Protein 7WDQ (pdb70)

InterPro domains:
  IPR001077 O-methyltransferase, C-terminal domain [PF00891] (134-315)
  IPR012967 Caffeic acid 3-O-methyltransferase-like, dimerisation domain [PF08100] (12-87)
  IPR016461 O-methyltransferase-like [PIRSF005739] (4-324)
  IPR016461 O-methyltransferase-like [PS51683] (11-335)
  IPR029063 S-adenosyl-L-methionine-dependent methyltransferase superfamily [G3DSA:3.40.50.150] (92-322)
  IPR029063 S-adenosyl-L-methionine-dependent methyltransferase superfamily [SSF53335] (97-327)
  IPR036388 Winged helix-like DNA-binding domain superfamily [G3DSA:1.10.10.10] (4-86)
  IPR036390 Winged helix DNA-binding domain superfamily [SSF46785] (8-86)

Structure (mmCIF, N/CA/C/O backbone):
data_7WDQ
#
_entry.id   7WDQ
#
_cell.length_a   76.490
_cell.length_b   115.931
_cell.length_c   153.097
_cell.angle_alpha   90.000
_cell.angle_beta   90.000
_cell.angle_gamma   90.000
#
_symmetry.space_group_name_H-M   'P 21 21 21'
#
loop_
_entity.id
_entity.type
_entity.pdbx_description
1 polymer 'SAM-dependent MTHB methyltransferase'
2 non-polymer S-ADENOSYLMETHIONINE
3 water water
#
loop_
_atom_site.group_PDB
_atom_site.id
_atom_site.type_symbol
_atom_site.label_atom_id
_atom_site.label_alt_id
_atom_site.label_comp_id
_atom_site.label_asym_id
_atom_site.label_entity_id
_atom_site.label_seq_id
_atom_site.pdbx_PDB_ins_code
_atom_site.Cartn_x
_atom_site.Cartn_y
_atom_site.Cartn_z
_atom_site.occupancy
_atom_site.B_iso_or_equiv
_atom_site.auth_seq_id
_atom_site.auth_comp_id
_atom_site.auth_asym_id
_atom_site.auth_atom_id
_atom_site.pdbx_PDB_model_num
ATOM 1 N N . THR A 1 2 ? 9.545 -16.763 -31.662 1.00 39.32 2 THR A N 1
ATOM 2 C CA . THR A 1 2 ? 9.224 -18.176 -31.493 1.00 42.10 2 THR A CA 1
ATOM 3 C C . THR A 1 2 ? 8.195 -18.358 -30.399 1.00 42.57 2 THR A C 1
ATOM 4 O O . THR A 1 2 ? 8.047 -17.510 -29.523 1.00 43.96 2 THR A O 1
ATOM 8 N N . LEU A 1 3 ? 7.480 -19.472 -30.471 1.00 40.08 3 LEU A N 1
ATOM 9 C CA . LEU A 1 3 ? 6.507 -19.842 -29.468 1.00 35.76 3 LEU A CA 1
ATOM 10 C C . LEU A 1 3 ? 6.825 -21.300 -29.225 1.00 35.22 3 LEU A C 1
ATOM 11 O O . LEU A 1 3 ? 6.870 -22.083 -30.168 1.00 36.46 3 LEU A O 1
ATOM 16 N N . LEU A 1 4 ? 7.092 -21.656 -27.976 1.00 29.75 4 LEU A N 1
ATOM 17 C CA . LEU A 1 4 ? 7.534 -23.013 -27.658 1.00 34.69 4 LEU A CA 1
ATOM 18 C C . LEU A 1 4 ? 6.423 -24.022 -27.877 1.00 32.46 4 LEU A C 1
ATOM 19 O O . LEU A 1 4 ? 5.249 -23.738 -27.631 1.00 30.05 4 LEU A O 1
ATOM 24 N N . THR A 1 5 ? 6.812 -25.208 -28.328 1.00 34.44 5 THR A N 1
ATOM 25 C CA . THR A 1 5 ? 5.873 -26.301 -28.548 1.00 34.67 5 THR A CA 1
ATOM 26 C C . THR A 1 5 ? 6.329 -27.567 -27.815 1.00 36.23 5 THR A C 1
ATOM 27 O O . THR A 1 5 ? 5.506 -28.393 -27.448 1.00 35.15 5 THR A O 1
ATOM 31 N N . ASN A 1 6 ? 7.635 -27.702 -27.589 1.00 35.57 6 ASN A N 1
ATOM 32 C CA . ASN A 1 6 ? 8.217 -28.955 -27.105 1.00 39.22 6 ASN A CA 1
ATOM 33 C C . ASN A 1 6 ? 8.625 -28.964 -25.630 1.00 45.02 6 ASN A C 1
ATOM 34 O O . ASN A 1 6 ? 9.060 -27.937 -25.090 1.00 41.15 6 ASN A O 1
ATOM 39 N N . ALA A 1 7 ? 8.527 -30.134 -24.995 1.00 41.58 7 ALA A N 1
ATOM 40 C CA . ALA A 1 7 ? 8.927 -30.280 -23.595 1.00 41.89 7 ALA A CA 1
ATOM 41 C C . ALA A 1 7 ? 10.403 -29.939 -23.448 1.00 43.35 7 ALA A C 1
ATOM 42 O O . ALA A 1 7 ? 10.817 -29.339 -22.468 1.00 40.73 7 ALA A O 1
ATOM 44 N N . GLU A 1 8 ? 11.192 -30.329 -24.437 1.00 44.18 8 GLU A N 1
ATOM 45 C CA . GLU A 1 8 ? 12.609 -30.039 -24.429 1.00 46.12 8 GLU A CA 1
ATOM 46 C C . GLU A 1 8 ? 12.864 -28.539 -24.321 1.00 44.26 8 GLU A C 1
ATOM 47 O O . GLU A 1 8 ? 13.739 -28.106 -23.587 1.00 44.41 8 GLU A O 1
ATOM 53 N N . GLU A 1 9 ? 12.105 -27.747 -25.063 1.00 41.42 9 GLU A N 1
ATOM 54 C CA . GLU A 1 9 ? 12.288 -26.307 -25.020 1.00 40.65 9 GLU A CA 1
ATOM 55 C C . GLU A 1 9 ? 11.934 -25.726 -23.640 1.00 35.37 9 GLU A C 1
ATOM 56 O O . GLU A 1 9 ? 12.509 -24.726 -23.221 1.00 33.77 9 GLU A O 1
ATOM 62 N N . ILE A 1 10 ? 10.993 -26.349 -22.941 1.00 31.50 10 ILE A N 1
ATOM 63 C CA . ILE A 1 10 ? 10.687 -25.953 -21.577 1.00 30.95 10 ILE A CA 1
ATOM 64 C C . ILE A 1 10 ? 11.864 -26.332 -20.680 1.00 39.57 10 ILE A C 1
ATOM 65 O O . ILE A 1 10 ? 12.320 -25.523 -19.866 1.00 36.62 10 ILE A O 1
ATOM 70 N N . SER A 1 11 ? 12.376 -27.552 -20.861 1.00 37.14 11 SER A N 1
ATOM 71 C CA . SER A 1 11 ? 13.525 -28.031 -20.090 1.00 37.97 11 SER A CA 1
ATOM 72 C C . SER A 1 11 ? 14.711 -27.100 -20.198 1.00 35.79 11 SER A C 1
ATOM 73 O O . SER A 1 11 ? 15.374 -26.816 -19.202 1.00 34.32 11 SER A O 1
ATOM 76 N N . ASP A 1 12 ? 14.981 -26.641 -21.419 1.00 36.88 12 ASP A N 1
ATOM 77 C CA . ASP A 1 12 ? 16.130 -25.783 -21.669 1.00 37.01 12 ASP A CA 1
ATOM 78 C C . ASP A 1 12 ? 16.009 -24.522 -20.840 1.00 36.04 12 ASP A C 1
ATOM 79 O O . ASP A 1 12 ? 16.996 -24.058 -20.265 1.00 34.95 12 ASP A O 1
ATOM 84 N N . ILE A 1 13 ? 14.802 -23.962 -20.798 1.00 29.45 13 ILE A N 1
ATOM 85 C CA . ILE A 1 13 ? 14.546 -22.805 -19.959 1.00 32.20 13 ILE A CA 1
ATOM 86 C C . ILE A 1 13 ? 14.660 -23.171 -18.474 1.00 34.00 13 ILE A C 1
ATOM 87 O O . ILE A 1 13 ? 15.456 -22.567 -17.749 1.00 31.02 13 ILE A O 1
ATOM 92 N N . ALA A 1 14 ? 13.890 -24.171 -18.032 1.00 31.84 14 ALA A N 1
ATOM 93 C CA . ALA A 1 14 ? 13.919 -24.592 -16.625 1.00 31.61 14 ALA A CA 1
ATOM 94 C C . ALA A 1 14 ? 15.343 -24.768 -16.101 1.00 32.14 14 ALA A C 1
ATOM 95 O O . ALA A 1 14 ? 15.641 -24.346 -14.992 1.00 34.03 14 ALA A O 1
ATOM 97 N N . PHE A 1 15 ? 16.228 -25.357 -16.906 1.00 32.33 15 PHE A N 1
ATOM 98 C CA . PHE A 1 15 ? 17.558 -25.717 -16.421 1.00 30.58 15 PHE A CA 1
ATOM 99 C C . PHE A 1 15 ? 18.682 -24.725 -16.737 1.00 31.51 15 PHE A C 1
ATOM 100 O O . PHE A 1 15 ? 19.835 -24.968 -16.407 1.00 36.07 15 PHE A O 1
ATOM 108 N N . GLY A 1 16 ? 18.342 -23.594 -17.342 1.00 29.61 16 GLY A N 1
ATOM 109 C CA . GLY A 1 16 ? 19.329 -22.578 -17.649 1.00 25.80 16 GLY A CA 1
ATOM 110 C C . GLY A 1 16 ? 20.142 -22.160 -16.436 1.00 33.14 16 GLY A C 1
ATOM 111 O O . GLY A 1 16 ? 21.331 -21.858 -16.566 1.00 30.84 16 GLY A O 1
ATOM 112 N N . PHE A 1 17 ? 19.524 -22.139 -15.253 1.00 27.44 17 PHE A N 1
ATOM 113 C CA . PHE A 1 17 ? 20.256 -21.708 -14.065 1.00 30.92 17 PHE A CA 1
ATOM 114 C C . PHE A 1 17 ? 21.488 -22.590 -13.797 1.00 29.55 17 PHE A C 1
ATOM 115 O O . PHE A 1 17 ? 22.514 -22.120 -13.299 1.00 24.19 17 PHE A O 1
ATOM 123 N N . MET A 1 18 ? 21.401 -23.861 -14.166 1.00 25.67 18 MET A N 1
ATOM 124 C CA . MET A 1 18 ? 22.545 -24.741 -13.997 1.00 31.10 18 MET A CA 1
ATOM 125 C C . MET A 1 18 ? 23.671 -24.353 -14.943 1.00 31.51 18 MET A C 1
ATOM 126 O O . MET A 1 18 ? 24.843 -24.427 -14.583 1.00 32.42 18 MET A O 1
ATOM 131 N N . GLY A 1 19 ? 23.312 -23.943 -16.156 1.00 27.50 19 GLY A N 1
ATOM 132 C CA . GLY A 1 19 ? 24.294 -23.425 -17.089 1.00 32.14 19 GLY A CA 1
ATOM 133 C C . GLY A 1 19 ? 25.002 -22.195 -16.544 1.00 33.88 19 GLY A C 1
ATOM 134 O O . GLY A 1 19 ? 26.245 -22.082 -16.613 1.00 30.00 19 GLY A O 1
ATOM 135 N N . SER A 1 20 ? 24.216 -21.269 -15.997 1.00 24.73 20 SER A N 1
ATOM 136 C CA . SER A 1 20 ? 24.770 -20.010 -15.505 1.00 28.41 20 SER A CA 1
ATOM 137 C C . SER A 1 20 ? 25.808 -20.283 -14.421 1.00 27.73 20 SER A C 1
ATOM 138 O O . SER A 1 20 ? 26.878 -19.674 -14.405 1.00 25.73 20 SER A O 1
ATOM 141 N N . LYS A 1 21 ? 25.483 -21.223 -13.538 1.00 23.17 21 LYS A N 1
ATOM 142 C CA . LYS A 1 21 ? 26.322 -21.529 -12.399 1.00 27.48 21 LYS A CA 1
ATOM 143 C C . LYS A 1 21 ? 27.572 -22.285 -12.818 1.00 33.68 21 LYS A C 1
ATOM 144 O O . LYS A 1 21 ? 28.626 -22.121 -12.210 1.00 32.41 21 LYS A O 1
ATOM 150 N N . ALA A 1 22 ? 27.456 -23.119 -13.843 1.00 28.77 22 ALA A N 1
ATOM 151 C CA . ALA A 1 22 ? 28.636 -23.737 -14.412 1.00 28.08 22 ALA A CA 1
ATOM 152 C C . ALA A 1 22 ? 29.591 -22.648 -14.893 1.00 30.76 22 ALA A C 1
ATOM 153 O O . ALA A 1 22 ? 30.760 -22.618 -14.498 1.00 33.12 22 ALA A O 1
ATOM 155 N N . LEU A 1 23 ? 29.097 -21.747 -15.737 1.00 27.30 23 LEU A N 1
ATOM 156 C CA . LEU A 1 23 ? 29.915 -20.628 -16.198 1.00 26.34 23 LEU A CA 1
ATOM 157 C C . LEU A 1 23 ? 30.514 -19.906 -14.996 1.00 34.02 23 LEU A C 1
ATOM 158 O O . LEU A 1 23 ? 31.724 -19.645 -14.950 1.00 35.89 23 LEU A O 1
ATOM 163 N N . PHE A 1 24 ? 29.663 -19.581 -14.024 1.00 28.73 24 PHE A N 1
ATOM 164 C CA . PHE A 1 24 ? 30.095 -18.771 -12.879 1.00 35.55 24 PHE A CA 1
ATOM 165 C C . PHE A 1 24 ? 31.167 -19.472 -12.037 1.00 31.95 24 PHE A C 1
ATOM 166 O O . PHE A 1 24 ? 32.163 -18.858 -11.667 1.00 32.59 24 PHE A O 1
ATOM 174 N N . ALA A 1 25 ? 30.959 -20.747 -11.724 1.00 26.38 25 ALA A N 1
ATOM 175 C CA . ALA A 1 25 ? 31.956 -21.482 -10.954 1.00 29.33 25 ALA A CA 1
ATOM 176 C C . ALA A 1 25 ? 33.304 -21.418 -11.669 1.00 35.07 25 ALA A C 1
ATOM 177 O O . ALA A 1 25 ? 34.329 -21.114 -11.060 1.00 35.45 25 ALA A O 1
ATOM 179 N N . ALA A 1 26 ? 33.286 -21.689 -12.970 1.00 30.16 26 ALA A N 1
ATOM 180 C CA . ALA A 1 26 ? 34.493 -21.665 -13.784 1.00 30.69 26 ALA A CA 1
ATOM 181 C C . ALA A 1 26 ? 35.220 -20.318 -13.712 1.00 34.45 26 ALA A C 1
ATOM 182 O O . ALA A 1 26 ? 36.450 -20.263 -13.637 1.00 36.27 26 ALA A O 1
ATOM 184 N N . LEU A 1 27 ? 34.469 -19.226 -13.753 1.00 33.19 27 LEU A N 1
ATOM 185 C CA . LEU A 1 27 ? 35.085 -17.924 -13.554 1.00 36.61 27 LEU A CA 1
ATOM 186 C C . LEU A 1 27 ? 35.729 -17.816 -12.165 1.00 33.70 27 LEU A C 1
ATOM 187 O O . LEU A 1 27 ? 36.844 -17.313 -12.027 1.00 31.29 27 LEU A O 1
ATOM 192 N N . HIS A 1 28 ? 35.047 -18.308 -11.136 1.00 29.76 28 HIS A N 1
ATOM 193 C CA . HIS A 1 28 ? 35.597 -18.163 -9.786 1.00 34.54 28 HIS A CA 1
ATOM 194 C C . HIS A 1 28 ? 36.943 -18.859 -9.663 1.00 35.76 28 HIS A C 1
ATOM 195 O O . HIS A 1 28 ? 37.803 -18.430 -8.916 1.00 37.52 28 HIS A O 1
ATOM 202 N N . HIS A 1 29 ? 37.130 -19.925 -10.424 1.00 35.22 29 HIS A N 1
ATOM 203 C CA . HIS A 1 29 ? 38.360 -20.676 -10.341 1.00 37.00 29 HIS A CA 1
ATOM 204 C C . HIS A 1 29 ? 39.252 -20.464 -11.548 1.00 36.62 29 HIS A C 1
ATOM 205 O O . HIS A 1 29 ? 40.146 -21.254 -11.809 1.00 38.14 29 HIS A O 1
ATOM 212 N N . GLY A 1 30 ? 38.993 -19.385 -12.275 1.00 36.34 30 GLY A N 1
ATOM 213 C CA . GLY A 1 30 ? 39.854 -18.969 -13.362 1.00 35.88 30 GLY A CA 1
ATOM 214 C C . GLY A 1 30 ? 40.075 -19.984 -14.469 1.00 37.45 30 GLY A C 1
ATOM 215 O O . GLY A 1 30 ? 41.108 -19.951 -15.127 1.00 38.74 30 GLY A O 1
ATOM 216 N N . VAL A 1 31 ? 39.110 -20.873 -14.691 1.00 36.74 31 VAL A N 1
ATOM 217 C CA . VAL A 1 31 ? 39.207 -21.865 -15.764 1.00 33.65 31 VAL A CA 1
ATOM 218 C C . VAL A 1 31 ? 39.622 -21.328 -17.147 1.00 37.42 31 VAL A C 1
ATOM 219 O O . VAL A 1 31 ? 40.552 -21.847 -17.776 1.00 33.76 31 VAL A O 1
ATOM 223 N N . PHE A 1 32 ? 38.932 -20.303 -17.636 1.00 32.91 32 PHE A N 1
ATOM 224 C CA . PHE A 1 32 ? 39.201 -19.811 -18.988 1.00 32.44 32 PHE A CA 1
ATOM 225 C C . PHE A 1 32 ? 40.570 -19.153 -19.133 1.00 38.35 32 PHE A C 1
ATOM 226 O O . PHE A 1 32 ? 41.188 -19.201 -20.200 1.00 37.86 32 PHE A O 1
ATOM 234 N N . THR A 1 33 ? 41.039 -18.534 -18.058 1.00 36.85 33 THR A N 1
ATOM 235 C CA . THR A 1 33 ? 42.359 -17.933 -18.051 1.00 35.61 33 THR A CA 1
ATOM 236 C C . THR A 1 33 ? 43.465 -19.008 -18.106 1.00 36.95 33 THR A C 1
ATOM 237 O O . THR A 1 33 ? 44.499 -18.809 -18.725 1.00 38.38 33 THR A O 1
ATOM 241 N N . CYS A 1 34 ? 43.226 -20.159 -17.490 1.00 35.60 34 CYS A N 1
ATOM 242 C CA . CYS A 1 34 ? 44.188 -21.257 -17.537 1.00 42.45 34 CYS A CA 1
ATOM 243 C C . CYS A 1 34 ? 44.337 -21.833 -18.932 1.00 43.46 34 CYS A C 1
ATOM 244 O O . CYS A 1 34 ? 45.400 -22.365 -19.262 1.00 45.54 34 CYS A O 1
ATOM 247 N N . LEU A 1 35 ? 43.273 -21.721 -19.734 1.00 42.41 35 LEU A N 1
ATOM 248 C CA . LEU A 1 35 ? 43.235 -22.225 -21.110 1.00 38.36 35 LEU A CA 1
ATOM 249 C C . LEU A 1 35 ? 43.689 -21.209 -22.176 1.00 39.86 35 LEU A C 1
ATOM 250 O O . LEU A 1 35 ? 43.699 -21.503 -23.368 1.00 43.07 35 LEU A O 1
ATOM 255 N N . ALA A 1 36 ? 44.045 -20.007 -21.761 1.00 40.87 36 ALA A N 1
ATOM 256 C CA . ALA A 1 36 ? 44.347 -18.955 -22.725 1.00 42.46 36 ALA A CA 1
ATOM 257 C C . ALA A 1 36 ? 45.560 -19.268 -23.598 1.00 46.64 36 ALA A C 1
ATOM 258 O O . ALA A 1 36 ? 45.679 -18.749 -24.714 1.00 48.62 36 ALA A O 1
ATOM 260 N N . ASP A 1 37 ? 46.454 -20.110 -23.086 1.00 46.92 37 ASP A N 1
ATOM 261 C CA . ASP A 1 37 ? 47.694 -20.451 -23.785 1.00 51.72 37 ASP A CA 1
ATOM 262 C C . ASP A 1 37 ? 47.598 -21.758 -24.552 1.00 54.48 37 ASP A C 1
ATOM 263 O O . ASP A 1 37 ? 48.613 -22.403 -24.813 1.00 59.28 37 ASP A O 1
ATOM 268 N N . GLY A 1 38 ? 46.380 -22.153 -24.906 1.00 52.38 38 GLY A N 1
ATOM 269 C CA . GLY A 1 38 ? 46.173 -23.369 -25.668 1.00 47.47 38 GLY A CA 1
ATOM 270 C C . GLY A 1 38 ? 45.586 -24.468 -24.808 1.00 45.44 38 GLY A C 1
ATOM 271 O O . GLY A 1 38 ? 45.592 -24.368 -23.583 1.00 49.12 38 GLY A O 1
ATOM 272 N N . PRO A 1 39 ? 45.106 -25.537 -25.450 1.00 43.35 39 PRO A N 1
ATOM 273 C CA . PRO A 1 39 ? 44.355 -26.638 -24.835 1.00 45.84 39 PRO A CA 1
ATOM 274 C C . PRO A 1 39 ? 45.109 -27.392 -23.742 1.00 48.69 39 PRO A C 1
ATOM 275 O O . PRO A 1 39 ? 46.315 -27.602 -23.831 1.00 51.25 39 PRO A O 1
ATOM 279 N N . LEU A 1 40 ? 44.358 -27.820 -22.734 1.00 46.15 40 LEU A N 1
ATOM 280 C CA . LEU A 1 40 ? 44.870 -28.521 -21.573 1.00 44.41 40 LEU A CA 1
ATOM 281 C C . LEU A 1 40 ? 44.038 -29.770 -21.315 1.00 46.12 40 LEU A C 1
ATOM 282 O O . LEU A 1 40 ? 42.844 -29.812 -21.620 1.00 44.29 40 LEU A O 1
ATOM 287 N N . SER A 1 41 ? 44.670 -30.784 -20.740 1.00 43.63 41 SER A N 1
ATOM 288 C CA . SER A 1 41 ? 43.959 -31.974 -20.292 1.00 47.17 41 SER A CA 1
ATOM 289 C C . SER A 1 41 ? 43.325 -31.716 -18.937 1.00 44.48 41 SER A C 1
ATOM 290 O O . SER A 1 41 ? 43.585 -30.700 -18.297 1.00 45.94 41 SER A O 1
ATOM 293 N N . VAL A 1 42 ? 42.504 -32.651 -18.490 1.00 41.81 42 VAL A N 1
ATOM 294 C CA . VAL A 1 42 ? 41.909 -32.538 -17.172 1.00 45.78 42 VAL A CA 1
ATOM 295 C C . VAL A 1 42 ? 42.980 -32.367 -16.092 1.00 44.54 42 VAL A C 1
ATOM 296 O O . VAL A 1 42 ? 42.910 -31.432 -15.299 1.00 45.22 42 VAL A O 1
ATOM 300 N N . GLU A 1 43 ? 43.984 -33.241 -16.077 1.00 44.10 43 GLU A N 1
ATOM 301 C CA . GLU A 1 43 ? 45.034 -33.170 -15.048 1.00 50.26 43 GLU A CA 1
ATOM 302 C C . GLU A 1 43 ? 45.924 -31.938 -15.199 1.00 44.22 43 GLU A C 1
ATOM 303 O O . GLU A 1 43 ? 46.340 -31.339 -14.209 1.00 40.47 43 GLU A O 1
ATOM 309 N N . GLU A 1 44 ? 46.200 -31.544 -16.436 1.00 44.01 44 GLU A N 1
ATOM 310 C CA . GLU A 1 44 ? 46.897 -30.284 -16.657 1.00 48.78 44 GLU A CA 1
ATOM 311 C C . GLU A 1 44 ? 46.072 -29.126 -16.074 1.00 50.94 44 GLU A C 1
ATOM 312 O O . GLU A 1 44 ? 46.608 -28.183 -15.471 1.00 51.09 44 GLU A O 1
ATOM 318 N N . MET A 1 45 ? 44.757 -29.224 -16.227 1.00 46.09 45 MET A N 1
ATOM 319 C CA . MET A 1 45 ? 43.849 -28.240 -15.652 1.00 52.40 45 MET A CA 1
ATOM 320 C C . MET A 1 45 ? 43.779 -28.305 -14.113 1.00 44.43 45 MET A C 1
ATOM 321 O O . MET A 1 45 ? 43.785 -27.274 -13.447 1.00 42.54 45 MET A O 1
ATOM 326 N N . ALA A 1 46 ? 43.700 -29.513 -13.568 1.00 37.69 46 ALA A N 1
ATOM 327 C CA . ALA A 1 46 ? 43.691 -29.719 -12.124 1.00 42.28 46 ALA A CA 1
ATOM 328 C C . ALA A 1 46 ? 44.933 -29.095 -11.486 1.00 47.94 46 ALA A C 1
ATOM 329 O O . ALA A 1 46 ? 44.884 -28.566 -10.381 1.00 49.87 46 ALA A O 1
ATOM 331 N N . ALA A 1 47 ? 46.051 -29.141 -12.193 1.00 50.66 47 ALA A N 1
ATOM 332 C CA . ALA A 1 47 ? 47.282 -28.634 -11.616 1.00 57.21 47 ALA A CA 1
ATOM 333 C C . ALA A 1 47 ? 47.223 -27.118 -11.545 1.00 55.87 47 ALA A C 1
ATOM 334 O O . ALA A 1 47 ? 47.396 -26.535 -10.480 1.00 59.94 47 ALA A O 1
ATOM 336 N N . ALA A 1 48 ? 46.930 -26.487 -12.675 1.00 54.07 48 ALA A N 1
ATOM 337 C CA . ALA A 1 48 ? 46.974 -25.034 -12.779 1.00 46.74 48 ALA A CA 1
ATOM 338 C C . ALA A 1 48 ? 45.983 -24.314 -11.870 1.00 50.42 48 ALA A C 1
ATOM 339 O O . ALA A 1 48 ? 46.204 -23.166 -11.495 1.00 57.17 48 ALA A O 1
ATOM 341 N N . THR A 1 49 ? 44.899 -24.986 -11.508 1.00 48.47 49 THR A N 1
ATOM 342 C CA . THR A 1 49 ? 43.806 -24.334 -10.791 1.00 47.53 49 THR A CA 1
ATOM 343 C C . THR A 1 49 ? 43.669 -24.830 -9.356 1.00 55.27 49 THR A C 1
ATOM 344 O O . THR A 1 49 ? 42.898 -24.269 -8.567 1.00 49.29 49 THR A O 1
ATOM 348 N N . GLY A 1 50 ? 44.400 -25.893 -9.032 1.00 54.28 50 GLY A N 1
ATOM 349 C CA . GLY A 1 50 ? 44.321 -26.490 -7.719 1.00 52.52 50 GLY A CA 1
ATOM 350 C C . GLY A 1 50 ? 43.008 -27.202 -7.450 1.00 53.84 50 GLY A C 1
ATOM 351 O O . GLY A 1 50 ? 42.706 -27.568 -6.316 1.00 55.61 50 GLY A O 1
ATOM 352 N N . LEU A 1 51 ? 42.213 -27.415 -8.487 1.00 54.03 51 LEU A N 1
ATOM 353 C CA . LEU A 1 51 ? 41.006 -28.211 -8.316 1.00 47.48 51 LEU A CA 1
ATOM 354 C C . LEU A 1 51 ? 41.320 -29.703 -8.463 1.00 48.09 51 LEU A C 1
ATOM 355 O O . LEU A 1 51 ? 42.267 -30.087 -9.157 1.00 50.25 51 LEU A O 1
ATOM 360 N N . HIS A 1 52 ? 40.533 -30.540 -7.799 1.00 40.32 52 HIS A N 1
ATOM 361 C CA . HIS A 1 52 ? 40.645 -31.982 -7.966 1.00 44.97 52 HIS A CA 1
ATOM 362 C C . HIS A 1 52 ? 40.253 -32.443 -9.388 1.00 46.32 52 HIS A C 1
ATOM 363 O O . HIS A 1 52 ? 39.219 -32.032 -9.906 1.00 42.94 52 HIS A O 1
ATOM 370 N N . PRO A 1 53 ? 41.062 -33.330 -10.003 1.00 46.39 53 PRO A N 1
ATOM 371 C CA . PRO A 1 53 ? 40.832 -33.813 -11.372 1.00 45.94 53 PRO A CA 1
ATOM 372 C C . PRO A 1 53 ? 39.366 -34.183 -11.652 1.00 43.48 53 PRO A C 1
ATOM 373 O O . PRO A 1 53 ? 38.846 -33.871 -12.721 1.00 38.86 53 PRO A O 1
ATOM 377 N N . ASP A 1 54 ? 38.707 -34.823 -10.696 1.00 38.29 54 ASP A N 1
ATOM 378 C CA . ASP A 1 54 ? 37.317 -35.210 -10.875 1.00 41.65 54 ASP A CA 1
ATOM 379 C C . ASP A 1 54 ? 36.308 -34.039 -10.898 1.00 45.99 54 ASP A C 1
ATOM 380 O O . ASP A 1 54 ? 35.402 -34.027 -11.727 1.00 44.53 54 ASP A O 1
ATOM 385 N N . ARG A 1 55 ? 36.453 -33.059 -10.012 1.00 37.62 55 ARG A N 1
ATOM 386 C CA . ARG A 1 55 ? 35.590 -31.890 -10.100 1.00 39.63 55 ARG A CA 1
ATOM 387 C C . ARG A 1 55 ? 35.825 -31.113 -11.394 1.00 43.76 55 ARG A C 1
ATOM 388 O O . ARG A 1 55 ? 34.857 -30.662 -12.024 1.00 43.86 55 ARG A O 1
ATOM 396 N N . VAL A 1 56 ? 37.089 -30.956 -11.803 1.00 38.20 56 VAL A N 1
ATOM 397 C CA . VAL A 1 56 ? 37.370 -30.237 -13.046 1.00 40.96 56 VAL A CA 1
ATOM 398 C C . VAL A 1 56 ? 36.734 -30.947 -14.250 1.00 40.63 56 VAL A C 1
ATOM 399 O O . VAL A 1 56 ? 36.228 -30.298 -15.166 1.00 38.40 56 VAL A O 1
ATOM 403 N N . GLN A 1 57 ? 36.752 -32.274 -14.240 1.00 37.55 57 GLN A N 1
ATOM 404 C CA . GLN A 1 57 ? 36.141 -33.046 -15.311 1.00 40.56 57 GLN A CA 1
ATOM 405 C C . GLN A 1 57 ? 34.649 -32.747 -15.394 1.00 41.28 57 GLN A C 1
ATOM 406 O O . GLN A 1 57 ? 34.139 -32.423 -16.466 1.00 39.05 57 GLN A O 1
ATOM 412 N N . THR A 1 58 ? 33.970 -32.834 -14.251 1.00 36.29 58 THR A N 1
ATOM 413 C CA . THR A 1 58 ? 32.551 -32.523 -14.158 1.00 36.04 58 THR A CA 1
ATOM 414 C C . THR A 1 58 ? 32.233 -31.112 -14.637 1.00 35.03 58 THR A C 1
ATOM 415 O O . THR A 1 58 ? 31.315 -30.923 -15.418 1.00 35.45 58 THR A O 1
ATOM 419 N N . LEU A 1 59 ? 33.007 -30.132 -14.183 1.00 35.94 59 LEU A N 1
ATOM 420 C CA . LEU A 1 59 ? 32.798 -28.744 -14.579 1.00 35.60 59 LEU A CA 1
ATOM 421 C C . LEU A 1 59 ? 33.056 -28.484 -16.073 1.00 36.23 59 LEU A C 1
ATOM 422 O O . LEU A 1 59 ? 32.285 -27.796 -16.720 1.00 35.43 59 LEU A O 1
ATOM 427 N N . LEU A 1 60 ? 34.142 -29.028 -16.608 1.00 34.57 60 LEU A N 1
ATOM 428 C CA . LEU A 1 60 ? 34.482 -28.855 -18.020 1.00 33.31 60 LEU A CA 1
ATOM 429 C C . LEU A 1 60 ? 33.511 -29.600 -18.955 1.00 34.94 60 LEU A C 1
ATOM 430 O O . LEU A 1 60 ? 33.120 -29.091 -20.010 1.00 35.10 60 LEU A O 1
ATOM 435 N N . THR A 1 61 ? 33.109 -30.802 -18.572 1.00 35.09 61 THR A N 1
ATOM 436 C CA . THR A 1 61 ? 32.110 -31.516 -19.359 1.00 34.11 61 THR A CA 1
ATOM 437 C C . THR A 1 61 ? 30.846 -30.668 -19.493 1.00 37.27 61 THR A C 1
ATOM 438 O O . THR A 1 61 ? 30.295 -30.531 -20.590 1.00 39.68 61 THR A O 1
ATOM 442 N N . ALA A 1 62 ? 30.401 -30.084 -18.381 1.00 36.02 62 ALA A N 1
ATOM 443 C CA . ALA A 1 62 ? 29.218 -29.236 -18.390 1.00 33.73 62 ALA A CA 1
ATOM 444 C C . ALA A 1 62 ? 29.404 -28.073 -19.368 1.00 34.71 62 ALA A C 1
ATOM 445 O O . ALA A 1 62 ? 28.532 -27.799 -20.198 1.00 36.76 62 ALA A O 1
ATOM 447 N N . LEU A 1 63 ? 30.544 -27.396 -19.258 1.00 31.70 63 LEU A N 1
ATOM 448 C CA . LEU A 1 63 ? 30.893 -26.287 -20.131 1.00 28.91 63 LEU A CA 1
ATOM 449 C C . LEU A 1 63 ? 30.909 -26.698 -21.608 1.00 31.11 63 LEU A C 1
ATOM 450 O O . LEU A 1 63 ? 30.421 -25.958 -22.472 1.00 31.45 63 LEU A O 1
ATOM 455 N N . ALA A 1 64 ? 31.472 -27.870 -21.898 1.00 28.97 64 ALA A N 1
ATOM 456 C CA . ALA A 1 64 ? 31.582 -28.342 -23.280 1.00 33.22 64 ALA A CA 1
ATOM 457 C C . ALA A 1 64 ? 30.201 -28.554 -23.867 1.00 34.73 64 ALA A C 1
ATOM 458 O O . ALA A 1 64 ? 29.969 -28.235 -25.020 1.00 35.13 64 ALA A O 1
ATOM 460 N N . SER A 1 65 ? 29.289 -29.089 -23.061 1.00 34.00 65 SER A N 1
ATOM 461 C CA . SER A 1 65 ? 27.940 -29.381 -23.516 1.00 34.34 65 SER A CA 1
ATOM 462 C C . SER A 1 65 ? 27.139 -28.096 -23.742 1.00 33.98 65 SER A C 1
ATOM 463 O O . SER A 1 65 ? 26.049 -28.134 -24.303 1.00 35.53 65 SER A O 1
ATOM 466 N N . LEU A 1 66 ? 27.680 -26.957 -23.310 1.00 34.67 66 LEU A N 1
ATOM 467 C CA . LEU A 1 66 ? 27.063 -25.661 -23.615 1.00 34.86 66 LEU A CA 1
ATOM 468 C C . LEU A 1 66 ? 27.823 -24.964 -24.733 1.00 36.10 66 LEU A C 1
ATOM 469 O O . LEU A 1 66 ? 27.449 -23.862 -25.158 1.00 36.86 66 LEU A O 1
ATOM 474 N N . GLY A 1 67 ? 28.905 -25.594 -25.186 1.00 30.07 67 GLY A N 1
ATOM 475 C CA . GLY A 1 67 ? 29.744 -25.020 -26.222 1.00 35.59 67 GLY A CA 1
ATOM 476 C C . GLY A 1 67 ? 30.610 -23.860 -25.741 1.00 36.71 67 GLY A C 1
ATOM 477 O O . GLY A 1 67 ? 31.095 -23.063 -26.549 1.00 31.90 67 GLY A O 1
ATOM 478 N N . VAL A 1 68 ? 30.813 -23.763 -24.430 1.00 29.04 68 VAL A N 1
ATOM 479 C CA . VAL A 1 68 ? 31.635 -22.687 -23.898 1.00 28.96 68 VAL A CA 1
ATOM 480 C C . VAL A 1 68 ? 33.111 -23.040 -24.102 1.00 28.46 68 VAL A C 1
ATOM 481 O O . VAL A 1 68 ? 33.941 -22.155 -24.299 1.00 33.61 68 VAL A O 1
ATOM 485 N N . VAL A 1 69 ? 33.436 -24.329 -24.063 1.00 26.60 69 VAL A N 1
ATOM 486 C CA . VAL A 1 69 ? 34.771 -24.805 -24.444 1.00 31.56 69 VAL A CA 1
ATOM 487 C C . VAL A 1 69 ? 34.624 -25.989 -25.378 1.00 31.50 69 VAL A C 1
ATOM 488 O O . VAL A 1 69 ? 33.572 -26.621 -25.414 1.00 34.60 69 VAL A O 1
ATOM 492 N N . SER A 1 70 ? 35.682 -26.296 -26.123 1.00 33.36 70 SER A N 1
ATOM 493 C CA . SER A 1 70 ? 35.717 -27.511 -26.934 1.00 36.25 70 SER A CA 1
ATOM 494 C C . SER A 1 70 ? 36.359 -28.640 -26.147 1.00 35.80 70 SER A C 1
ATOM 495 O O . SER A 1 70 ? 37.161 -28.402 -25.249 1.00 37.10 70 SER A O 1
ATOM 498 N N . ALA A 1 71 ? 35.963 -29.863 -26.479 1.00 33.65 71 ALA A N 1
ATOM 499 C CA . ALA A 1 71 ? 36.523 -31.069 -25.906 1.00 44.12 71 ALA A CA 1
ATOM 500 C C . ALA A 1 71 ? 36.942 -31.981 -27.060 1.00 48.13 71 ALA A C 1
ATOM 501 O O . ALA A 1 71 ? 36.119 -32.689 -27.650 1.00 46.51 71 ALA A O 1
ATOM 503 N N . VAL A 1 72 ? 38.224 -31.935 -27.393 1.00 45.21 72 VAL A N 1
ATOM 504 C CA . VAL A 1 72 ? 38.761 -32.720 -28.489 1.00 50.03 72 VAL A CA 1
ATOM 505 C C . VAL A 1 72 ? 39.857 -33.638 -27.955 1.00 52.47 72 VAL A C 1
ATOM 506 O O . VAL A 1 72 ? 40.924 -33.176 -27.524 1.00 48.69 72 VAL A O 1
ATOM 510 N N . GLU A 1 73 ? 39.578 -34.937 -27.982 1.00 57.65 73 GLU A N 1
ATOM 511 C CA . GLU A 1 73 ? 40.542 -35.950 -27.561 1.00 61.97 73 GLU A CA 1
ATOM 512 C C . GLU A 1 73 ? 40.933 -35.727 -26.110 1.00 55.37 73 GLU A C 1
ATOM 513 O O . GLU A 1 73 ? 42.113 -35.640 -25.790 1.00 54.92 73 GLU A O 1
ATOM 519 N N . GLY A 1 74 ? 39.939 -35.615 -25.236 1.00 53.33 74 GLY A N 1
ATOM 520 C CA . GLY A 1 74 ? 40.204 -35.323 -23.836 1.00 56.99 74 GLY A CA 1
ATOM 521 C C . GLY A 1 74 ? 41.013 -34.051 -23.582 1.00 54.19 74 GLY A C 1
ATOM 522 O O . GLY A 1 74 ? 41.581 -33.878 -22.501 1.00 51.81 74 GLY A O 1
ATOM 523 N N . ARG A 1 75 ? 41.076 -33.165 -24.574 1.00 52.94 75 ARG A N 1
ATOM 524 C CA . ARG A 1 75 ? 41.700 -31.861 -24.391 1.00 51.50 75 ARG A CA 1
ATOM 525 C C . ARG A 1 75 ? 40.641 -30.764 -24.465 1.00 50.20 75 ARG A C 1
ATOM 526 O O . ARG A 1 75 ? 39.772 -30.773 -25.353 1.00 41.54 75 ARG A O 1
ATOM 534 N N . PHE A 1 76 ? 40.719 -29.816 -23.535 1.00 43.46 76 PHE A N 1
ATOM 535 C CA . PHE A 1 76 ? 39.764 -28.723 -23.507 1.00 36.32 76 PHE A CA 1
ATOM 536 C C . PHE A 1 76 ? 40.383 -27.428 -24.004 1.00 34.43 76 PHE A C 1
ATOM 537 O O . PHE A 1 76 ? 41.544 -27.151 -23.732 1.00 43.29 76 PHE A O 1
ATOM 545 N N . ALA A 1 77 ? 39.617 -26.637 -24.749 1.00 34.41 77 ALA A N 1
ATOM 546 C CA . ALA A 1 77 ? 40.111 -25.352 -25.234 1.00 39.43 77 ALA A CA 1
ATOM 547 C C . ALA A 1 77 ? 39.005 -24.300 -25.207 1.00 38.78 77 ALA A C 1
ATOM 548 O O . ALA A 1 77 ? 37.841 -24.648 -25.331 1.00 39.73 77 ALA A O 1
ATOM 550 N N . ASN A 1 78 ? 39.374 -23.030 -25.021 1.00 34.87 78 ASN A N 1
ATOM 551 C CA . ASN A 1 78 ? 38.417 -21.928 -25.018 1.00 35.92 78 ASN A CA 1
ATOM 552 C C . ASN A 1 78 ? 37.678 -21.802 -26.353 1.00 39.58 78 ASN A C 1
ATOM 553 O O . ASN A 1 78 ? 38.271 -21.913 -27.424 1.00 38.91 78 ASN A O 1
ATOM 558 N N . SER A 1 79 ? 36.381 -21.548 -26.291 1.00 33.94 79 SER A N 1
ATOM 559 C CA . SER A 1 79 ? 35.668 -21.123 -27.479 1.00 35.90 79 SER A CA 1
ATOM 560 C C . SER A 1 79 ? 36.094 -19.691 -27.807 1.00 37.97 79 SER A C 1
ATOM 561 O O . SER A 1 79 ? 36.702 -19.009 -26.981 1.00 38.09 79 SER A O 1
ATOM 564 N N . PRO A 1 80 ? 35.779 -19.227 -29.017 1.00 35.21 80 PRO A N 1
ATOM 565 C CA . PRO A 1 80 ? 36.090 -17.840 -29.356 1.00 36.91 80 PRO A CA 1
ATOM 566 C C . PRO A 1 80 ? 35.447 -16.875 -28.374 1.00 37.17 80 PRO A C 1
ATOM 567 O O . PRO A 1 80 ? 36.055 -15.848 -28.051 1.00 37.19 80 PRO A O 1
ATOM 571 N N . ALA A 1 81 ? 34.235 -17.191 -27.923 1.00 32.58 81 ALA A N 1
ATOM 572 C CA . ALA A 1 81 ? 33.546 -16.351 -26.945 1.00 34.60 81 ALA A CA 1
ATOM 573 C C . ALA A 1 81 ? 34.352 -16.271 -25.659 1.00 36.75 81 ALA A C 1
ATOM 574 O O . ALA A 1 81 ? 34.604 -15.177 -25.145 1.00 37.62 81 ALA A O 1
ATOM 576 N N . ALA A 1 82 ? 34.774 -17.424 -25.147 1.00 34.56 82 ALA A N 1
ATOM 577 C CA . ALA A 1 82 ? 35.583 -17.451 -23.933 1.00 37.33 82 ALA A CA 1
ATOM 578 C C . ALA A 1 82 ? 36.853 -16.599 -24.068 1.00 38.19 82 ALA A C 1
ATOM 579 O O . ALA A 1 82 ? 37.193 -15.819 -23.171 1.00 34.65 82 ALA A O 1
ATOM 581 N N . GLU A 1 83 ? 37.540 -16.755 -25.194 1.00 37.76 83 GLU A N 1
ATOM 582 C CA . GLU A 1 83 ? 38.779 -16.037 -25.438 1.00 40.13 83 GLU A CA 1
ATOM 583 C C . GLU A 1 83 ? 38.544 -14.550 -25.302 1.00 41.93 83 GLU A C 1
ATOM 584 O O . GLU A 1 83 ? 39.292 -13.853 -24.615 1.00 42.74 83 GLU A O 1
ATOM 590 N N . SER A 1 84 ? 37.489 -14.063 -25.942 1.00 37.15 84 SER A N 1
ATOM 591 C CA . SER A 1 84 ? 37.184 -12.638 -25.903 1.00 37.20 84 SER A CA 1
ATOM 592 C C . SER A 1 84 ? 36.518 -12.120 -24.602 1.00 38.02 84 SER A C 1
ATOM 593 O O . SER A 1 84 ? 36.776 -10.991 -24.177 1.00 36.13 84 SER A O 1
ATOM 596 N N . PHE A 1 85 ? 35.667 -12.923 -23.973 1.00 34.57 85 PHE A N 1
ATOM 597 C CA . PHE A 1 85 ? 34.814 -12.370 -22.924 1.00 35.72 85 PHE A CA 1
ATOM 598 C C . PHE A 1 85 ? 35.106 -12.841 -21.504 1.00 36.82 85 PHE A C 1
ATOM 599 O O . PHE A 1 85 ? 34.670 -12.191 -20.553 1.00 35.42 85 PHE A O 1
ATOM 607 N N . LEU A 1 86 ? 35.837 -13.948 -21.357 1.00 33.89 86 LEU A N 1
ATOM 608 C CA . LEU A 1 86 ? 35.957 -14.610 -20.052 1.00 35.36 86 LEU A CA 1
ATOM 609 C C . LEU A 1 86 ? 37.394 -14.761 -19.539 1.00 36.46 86 LEU A C 1
ATOM 610 O O . LEU A 1 86 ? 37.607 -15.165 -18.394 1.00 37.61 86 LEU A O 1
ATOM 615 N N . VAL A 1 87 ? 38.373 -14.468 -20.393 1.00 37.04 87 VAL A N 1
ATOM 616 C CA . VAL A 1 87 ? 39.780 -14.485 -19.990 1.00 39.95 87 VAL A CA 1
ATOM 617 C C . VAL A 1 87 ? 40.119 -13.156 -19.302 1.00 43.55 87 VAL A C 1
ATOM 618 O O . VAL A 1 87 ? 39.809 -12.081 -19.827 1.00 40.56 87 VAL A O 1
ATOM 622 N N . LYS A 1 88 ? 40.740 -13.209 -18.127 1.00 42.98 88 LYS A N 1
ATOM 623 C CA . LYS A 1 88 ? 41.118 -11.959 -17.473 1.00 45.83 88 LYS A CA 1
ATOM 624 C C . LYS A 1 88 ? 42.079 -11.195 -18.375 1.00 45.82 88 LYS A C 1
ATOM 625 O O . LYS A 1 88 ? 43.148 -11.692 -18.728 1.00 44.27 88 LYS A O 1
ATOM 631 N N . GLY A 1 89 ? 41.678 -9.995 -18.773 1.00 46.61 89 GLY A N 1
ATOM 632 C CA . GLY A 1 89 ? 42.509 -9.177 -19.632 1.00 41.53 89 GLY A CA 1
ATOM 633 C C . GLY A 1 89 ? 41.993 -9.063 -21.050 1.00 49.59 89 GLY A C 1
ATOM 634 O O . GLY A 1 89 ? 42.374 -8.142 -21.779 1.00 45.93 89 GLY A O 1
ATOM 635 N N . ALA A 1 90 ? 41.123 -9.989 -21.453 1.00 46.46 90 ALA A N 1
ATOM 636 C CA . ALA A 1 90 ? 40.629 -9.979 -22.827 1.00 40.58 90 ALA A CA 1
ATOM 637 C C . ALA A 1 90 ? 39.983 -8.646 -23.196 1.00 43.45 90 ALA A C 1
ATOM 638 O O . ALA A 1 90 ? 39.489 -7.910 -22.339 1.00 43.21 90 ALA A O 1
ATOM 640 N N . LYS A 1 91 ? 39.997 -8.357 -24.490 1.00 44.96 91 LYS A N 1
ATOM 641 C CA . LYS A 1 91 ? 39.434 -7.142 -25.048 1.00 45.83 91 LYS A CA 1
ATOM 642 C C . LYS A 1 91 ? 38.061 -6.818 -24.468 1.00 47.43 91 LYS A C 1
ATOM 643 O O . LYS A 1 91 ? 37.775 -5.672 -24.158 1.00 45.34 91 LYS A O 1
ATOM 649 N N . TYR A 1 92 ? 37.205 -7.826 -24.340 1.00 45.32 92 TYR A N 1
ATOM 650 C CA . TYR A 1 92 ? 35.843 -7.587 -23.893 1.00 45.70 92 TYR A CA 1
ATOM 651 C C . TYR A 1 92 ? 35.539 -8.324 -22.584 1.00 44.93 92 TYR A C 1
ATOM 652 O O . TYR A 1 92 ? 34.413 -8.781 -22.357 1.00 41.49 92 TYR A O 1
ATOM 661 N N . ASP A 1 93 ? 36.549 -8.440 -21.732 1.00 39.17 93 ASP A N 1
ATOM 662 C CA . ASP A 1 93 ? 36.421 -9.169 -20.479 1.00 42.66 93 ASP A CA 1
ATOM 663 C C . ASP A 1 93 ? 35.277 -8.630 -19.597 1.00 43.26 93 ASP A C 1
ATOM 664 O O . ASP A 1 93 ? 35.216 -7.432 -19.306 1.00 42.81 93 ASP A O 1
ATOM 669 N N . PHE A 1 94 ? 34.362 -9.505 -19.190 1.00 37.37 94 PHE A N 1
ATOM 670 C CA . PHE A 1 94 ? 33.463 -9.172 -18.091 1.00 38.26 94 PHE A CA 1
ATOM 671 C C . PHE A 1 94 ? 33.261 -10.357 -17.149 1.00 35.28 94 PHE A C 1
ATOM 672 O O . PHE A 1 94 ? 32.196 -10.542 -16.556 1.00 39.91 94 PHE A O 1
ATOM 680 N N . GLY A 1 95 ? 34.321 -11.142 -17.000 1.00 35.57 95 GLY A N 1
ATOM 681 C CA . GLY A 1 95 ? 34.307 -12.295 -16.121 1.00 34.78 95 GLY A CA 1
ATOM 682 C C . GLY A 1 95 ? 34.108 -11.897 -14.671 1.00 34.70 95 GLY A C 1
ATOM 683 O O . GLY A 1 95 ? 33.325 -12.519 -13.949 1.00 33.39 95 GLY A O 1
ATOM 684 N N . ASP A 1 96 ? 34.816 -10.863 -14.235 1.00 31.34 96 ASP A N 1
ATOM 685 C CA . ASP A 1 96 ? 34.670 -10.406 -12.858 1.00 35.93 96 ASP A CA 1
ATOM 686 C C . ASP A 1 96 ? 33.281 -9.812 -12.599 1.00 37.68 96 ASP A C 1
ATOM 687 O O . ASP A 1 96 ? 32.691 -10.060 -11.543 1.00 31.28 96 ASP A O 1
ATOM 692 N N . TYR A 1 97 ? 32.760 -9.044 -13.563 1.00 35.75 97 TYR A N 1
ATOM 693 C CA . TYR A 1 97 ? 31.390 -8.562 -13.459 1.00 33.44 97 TYR A CA 1
ATOM 694 C C . TYR A 1 97 ? 30.444 -9.746 -13.202 1.00 31.18 97 TYR A C 1
ATOM 695 O O . TYR A 1 97 ? 29.665 -9.738 -12.251 1.00 34.47 97 TYR A O 1
ATOM 704 N N . LEU A 1 98 ? 30.549 -10.780 -14.030 1.00 34.63 98 LEU A N 1
ATOM 705 C CA . LEU A 1 98 ? 29.661 -11.943 -13.919 1.00 36.90 98 LEU A CA 1
ATOM 706 C C . LEU A 1 98 ? 29.772 -12.692 -12.584 1.00 33.47 98 LEU A C 1
ATOM 707 O O . LEU A 1 98 ? 28.765 -13.032 -11.987 1.00 34.25 98 LEU A O 1
ATOM 712 N N . ARG A 1 99 ? 30.983 -12.957 -12.110 1.00 31.99 99 ARG A N 1
ATOM 713 C CA . ARG A 1 99 ? 31.129 -13.796 -10.917 1.00 36.00 99 ARG A CA 1
ATOM 714 C C . ARG A 1 99 ? 30.941 -13.048 -9.594 1.00 34.08 99 ARG A C 1
ATOM 715 O O . ARG A 1 99 ? 30.604 -13.657 -8.587 1.00 38.19 99 ARG A O 1
ATOM 723 N N . LEU A 1 100 ? 31.181 -11.743 -9.593 1.00 30.23 100 LEU A N 1
ATOM 724 C CA . LEU A 1 100 ? 31.088 -10.957 -8.374 1.00 31.58 100 LEU A CA 1
ATOM 725 C C . LEU A 1 100 ? 29.649 -10.461 -8.170 1.00 35.60 100 LEU A C 1
ATOM 726 O O . LEU A 1 100 ? 28.954 -10.899 -7.254 1.00 35.62 100 LEU A O 1
ATOM 731 N N . GLN A 1 101 ? 29.189 -9.570 -9.037 1.00 34.34 101 GLN A N 1
ATOM 732 C CA . GLN A 1 101 ? 27.842 -9.054 -8.881 1.00 30.81 101 GLN A CA 1
ATOM 733 C C . GLN A 1 101 ? 26.769 -10.068 -9.306 1.00 35.84 101 GLN A C 1
ATOM 734 O O . GLN A 1 101 ? 25.834 -10.362 -8.540 1.00 34.74 101 GLN A O 1
ATOM 740 N N . VAL A 1 102 ? 26.881 -10.602 -10.522 1.00 30.32 102 VAL A N 1
ATOM 741 C CA . VAL A 1 102 ? 25.792 -11.433 -11.008 1.00 29.44 102 VAL A CA 1
ATOM 742 C C . VAL A 1 102 ? 25.682 -12.689 -10.156 1.00 31.03 102 VAL A C 1
ATOM 743 O O . VAL A 1 102 ? 24.618 -12.969 -9.594 1.00 36.60 102 VAL A O 1
ATOM 747 N N . ASP A 1 103 ? 26.791 -13.412 -10.012 1.00 28.79 103 ASP A N 1
ATOM 748 C CA . ASP A 1 103 ? 26.783 -14.679 -9.286 1.00 30.72 103 ASP A CA 1
ATOM 749 C C . ASP A 1 103 ? 26.610 -14.568 -7.774 1.00 35.28 103 ASP A C 1
ATOM 750 O O . ASP A 1 103 ? 25.729 -15.217 -7.218 1.00 30.28 103 ASP A O 1
ATOM 755 N N . ARG A 1 104 ? 27.470 -13.793 -7.107 1.00 31.94 104 ARG A N 1
ATOM 756 C CA . ARG A 1 104 ? 27.438 -13.732 -5.644 1.00 35.27 104 ARG A CA 1
ATOM 757 C C . ARG A 1 104 ? 26.251 -12.937 -5.096 1.00 34.97 104 ARG A C 1
ATOM 758 O O . ARG A 1 104 ? 25.778 -13.222 -3.990 1.00 36.38 104 ARG A O 1
ATOM 766 N N . GLN A 1 105 ? 25.771 -11.961 -5.873 1.00 33.94 105 GLN A N 1
ATOM 767 C CA . GLN A 1 105 ? 24.595 -11.160 -5.500 1.00 31.67 105 GLN A CA 1
ATOM 768 C C . GLN A 1 105 ? 23.315 -11.498 -6.277 1.00 32.03 105 GLN A C 1
ATOM 769 O O . GLN A 1 105 ? 22.367 -12.003 -5.692 1.00 33.96 105 GLN A O 1
ATOM 775 N N . MET A 1 106 ? 23.277 -11.232 -7.584 1.00 31.47 106 MET A N 1
ATOM 776 C CA . MET A 1 106 ? 22.022 -11.367 -8.344 1.00 31.25 106 MET A CA 1
ATOM 777 C C . MET A 1 106 ? 21.370 -12.754 -8.304 1.00 32.29 106 MET A C 1
ATOM 778 O O . MET A 1 106 ? 20.148 -12.860 -8.144 1.00 27.52 106 MET A O 1
ATOM 783 N N . TYR A 1 107 ? 22.176 -13.807 -8.444 1.00 26.91 107 TYR A N 1
ATOM 784 C CA . TYR A 1 107 ? 21.660 -15.166 -8.335 1.00 29.96 107 TYR A CA 1
ATOM 785 C C . TYR A 1 107 ? 20.838 -15.378 -7.046 1.00 31.36 107 TYR A C 1
ATOM 786 O O . TYR A 1 107 ? 19.649 -15.664 -7.108 1.00 31.67 107 TYR A O 1
ATOM 795 N N . GLY A 1 108 ? 21.477 -15.264 -5.887 1.00 30.76 108 GLY A N 1
ATOM 796 C CA . GLY A 1 108 ? 20.784 -15.461 -4.618 1.00 29.63 108 GLY A CA 1
ATOM 797 C C . GLY A 1 108 ? 19.553 -14.575 -4.424 1.00 29.98 108 GLY A C 1
ATOM 798 O O . GLY A 1 108 ? 18.526 -15.057 -3.967 1.00 29.86 108 GLY A O 1
ATOM 799 N N . LEU A 1 109 ? 19.640 -13.297 -4.804 1.00 29.30 109 LEU A N 1
ATOM 800 C CA . LEU A 1 109 ? 18.531 -12.365 -4.624 1.00 31.00 109 LEU A CA 1
ATOM 801 C C . LEU A 1 109 ? 17.294 -12.795 -5.388 1.00 32.08 109 LEU A C 1
ATOM 802 O O . LEU A 1 109 ? 16.179 -12.571 -4.930 1.00 35.51 109 LEU A O 1
ATOM 807 N N . LEU A 1 110 ? 17.491 -13.400 -6.556 1.00 33.04 110 LEU A N 1
ATOM 808 C CA . LEU A 1 110 ? 16.372 -13.824 -7.389 1.00 30.87 110 LEU A CA 1
ATOM 809 C C . LEU A 1 110 ? 15.533 -14.927 -6.705 1.00 31.69 110 LEU A C 1
ATOM 810 O O . LEU A 1 110 ? 14.375 -15.137 -7.054 1.00 30.47 110 LEU A O 1
ATOM 815 N N . ASP A 1 111 ? 16.108 -15.591 -5.702 1.00 31.79 111 ASP A N 1
ATOM 816 C CA . ASP A 1 111 ? 15.353 -16.550 -4.884 1.00 34.50 111 ASP A CA 1
ATOM 817 C C . ASP A 1 111 ? 14.177 -15.880 -4.169 1.00 32.82 111 ASP A C 1
ATOM 818 O O . ASP A 1 111 ? 13.339 -16.545 -3.580 1.00 33.44 111 ASP A O 1
ATOM 823 N N . GLN A 1 112 ? 14.107 -14.560 -4.271 1.00 30.89 112 GLN A N 1
ATOM 824 C CA . GLN A 1 112 ? 13.036 -13.795 -3.658 1.00 29.15 112 GLN A CA 1
ATOM 825 C C . GLN A 1 112 ? 11.833 -13.514 -4.570 1.00 35.41 112 GLN A C 1
ATOM 826 O O . GLN A 1 112 ? 10.782 -13.117 -4.049 1.00 33.76 112 GLN A O 1
ATOM 832 N N . ILE A 1 113 ? 11.950 -13.677 -5.899 1.00 31.14 113 ILE A N 1
ATOM 833 C CA . ILE A 1 113 ? 10.840 -13.209 -6.738 1.00 29.89 113 ILE A CA 1
ATOM 834 C C . ILE A 1 113 ? 9.550 -13.926 -6.465 1.00 31.77 113 ILE A C 1
ATOM 835 O O . ILE A 1 113 ? 8.514 -13.338 -6.670 1.00 34.61 113 ILE A O 1
ATOM 840 N N . GLU A 1 114 ? 9.578 -15.179 -6.023 1.00 31.80 114 GLU A N 1
ATOM 841 C CA . GLU A 1 114 ? 8.290 -15.824 -5.766 1.00 36.47 114 GLU A CA 1
ATOM 842 C C . GLU A 1 114 ? 7.436 -14.978 -4.822 1.00 36.00 114 GLU A C 1
ATOM 843 O O . GLU A 1 114 ? 6.218 -14.886 -4.998 1.00 38.99 114 GLU A O 1
ATOM 849 N N . ASP A 1 115 ? 8.083 -14.356 -3.836 1.00 34.28 115 ASP A N 1
ATOM 850 C CA . ASP A 1 115 ? 7.386 -13.523 -2.857 1.00 34.27 115 ASP A CA 1
ATOM 851 C C . ASP A 1 115 ? 7.323 -12.087 -3.338 1.00 40.73 115 ASP A C 1
ATOM 852 O O . ASP A 1 115 ? 6.339 -11.376 -3.066 1.00 39.78 115 ASP A O 1
ATOM 857 N N . ALA A 1 116 ? 8.370 -11.643 -4.036 1.00 32.26 116 ALA A N 1
ATOM 858 C CA . ALA A 1 116 ? 8.370 -10.269 -4.516 1.00 31.86 116 ALA A CA 1
ATOM 859 C C . ALA A 1 116 ? 7.240 -10.009 -5.513 1.00 35.15 116 ALA A C 1
ATOM 860 O O . ALA A 1 116 ? 6.564 -8.981 -5.402 1.00 34.39 116 ALA A O 1
ATOM 862 N N . ILE A 1 117 ? 7.016 -10.914 -6.481 1.00 33.19 117 ILE A N 1
ATOM 863 C CA . ILE A 1 117 ? 5.972 -10.649 -7.495 1.00 33.88 117 ILE A CA 1
ATOM 864 C C . ILE A 1 117 ? 4.567 -10.725 -6.904 1.00 36.46 117 ILE A C 1
ATOM 865 O O . ILE A 1 117 ? 3.590 -10.394 -7.567 1.00 35.40 117 ILE A O 1
ATOM 870 N N . ALA A 1 118 ? 4.476 -11.159 -5.651 1.00 37.44 118 ALA A N 1
ATOM 871 C CA . ALA A 1 118 ? 3.197 -11.230 -4.962 1.00 38.41 118 ALA A CA 1
ATOM 872 C C . ALA A 1 118 ? 3.118 -10.089 -3.955 1.00 38.29 118 ALA A C 1
ATOM 873 O O . ALA A 1 118 ? 2.221 -10.038 -3.124 1.00 38.73 118 ALA A O 1
ATOM 875 N N . ASN A 1 119 ? 4.085 -9.182 -4.040 1.00 39.85 119 ASN A N 1
ATOM 876 C CA . ASN A 1 119 ? 4.182 -8.069 -3.108 1.00 38.98 119 ASN A CA 1
ATOM 877 C C . ASN A 1 119 ? 4.015 -8.555 -1.676 1.00 39.21 119 ASN A C 1
ATOM 878 O O . ASN A 1 119 ? 3.259 -7.986 -0.901 1.00 39.39 119 ASN A O 1
ATOM 883 N N . ASN A 1 120 ? 4.739 -9.625 -1.357 1.00 40.83 120 ASN A N 1
ATOM 884 C CA . ASN A 1 120 ? 4.701 -10.272 -0.059 1.00 34.46 120 ASN A CA 1
ATOM 885 C C . ASN A 1 120 ? 6.098 -10.708 0.402 1.00 36.92 120 ASN A C 1
ATOM 886 O O . ASN A 1 120 ? 6.306 -11.851 0.811 1.00 36.25 120 ASN A O 1
ATOM 891 N N . LEU A 1 121 ? 7.069 -9.809 0.338 1.00 37.09 121 LEU A N 1
ATOM 892 C CA . LEU A 1 121 ? 8.389 -10.164 0.862 1.00 39.40 121 LEU A CA 1
ATOM 893 C C . LEU A 1 121 ? 8.320 -10.487 2.359 1.00 37.57 121 LEU A C 1
ATOM 894 O O . LEU A 1 121 ? 7.505 -9.922 3.086 1.00 40.45 121 LEU A O 1
ATOM 899 N N . PRO A 1 122 ? 9.172 -11.410 2.810 1.00 36.09 122 PRO A N 1
ATOM 900 C CA . PRO A 1 122 ? 9.347 -11.696 4.233 1.00 38.31 122 PRO A CA 1
ATOM 901 C C . PRO A 1 122 ? 10.229 -10.623 4.855 1.00 44.37 122 PRO A C 1
ATOM 902 O O . PRO A 1 122 ? 11.043 -10.004 4.152 1.00 38.76 122 PRO A O 1
ATOM 906 N N . ASP A 1 123 ? 10.065 -10.411 6.157 1.00 45.50 123 ASP A N 1
ATOM 907 C CA . ASP A 1 123 ? 10.839 -9.423 6.904 1.00 39.29 123 ASP A CA 1
ATOM 908 C C . ASP A 1 123 ? 12.345 -9.502 6.659 1.00 40.78 123 ASP A C 1
ATOM 909 O O . ASP A 1 123 ? 13.011 -8.471 6.535 1.00 40.34 123 ASP A O 1
ATOM 914 N N . ASP A 1 124 ? 12.892 -10.710 6.593 1.00 36.58 124 ASP A N 1
ATOM 915 C CA . ASP A 1 124 ? 14.346 -10.841 6.482 1.00 43.64 124 ASP A CA 1
ATOM 916 C C . ASP A 1 124 ? 14.908 -10.675 5.063 1.00 47.25 124 ASP A C 1
ATOM 917 O O . ASP A 1 124 ? 16.109 -10.855 4.854 1.00 48.75 124 ASP A O 1
ATOM 922 N N . ALA A 1 125 ? 14.054 -10.318 4.106 1.00 42.07 125 ALA A N 1
ATOM 923 C CA . ALA A 1 125 ? 14.494 -10.138 2.721 1.00 42.98 125 ALA A CA 1
ATOM 924 C C . ALA A 1 125 ? 14.951 -8.716 2.444 1.00 40.61 125 ALA A C 1
ATOM 925 O O . ALA A 1 125 ? 14.581 -7.779 3.154 1.00 42.45 125 ALA A O 1
ATOM 927 N N . THR A 1 126 ? 15.773 -8.581 1.412 1.00 30.62 126 THR A N 1
ATOM 928 C CA . THR A 1 126 ? 16.240 -7.293 0.951 1.00 35.67 126 THR A CA 1
ATOM 929 C C . THR A 1 126 ? 15.140 -6.650 0.135 1.00 35.85 126 THR A C 1
ATOM 930 O O . THR A 1 126 ? 14.710 -7.204 -0.868 1.00 33.70 126 THR A O 1
ATOM 934 N N . SER A 1 127 ? 14.700 -5.474 0.554 1.00 34.95 127 SER A N 1
ATOM 935 C CA . SER A 1 127 ? 13.476 -4.900 0.017 1.00 35.10 127 SER A CA 1
ATOM 936 C C . SER A 1 127 ? 13.722 -3.618 -0.775 1.00 32.72 127 SER A C 1
ATOM 937 O O . SER A 1 127 ? 12.784 -2.960 -1.232 1.00 32.93 127 SER A O 1
ATOM 940 N N . SER A 1 128 ? 14.984 -3.261 -0.949 1.00 31.76 128 SER A N 1
ATOM 941 C CA . SER A 1 128 ? 15.296 -2.087 -1.756 1.00 32.77 128 SER A CA 1
ATOM 942 C C . SER A 1 128 ? 16.790 -1.862 -1.804 1.00 28.60 128 SER A C 1
ATOM 943 O O . SER A 1 128 ? 17.529 -2.412 -0.996 1.00 33.78 128 SER A O 1
ATOM 946 N N . TYR A 1 129 ? 17.225 -1.031 -2.745 1.00 28.81 129 TYR A N 1
ATOM 947 C CA . TYR A 1 129 ? 18.619 -0.643 -2.827 1.00 28.91 129 TYR A CA 1
ATOM 948 C C . TYR A 1 129 ? 19.094 -0.079 -1.497 1.00 31.59 129 TYR A C 1
ATOM 949 O O . TYR A 1 129 ? 20.185 -0.428 -1.040 1.00 31.88 129 TYR A O 1
ATOM 958 N N . ALA A 1 130 ? 18.266 0.773 -0.885 1.00 25.93 130 ALA A N 1
ATOM 959 C CA . ALA A 1 130 ? 18.588 1.429 0.388 1.00 32.86 130 ALA A CA 1
ATOM 960 C C . ALA A 1 130 ? 18.960 0.417 1.455 1.00 31.41 130 ALA A C 1
ATOM 961 O O . ALA A 1 130 ? 20.044 0.462 2.031 1.00 32.40 130 ALA A O 1
ATOM 963 N N . ASP A 1 131 ? 18.035 -0.489 1.713 1.00 29.61 131 ASP A N 1
ATOM 964 C CA . ASP A 1 131 ? 18.221 -1.546 2.678 1.00 30.15 131 ASP A CA 1
ATOM 965 C C . ASP A 1 131 ? 19.479 -2.298 2.287 1.00 37.15 131 ASP A C 1
ATOM 966 O O . ASP A 1 131 ? 20.326 -2.600 3.136 1.00 34.60 131 ASP A O 1
ATOM 971 N N . TRP A 1 132 ? 19.615 -2.573 0.987 1.00 34.45 132 TRP A N 1
ATOM 972 C CA . TRP A 1 132 ? 20.657 -3.479 0.501 1.00 32.34 132 TRP A CA 1
ATOM 973 C C . TRP A 1 132 ? 22.027 -2.857 0.714 1.00 33.14 132 TRP A C 1
ATOM 974 O O . TRP A 1 132 ? 22.925 -3.464 1.303 1.00 34.89 132 TRP A O 1
ATOM 985 N N . PHE A 1 133 ? 22.176 -1.622 0.262 1.00 33.29 133 PHE A N 1
ATOM 986 C CA . PHE A 1 133 ? 23.459 -0.943 0.374 1.00 30.30 133 PHE A CA 1
ATOM 987 C C . PHE A 1 133 ? 23.778 -0.400 1.778 1.00 34.84 133 PHE A C 1
ATOM 988 O O . PHE A 1 133 ? 24.829 0.219 1.978 1.00 33.37 133 PHE A O 1
ATOM 996 N N A SER A 1 134 ? 22.873 -0.638 2.730 0.20 32.13 134 SER A N 1
ATOM 997 N N B SER A 1 134 ? 22.901 -0.653 2.750 0.80 31.92 134 SER A N 1
ATOM 998 C CA A SER A 1 134 ? 23.165 -0.374 4.134 0.20 32.26 134 SER A CA 1
ATOM 999 C CA B SER A 1 134 ? 23.219 -0.310 4.135 0.80 32.56 134 SER A CA 1
ATOM 1000 C C A SER A 1 134 ? 24.394 -1.176 4.528 0.20 32.65 134 SER A C 1
ATOM 1001 C C B SER A 1 134 ? 24.287 -1.263 4.685 0.80 32.72 134 SER A C 1
ATOM 1002 O O A SER A 1 134 ? 25.240 -0.710 5.288 0.20 32.56 134 SER A O 1
ATOM 1003 O O B SER A 1 134 ? 24.918 -0.983 5.702 0.80 32.52 134 SER A O 1
ATOM 1008 N N . ASP A 1 135 ? 24.477 -2.394 4.005 1.00 30.72 135 ASP A N 1
ATOM 1009 C CA . ASP A 1 135 ? 25.615 -3.259 4.264 1.00 30.08 135 ASP A CA 1
ATOM 1010 C C . ASP A 1 135 ? 26.758 -2.777 3.360 1.00 38.99 135 ASP A C 1
ATOM 1011 O O . ASP A 1 135 ? 26.647 -2.818 2.125 1.00 37.15 135 ASP A O 1
ATOM 1016 N N . PRO A 1 136 ? 27.852 -2.286 3.969 1.00 33.66 136 PRO A N 1
ATOM 1017 C CA . PRO A 1 136 ? 28.932 -1.671 3.196 1.00 34.13 136 PRO A CA 1
ATOM 1018 C C . PRO A 1 136 ? 29.695 -2.685 2.345 1.00 36.26 136 PRO A C 1
ATOM 1019 O O . PRO A 1 136 ? 30.224 -2.318 1.304 1.00 37.45 136 PRO A O 1
ATOM 1023 N N . GLU A 1 137 ? 29.743 -3.939 2.773 1.00 35.02 137 GLU A N 1
ATOM 1024 C CA . GLU A 1 137 ? 30.334 -4.982 1.950 1.00 38.27 137 GLU A CA 1
ATOM 1025 C C . GLU A 1 137 ? 29.441 -5.332 0.735 1.00 38.24 137 GLU A C 1
ATOM 1026 O O . GLU A 1 137 ? 29.943 -5.719 -0.319 1.00 35.14 137 GLU A O 1
ATOM 1032 N N . GLN A 1 138 ? 28.127 -5.194 0.866 1.00 33.23 138 GLN A N 1
ATOM 1033 C CA . GLN A 1 138 ? 27.280 -5.417 -0.301 1.00 34.16 138 GLN A CA 1
ATOM 1034 C C . GLN A 1 138 ? 27.391 -4.232 -1.249 1.00 34.22 138 GLN A C 1
ATOM 1035 O O . GLN A 1 138 ? 27.417 -4.402 -2.467 1.00 29.92 138 GLN A O 1
ATOM 1041 N N . ALA A 1 139 ? 27.469 -3.028 -0.692 1.00 30.10 139 ALA A N 1
ATOM 1042 C CA . ALA A 1 139 ? 27.614 -1.848 -1.532 1.00 30.03 139 ALA A CA 1
ATOM 1043 C C . ALA A 1 139 ? 28.861 -1.953 -2.412 1.00 35.35 139 ALA A C 1
ATOM 1044 O O . ALA A 1 139 ? 28.826 -1.608 -3.603 1.00 35.32 139 ALA A O 1
ATOM 1046 N N . LYS A 1 140 ? 29.956 -2.434 -1.825 1.00 32.70 140 LYS A N 1
ATOM 1047 C CA . LYS A 1 140 ? 31.222 -2.575 -2.544 1.00 37.70 140 LYS A CA 1
ATOM 1048 C C . LYS A 1 140 ? 31.192 -3.708 -3.576 1.00 34.43 140 LYS A C 1
ATOM 1049 O O . LYS A 1 140 ? 31.550 -3.513 -4.737 1.00 34.52 140 LYS A O 1
ATOM 1055 N N . LEU A 1 141 ? 30.761 -4.888 -3.146 1.00 33.42 141 LEU A N 1
ATOM 1056 C CA . LEU A 1 141 ? 30.691 -6.034 -4.032 1.00 32.42 141 LEU A CA 1
ATOM 1057 C C . LEU A 1 141 ? 29.919 -5.627 -5.289 1.00 34.74 141 LEU A C 1
ATOM 1058 O O . LEU A 1 141 ? 30.332 -5.898 -6.414 1.00 35.00 141 LEU A O 1
ATOM 1063 N N . TYR A 1 142 ? 28.792 -4.959 -5.079 1.00 35.99 142 TYR A N 1
ATOM 1064 C CA . TYR A 1 142 ? 27.974 -4.460 -6.165 1.00 31.51 142 TYR A CA 1
ATOM 1065 C C . TYR A 1 142 ? 28.656 -3.369 -6.984 1.00 34.39 142 TYR A C 1
ATOM 1066 O O . TYR A 1 142 ? 28.716 -3.442 -8.209 1.00 35.72 142 TYR A O 1
ATOM 1075 N N . SER A 1 143 ? 29.136 -2.334 -6.313 1.00 33.15 143 SER A N 1
ATOM 1076 C CA . SER A 1 143 ? 29.564 -1.136 -7.028 1.00 33.89 143 SER A CA 1
ATOM 1077 C C . SER A 1 143 ? 30.859 -1.308 -7.833 1.00 36.96 143 SER A C 1
ATOM 1078 O O . SER A 1 143 ? 30.988 -0.773 -8.940 1.00 38.22 143 SER A O 1
ATOM 1081 N N . ASN A 1 144 ? 31.829 -2.032 -7.292 1.00 33.87 144 ASN A N 1
ATOM 1082 C CA . ASN A 1 144 ? 33.075 -2.230 -8.036 1.00 36.93 144 ASN A CA 1
ATOM 1083 C C . ASN A 1 144 ? 32.829 -2.816 -9.433 1.00 35.77 144 ASN A C 1
ATOM 1084 O O . ASN A 1 144 ? 33.377 -2.336 -10.416 1.00 34.94 144 ASN A O 1
ATOM 1089 N N . SER A 1 145 ? 31.985 -3.843 -9.510 1.00 34.85 145 SER A N 1
ATOM 1090 C CA . SER A 1 145 ? 31.676 -4.491 -10.781 1.00 34.48 145 SER A CA 1
ATOM 1091 C C . SER A 1 145 ? 30.776 -3.606 -11.640 1.00 36.03 145 SER A C 1
ATOM 1092 O O . SER A 1 145 ? 30.913 -3.564 -12.868 1.00 33.68 145 SER A O 1
ATOM 1095 N N . GLN A 1 146 ? 29.848 -2.906 -10.989 1.00 33.34 146 GLN A N 1
ATOM 1096 C CA . GLN A 1 146 ? 28.965 -2.016 -11.712 1.00 34.39 146 GLN A CA 1
ATOM 1097 C C . GLN A 1 146 ? 29.771 -0.920 -12.383 1.00 31.58 146 GLN A C 1
ATOM 1098 O O . GLN A 1 146 ? 29.519 -0.590 -13.536 1.00 27.85 146 GLN A O 1
ATOM 1104 N N . HIS A 1 147 ? 30.734 -0.363 -11.650 1.00 31.38 147 HIS A N 1
ATOM 1105 C CA . HIS A 1 147 ? 31.581 0.714 -12.169 1.00 31.19 147 HIS A CA 1
ATOM 1106 C C . HIS A 1 147 ? 32.351 0.241 -13.406 1.00 31.84 147 HIS A C 1
ATOM 1107 O O . HIS A 1 147 ? 32.286 0.881 -14.458 1.00 29.70 147 HIS A O 1
ATOM 1114 N N . ALA A 1 148 ? 33.059 -0.885 -13.286 1.00 32.05 148 ALA A N 1
ATOM 1115 C CA . ALA A 1 148 ? 33.836 -1.401 -14.420 1.00 37.20 148 ALA A CA 1
ATOM 1116 C C . ALA A 1 148 ? 32.924 -1.674 -15.626 1.00 35.97 148 ALA A C 1
ATOM 1117 O O . ALA A 1 148 ? 33.194 -1.196 -16.724 1.00 35.14 148 ALA A O 1
ATOM 1119 N N . GLY A 1 149 ? 31.825 -2.392 -15.390 1.00 32.80 149 GLY A N 1
ATOM 1120 C CA . GLY A 1 149 ? 30.792 -2.614 -16.389 1.00 34.11 149 GLY A CA 1
ATOM 1121 C C . GLY A 1 149 ? 30.140 -1.399 -17.042 1.00 36.16 149 GLY A C 1
ATOM 1122 O O . GLY A 1 149 ? 29.674 -1.488 -18.175 1.00 43.46 149 GLY A O 1
ATOM 1123 N N . SER A 1 150 ? 30.112 -0.256 -16.374 1.00 32.13 150 SER A N 1
ATOM 1124 C CA . SER A 1 150 ? 29.454 0.909 -16.968 1.00 33.41 150 SER A CA 1
ATOM 1125 C C . SER A 1 150 ? 30.397 1.840 -17.739 1.00 33.75 150 SER A C 1
ATOM 1126 O O . SER A 1 150 ? 29.955 2.747 -18.442 1.00 33.96 150 SER A O 1
ATOM 1129 N N . LEU A 1 151 ? 31.697 1.634 -17.605 1.00 36.62 151 LEU A N 1
ATOM 1130 C CA . LEU A 1 151 ? 32.649 2.487 -18.326 1.00 38.43 151 LEU A CA 1
ATOM 1131 C C . LEU A 1 151 ? 32.375 2.472 -19.833 1.00 34.46 151 LEU A C 1
ATOM 1132 O O . LEU A 1 151 ? 32.185 3.519 -20.443 1.00 36.39 151 LEU A O 1
ATOM 1137 N N . GLY A 1 152 ? 32.349 1.277 -20.415 1.00 36.35 152 GLY A N 1
ATOM 1138 C CA . GLY A 1 152 ? 32.009 1.091 -21.817 1.00 34.56 152 GLY A CA 1
ATOM 1139 C C . GLY A 1 152 ? 30.800 1.907 -22.226 1.00 36.33 152 GLY A C 1
ATOM 1140 O O . GLY A 1 152 ? 30.905 2.818 -23.039 1.00 36.15 152 GLY A O 1
ATOM 1141 N N . PRO A 1 153 ? 29.634 1.587 -21.655 1.00 39.41 153 PRO A N 1
ATOM 1142 C CA . PRO A 1 153 ? 28.420 2.346 -21.958 1.00 33.33 153 PRO A CA 1
ATOM 1143 C C . PRO A 1 153 ? 28.598 3.851 -21.758 1.00 37.94 153 PRO A C 1
ATOM 1144 O O . PRO A 1 153 ? 28.091 4.616 -22.583 1.00 32.62 153 PRO A O 1
ATOM 1148 N N . ALA A 1 154 ? 29.315 4.266 -20.707 1.00 35.33 154 ALA A N 1
ATOM 1149 C CA . ALA A 1 154 ? 29.565 5.690 -20.466 1.00 31.36 154 ALA A CA 1
ATOM 1150 C C . ALA A 1 154 ? 30.367 6.335 -21.595 1.00 37.85 154 ALA A C 1
ATOM 1151 O O . ALA A 1 154 ? 30.062 7.447 -22.042 1.00 34.24 154 ALA A O 1
ATOM 1153 N N . ARG A 1 155 ? 31.400 5.634 -22.054 1.00 41.38 155 ARG A N 1
ATOM 1154 C CA . ARG A 1 155 ? 32.159 6.086 -23.213 1.00 38.85 155 ARG A CA 1
ATOM 1155 C C . ARG A 1 155 ? 31.263 6.153 -24.466 1.00 39.28 155 ARG A C 1
ATOM 1156 O O . ARG A 1 155 ? 31.371 7.076 -25.268 1.00 38.33 155 ARG A O 1
ATOM 1164 N N . GLY A 1 156 ? 30.350 5.199 -24.607 1.00 40.22 156 GLY A N 1
ATOM 1165 C CA . GLY A 1 156 ? 29.389 5.231 -25.702 1.00 38.96 156 GLY A CA 1
ATOM 1166 C C . GLY A 1 156 ? 28.518 6.473 -25.627 1.00 42.90 156 GLY A C 1
ATOM 1167 O O . GLY A 1 156 ? 28.220 7.094 -26.644 1.00 44.48 156 GLY A O 1
ATOM 1168 N N . LEU A 1 157 ? 28.136 6.844 -24.406 1.00 39.87 157 LEU A N 1
ATOM 1169 C CA . LEU A 1 157 ? 27.249 7.981 -24.171 1.00 41.52 157 LEU A CA 1
ATOM 1170 C C . LEU A 1 157 ? 27.877 9.335 -24.506 1.00 41.66 157 LEU A C 1
ATOM 1171 O O . LEU A 1 157 ? 27.214 10.199 -25.066 1.00 45.93 157 LEU A O 1
ATOM 1176 N N . ALA A 1 158 ? 29.150 9.518 -24.152 1.00 45.83 158 ALA A N 1
ATOM 1177 C CA . ALA A 1 158 ? 29.883 10.760 -24.448 1.00 42.71 158 ALA A CA 1
ATOM 1178 C C . ALA A 1 158 ? 29.919 11.059 -25.943 1.00 47.76 158 ALA A C 1
ATOM 1179 O O . ALA A 1 158 ? 29.842 12.212 -26.367 1.00 48.08 158 ALA A O 1
ATOM 1181 N N . LYS A 1 159 ? 30.053 10.006 -26.736 1.00 48.14 159 LYS A N 1
ATOM 1182 C CA . LYS A 1 159 ? 30.090 10.150 -28.183 1.00 55.61 159 LYS A CA 1
ATOM 1183 C C . LYS A 1 159 ? 28.773 10.718 -28.750 1.00 52.90 159 LYS A C 1
ATOM 1184 O O . LYS A 1 159 ? 28.786 11.417 -29.764 1.00 54.32 159 LYS A O 1
ATOM 1190 N N . LEU A 1 160 ? 27.651 10.449 -28.081 1.00 51.38 160 LEU A N 1
ATOM 1191 C CA . LEU A 1 160 ? 26.338 10.837 -28.609 1.00 51.33 160 LEU A CA 1
ATOM 1192 C C . LEU A 1 160 ? 25.980 12.280 -28.298 1.00 55.07 160 LEU A C 1
ATOM 1193 O O . LEU A 1 160 ? 25.548 13.032 -29.174 1.00 63.62 160 LEU A O 1
ATOM 1198 N N . ILE A 1 161 ? 26.139 12.656 -27.038 1.00 52.30 161 ILE A N 1
ATOM 1199 C CA . ILE A 1 161 ? 25.746 13.977 -26.582 1.00 53.22 161 ILE A CA 1
ATOM 1200 C C . ILE A 1 161 ? 26.945 14.914 -26.530 1.00 53.65 161 ILE A C 1
ATOM 1201 O O . ILE A 1 161 ? 28.090 14.476 -26.450 1.00 54.76 161 ILE A O 1
ATOM 1206 N N . ASP A 1 162 ? 26.674 16.210 -26.558 1.00 51.12 162 ASP A N 1
ATOM 1207 C CA . ASP A 1 162 ? 27.725 17.199 -26.423 1.00 53.32 162 ASP A CA 1
ATOM 1208 C C . ASP A 1 162 ? 27.491 18.067 -25.170 1.00 57.16 162 ASP A C 1
ATOM 1209 O O . ASP A 1 162 ? 26.437 18.700 -25.026 1.00 50.92 162 ASP A O 1
ATOM 1214 N N . LEU A 1 163 ? 28.476 18.073 -24.268 1.00 50.60 163 LEU A N 1
ATOM 1215 C CA . LEU A 1 163 ? 28.367 18.789 -23.001 1.00 51.38 163 LEU A CA 1
ATOM 1216 C C . LEU A 1 163 ? 29.532 19.745 -22.769 1.00 54.70 163 LEU A C 1
ATOM 1217 O O . LEU A 1 163 ? 29.766 20.163 -21.633 1.00 50.11 163 LEU A O 1
ATOM 1222 N N . SER A 1 164 ? 30.252 20.090 -23.837 1.00 54.43 164 SER A N 1
ATOM 1223 C CA . SER A 1 164 ? 31.334 21.072 -23.757 1.00 52.31 164 SER A CA 1
ATOM 1224 C C . SER A 1 164 ? 30.829 22.452 -23.341 1.00 58.04 164 SER A C 1
ATOM 1225 O O . SER A 1 164 ? 29.620 22.707 -23.335 1.00 52.23 164 SER A O 1
ATOM 1228 N N . GLY A 1 165 ? 31.761 23.339 -22.994 1.00 56.80 165 GLY A N 1
ATOM 1229 C CA . GLY A 1 165 ? 31.415 24.653 -22.476 1.00 54.24 165 GLY A CA 1
ATOM 1230 C C . GLY A 1 165 ? 31.227 24.571 -20.974 1.00 58.91 165 GLY A C 1
ATOM 1231 O O . GLY A 1 165 ? 31.375 23.494 -20.387 1.00 61.29 165 GLY A O 1
ATOM 1232 N N . GLY A 1 166 ? 30.893 25.691 -20.342 1.00 59.40 166 GLY A N 1
ATOM 1233 C CA . GLY A 1 166 ? 30.746 25.706 -18.895 1.00 58.26 166 GLY A CA 1
ATOM 1234 C C . GLY A 1 166 ? 29.443 25.081 -18.437 1.00 50.40 166 GLY A C 1
ATOM 1235 O O . GLY A 1 166 ? 28.459 25.783 -18.242 1.00 61.70 166 GLY A O 1
ATOM 1236 N N . LYS A 1 167 ? 29.434 23.765 -18.250 1.00 48.95 167 LYS A N 1
ATOM 1237 C CA . LYS A 1 167 ? 28.181 23.051 -17.976 1.00 49.26 167 LYS A CA 1
ATOM 1238 C C . LYS A 1 167 ? 28.147 22.190 -16.704 1.00 45.96 167 LYS A C 1
ATOM 1239 O O . LYS A 1 167 ? 29.173 21.674 -16.239 1.00 42.72 167 LYS A O 1
ATOM 1245 N N . LYS A 1 168 ? 26.947 22.042 -16.157 1.00 43.22 168 LYS A N 1
ATOM 1246 C CA . LYS A 1 168 ? 26.735 21.275 -14.935 1.00 43.26 168 LYS A CA 1
ATOM 1247 C C . LYS A 1 168 ? 25.861 20.061 -15.199 1.00 42.21 168 LYS A C 1
ATOM 1248 O O . LYS A 1 168 ? 24.811 20.163 -15.825 1.00 41.04 168 LYS A O 1
ATOM 1254 N N . LEU A 1 169 ? 26.314 18.913 -14.713 1.00 42.24 169 LEU A N 1
ATOM 1255 C CA . LEU A 1 169 ? 25.616 17.656 -14.910 1.00 40.29 169 LEU A CA 1
ATOM 1256 C C . LEU A 1 169 ? 25.148 17.149 -13.560 1.00 36.92 169 LEU A C 1
ATOM 1257 O O . LEU A 1 169 ? 25.872 17.248 -12.580 1.00 36.20 169 LEU A O 1
ATOM 1262 N N . LEU A 1 170 ? 23.934 16.620 -13.508 1.00 38.28 170 LEU A N 1
ATOM 1263 C CA . LEU A 1 170 ? 23.415 16.036 -12.281 1.00 35.25 170 LEU A CA 1
ATOM 1264 C C . LEU A 1 170 ? 23.109 14.579 -12.569 1.00 33.21 170 LEU A C 1
ATOM 1265 O O . LEU A 1 170 ? 22.313 14.274 -13.452 1.00 34.98 170 LEU A O 1
ATOM 1270 N N . ASP A 1 171 ? 23.752 13.680 -11.834 1.00 31.46 171 ASP A N 1
ATOM 1271 C CA . ASP A 1 171 ? 23.581 12.251 -12.062 1.00 36.30 171 ASP A CA 1
ATOM 1272 C C . ASP A 1 171 ? 22.812 11.595 -10.918 1.00 34.11 171 ASP A C 1
ATOM 1273 O O . ASP A 1 171 ? 23.397 11.191 -9.918 1.00 36.42 171 ASP A O 1
ATOM 1278 N N . VAL A 1 172 ? 21.503 11.478 -11.065 1.00 32.20 172 VAL A N 1
ATOM 1279 C CA . VAL A 1 172 ? 20.686 10.942 -9.991 1.00 28.65 172 VAL A CA 1
ATOM 1280 C C . VAL A 1 172 ? 20.799 9.424 -9.935 1.00 34.99 172 VAL A C 1
ATOM 1281 O O . VAL A 1 172 ? 20.277 8.713 -10.797 1.00 34.26 172 VAL A O 1
ATOM 1285 N N . GLY A 1 173 ? 21.479 8.931 -8.903 1.00 35.62 173 GLY A N 1
ATOM 1286 C CA . GLY A 1 173 ? 21.751 7.512 -8.775 1.00 33.38 173 GLY A CA 1
ATOM 1287 C C . GLY A 1 173 ? 22.957 7.111 -9.614 1.00 36.60 173 GLY A C 1
ATOM 1288 O O . GLY A 1 173 ? 23.015 6.016 -10.184 1.00 36.13 173 GLY A O 1
ATOM 1289 N N . GLY A 1 174 ? 23.926 8.014 -9.694 1.00 30.36 174 GLY A N 1
ATOM 1290 C CA . GLY A 1 174 ? 25.140 7.772 -10.452 1.00 32.94 174 GLY A CA 1
ATOM 1291 C C . GLY A 1 174 ? 26.149 6.830 -9.828 1.00 31.14 174 GLY A C 1
ATOM 1292 O O . GLY A 1 174 ? 27.271 6.755 -10.289 1.00 34.41 174 GLY A O 1
ATOM 1293 N N . GLY A 1 175 ? 25.762 6.096 -8.791 1.00 34.35 175 GLY A N 1
ATOM 1294 C CA . GLY A 1 175 ? 26.654 5.109 -8.207 1.00 27.59 175 GLY A CA 1
ATOM 1295 C C . GLY A 1 175 ? 28.018 5.688 -7.862 1.00 34.78 175 GLY A C 1
ATOM 1296 O O . GLY A 1 175 ? 28.098 6.753 -7.255 1.00 29.14 175 GLY A O 1
ATOM 1297 N N . THR A 1 176 ? 29.089 4.991 -8.254 1.00 33.11 176 THR A N 1
ATOM 1298 C CA . THR A 1 176 ? 30.452 5.410 -7.934 1.00 31.13 176 THR A CA 1
ATOM 1299 C C . THR A 1 176 ? 31.094 6.276 -9.033 1.00 33.86 176 THR A C 1
ATOM 1300 O O . THR A 1 176 ? 32.314 6.443 -9.082 1.00 36.25 176 THR A O 1
ATOM 1304 N N . GLY A 1 177 ? 30.266 6.819 -9.916 1.00 30.84 177 GLY A N 1
ATOM 1305 C CA . GLY A 1 177 ? 30.695 7.868 -10.830 1.00 28.65 177 GLY A CA 1
ATOM 1306 C C . GLY A 1 177 ? 31.195 7.452 -12.196 1.00 31.27 177 GLY A C 1
ATOM 1307 O O . GLY A 1 177 ? 31.727 8.293 -12.918 1.00 36.03 177 GLY A O 1
ATOM 1308 N N . ALA A 1 178 ? 31.019 6.184 -12.567 1.00 29.71 178 ALA A N 1
ATOM 1309 C CA . ALA A 1 178 ? 31.508 5.701 -13.864 1.00 30.41 178 ALA A CA 1
ATOM 1310 C C . ALA A 1 178 ? 31.067 6.611 -14.996 1.00 32.96 178 ALA A C 1
ATOM 1311 O O . ALA A 1 178 ? 31.864 6.932 -15.870 1.00 35.72 178 ALA A O 1
ATOM 1313 N N . PHE A 1 179 ? 29.809 7.053 -14.975 1.00 34.55 179 PHE A N 1
ATOM 1314 C CA . PHE A 1 179 ? 29.341 8.006 -15.990 1.00 36.55 179 PHE A CA 1
ATOM 1315 C C . PHE A 1 179 ? 29.887 9.426 -15.802 1.00 40.50 179 PHE A C 1
ATOM 1316 O O . PHE A 1 179 ? 30.364 10.061 -16.763 1.00 39.24 179 PHE A O 1
ATOM 1324 N N . ALA A 1 180 ? 29.808 9.934 -14.577 1.00 32.73 180 ALA A N 1
ATOM 1325 C CA . ALA A 1 180 ? 30.185 11.317 -14.353 1.00 34.82 180 ALA A CA 1
ATOM 1326 C C . ALA A 1 180 ? 31.675 11.461 -14.619 1.00 37.14 180 ALA A C 1
ATOM 1327 O O . ALA A 1 180 ? 32.115 12.420 -15.253 1.00 36.76 180 ALA A O 1
ATOM 1329 N N . ILE A 1 181 ? 32.443 10.483 -14.151 1.00 33.17 181 ILE A N 1
ATOM 1330 C CA . ILE A 1 181 ? 33.881 10.507 -14.337 1.00 33.29 181 ILE A CA 1
ATOM 1331 C C . ILE A 1 181 ? 34.209 10.462 -15.827 1.00 37.32 181 ILE A C 1
ATOM 1332 O O . ILE A 1 181 ? 34.947 11.306 -16.332 1.00 34.97 181 ILE A O 1
ATOM 1337 N N . THR A 1 182 ? 33.646 9.488 -16.534 1.00 38.58 182 THR A N 1
ATOM 1338 C CA . THR A 1 182 ? 33.855 9.375 -17.973 1.00 34.09 182 THR A CA 1
ATOM 1339 C C . THR A 1 182 ? 33.463 10.660 -18.704 1.00 38.43 182 THR A C 1
ATOM 1340 O O . THR A 1 182 ? 34.199 11.162 -19.562 1.00 40.42 182 THR A O 1
ATOM 1344 N N . LEU A 1 183 ? 32.310 11.212 -18.357 1.00 37.26 183 LEU A N 1
ATOM 1345 C CA . LEU A 1 183 ? 31.880 12.446 -18.995 1.00 37.55 183 LEU A CA 1
ATOM 1346 C C . LEU A 1 183 ? 32.848 13.598 -18.689 1.00 41.87 183 LEU A C 1
ATOM 1347 O O . LEU A 1 183 ? 33.219 14.358 -19.579 1.00 39.99 183 LEU A O 1
ATOM 1352 N N . CYS A 1 184 ? 33.256 13.716 -17.427 1.00 37.41 184 CYS A N 1
ATOM 1353 C CA . CYS A 1 184 ? 34.187 14.759 -17.013 1.00 40.58 184 CYS A CA 1
ATOM 1354 C C . CYS A 1 184 ? 35.584 14.627 -17.649 1.00 43.39 184 CYS A C 1
ATOM 1355 O O . CYS A 1 184 ? 36.266 15.631 -17.863 1.00 42.11 184 CYS A O 1
ATOM 1358 N N . LYS A 1 185 ? 36.012 13.398 -17.936 1.00 41.30 185 LYS A N 1
ATOM 1359 C CA . LYS A 1 185 ? 37.280 13.179 -18.625 1.00 38.21 185 LYS A CA 1
ATOM 1360 C C . LYS A 1 185 ? 37.172 13.567 -20.095 1.00 47.57 185 LYS A C 1
ATOM 1361 O O . LYS A 1 185 ? 38.172 13.934 -20.715 1.00 50.69 185 LYS A O 1
ATOM 1367 N N . ALA A 1 186 ? 35.955 13.508 -20.637 1.00 46.38 186 ALA A N 1
ATOM 1368 C CA . ALA A 1 186 ? 35.723 13.808 -22.051 1.00 45.71 186 ALA A CA 1
ATOM 1369 C C . ALA A 1 186 ? 35.493 15.292 -22.342 1.00 46.22 186 ALA A C 1
ATOM 1370 O O . ALA A 1 186 ? 35.867 15.773 -23.408 1.00 50.44 186 ALA A O 1
ATOM 1372 N N . PHE A 1 187 ? 34.872 16.004 -21.405 1.00 44.65 187 PHE A N 1
ATOM 1373 C CA . PHE A 1 187 ? 34.525 17.411 -21.595 1.00 46.45 187 PHE A CA 1
ATOM 1374 C C . PHE A 1 187 ? 35.160 18.265 -20.510 1.00 53.25 187 PHE A C 1
ATOM 1375 O O . PHE A 1 187 ? 34.866 18.102 -19.319 1.00 48.58 187 PHE A O 1
ATOM 1383 N N . ALA A 1 188 ? 36.011 19.192 -20.946 1.00 53.52 188 ALA A N 1
ATOM 1384 C CA . ALA A 1 188 ? 36.922 19.932 -20.071 1.00 54.32 188 ALA A CA 1
ATOM 1385 C C . ALA A 1 188 ? 36.285 20.803 -18.978 1.00 55.97 188 ALA A C 1
ATOM 1386 O O . ALA A 1 188 ? 36.783 20.867 -17.847 1.00 51.03 188 ALA A O 1
ATOM 1388 N N . ASP A 1 189 ? 35.208 21.501 -19.300 1.00 52.31 189 ASP A N 1
ATOM 1389 C CA . ASP A 1 189 ? 34.698 22.470 -18.337 1.00 53.07 189 ASP A CA 1
ATOM 1390 C C . ASP A 1 189 ? 33.516 21.924 -17.519 1.00 49.35 189 ASP A C 1
ATOM 1391 O O . ASP A 1 189 ? 32.840 22.663 -16.796 1.00 41.17 189 ASP A O 1
ATOM 1396 N N . LEU A 1 190 ? 33.301 20.615 -17.622 1.00 44.70 190 LEU A N 1
ATOM 1397 C CA . LEU A 1 190 ? 32.146 19.972 -17.006 1.00 43.91 190 LEU A CA 1
ATOM 1398 C C . LEU A 1 190 ? 32.303 19.753 -15.501 1.00 45.78 190 LEU A C 1
ATOM 1399 O O . LEU A 1 190 ? 33.291 19.160 -15.041 1.00 41.68 190 LEU A O 1
ATOM 1404 N N . ALA A 1 191 ? 31.321 20.249 -14.750 1.00 37.40 191 ALA A N 1
ATOM 1405 C CA . ALA A 1 191 ? 31.191 19.964 -13.333 1.00 36.89 191 ALA A CA 1
ATOM 1406 C C . ALA A 1 191 ? 30.022 19.000 -13.112 1.00 38.02 191 ALA A C 1
ATOM 1407 O O . ALA A 1 191 ? 28.972 19.135 -13.730 1.00 41.45 191 ALA A O 1
ATOM 1409 N N . ALA A 1 192 ? 30.206 18.025 -12.232 1.00 37.01 192 ALA A N 1
ATOM 1410 C CA . ALA A 1 192 ? 29.156 17.046 -11.975 1.00 37.85 192 ALA A CA 1
ATOM 1411 C C . ALA A 1 192 ? 28.748 16.955 -10.503 1.00 36.17 192 ALA A C 1
ATOM 1412 O O . ALA A 1 192 ? 29.546 17.205 -9.594 1.00 36.81 192 ALA A O 1
ATOM 1414 N N . THR A 1 193 ? 27.491 16.587 -10.287 1.00 38.13 193 THR A N 1
ATOM 1415 C CA . THR A 1 193 ? 26.970 16.269 -8.959 1.00 35.78 193 THR A CA 1
ATOM 1416 C C . THR A 1 193 ? 26.364 14.882 -9.054 1.00 38.30 193 THR A C 1
ATOM 1417 O O . THR A 1 193 ? 25.632 14.580 -10.001 1.00 34.24 193 THR A O 1
ATOM 1421 N N . ILE A 1 194 ? 26.685 14.034 -8.084 1.00 32.38 194 ILE A N 1
ATOM 1422 C CA . ILE A 1 194 ? 26.136 12.699 -8.034 1.00 32.05 194 ILE A CA 1
ATOM 1423 C C . ILE A 1 194 ? 25.270 12.551 -6.771 1.00 36.86 194 ILE A C 1
ATOM 1424 O O . ILE A 1 194 ? 25.702 12.912 -5.673 1.00 35.66 194 ILE A O 1
ATOM 1429 N N . VAL A 1 195 ? 24.056 12.020 -6.927 1.00 30.54 195 VAL A N 1
ATOM 1430 C CA . VAL A 1 195 ? 23.236 11.637 -5.779 1.00 31.68 195 VAL A CA 1
ATOM 1431 C C . VAL A 1 195 ? 23.233 10.119 -5.609 1.00 31.90 195 VAL A C 1
ATOM 1432 O O . VAL A 1 195 ? 22.942 9.382 -6.549 1.00 33.11 195 VAL A O 1
ATOM 1436 N N . ASP A 1 196 ? 23.574 9.654 -4.412 1.00 29.52 196 ASP A N 1
ATOM 1437 C CA . ASP A 1 196 ? 23.460 8.242 -4.076 1.00 29.19 196 ASP A CA 1
ATOM 1438 C C . ASP A 1 196 ? 23.507 7.988 -2.559 1.00 34.15 196 ASP A C 1
ATOM 1439 O O . ASP A 1 196 ? 23.737 8.893 -1.745 1.00 33.86 196 ASP A O 1
ATOM 1444 N N . PHE A 1 197 ? 23.290 6.732 -2.196 1.00 32.11 197 PHE A N 1
ATOM 1445 C CA . PHE A 1 197 ? 23.330 6.292 -0.815 1.00 32.37 197 PHE A CA 1
ATOM 1446 C C . PHE A 1 197 ? 24.701 6.412 -0.145 1.00 32.63 197 PHE A C 1
ATOM 1447 O O . PHE A 1 197 ? 25.739 6.339 -0.798 1.00 32.02 197 PHE A O 1
ATOM 1455 N N . PRO A 1 198 ? 24.695 6.633 1.169 1.00 33.19 198 PRO A N 1
ATOM 1456 C CA . PRO A 1 198 ? 25.938 7.001 1.855 1.00 36.02 198 PRO A CA 1
ATOM 1457 C C . PRO A 1 198 ? 27.064 5.993 1.628 1.00 32.29 198 PRO A C 1
ATOM 1458 O O . PRO A 1 198 ? 28.215 6.393 1.420 1.00 30.34 198 PRO A O 1
ATOM 1462 N N . ASN A 1 199 ? 26.749 4.707 1.663 1.00 28.74 199 ASN A N 1
ATOM 1463 C CA . ASN A 1 199 ? 27.789 3.716 1.420 1.00 32.33 199 ASN A CA 1
ATOM 1464 C C . ASN A 1 199 ? 28.278 3.724 -0.033 1.00 34.55 199 ASN A C 1
ATOM 1465 O O . ASN A 1 199 ? 29.409 3.349 -0.313 1.00 31.42 199 ASN A O 1
ATOM 1470 N N . VAL A 1 200 ? 27.437 4.158 -0.963 1.00 32.15 200 VAL A N 1
ATOM 1471 C CA . VAL A 1 200 ? 27.876 4.172 -2.350 1.00 32.70 200 VAL A CA 1
ATOM 1472 C C . VAL A 1 200 ? 28.724 5.416 -2.589 1.00 32.11 200 VAL A C 1
ATOM 1473 O O . VAL A 1 200 ? 29.777 5.349 -3.227 1.00 34.10 200 VAL A O 1
ATOM 1477 N N . ALA A 1 201 ? 28.291 6.537 -2.027 1.00 27.81 201 ALA A N 1
ATOM 1478 C CA . ALA A 1 201 ? 29.046 7.781 -2.130 1.00 33.40 201 ALA A CA 1
ATOM 1479 C C . ALA A 1 201 ? 30.455 7.679 -1.534 1.00 33.26 201 ALA A C 1
ATOM 1480 O O . ALA A 1 201 ? 31.392 8.232 -2.088 1.00 37.25 201 ALA A O 1
ATOM 1482 N N . ALA A 1 202 ? 30.596 6.994 -0.399 1.00 31.97 202 ALA A N 1
ATOM 1483 C CA . ALA A 1 202 ? 31.907 6.828 0.238 1.00 36.03 202 ALA A CA 1
ATOM 1484 C C . ALA A 1 202 ? 32.924 6.073 -0.647 1.00 35.97 202 ALA A C 1
ATOM 1485 O O . ALA A 1 202 ? 34.119 6.359 -0.603 1.00 41.20 202 ALA A O 1
ATOM 1487 N N . LEU A 1 203 ? 32.454 5.099 -1.423 1.00 35.37 203 LEU A N 1
ATOM 1488 C CA . LEU A 1 203 ? 33.320 4.406 -2.373 1.00 36.42 203 LEU A CA 1
ATOM 1489 C C . LEU A 1 203 ? 33.572 5.309 -3.561 1.00 36.58 203 LEU A C 1
ATOM 1490 O O . LEU A 1 203 ? 34.653 5.304 -4.129 1.00 38.01 203 LEU A O 1
ATOM 1495 N N . GLY A 1 204 ? 32.555 6.083 -3.923 1.00 32.20 204 GLY A N 1
ATOM 1496 C CA . GLY A 1 204 ? 32.624 6.955 -5.072 1.00 31.15 204 GLY A CA 1
ATOM 1497 C C . GLY A 1 204 ? 33.706 8.000 -4.926 1.00 39.12 204 GLY A C 1
ATOM 1498 O O . GLY A 1 204 ? 34.444 8.282 -5.876 1.00 38.08 204 GLY A O 1
ATOM 1499 N N . LYS A 1 205 ? 33.786 8.588 -3.737 1.00 36.83 205 LYS A N 1
ATOM 1500 C CA . LYS A 1 205 ? 34.800 9.589 -3.434 1.00 39.68 205 LYS A CA 1
ATOM 1501 C C . LYS A 1 205 ? 36.182 9.087 -3.860 1.00 37.98 205 LYS A C 1
ATOM 1502 O O . LYS A 1 205 ? 36.951 9.818 -4.487 1.00 42.33 205 LYS A O 1
ATOM 1508 N N . GLY A 1 206 ? 36.482 7.836 -3.529 1.00 34.30 206 GLY A N 1
ATOM 1509 C CA . GLY A 1 206 ? 37.748 7.225 -3.907 1.00 38.40 206 GLY A CA 1
ATOM 1510 C C . GLY A 1 206 ? 38.013 7.114 -5.406 1.00 38.06 206 GLY A C 1
ATOM 1511 O O . GLY A 1 206 ? 39.130 7.374 -5.841 1.00 41.16 206 GLY A O 1
ATOM 1512 N N . TYR A 1 207 ? 37.014 6.715 -6.196 1.00 38.97 207 TYR A N 1
ATOM 1513 C CA . TYR A 1 207 ? 37.155 6.683 -7.664 1.00 37.04 207 TYR A CA 1
ATOM 1514 C C . TYR A 1 207 ? 37.419 8.075 -8.232 1.00 38.83 207 TYR A C 1
ATOM 1515 O O . TYR A 1 207 ? 38.169 8.234 -9.201 1.00 36.66 207 TYR A O 1
ATOM 1524 N N . VAL A 1 208 ? 36.777 9.074 -7.636 1.00 36.80 208 VAL A N 1
ATOM 1525 C CA . VAL A 1 208 ? 36.885 10.452 -8.096 1.00 38.19 208 VAL A CA 1
ATOM 1526 C C . VAL A 1 208 ? 38.260 11.044 -7.758 1.00 40.45 208 VAL A C 1
ATOM 1527 O O . VAL A 1 208 ? 38.812 11.822 -8.536 1.00 43.25 208 VAL A O 1
ATOM 1531 N N . GLU A 1 209 ? 38.813 10.662 -6.608 1.00 43.92 209 GLU A N 1
ATOM 1532 C CA . GLU A 1 209 ? 40.206 10.981 -6.277 1.00 43.36 209 GLU A CA 1
ATOM 1533 C C . GLU A 1 209 ? 41.179 10.306 -7.232 1.00 42.46 209 GLU A C 1
ATOM 1534 O O . GLU A 1 209 ? 42.031 10.972 -7.815 1.00 46.10 209 GLU A O 1
ATOM 1540 N N . LYS A 1 210 ? 41.059 8.990 -7.387 1.00 42.50 210 LYS A N 1
ATOM 1541 C CA . LYS A 1 210 ? 41.935 8.255 -8.308 1.00 48.43 210 LYS A CA 1
ATOM 1542 C C . LYS A 1 210 ? 42.035 8.983 -9.655 1.00 43.72 210 LYS A C 1
ATOM 1543 O O . LYS A 1 210 ? 43.117 9.118 -10.220 1.00 46.98 210 LYS A O 1
ATOM 1549 N N . ALA A 1 211 ? 40.897 9.463 -10.148 1.00 40.04 211 ALA A N 1
ATOM 1550 C CA . ALA A 1 211 ? 40.824 10.146 -11.433 1.00 39.70 211 ALA A CA 1
ATOM 1551 C C . ALA A 1 211 ? 41.225 11.612 -11.328 1.00 45.52 211 ALA A C 1
ATOM 1552 O O . ALA A 1 211 ? 41.227 12.326 -12.330 1.00 47.01 211 ALA A O 1
ATOM 1554 N N . GLY A 1 212 ? 41.549 12.062 -10.119 1.00 40.37 212 GLY A N 1
ATOM 1555 C CA . GLY A 1 212 ? 41.926 13.443 -9.911 1.00 38.68 212 GLY A CA 1
ATOM 1556 C C . GLY A 1 212 ? 40.827 14.443 -10.233 1.00 41.78 212 GLY A C 1
ATOM 1557 O O . GLY A 1 212 ? 41.107 15.538 -10.722 1.00 41.61 212 GLY A O 1
ATOM 1558 N N . LEU A 1 213 ? 39.575 14.087 -9.948 1.00 39.40 213 LEU A N 1
ATOM 1559 C CA . LEU A 1 213 ? 38.447 14.957 -10.306 1.00 42.54 213 LEU A CA 1
ATOM 1560 C C . LEU A 1 213 ? 37.712 15.516 -9.103 1.00 39.93 213 LEU A C 1
ATOM 1561 O O . LEU A 1 213 ? 36.624 16.079 -9.255 1.00 37.94 213 LEU A O 1
ATOM 1566 N N . SER A 1 214 ? 38.298 15.351 -7.921 1.00 32.77 214 SER A N 1
ATOM 1567 C CA . SER A 1 214 ? 37.669 15.783 -6.681 1.00 38.29 214 SER A CA 1
ATOM 1568 C C . SER A 1 214 ? 37.243 17.241 -6.728 1.00 42.50 214 SER A C 1
ATOM 1569 O O . SER A 1 214 ? 36.337 17.643 -6.007 1.00 44.75 214 SER A O 1
ATOM 1572 N N . ASP A 1 215 ? 37.883 18.024 -7.594 1.00 45.46 215 ASP A N 1
ATOM 1573 C CA . ASP A 1 215 ? 37.550 19.441 -7.742 1.00 45.13 215 ASP A CA 1
ATOM 1574 C C . ASP A 1 215 ? 36.357 19.714 -8.665 1.00 48.73 215 ASP A C 1
ATOM 1575 O O . ASP A 1 215 ? 35.916 20.854 -8.776 1.00 49.10 215 ASP A O 1
ATOM 1580 N N . ARG A 1 216 ? 35.841 18.682 -9.335 1.00 48.62 216 ARG A N 1
ATOM 1581 C CA . ARG A 1 216 ? 34.829 18.885 -10.380 1.00 45.01 216 ARG A CA 1
ATOM 1582 C C . ARG A 1 216 ? 33.565 18.020 -10.186 1.00 44.66 216 ARG A C 1
ATOM 1583 O O . ARG A 1 216 ? 32.543 18.231 -10.849 1.00 38.06 216 ARG A O 1
ATOM 1591 N N . ILE A 1 217 ? 33.639 17.062 -9.266 1.00 37.82 217 ILE A N 1
ATOM 1592 C CA . ILE A 1 217 ? 32.552 16.124 -9.041 1.00 37.30 217 ILE A CA 1
ATOM 1593 C C . ILE A 1 217 ? 32.257 16.036 -7.546 1.00 41.04 217 ILE A C 1
ATOM 1594 O O . ILE A 1 217 ? 33.096 15.580 -6.775 1.00 41.43 217 ILE A O 1
ATOM 1599 N N . GLU A 1 218 ? 31.064 16.472 -7.148 1.00 42.51 218 GLU A N 1
ATOM 1600 C CA . GLU A 1 218 ? 30.629 16.423 -5.750 1.00 42.68 218 GLU A CA 1
ATOM 1601 C C . GLU A 1 218 ? 29.545 15.380 -5.548 1.00 36.65 218 GLU A C 1
ATOM 1602 O O . GLU A 1 218 ? 28.777 15.091 -6.454 1.00 39.54 218 GLU A O 1
ATOM 1608 N N . TYR A 1 219 ? 29.476 14.823 -4.350 1.00 36.23 219 TYR A N 1
ATOM 1609 C CA . TYR A 1 219 ? 28.399 13.918 -4.012 1.00 31.56 219 TYR A CA 1
ATOM 1610 C C . TYR A 1 219 ? 27.411 14.627 -3.120 1.00 36.47 219 TYR A C 1
ATOM 1611 O O . TYR A 1 219 ? 27.787 15.423 -2.265 1.00 38.70 219 TYR A O 1
ATOM 1620 N N . VAL A 1 220 ? 26.137 14.355 -3.353 1.00 37.12 220 VAL A N 1
ATOM 1621 C CA . VAL A 1 220 ? 25.069 14.786 -2.472 1.00 35.01 220 VAL A CA 1
ATOM 1622 C C . VAL A 1 220 ? 24.413 13.516 -1.919 1.00 41.90 220 VAL A C 1
ATOM 1623 O O . VAL A 1 220 ? 23.743 12.776 -2.646 1.00 41.21 220 VAL A O 1
ATOM 1627 N N . ILE A 1 221 ? 24.629 13.250 -0.640 1.00 33.92 221 ILE A N 1
ATOM 1628 C CA . ILE A 1 221 ? 24.332 11.941 -0.095 1.00 42.14 221 ILE A CA 1
ATOM 1629 C C . ILE A 1 221 ? 22.884 11.788 0.374 1.00 36.97 221 ILE A C 1
ATOM 1630 O O . ILE A 1 221 ? 22.281 12.711 0.903 1.00 43.11 221 ILE A O 1
ATOM 1635 N N . GLY A 1 222 ? 22.324 10.613 0.149 1.00 39.12 222 GLY A N 1
ATOM 1636 C CA . GLY A 1 222 ? 21.007 10.312 0.663 1.00 35.88 222 GLY A CA 1
ATOM 1637 C C . GLY A 1 222 ? 20.097 9.739 -0.393 1.00 38.65 222 GLY A C 1
ATOM 1638 O O . GLY A 1 222 ? 20.483 9.606 -1.561 1.00 39.21 222 GLY A O 1
ATOM 1639 N N . ASP A 1 223 ? 18.889 9.390 0.032 1.00 35.93 223 ASP A N 1
ATOM 1640 C CA . ASP A 1 223 ? 17.876 8.841 -0.850 1.00 37.15 223 ASP A CA 1
ATOM 1641 C C . ASP A 1 223 ? 17.413 9.954 -1.789 1.00 36.47 223 ASP A C 1
ATOM 1642 O O . ASP A 1 223 ? 16.924 10.989 -1.336 1.00 39.06 223 ASP A O 1
ATOM 1647 N N . ALA A 1 224 ? 17.581 9.740 -3.095 1.00 33.23 224 ALA A N 1
ATOM 1648 C CA . ALA A 1 224 ? 17.255 10.755 -4.109 1.00 37.28 224 ALA A CA 1
ATOM 1649 C C . ALA A 1 224 ? 15.825 11.335 -4.024 1.00 36.60 224 ALA A C 1
ATOM 1650 O O . ALA A 1 224 ? 15.597 12.485 -4.391 1.00 36.04 224 ALA A O 1
ATOM 1652 N N . LEU A 1 225 ? 14.877 10.534 -3.547 1.00 35.24 225 LEU A N 1
ATOM 1653 C CA . LEU A 1 225 ? 13.492 10.955 -3.415 1.00 32.55 225 LEU A CA 1
ATOM 1654 C C . LEU A 1 225 ? 13.258 11.889 -2.225 1.00 43.75 225 LEU A C 1
ATOM 1655 O O . LEU A 1 225 ? 12.236 12.581 -2.175 1.00 43.25 225 LEU A O 1
ATOM 1660 N N . ARG A 1 226 ? 14.180 11.894 -1.262 1.00 36.27 226 ARG A N 1
ATOM 1661 C CA . ARG A 1 226 ? 13.978 12.650 -0.026 1.00 42.72 226 ARG A CA 1
ATOM 1662 C C . ARG A 1 226 ? 15.039 13.719 0.159 1.00 43.02 226 ARG A C 1
ATOM 1663 O O . ARG A 1 226 ? 15.038 14.428 1.155 1.00 46.65 226 ARG A O 1
ATOM 1671 N N . THR A 1 227 ? 15.963 13.813 -0.788 1.00 41.03 227 THR A N 1
ATOM 1672 C CA . THR A 1 227 ? 17.062 14.759 -0.683 1.00 44.95 227 THR A CA 1
ATOM 1673 C C . THR A 1 227 ? 16.858 15.851 -1.730 1.00 42.31 227 THR A C 1
ATOM 1674 O O . THR A 1 227 ? 16.167 15.638 -2.715 1.00 45.51 227 THR A O 1
ATOM 1678 N N . GLU A 1 228 ? 17.431 17.025 -1.511 1.00 41.71 228 GLU A N 1
ATOM 1679 C CA . GLU A 1 228 ? 17.286 18.112 -2.472 1.00 41.81 228 GLU A CA 1
ATOM 1680 C C . GLU A 1 228 ? 18.367 18.040 -3.559 1.00 39.10 228 GLU A C 1
ATOM 1681 O O . GLU A 1 228 ? 19.534 17.810 -3.270 1.00 35.75 228 GLU A O 1
ATOM 1687 N N . TRP A 1 229 ? 17.975 18.235 -4.811 1.00 40.72 229 TRP A N 1
ATOM 1688 C CA . TRP A 1 229 ? 18.936 18.266 -5.904 1.00 37.88 229 TRP A CA 1
ATOM 1689 C C . TRP A 1 229 ? 19.374 19.713 -6.138 1.00 42.64 229 TRP A C 1
ATOM 1690 O O . TRP A 1 229 ? 18.629 20.646 -5.811 1.00 40.56 229 TRP A O 1
ATOM 1701 N N . PRO A 1 230 ? 20.581 19.907 -6.706 1.00 40.03 230 PRO A N 1
ATOM 1702 C CA . PRO A 1 230 ? 21.036 21.232 -7.153 1.00 40.22 230 PRO A CA 1
ATOM 1703 C C . PRO A 1 230 ? 20.160 21.722 -8.296 1.00 42.29 230 PRO A C 1
ATOM 1704 O O . PRO A 1 230 ? 19.695 20.891 -9.079 1.00 40.27 230 PRO A O 1
ATOM 1708 N N . ARG A 1 231 ? 19.942 23.034 -8.394 1.00 40.71 231 ARG A N 1
ATOM 1709 C CA . ARG A 1 231 ? 19.069 23.585 -9.438 1.00 43.44 231 ARG A CA 1
ATOM 1710 C C . ARG A 1 231 ? 19.789 24.099 -10.680 1.00 43.19 231 ARG A C 1
ATOM 1711 O O . ARG A 1 231 ? 21.019 24.191 -10.719 1.00 45.03 231 ARG A O 1
ATOM 1719 N N . GLU A 1 232 ? 18.997 24.438 -11.692 1.00 44.95 232 GLU A N 1
ATOM 1720 C CA . GLU A 1 232 ? 19.498 24.987 -12.952 1.00 44.11 232 GLU A CA 1
ATOM 1721 C C . GLU A 1 232 ? 20.677 24.192 -13.508 1.00 48.09 232 GLU A C 1
ATOM 1722 O O . GLU A 1 232 ? 21.773 24.727 -13.723 1.00 44.63 232 GLU A O 1
ATOM 1728 N N . GLN A 1 233 ? 20.435 22.912 -13.751 1.00 43.83 233 GLN A N 1
ATOM 1729 C CA . GLN A 1 233 ? 21.450 22.030 -14.296 1.00 41.23 233 GLN A CA 1
ATOM 1730 C C . GLN A 1 233 ? 21.332 22.049 -15.801 1.00 38.82 233 GLN A C 1
ATOM 1731 O O . GLN A 1 233 ? 20.269 22.364 -16.336 1.00 44.61 233 GLN A O 1
ATOM 1737 N N . ASP A 1 234 ? 22.428 21.736 -16.481 1.00 37.48 234 ASP A N 1
ATOM 1738 C CA . ASP A 1 234 ? 22.471 21.755 -17.938 1.00 38.20 234 ASP A CA 1
ATOM 1739 C C . ASP A 1 234 ? 22.092 20.397 -18.516 1.00 41.23 234 ASP A C 1
ATOM 1740 O O . ASP A 1 234 ? 21.643 20.297 -19.660 1.00 37.96 234 ASP A O 1
ATOM 1745 N N . ALA A 1 235 ? 22.274 19.351 -17.715 1.00 39.49 235 ALA A N 1
ATOM 1746 C CA . ALA A 1 235 ? 21.834 18.021 -18.097 1.00 37.30 235 ALA A CA 1
ATOM 1747 C C . ALA A 1 235 ? 21.681 17.134 -16.869 1.00 40.32 235 ALA A C 1
ATOM 1748 O O . ALA A 1 235 ? 22.416 17.281 -15.891 1.00 40.26 235 ALA A O 1
ATOM 1750 N N . ILE A 1 236 ? 20.711 16.224 -16.917 1.00 38.18 236 ILE A N 1
ATOM 1751 C CA . ILE A 1 236 ? 20.489 15.285 -15.819 1.00 34.86 236 ILE A CA 1
ATOM 1752 C C . ILE A 1 236 ? 20.492 13.855 -16.344 1.00 38.50 236 ILE A C 1
ATOM 1753 O O . ILE A 1 236 ? 19.832 13.552 -17.341 1.00 35.13 236 ILE A O 1
ATOM 1758 N N . LEU A 1 237 ? 21.226 12.977 -15.671 1.00 32.43 237 LEU A N 1
ATOM 1759 C CA . LEU A 1 237 ? 21.332 11.595 -16.104 1.00 31.74 237 LEU A CA 1
ATOM 1760 C C . LEU A 1 237 ? 20.693 10.646 -15.104 1.00 33.51 237 LEU A C 1
ATOM 1761 O O . LEU A 1 237 ? 20.923 10.732 -13.895 1.00 36.06 237 LEU A O 1
ATOM 1766 N N . MET A 1 238 ? 19.876 9.737 -15.605 1.00 33.21 238 MET A N 1
ATOM 1767 C CA . MET A 1 238 ? 19.297 8.716 -14.742 1.00 30.14 238 MET A CA 1
ATOM 1768 C C . MET A 1 238 ? 19.518 7.365 -15.392 1.00 34.50 238 MET A C 1
ATOM 1769 O O . MET A 1 238 ? 18.811 6.980 -16.326 1.00 35.80 238 MET A O 1
ATOM 1774 N N . SER A 1 239 ? 20.531 6.667 -14.894 1.00 30.99 239 SER A N 1
ATOM 1775 C CA . SER A 1 239 ? 20.980 5.415 -15.460 1.00 35.31 239 SER A CA 1
ATOM 1776 C C . SER A 1 239 ? 20.715 4.261 -14.487 1.00 39.27 239 SER A C 1
ATOM 1777 O O . SER A 1 239 ? 21.384 4.138 -13.456 1.00 35.47 239 SER A O 1
ATOM 1780 N N . TYR A 1 240 ? 19.741 3.422 -14.848 1.00 36.62 240 TYR A N 1
ATOM 1781 C CA . TYR A 1 240 ? 19.279 2.305 -14.034 1.00 29.83 240 TYR A CA 1
ATOM 1782 C C . TYR A 1 240 ? 18.604 2.780 -12.757 1.00 37.05 240 TYR A C 1
ATOM 1783 O O . TYR A 1 240 ? 18.583 2.060 -11.759 1.00 42.03 240 TYR A O 1
ATOM 1792 N N . LEU A 1 241 ? 18.056 3.992 -12.778 1.00 36.04 241 LEU A N 1
ATOM 1793 C CA . LEU A 1 241 ? 17.312 4.503 -11.622 1.00 33.29 241 LEU A CA 1
ATOM 1794 C C . LEU A 1 241 ? 15.866 3.972 -11.591 1.00 36.64 241 LEU A C 1
ATOM 1795 O O . LEU A 1 241 ? 15.433 3.326 -10.614 1.00 30.19 241 LEU A O 1
ATOM 1800 N N . PHE A 1 242 ? 15.126 4.254 -12.662 1.00 30.97 242 PHE A N 1
ATOM 1801 C CA . PHE A 1 242 ? 13.708 3.884 -12.746 1.00 32.94 242 PHE A CA 1
ATOM 1802 C C . PHE A 1 242 ? 13.403 2.421 -12.420 1.00 34.81 242 PHE A C 1
ATOM 1803 O O . PHE A 1 242 ? 12.386 2.133 -11.783 1.00 33.78 242 PHE A O 1
ATOM 1811 N N . SER A 1 243 ? 14.291 1.525 -12.860 1.00 30.13 243 SER A N 1
ATOM 1812 C CA . SER A 1 243 ? 14.205 0.086 -12.626 1.00 30.97 243 SER A CA 1
ATOM 1813 C C . SER A 1 243 ? 14.246 -0.322 -11.160 1.00 31.89 243 SER A C 1
ATOM 1814 O O . SER A 1 243 ? 13.705 -1.365 -10.783 1.00 33.94 243 SER A O 1
ATOM 1817 N N . GLY A 1 244 ? 14.938 0.459 -10.346 1.00 30.02 244 GLY A N 1
ATOM 1818 C CA . GLY A 1 244 ? 15.107 0.117 -8.947 1.00 33.47 244 GLY A CA 1
ATOM 1819 C C . GLY A 1 244 ? 14.264 0.958 -8.005 1.00 35.19 244 GLY A C 1
ATOM 1820 O O . GLY A 1 244 ? 14.466 0.932 -6.790 1.00 35.57 244 GLY A O 1
ATOM 1821 N N . VAL A 1 245 ? 13.313 1.695 -8.564 1.00 32.62 245 VAL A N 1
ATOM 1822 C CA . VAL A 1 245 ? 12.424 2.543 -7.784 1.00 29.73 245 VAL A CA 1
ATOM 1823 C C . VAL A 1 245 ? 10.957 2.155 -8.000 1.00 35.83 245 VAL A C 1
ATOM 1824 O O . VAL A 1 245 ? 10.601 1.672 -9.067 1.00 33.81 245 VAL A O 1
ATOM 1828 N N . ALA A 1 246 ? 10.122 2.371 -6.981 1.00 35.42 246 ALA A N 1
ATOM 1829 C CA . ALA A 1 246 ? 8.696 2.061 -7.040 1.00 35.78 246 ALA A CA 1
ATOM 1830 C C . ALA A 1 246 ? 7.988 2.822 -8.153 1.00 35.27 246 ALA A C 1
ATOM 1831 O O . ALA A 1 246 ? 8.272 4.007 -8.391 1.00 33.89 246 ALA A O 1
ATOM 1833 N N . GLY A 1 247 ? 7.060 2.126 -8.811 1.00 33.88 247 GLY A N 1
ATOM 1834 C CA . GLY A 1 247 ? 6.318 2.640 -9.957 1.00 35.28 247 GLY A CA 1
ATOM 1835 C C . GLY A 1 247 ? 5.673 3.988 -9.710 1.00 37.05 247 GLY A C 1
ATOM 1836 O O . GLY A 1 247 ? 5.681 4.843 -10.596 1.00 37.56 247 GLY A O 1
ATOM 1837 N N . ASP A 1 248 ? 5.144 4.186 -8.503 1.00 34.29 248 ASP A N 1
ATOM 1838 C CA . ASP A 1 248 ? 4.420 5.413 -8.150 1.00 37.00 248 ASP A CA 1
ATOM 1839 C C . ASP A 1 248 ? 5.326 6.635 -8.153 1.00 40.07 248 ASP A C 1
ATOM 1840 O O . ASP A 1 248 ? 4.845 7.766 -8.196 1.00 40.91 248 ASP A O 1
ATOM 1845 N N . GLU A 1 249 ? 6.636 6.412 -8.088 1.00 38.18 249 GLU A N 1
ATOM 1846 C CA . GLU A 1 249 ? 7.589 7.514 -8.058 1.00 35.15 249 GLU A CA 1
ATOM 1847 C C . GLU A 1 249 ? 8.003 8.008 -9.447 1.00 36.81 249 GLU A C 1
ATOM 1848 O O . GLU A 1 249 ? 8.668 9.037 -9.569 1.00 39.21 249 GLU A O 1
ATOM 1854 N N . HIS A 1 250 ? 7.607 7.288 -10.493 1.00 34.69 250 HIS A N 1
ATOM 1855 C CA . HIS A 1 250 ? 8.126 7.571 -11.834 1.00 40.32 250 HIS A CA 1
ATOM 1856 C C . HIS A 1 250 ? 7.789 8.958 -12.382 1.00 44.03 250 HIS A C 1
ATOM 1857 O O . HIS A 1 250 ? 8.667 9.630 -12.933 1.00 43.32 250 HIS A O 1
ATOM 1864 N N . ASP A 1 251 ? 6.539 9.389 -12.231 1.00 41.32 251 ASP A N 1
ATOM 1865 C CA . ASP A 1 251 ? 6.128 10.686 -12.766 1.00 40.43 251 ASP A CA 1
ATOM 1866 C C . ASP A 1 251 ? 6.819 11.846 -12.047 1.00 41.07 251 ASP A C 1
ATOM 1867 O O . ASP A 1 251 ? 7.342 12.759 -12.691 1.00 41.22 251 ASP A O 1
ATOM 1872 N N . SER A 1 252 ? 6.837 11.794 -10.719 1.00 37.19 252 SER A N 1
ATOM 1873 C CA . SER A 1 252 ? 7.460 12.845 -9.925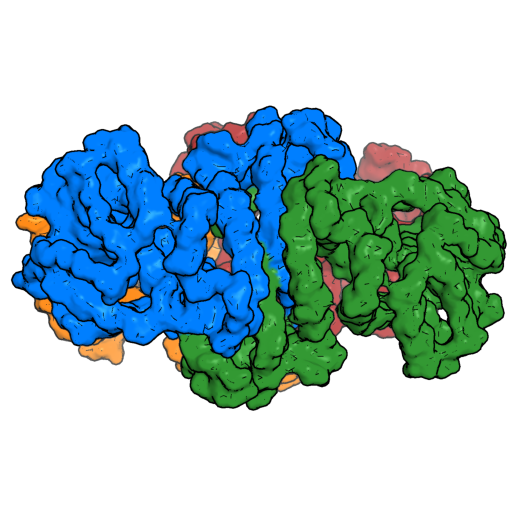 1.00 39.43 252 SER A CA 1
ATOM 1874 C C . SER A 1 252 ? 8.949 13.027 -10.247 1.00 38.50 252 SER A C 1
ATOM 1875 O O . SER A 1 252 ? 9.458 14.147 -10.228 1.00 38.63 252 SER A O 1
ATOM 1878 N N . LEU A 1 253 ? 9.643 11.923 -10.523 1.00 39.02 253 LEU A N 1
ATOM 1879 C CA . LEU A 1 253 ? 11.046 11.984 -10.928 1.00 37.41 253 LEU A CA 1
ATOM 1880 C C . LEU A 1 253 ? 11.193 12.768 -12.223 1.00 34.79 253 LEU A C 1
ATOM 1881 O O . LEU A 1 253 ? 12.099 13.599 -12.362 1.00 37.01 253 LEU A O 1
ATOM 1886 N N . LEU A 1 254 ? 10.293 12.510 -13.168 1.00 34.11 254 LEU A N 1
ATOM 1887 C CA . LEU A 1 254 ? 10.285 13.261 -14.419 1.00 34.06 254 LEU A CA 1
ATOM 1888 C C . LEU A 1 254 ? 9.989 14.747 -14.191 1.00 34.92 254 LEU A C 1
ATOM 1889 O O . LEU A 1 254 ? 10.643 15.618 -14.765 1.00 30.14 254 LEU A O 1
ATOM 1894 N N . LYS A 1 255 ? 8.998 15.024 -13.346 1.00 35.94 255 LYS A N 1
ATOM 1895 C CA . LYS A 1 255 ? 8.618 16.397 -13.038 1.00 37.44 255 LYS A CA 1
ATOM 1896 C C . LYS A 1 255 ? 9.731 17.113 -12.290 1.00 36.84 255 LYS A C 1
ATOM 1897 O O . LYS A 1 255 ? 10.058 18.255 -12.605 1.00 40.13 255 LYS A O 1
ATOM 1903 N N . ARG A 1 256 ? 10.315 16.455 -11.292 1.00 33.46 256 ARG A N 1
ATOM 1904 C CA . ARG A 1 256 ? 11.419 17.076 -10.590 1.00 37.00 256 ARG A CA 1
ATOM 1905 C C . ARG A 1 256 ? 12.559 17.358 -11.567 1.00 36.41 256 ARG A C 1
ATOM 1906 O O . ARG A 1 256 ? 13.186 18.408 -11.514 1.00 37.93 256 ARG A O 1
ATOM 1914 N N . ALA A 1 257 ? 12.810 16.423 -12.472 1.00 36.87 257 ALA A N 1
ATOM 1915 C CA . ALA A 1 257 ? 13.933 16.554 -13.388 1.00 37.46 257 ALA A CA 1
ATOM 1916 C C . ALA A 1 257 ? 13.720 17.769 -14.267 1.00 38.87 257 ALA A C 1
ATOM 1917 O O . ALA A 1 257 ? 14.603 18.614 -14.411 1.00 41.93 257 ALA A O 1
ATOM 1919 N N . TYR A 1 258 ? 12.536 17.854 -14.863 1.00 38.77 258 TYR A N 1
ATOM 1920 C CA . TYR A 1 258 ? 12.208 18.992 -15.704 1.00 37.66 258 TYR A CA 1
ATOM 1921 C C . TYR A 1 258 ? 12.460 20.293 -14.943 1.00 41.05 258 TYR A C 1
ATOM 1922 O O . TYR A 1 258 ? 12.985 21.268 -15.491 1.00 45.38 258 TYR A O 1
ATOM 1931 N N . ASP A 1 259 ? 12.094 20.302 -13.672 1.00 39.52 259 ASP A N 1
ATOM 1932 C CA . ASP A 1 259 ? 12.187 21.516 -12.880 1.00 42.65 259 ASP A CA 1
ATOM 1933 C C . ASP A 1 259 ? 13.616 21.937 -12.509 1.00 46.64 259 ASP A C 1
ATOM 1934 O O . ASP A 1 259 ? 13.896 23.125 -12.358 1.00 46.74 259 ASP A O 1
ATOM 1939 N N . HIS A 1 260 ? 14.521 20.975 -12.366 1.00 45.34 260 HIS A N 1
ATOM 1940 C CA . HIS A 1 260 ? 15.886 21.304 -11.978 1.00 41.43 260 HIS A CA 1
ATOM 1941 C C . HIS A 1 260 ? 16.792 21.522 -13.185 1.00 41.47 260 HIS A C 1
ATOM 1942 O O . HIS A 1 260 ? 18.009 21.537 -13.059 1.00 40.48 260 HIS A O 1
ATOM 1949 N N . LEU A 1 261 ? 16.184 21.716 -14.348 1.00 37.11 261 LEU A N 1
ATOM 1950 C CA . LEU A 1 261 ? 16.923 21.808 -15.598 1.00 44.58 261 LEU A CA 1
ATOM 1951 C C . LEU A 1 261 ? 16.776 23.246 -16.118 1.00 47.26 261 LEU A C 1
ATOM 1952 O O . LEU A 1 261 ? 15.675 23.792 -16.080 1.00 45.87 261 LEU A O 1
ATOM 1957 N N . VAL A 1 262 ? 17.864 23.872 -16.575 1.00 43.77 262 VAL A N 1
ATOM 1958 C CA . VAL A 1 262 ? 17.748 25.173 -17.248 1.00 40.38 262 VAL A CA 1
ATOM 1959 C C . VAL A 1 262 ? 17.044 24.983 -18.580 1.00 39.48 262 VAL A C 1
ATOM 1960 O O . VAL A 1 262 ? 17.092 23.907 -19.154 1.00 45.64 262 VAL A O 1
ATOM 1964 N N . PRO A 1 263 ? 16.383 26.033 -19.080 1.00 48.18 263 PRO A N 1
ATOM 1965 C CA . PRO A 1 263 ? 15.829 26.006 -20.439 1.00 43.43 263 PRO A CA 1
ATOM 1966 C C . PRO A 1 263 ? 16.881 25.557 -21.444 1.00 46.20 263 PRO A C 1
ATOM 1967 O O . PRO A 1 263 ? 17.985 26.097 -21.462 1.00 51.12 263 PRO A O 1
ATOM 1971 N N . GLY A 1 264 ? 16.541 24.583 -22.276 1.00 49.15 264 GLY A N 1
ATOM 1972 C CA . GLY A 1 264 ? 17.491 24.045 -23.228 1.00 52.11 264 GLY A CA 1
ATOM 1973 C C . GLY A 1 264 ? 18.238 22.848 -22.667 1.00 46.56 264 GLY A C 1
ATOM 1974 O O . GLY A 1 264 ? 18.972 22.174 -23.393 1.00 48.93 264 GLY A O 1
ATOM 1975 N N . GLY A 1 265 ? 18.053 22.589 -21.377 1.00 38.26 265 GLY A N 1
ATOM 1976 C CA . GLY A 1 265 ? 18.705 21.467 -20.720 1.00 44.43 265 GLY A CA 1
ATOM 1977 C C . GLY A 1 265 ? 18.212 20.118 -21.218 1.00 44.97 265 GLY A C 1
ATOM 1978 O O . GLY A 1 265 ? 17.100 20.000 -21.748 1.00 43.07 265 GLY A O 1
ATOM 1979 N N . ARG A 1 266 ? 19.032 19.087 -21.052 1.00 42.18 266 ARG A N 1
ATOM 1980 C CA . ARG A 1 266 ? 18.632 17.750 -21.486 1.00 41.81 266 ARG A CA 1
ATOM 1981 C C . ARG A 1 266 ? 18.458 16.747 -20.336 1.00 38.25 266 ARG A C 1
ATOM 1982 O O . ARG A 1 266 ? 19.281 16.655 -19.426 1.00 36.12 266 ARG A O 1
ATOM 1990 N N . LEU A 1 267 ? 17.357 16.007 -20.389 1.00 40.47 267 LEU A N 1
ATOM 1991 C CA . LEU A 1 267 ? 17.187 14.829 -19.567 1.00 36.86 267 LEU A CA 1
ATOM 1992 C C . LEU A 1 267 ? 17.637 13.592 -20.349 1.00 38.23 267 LEU A C 1
ATOM 1993 O O . LEU A 1 267 ? 17.217 13.368 -21.483 1.00 37.95 267 LEU A O 1
ATOM 1998 N N . LEU A 1 268 ? 18.503 12.801 -19.725 1.00 37.02 268 LEU A N 1
ATOM 1999 C CA . LEU A 1 268 ? 18.952 11.524 -20.265 1.00 36.23 268 LEU A CA 1
ATOM 2000 C C . LEU A 1 268 ? 18.578 10.363 -19.314 1.00 33.88 268 LEU A C 1
ATOM 2001 O O . LEU A 1 268 ? 18.999 10.318 -18.151 1.00 33.23 268 LEU A O 1
ATOM 2006 N N . ILE A 1 269 ? 17.777 9.435 -19.816 1.00 31.58 269 ILE A N 1
ATOM 2007 C CA . ILE A 1 269 ? 17.378 8.275 -19.049 1.00 27.75 269 ILE A CA 1
ATOM 2008 C C . ILE A 1 269 ? 17.865 7.011 -19.742 1.00 35.10 269 ILE A C 1
ATOM 2009 O O . ILE A 1 269 ? 17.538 6.758 -20.895 1.00 30.46 269 ILE A O 1
ATOM 2014 N N . HIS A 1 270 ? 18.672 6.235 -19.028 1.00 34.68 270 HIS A N 1
ATOM 2015 C CA . HIS A 1 270 ? 19.248 5.012 -19.553 1.00 32.57 270 HIS A CA 1
ATOM 2016 C C . HIS A 1 270 ? 18.773 3.880 -18.666 1.00 34.85 270 HIS A C 1
ATOM 2017 O O . HIS A 1 270 ? 18.941 3.916 -17.433 1.00 26.73 270 HIS A O 1
ATOM 2024 N N . ASP A 1 271 ? 18.165 2.879 -19.290 1.00 31.16 271 ASP A N 1
ATOM 2025 C CA . ASP A 1 271 ? 17.556 1.829 -18.501 1.00 37.00 271 ASP A CA 1
ATOM 2026 C C . ASP A 1 271 ? 17.113 0.643 -19.322 1.00 30.91 271 ASP A C 1
ATOM 2027 O O . ASP A 1 271 ? 17.073 0.702 -20.553 1.00 29.96 271 ASP A O 1
ATOM 2032 N N . PHE A 1 272 ? 16.779 -0.425 -18.605 1.00 31.08 272 PHE A N 1
ATOM 2033 C CA . PHE A 1 272 ? 16.179 -1.617 -19.176 1.00 29.75 272 PHE A CA 1
ATOM 2034 C C . PHE A 1 272 ? 14.794 -1.245 -19.631 1.00 32.42 272 PHE A C 1
ATOM 2035 O O . PHE A 1 272 ? 13.920 -0.967 -18.817 1.00 33.15 272 PHE A O 1
ATOM 2043 N N . VAL A 1 273 ? 14.595 -1.199 -20.936 1.00 32.18 273 VAL A N 1
ATOM 2044 C CA . VAL A 1 273 ? 13.286 -0.842 -21.453 1.00 35.79 273 VAL A CA 1
ATOM 2045 C C . VAL A 1 273 ? 12.814 -1.834 -22.503 1.00 35.33 273 VAL A C 1
ATOM 2046 O O . VAL A 1 273 ? 13.504 -2.084 -23.487 1.00 31.65 273 VAL A O 1
ATOM 2050 N N . VAL A 1 274 ? 11.630 -2.390 -22.305 1.00 30.62 274 VAL A N 1
ATOM 2051 C CA . VAL A 1 274 ? 11.068 -3.243 -23.330 1.00 26.52 274 VAL A CA 1
ATOM 2052 C C . VAL A 1 274 ? 10.279 -2.447 -24.378 1.00 33.45 274 VAL A C 1
ATOM 2053 O O . VAL A 1 274 ? 9.890 -1.295 -24.151 1.00 33.53 274 VAL A O 1
ATOM 2057 N N . THR A 1 275 ? 10.078 -3.058 -25.542 1.00 34.21 275 THR A N 1
ATOM 2058 C CA . THR A 1 275 ? 9.244 -2.475 -26.584 1.00 33.83 275 THR A CA 1
ATOM 2059 C C . THR A 1 275 ? 7.785 -2.601 -26.177 1.00 36.83 275 THR A C 1
ATOM 2060 O O . THR A 1 275 ? 7.416 -3.521 -25.451 1.00 37.14 275 THR A O 1
ATOM 2064 N N . ALA A 1 276 ? 6.960 -1.667 -26.636 1.00 37.97 276 ALA A N 1
ATOM 2065 C CA . ALA A 1 276 ? 5.556 -1.621 -26.232 1.00 42.70 276 ALA A CA 1
ATOM 2066 C C . ALA A 1 276 ? 4.745 -2.875 -26.586 1.00 42.75 276 ALA A C 1
ATOM 2067 O O . ALA A 1 276 ? 3.680 -3.117 -26.004 1.00 39.43 276 ALA A O 1
ATOM 2069 N N . ASP A 1 277 ? 5.233 -3.668 -27.535 1.00 38.36 277 ASP A N 1
ATOM 2070 C CA . ASP A 1 277 ? 4.531 -4.899 -27.897 1.00 39.20 277 ASP A CA 1
ATOM 2071 C C . ASP A 1 277 ? 4.819 -6.008 -26.879 1.00 41.49 277 ASP A C 1
ATOM 2072 O O . ASP A 1 277 ? 4.174 -7.064 -26.886 1.00 38.46 277 ASP A O 1
ATOM 2077 N N . ARG A 1 278 ? 5.753 -5.719 -25.981 1.00 38.71 278 ARG A N 1
ATOM 2078 C CA . ARG A 1 278 ? 6.064 -6.556 -24.834 1.00 38.80 278 ARG A CA 1
ATOM 2079 C C . ARG A 1 278 ? 6.586 -7.903 -25.241 1.00 39.57 278 ARG A C 1
ATOM 2080 O O . ARG A 1 278 ? 6.216 -8.921 -24.691 1.00 39.59 278 ARG A O 1
ATOM 2088 N N . THR A 1 279 ? 7.472 -7.883 -26.212 1.00 38.50 279 THR A N 1
ATOM 2089 C CA . THR A 1 279 ? 7.937 -9.092 -26.839 1.00 42.59 279 THR A CA 1
ATOM 2090 C C . THR A 1 279 ? 9.422 -9.289 -26.570 1.00 37.32 279 THR A C 1
ATOM 2091 O O . THR A 1 279 ? 9.978 -10.328 -26.861 1.00 37.12 279 THR A O 1
ATOM 2095 N N . GLY A 1 280 ? 10.035 -8.267 -26.001 1.00 32.06 280 GLY A N 1
ATOM 2096 C CA . GLY A 1 280 ? 11.455 -8.226 -25.767 1.00 32.44 280 GLY A CA 1
ATOM 2097 C C . GLY A 1 280 ? 11.843 -6.767 -25.706 1.00 27.80 280 GLY A C 1
ATOM 2098 O O . GLY A 1 280 ? 10.949 -5.967 -25.616 1.00 31.45 280 GLY A O 1
ATOM 2099 N N . PRO A 1 281 ? 13.192 -6.353 -25.775 1.00 28.64 281 PRO A N 1
ATOM 2100 C CA . PRO A 1 281 ? 14.184 -7.440 -25.849 1.00 31.13 281 PRO A CA 1
ATOM 2101 C C . PRO A 1 281 ? 14.283 -8.299 -24.593 1.00 33.96 281 PRO A C 1
ATOM 2102 O O . PRO A 1 281 ? 14.011 -7.865 -23.495 1.00 33.41 281 PRO A O 1
ATOM 2106 N N . LYS A 1 282 ? 14.665 -9.545 -24.794 1.00 33.33 282 LYS A N 1
ATOM 2107 C CA . LYS A 1 282 ? 14.736 -10.553 -23.751 1.00 33.02 282 LYS A CA 1
ATOM 2108 C C . LYS A 1 282 ? 15.479 -10.136 -22.479 1.00 34.63 282 LYS A C 1
ATOM 2109 O O . LYS A 1 282 ? 14.934 -10.235 -21.401 1.00 35.21 282 LYS A O 1
ATOM 2115 N N . LEU A 1 283 ? 16.718 -9.681 -22.615 1.00 32.09 283 LEU A N 1
ATOM 2116 C CA . LEU A 1 283 ? 17.539 -9.278 -21.468 1.00 33.69 283 LEU A CA 1
ATOM 2117 C C . LEU A 1 283 ? 17.004 -8.058 -20.731 1.00 33.58 283 LEU A C 1
ATOM 2118 O O . LEU A 1 283 ? 17.185 -7.936 -19.520 1.00 31.11 283 LEU A O 1
ATOM 2123 N N . ALA A 1 284 ? 16.364 -7.141 -21.448 1.00 30.97 284 ALA A N 1
ATOM 2124 C CA . ALA A 1 284 ? 15.744 -6.015 -20.766 1.00 30.29 284 ALA A CA 1
ATOM 2125 C C . ALA A 1 284 ? 14.653 -6.548 -19.822 1.00 35.22 284 ALA A C 1
ATOM 2126 O O . ALA A 1 284 ? 14.606 -6.194 -18.641 1.00 31.46 284 ALA A O 1
ATOM 2128 N N . ALA A 1 285 ? 13.810 -7.436 -20.345 1.00 31.78 285 ALA A N 1
ATOM 2129 C CA . ALA A 1 285 ? 12.722 -8.026 -19.578 1.00 25.40 285 ALA A CA 1
ATOM 2130 C C . ALA A 1 285 ? 13.236 -8.849 -18.407 1.00 29.95 285 ALA A C 1
ATOM 2131 O O . ALA A 1 285 ? 12.738 -8.731 -17.285 1.00 34.02 285 ALA A O 1
ATOM 2133 N N . LEU A 1 286 ? 14.217 -9.707 -18.654 1.00 29.82 286 LEU A N 1
ATOM 2134 C CA . LEU A 1 286 ? 14.745 -10.523 -17.561 1.00 28.52 286 LEU A CA 1
ATOM 2135 C C . LEU A 1 286 ? 15.352 -9.625 -16.476 1.00 28.24 286 LEU A C 1
ATOM 2136 O O . LEU A 1 286 ? 15.078 -9.817 -15.301 1.00 24.70 286 LEU A O 1
ATOM 2141 N N . TRP A 1 287 ? 16.141 -8.624 -16.859 1.00 25.89 287 TRP A N 1
ATOM 2142 C CA . TRP A 1 287 ? 16.686 -7.723 -15.846 1.00 27.31 287 TRP A CA 1
ATOM 2143 C C . TRP A 1 287 ? 15.582 -6.989 -15.066 1.00 31.95 287 TRP A C 1
ATOM 2144 O O . TRP A 1 287 ? 15.712 -6.785 -13.851 1.00 29.80 287 TRP A O 1
ATOM 2155 N N . GLN A 1 288 ? 14.497 -6.620 -15.755 1.00 33.91 288 GLN A N 1
ATOM 2156 C CA . GLN A 1 288 ? 13.361 -5.948 -15.116 1.00 29.45 288 GLN A CA 1
ATOM 2157 C C . GLN A 1 288 ? 12.804 -6.837 -14.006 1.00 30.64 288 GLN A C 1
ATOM 2158 O O . GLN A 1 288 ? 12.566 -6.380 -12.884 1.00 33.95 288 GLN A O 1
ATOM 2164 N N . LEU A 1 289 ? 12.638 -8.116 -14.314 1.00 26.26 289 LEU A N 1
ATOM 2165 C CA . LEU A 1 289 ? 12.206 -9.098 -13.323 1.00 28.85 289 LEU A CA 1
ATOM 2166 C C . LEU A 1 289 ? 13.231 -9.238 -12.182 1.00 30.70 289 LEU A C 1
ATOM 2167 O O . LEU A 1 289 ? 12.858 -9.367 -11.014 1.00 28.66 289 LEU A O 1
ATOM 2172 N N . GLN A 1 290 ? 14.518 -9.213 -12.523 1.00 27.46 290 GLN A N 1
ATOM 2173 C CA . GLN A 1 290 ? 15.578 -9.302 -11.517 1.00 30.99 290 GLN A CA 1
ATOM 2174 C C . GLN A 1 290 ? 15.527 -8.132 -10.519 1.00 26.87 290 GLN A C 1
ATOM 2175 O O . GLN A 1 290 ? 15.757 -8.310 -9.339 1.00 27.58 290 GLN A O 1
ATOM 2181 N N . HIS A 1 291 ? 15.248 -6.933 -11.005 1.00 26.78 291 HIS A N 1
ATOM 2182 C CA . HIS A 1 291 ? 15.132 -5.783 -10.117 1.00 27.80 291 HIS A CA 1
ATOM 2183 C C . HIS A 1 291 ? 13.837 -5.867 -9.284 1.00 29.97 291 HIS A C 1
ATOM 2184 O O . HIS A 1 291 ? 13.799 -5.450 -8.138 1.00 29.82 291 HIS A O 1
ATOM 2191 N N . THR A 1 292 ? 12.787 -6.458 -9.842 1.00 30.61 292 THR A N 1
ATOM 2192 C CA . THR A 1 292 ? 11.558 -6.635 -9.082 1.00 29.58 292 THR A CA 1
ATOM 2193 C C . THR A 1 292 ? 11.794 -7.450 -7.807 1.00 29.38 292 THR A C 1
ATOM 2194 O O . THR A 1 292 ? 11.075 -7.306 -6.835 1.00 29.05 292 THR A O 1
ATOM 2198 N N . ALA A 1 293 ? 12.811 -8.300 -7.804 1.00 31.14 293 ALA A N 1
ATOM 2199 C CA . ALA A 1 293 ? 13.049 -9.175 -6.655 1.00 31.31 293 ALA A CA 1
ATOM 2200 C C . ALA A 1 293 ? 13.370 -8.414 -5.358 1.00 31.03 293 ALA A C 1
ATOM 2201 O O . ALA A 1 293 ? 12.969 -8.838 -4.275 1.00 31.63 293 ALA A O 1
ATOM 2203 N N . PHE A 1 294 ? 14.115 -7.318 -5.477 1.00 31.11 294 PHE A N 1
ATOM 2204 C CA . PHE A 1 294 ? 14.354 -6.414 -4.357 1.00 34.33 294 PHE A CA 1
ATOM 2205 C C . PHE A 1 294 ? 13.710 -5.039 -4.549 1.00 31.25 294 PHE A C 1
ATOM 2206 O O . PHE A 1 294 ? 14.044 -4.092 -3.851 1.00 30.83 294 PHE A O 1
ATOM 2214 N N . THR A 1 295 ? 12.796 -4.931 -5.500 1.00 29.05 295 THR A N 1
ATOM 2215 C CA . THR A 1 295 ? 12.038 -3.699 -5.695 1.00 30.08 295 THR A CA 1
ATOM 2216 C C . THR A 1 295 ? 10.614 -4.107 -6.016 1.00 33.27 295 THR A C 1
ATOM 2217 O O . THR A 1 295 ? 10.177 -3.961 -7.143 1.00 33.86 295 THR A O 1
ATOM 2221 N N . PRO A 1 296 ? 9.892 -4.651 -5.023 1.00 34.55 296 PRO A N 1
ATOM 2222 C CA . PRO A 1 296 ? 8.603 -5.293 -5.310 1.00 29.58 296 PRO A CA 1
ATOM 2223 C C . PRO A 1 296 ? 7.498 -4.329 -5.766 1.00 34.85 296 PRO A C 1
ATOM 2224 O O . PRO A 1 296 ? 6.424 -4.793 -6.123 1.00 35.54 296 PRO A O 1
ATOM 2228 N N . GLU A 1 297 ? 7.746 -3.026 -5.786 1.00 32.17 297 GLU A N 1
ATOM 2229 C CA . GLU A 1 297 ? 6.773 -2.114 -6.394 1.00 35.40 297 GLU A CA 1
ATOM 2230 C C . GLU A 1 297 ? 7.269 -1.531 -7.711 1.00 36.35 297 GLU A C 1
ATOM 2231 O O . GLU A 1 297 ? 6.795 -0.481 -8.158 1.00 29.85 297 GLU A O 1
ATOM 2237 N N . ALA A 1 298 ? 8.240 -2.212 -8.319 1.00 34.93 298 ALA A N 1
ATOM 2238 C CA . ALA A 1 298 ? 8.685 -1.885 -9.676 1.00 33.93 298 ALA A CA 1
ATOM 2239 C C . ALA A 1 298 ? 7.582 -2.058 -10.729 1.00 33.51 298 ALA A C 1
ATOM 2240 O O . ALA A 1 298 ? 6.806 -3.019 -10.702 1.00 33.20 298 ALA A O 1
ATOM 2242 N N . ARG A 1 299 ? 7.525 -1.123 -11.660 1.00 32.09 299 ARG A N 1
ATOM 2243 C CA . ARG A 1 299 ? 6.728 -1.316 -12.850 1.00 34.52 299 ARG A CA 1
ATOM 2244 C C . ARG A 1 299 ? 7.625 -1.442 -14.082 1.00 37.04 299 ARG A C 1
ATOM 2245 O O . ARG A 1 299 ? 8.641 -0.751 -14.198 1.00 37.27 299 ARG A O 1
ATOM 2253 N N . SER A 1 300 ? 7.251 -2.335 -14.993 1.00 38.70 300 SER A N 1
ATOM 2254 C CA . SER A 1 300 ? 7.970 -2.499 -16.255 1.00 36.45 300 SER A CA 1
ATOM 2255 C C . SER A 1 300 ? 7.933 -1.238 -17.108 1.00 32.94 300 SER A C 1
ATOM 2256 O O . SER A 1 300 ? 6.859 -0.741 -17.417 1.00 40.26 300 SER A O 1
ATOM 2259 N N . LEU A 1 301 ? 9.105 -0.728 -17.487 1.00 33.34 301 LEU A N 1
ATOM 2260 C CA . LEU A 1 301 ? 9.203 0.355 -18.471 1.00 35.30 301 LEU A CA 1
ATOM 2261 C C . LEU A 1 301 ? 9.132 -0.144 -19.913 1.00 33.67 301 LEU A C 1
ATOM 2262 O O . LEU A 1 301 ? 9.887 -1.051 -20.288 1.00 33.52 301 LEU A O 1
ATOM 2267 N N . ASP A 1 302 ? 8.260 0.466 -20.719 1.00 30.04 302 ASP A N 1
ATOM 2268 C CA . ASP A 1 302 ? 8.276 0.250 -22.163 1.00 33.55 302 ASP A CA 1
ATOM 2269 C C . ASP A 1 302 ? 8.494 1.565 -22.885 1.00 37.48 302 ASP A C 1
ATOM 2270 O O . ASP A 1 302 ? 8.214 2.628 -22.333 1.00 33.19 302 ASP A O 1
ATOM 2275 N N . ASP A 1 303 ? 8.967 1.477 -24.130 1.00 33.14 303 ASP A N 1
ATOM 2276 C CA . ASP A 1 303 ? 9.445 2.648 -24.857 1.00 31.63 303 ASP A CA 1
ATOM 2277 C C . ASP A 1 303 ? 8.405 3.732 -25.131 1.00 33.60 303 ASP A C 1
ATOM 2278 O O . ASP A 1 303 ? 8.737 4.917 -25.122 1.00 33.16 303 ASP A O 1
ATOM 2283 N N . GLU A 1 304 ? 7.157 3.362 -25.375 1.00 34.52 304 GLU A N 1
ATOM 2284 C CA . GLU A 1 304 ? 6.219 4.409 -25.741 1.00 38.24 304 GLU A CA 1
ATOM 2285 C C . GLU A 1 304 ? 5.551 5.053 -24.537 1.00 36.90 304 GLU A C 1
ATOM 2286 O O . GLU A 1 304 ? 5.163 6.214 -24.592 1.00 41.71 304 GLU A O 1
ATOM 2292 N N . TRP A 1 305 ? 5.455 4.320 -23.435 1.00 41.74 305 TRP A N 1
ATOM 2293 C CA . TRP A 1 305 ? 5.027 4.932 -22.194 1.00 40.27 305 TRP A CA 1
ATOM 2294 C C . TRP A 1 305 ? 6.028 6.032 -21.854 1.00 40.52 305 TRP A C 1
ATOM 2295 O O . TRP A 1 305 ? 5.664 7.173 -21.558 1.00 39.91 305 TRP A O 1
ATOM 2306 N N . LEU A 1 306 ? 7.303 5.681 -21.929 1.00 36.19 306 LEU A N 1
ATOM 2307 C CA . LEU A 1 306 ? 8.357 6.598 -21.558 1.00 36.39 306 LEU A CA 1
ATOM 2308 C C . LEU A 1 306 ? 8.293 7.852 -22.413 1.00 36.91 306 LEU A C 1
ATOM 2309 O O . LEU A 1 306 ? 8.342 8.978 -21.900 1.00 33.58 306 LEU A O 1
ATOM 2314 N N . ALA A 1 307 ? 8.190 7.661 -23.725 1.00 38.22 307 ALA A N 1
ATOM 2315 C CA . ALA A 1 307 ? 8.111 8.806 -24.623 1.00 39.62 307 ALA A CA 1
ATOM 2316 C C . ALA A 1 307 ? 6.913 9.653 -24.232 1.00 35.64 307 ALA A C 1
ATOM 2317 O O . ALA A 1 307 ? 7.034 10.864 -24.084 1.00 38.15 307 ALA A O 1
ATOM 2319 N N . GLU A 1 308 ? 5.774 9.003 -24.022 1.00 32.36 308 GLU A N 1
ATOM 2320 C CA . GLU A 1 308 ? 4.544 9.715 -23.695 1.00 40.12 308 GLU A CA 1
ATOM 2321 C C . GLU A 1 308 ? 4.628 10.534 -22.409 1.00 40.80 308 GLU A C 1
ATOM 2322 O O . GLU A 1 308 ? 4.271 11.716 -22.401 1.00 39.67 308 GLU A O 1
ATOM 2328 N N . GLN A 1 309 ? 5.088 9.908 -21.328 1.00 39.69 309 GLN A N 1
ATOM 2329 C CA . GLN A 1 309 ? 5.249 10.605 -20.051 1.00 39.34 309 GLN A CA 1
ATOM 2330 C C . GLN A 1 309 ? 6.190 11.782 -20.139 1.00 36.45 309 GLN A C 1
ATOM 2331 O O . GLN A 1 309 ? 5.993 12.776 -19.458 1.00 34.11 309 GLN A O 1
ATOM 2337 N N . LEU A 1 310 ? 7.228 11.662 -20.957 1.00 33.38 310 LEU A N 1
ATOM 2338 C CA . LEU A 1 310 ? 8.175 12.757 -21.117 1.00 38.16 310 LEU A CA 1
ATOM 2339 C C . LEU A 1 310 ? 7.480 13.952 -21.769 1.00 41.07 310 LEU A C 1
ATOM 2340 O O . LEU A 1 310 ? 7.705 15.096 -21.369 1.00 39.11 310 LEU A O 1
ATOM 2345 N N . LYS A 1 311 ? 6.631 13.689 -22.766 1.00 42.18 311 LYS A N 1
ATOM 2346 C CA . LYS A 1 311 ? 5.845 14.764 -23.395 1.00 47.93 311 LYS A CA 1
ATOM 2347 C C . LYS A 1 311 ? 4.792 15.312 -22.430 1.00 44.19 311 LYS A C 1
ATOM 2348 O O . LYS A 1 311 ? 4.592 16.523 -22.344 1.00 42.68 311 LYS A O 1
ATOM 2354 N N . LYS A 1 312 ? 4.112 14.415 -21.718 1.00 44.00 312 LYS A N 1
ATOM 2355 C CA . LYS A 1 312 ? 3.133 14.826 -20.706 1.00 47.43 312 LYS A CA 1
ATOM 2356 C C . LYS A 1 312 ? 3.795 15.762 -19.699 1.00 44.39 312 LYS A C 1
ATOM 2357 O O . LYS A 1 312 ? 3.183 16.703 -19.205 1.00 46.09 312 LYS A O 1
ATOM 2363 N N . THR A 1 313 ? 5.066 15.505 -19.424 1.00 41.05 313 THR A N 1
ATOM 2364 C CA . THR A 1 313 ? 5.825 16.277 -18.457 1.00 38.93 313 THR A CA 1
ATOM 2365 C C . THR A 1 313 ? 6.192 17.658 -19.014 1.00 40.00 313 THR A C 1
ATOM 2366 O O . THR A 1 313 ? 6.418 18.605 -18.267 1.00 37.40 313 THR A O 1
ATOM 2370 N N . GLY A 1 314 ? 6.229 17.782 -20.332 1.00 40.59 314 GLY A N 1
ATOM 2371 C CA . GLY A 1 314 ? 6.438 19.081 -20.939 1.00 39.21 314 GLY A CA 1
ATOM 2372 C C . GLY A 1 314 ? 7.736 19.202 -21.709 1.00 41.36 314 GLY A C 1
ATOM 2373 O O . GLY A 1 314 ? 8.077 20.289 -22.187 1.00 39.61 314 GLY A O 1
ATOM 2374 N N . PHE A 1 315 ? 8.454 18.087 -21.825 1.00 36.93 315 PHE A N 1
ATOM 2375 C CA . PHE A 1 315 ? 9.709 18.033 -22.566 1.00 38.85 315 PHE A CA 1
ATOM 2376 C C . PHE A 1 315 ? 9.455 18.060 -24.064 1.00 41.28 315 PHE A C 1
ATOM 2377 O O . PHE A 1 315 ? 8.342 17.783 -24.525 1.00 43.05 315 PHE A O 1
ATOM 2385 N N . THR A 1 316 ? 10.510 18.359 -24.819 1.00 43.43 316 THR A N 1
ATOM 2386 C CA . THR A 1 316 ? 10.442 18.388 -26.280 1.00 51.75 316 THR A CA 1
ATOM 2387 C C . THR A 1 316 ? 11.554 17.570 -26.946 1.00 51.01 316 THR A C 1
ATOM 2388 O O . THR A 1 316 ? 12.458 17.076 -26.263 1.00 45.24 316 THR A O 1
ATOM 2392 N N . ASP A 1 317 ? 11.463 17.405 -28.268 1.00 48.63 317 ASP A N 1
ATOM 2393 C CA . ASP A 1 317 ? 12.529 16.771 -29.023 1.00 48.59 317 ASP A CA 1
ATOM 2394 C C . ASP A 1 317 ? 12.850 15.455 -28.322 1.00 50.66 317 ASP A C 1
ATOM 2395 O O . ASP A 1 317 ? 14.008 15.126 -28.073 1.00 52.33 317 ASP A O 1
ATOM 2400 N N . VAL A 1 318 ? 11.789 14.720 -27.994 1.00 48.67 318 VAL A N 1
ATOM 2401 C CA . VAL A 1 318 ? 11.870 13.459 -27.274 1.00 43.68 318 VAL A CA 1
ATOM 2402 C C . VAL A 1 318 ? 12.250 12.314 -28.193 1.00 47.28 318 VAL A C 1
ATOM 2403 O O . VAL A 1 318 ? 11.538 12.053 -29.158 1.00 48.03 318 VAL A O 1
ATOM 2407 N N . LYS A 1 319 ? 13.351 11.622 -27.889 1.00 43.80 319 LYS A N 1
ATOM 2408 C CA . LYS A 1 319 ? 13.711 10.394 -28.610 1.00 42.98 319 LYS A CA 1
ATOM 2409 C C . LYS A 1 319 ? 14.116 9.214 -27.701 1.00 48.93 319 LYS A C 1
ATOM 2410 O O . LYS A 1 319 ? 14.739 9.401 -26.647 1.00 44.90 319 LYS A O 1
ATOM 2416 N N . VAL A 1 320 ? 13.749 8.005 -28.128 1.00 43.94 320 VAL A N 1
ATOM 2417 C CA . VAL A 1 320 ? 14.071 6.759 -27.425 1.00 40.57 320 VAL A CA 1
ATOM 2418 C C . VAL A 1 320 ? 14.638 5.729 -28.394 1.00 38.79 320 VAL A C 1
ATOM 2419 O O . VAL A 1 320 ? 13.996 5.392 -29.377 1.00 38.97 320 VAL A O 1
ATOM 2423 N N . GLY A 1 321 ? 15.827 5.211 -28.115 1.00 39.85 321 GLY A N 1
ATOM 2424 C CA . GLY A 1 321 ? 16.454 4.267 -29.020 1.00 32.74 321 GLY A CA 1
ATOM 2425 C C . GLY A 1 321 ? 17.422 3.391 -28.261 1.00 36.48 321 GLY A C 1
ATOM 2426 O O . GLY A 1 321 ? 17.630 3.613 -27.075 1.00 40.69 321 GLY A O 1
ATOM 2427 N N . PRO A 1 322 ? 18.015 2.394 -28.937 1.00 40.08 322 PRO A N 1
ATOM 2428 C CA . PRO A 1 322 ? 18.960 1.462 -28.309 1.00 39.62 322 PRO A CA 1
ATOM 2429 C C . PRO A 1 322 ? 20.121 2.188 -27.656 1.00 41.58 322 PRO A C 1
ATOM 2430 O O . PRO A 1 322 ? 20.568 3.207 -28.178 1.00 39.55 322 PRO A O 1
ATOM 2434 N N . MET A 1 323 ? 20.585 1.673 -26.520 1.00 36.38 323 MET A N 1
ATOM 2435 C CA . MET A 1 323 ? 21.875 2.057 -25.984 1.00 39.55 323 MET A CA 1
ATOM 2436 C C . MET A 1 323 ? 22.768 0.810 -25.998 1.00 38.67 323 MET A C 1
ATOM 2437 O O . MET A 1 323 ? 23.555 0.624 -26.912 1.00 44.76 323 MET A O 1
ATOM 2442 N N . ILE A 1 324 ? 22.644 -0.058 -25.006 1.00 36.04 324 ILE A N 1
ATOM 2443 C CA . ILE A 1 324 ? 23.355 -1.322 -25.070 1.00 36.58 324 ILE A CA 1
ATOM 2444 C C . ILE A 1 324 ? 22.492 -2.321 -25.820 1.00 42.05 324 ILE A C 1
ATOM 2445 O O . ILE A 1 324 ? 21.398 -2.675 -25.356 1.00 42.69 324 ILE A O 1
ATOM 2450 N N . PRO A 1 325 ? 22.984 -2.804 -26.970 1.00 42.95 325 PRO A N 1
ATOM 2451 C CA . PRO A 1 325 ? 22.164 -3.593 -27.906 1.00 44.58 325 PRO A CA 1
ATOM 2452 C C . PRO A 1 325 ? 21.527 -4.823 -27.257 1.00 37.24 325 PRO A C 1
ATOM 2453 O O . PRO A 1 325 ? 22.225 -5.637 -26.655 1.00 42.98 325 PRO A O 1
ATOM 2457 N N . GLY A 1 326 ? 20.205 -4.930 -27.366 1.00 36.55 326 GLY A N 1
ATOM 2458 C CA . GLY A 1 326 ? 19.449 -6.030 -26.787 1.00 35.95 326 GLY A CA 1
ATOM 2459 C C . GLY A 1 326 ? 19.210 -5.944 -25.279 1.00 40.21 326 GLY A C 1
ATOM 2460 O O . GLY A 1 326 ? 18.707 -6.888 -24.681 1.00 34.05 326 GLY A O 1
ATOM 2461 N N . MET A 1 327 ? 19.564 -4.826 -24.650 1.00 42.26 327 MET A N 1
ATOM 2462 C CA . MET A 1 327 ? 19.438 -4.739 -23.194 1.00 37.19 327 MET A CA 1
ATOM 2463 C C . MET A 1 327 ? 18.901 -3.422 -22.642 1.00 34.47 327 MET A C 1
ATOM 2464 O O . MET A 1 327 ? 18.075 -3.425 -21.735 1.00 37.71 327 MET A O 1
ATOM 2469 N N . THR A 1 328 ? 19.404 -2.301 -23.143 1.00 31.08 328 THR A N 1
ATOM 2470 C CA . THR A 1 328 ? 18.988 -1.012 -22.623 1.00 31.41 328 THR A CA 1
ATOM 2471 C C . THR A 1 328 ? 18.688 -0.032 -23.735 1.00 30.97 328 THR A C 1
ATOM 2472 O O . THR A 1 328 ? 19.129 -0.211 -24.867 1.00 34.94 328 THR A O 1
ATOM 2476 N N . MET A 1 329 ? 17.935 1.004 -23.389 1.00 27.66 329 MET A N 1
ATOM 2477 C CA . MET A 1 329 ? 17.605 2.078 -24.298 1.00 31.50 329 MET A CA 1
ATOM 2478 C C . MET A 1 329 ? 18.030 3.416 -23.710 1.00 35.69 329 MET A C 1
ATOM 2479 O O . MET A 1 329 ? 18.206 3.548 -22.503 1.00 34.30 329 MET A O 1
ATOM 2484 N N . LEU A 1 330 ? 18.220 4.400 -24.579 1.00 38.34 330 LEU A N 1
ATOM 2485 C CA . LEU A 1 330 ? 18.513 5.754 -24.158 1.00 34.64 330 LEU A CA 1
ATOM 2486 C C . LEU A 1 330 ? 17.342 6.630 -24.572 1.00 39.46 330 LEU A C 1
ATOM 2487 O O . LEU A 1 330 ? 16.970 6.672 -25.747 1.00 38.04 330 LEU A O 1
ATOM 2492 N N . ALA A 1 331 ? 16.732 7.280 -23.589 1.00 38.64 331 ALA A N 1
ATOM 2493 C CA . ALA A 1 331 ? 15.694 8.260 -23.840 1.00 39.05 331 ALA A CA 1
ATOM 2494 C C . ALA A 1 331 ? 16.321 9.608 -23.629 1.00 36.72 331 ALA A C 1
ATOM 2495 O O . ALA A 1 331 ? 17.146 9.791 -22.739 1.00 40.21 331 ALA A O 1
ATOM 2497 N N . GLU A 1 332 ? 15.907 10.558 -24.445 1.00 41.88 332 GLU A N 1
ATOM 2498 C CA . GLU A 1 332 ? 16.553 11.848 -24.507 1.00 41.51 332 GLU A CA 1
ATOM 2499 C C . GLU A 1 332 ? 15.457 12.899 -24.663 1.00 40.74 332 GLU A C 1
ATOM 2500 O O . GLU A 1 332 ? 14.567 12.764 -25.498 1.00 44.92 332 GLU A O 1
ATOM 2506 N N . ALA A 1 333 ? 15.512 13.939 -23.848 1.00 40.18 333 ALA A N 1
ATOM 2507 C CA . ALA A 1 333 ? 14.458 14.939 -23.825 1.00 40.08 333 ALA A CA 1
ATOM 2508 C C . ALA A 1 333 ? 15.040 16.315 -23.535 1.00 44.15 333 ALA A C 1
ATOM 2509 O O . ALA A 1 333 ? 16.087 16.443 -22.882 1.00 43.50 333 ALA A O 1
ATOM 2511 N N . VAL A 1 334 ? 14.351 17.342 -24.018 1.00 40.24 334 VAL A N 1
ATOM 2512 C CA . VAL A 1 334 ? 14.829 18.701 -23.885 1.00 41.71 334 VAL A CA 1
ATOM 2513 C C . VAL A 1 334 ? 13.758 19.602 -23.268 1.00 39.54 334 VAL A C 1
ATOM 2514 O O . VAL A 1 334 ? 12.616 19.603 -23.715 1.00 43.59 334 VAL A O 1
ATOM 2518 N N . ARG A 1 335 ? 14.123 20.318 -22.203 1.00 36.44 335 ARG A N 1
ATOM 2519 C CA . ARG A 1 335 ? 13.299 21.402 -21.666 1.00 43.62 335 ARG A CA 1
ATOM 2520 C C . ARG A 1 335 ? 13.345 22.586 -22.640 1.00 47.78 335 ARG A C 1
ATOM 2521 O O . ARG A 1 335 ? 14.427 23.064 -22.993 1.00 45.95 335 ARG A O 1
ATOM 2529 N N . PRO A 1 336 ? 12.169 23.059 -23.084 1.00 54.28 336 PRO A N 1
ATOM 2530 C CA . PRO A 1 336 ? 12.091 24.067 -24.159 1.00 53.50 336 PRO A CA 1
ATOM 2531 C C . PRO A 1 336 ? 13.047 25.274 -24.002 1.00 48.71 336 PRO A C 1
ATOM 2532 O O . PRO A 1 336 ? 13.305 25.735 -22.886 1.00 45.66 336 PRO A O 1
ATOM 2536 N N . GLU A 1 337 ? 13.562 25.752 -25.138 1.00 53.20 337 GLU A N 1
ATOM 2537 C CA . GLU A 1 337 ? 14.439 26.920 -25.199 1.00 60.63 337 GLU A CA 1
ATOM 2538 C C . GLU A 1 337 ? 14.146 27.737 -26.461 1.00 65.92 337 GLU A C 1
ATOM 2539 O O . GLU A 1 337 ? 13.930 27.161 -27.534 1.00 64.83 337 GLU A O 1
ATOM 2546 N N . THR B 1 2 ? 28.481 -18.409 -33.584 1.00 42.79 2 THR B N 1
ATOM 2547 C CA . THR B 1 2 ? 28.661 -19.850 -33.496 1.00 39.76 2 THR B CA 1
ATOM 2548 C C . THR B 1 2 ? 29.709 -20.296 -34.486 1.00 39.95 2 THR B C 1
ATOM 2549 O O . THR B 1 2 ? 29.745 -19.806 -35.609 1.00 45.26 2 THR B O 1
ATOM 2553 N N . LEU B 1 3 ? 30.552 -21.227 -34.060 1.00 34.05 3 LEU B N 1
ATOM 2554 C CA . LEU B 1 3 ? 31.523 -21.857 -34.926 1.00 31.42 3 LEU B CA 1
ATOM 2555 C C . LEU B 1 3 ? 31.109 -23.308 -34.967 1.00 34.42 3 LEU B C 1
ATOM 2556 O O . LEU B 1 3 ? 31.008 -23.961 -33.923 1.00 32.87 3 LEU B O 1
ATOM 2561 N N . LEU B 1 4 ? 30.849 -23.809 -36.172 1.00 35.65 4 LEU B N 1
ATOM 2562 C CA . LEU B 1 4 ? 30.358 -25.173 -36.353 1.00 35.25 4 LEU B CA 1
ATOM 2563 C C . LEU B 1 4 ? 31.396 -26.232 -36.005 1.00 33.42 4 LEU B C 1
ATOM 2564 O O . LEU B 1 4 ? 32.580 -26.062 -36.263 1.00 34.31 4 LEU B O 1
ATOM 2569 N N . THR B 1 5 ? 30.929 -27.342 -35.454 1.00 37.02 5 THR B N 1
ATOM 2570 C CA . THR B 1 5 ? 31.798 -28.461 -35.124 1.00 39.09 5 THR B CA 1
ATOM 2571 C C . THR B 1 5 ? 31.256 -29.786 -35.675 1.00 39.45 5 THR B C 1
ATOM 2572 O O . THR B 1 5 ? 32.005 -30.735 -35.838 1.00 43.56 5 THR B O 1
ATOM 2576 N N . ASN B 1 6 ? 29.959 -29.843 -35.962 1.00 38.38 6 ASN B N 1
ATOM 2577 C CA . ASN B 1 6 ? 29.290 -31.098 -36.350 1.00 42.43 6 ASN B CA 1
ATOM 2578 C C . ASN B 1 6 ? 28.845 -31.211 -37.802 1.00 39.52 6 ASN B C 1
ATOM 2579 O O . ASN B 1 6 ? 28.315 -30.255 -38.379 1.00 37.61 6 ASN B O 1
ATOM 2584 N N . ALA B 1 7 ? 28.997 -32.406 -38.360 1.00 37.27 7 ALA B N 1
ATOM 2585 C CA . ALA B 1 7 ? 28.502 -32.688 -39.698 1.00 40.87 7 ALA B CA 1
ATOM 2586 C C . ALA B 1 7 ? 27.051 -32.240 -39.869 1.00 39.17 7 ALA B C 1
ATOM 2587 O O . ALA B 1 7 ? 26.703 -31.635 -40.880 1.00 41.82 7 ALA B O 1
ATOM 2589 N N . GLU B 1 8 ? 26.206 -32.534 -38.890 1.00 36.11 8 GLU B N 1
ATOM 2590 C CA . GLU B 1 8 ? 24.790 -32.206 -39.019 1.00 42.91 8 GLU B CA 1
ATOM 2591 C C . GLU B 1 8 ? 24.575 -30.708 -39.195 1.00 40.11 8 GLU B C 1
ATOM 2592 O O . GLU B 1 8 ? 23.593 -30.286 -39.805 1.00 42.70 8 GLU B O 1
ATOM 2598 N N . GLU B 1 9 ? 25.480 -29.911 -38.637 1.00 37.24 9 GLU B N 1
ATOM 2599 C CA . GLU B 1 9 ? 25.378 -28.464 -38.738 1.00 33.05 9 GLU B CA 1
ATOM 2600 C C . GLU B 1 9 ? 25.676 -28.062 -40.179 1.00 35.72 9 GLU B C 1
ATOM 2601 O O . GLU B 1 9 ? 25.024 -27.172 -40.733 1.00 32.83 9 GLU B O 1
ATOM 2607 N N . ILE B 1 10 ? 26.638 -28.754 -40.790 1.00 32.53 10 ILE B N 1
ATOM 2608 C CA . ILE B 1 10 ? 26.904 -28.605 -42.210 1.00 35.48 10 ILE B CA 1
ATOM 2609 C C . ILE B 1 10 ? 25.668 -28.983 -43.020 1.00 34.94 10 ILE B C 1
ATOM 2610 O O . ILE B 1 10 ? 25.297 -28.294 -43.975 1.00 32.03 10 ILE B O 1
ATOM 2615 N N . SER B 1 11 ? 25.022 -30.073 -42.631 1.00 35.66 11 SER B N 1
ATOM 2616 C CA . SER B 1 11 ? 23.832 -30.508 -43.343 1.00 38.63 11 SER B CA 1
ATOM 2617 C C . SER B 1 11 ? 22.712 -29.480 -43.248 1.00 38.70 11 SER B C 1
ATOM 2618 O O . SER B 1 11 ? 22.001 -29.255 -44.232 1.00 36.17 11 SER B O 1
ATOM 2621 N N . ASP B 1 12 ? 22.546 -28.853 -42.081 1.00 32.12 12 ASP B N 1
ATOM 2622 C CA . ASP B 1 12 ? 21.539 -27.797 -41.969 1.00 35.44 12 ASP B CA 1
ATOM 2623 C C . ASP B 1 12 ? 21.756 -26.727 -43.050 1.00 33.41 12 ASP B C 1
ATOM 2624 O O . ASP B 1 12 ? 20.830 -26.310 -43.734 1.00 28.31 12 ASP B O 1
ATOM 2629 N N . ILE B 1 13 ? 22.992 -26.278 -43.193 1.00 28.51 13 ILE B N 1
ATOM 2630 C CA . ILE B 1 13 ? 23.281 -25.262 -44.180 1.00 31.36 13 ILE B CA 1
ATOM 2631 C C . ILE B 1 13 ? 23.067 -25.773 -45.607 1.00 29.04 13 ILE B C 1
ATOM 2632 O O . ILE B 1 13 ? 22.404 -25.124 -46.400 1.00 23.49 13 ILE B O 1
ATOM 2637 N N . ALA B 1 14 ? 23.605 -26.946 -45.919 1.00 26.16 14 ALA B N 1
ATOM 2638 C CA . ALA B 1 14 ? 23.482 -27.490 -47.267 1.00 28.64 14 ALA B CA 1
ATOM 2639 C C . ALA B 1 14 ? 22.030 -27.698 -47.703 1.00 31.20 14 ALA B C 1
ATOM 2640 O O . ALA B 1 14 ? 21.695 -27.473 -48.871 1.00 30.32 14 ALA B O 1
ATOM 2642 N N . PHE B 1 15 ? 21.177 -28.107 -46.767 1.00 29.90 15 PHE B N 1
ATOM 2643 C CA . PHE B 1 15 ? 19.746 -28.329 -47.045 1.00 36.62 15 PHE B CA 1
ATOM 2644 C C . PHE B 1 15 ? 18.855 -27.087 -46.972 1.00 31.71 15 PHE B C 1
ATOM 2645 O O . PHE B 1 15 ? 17.663 -27.160 -47.277 1.00 30.64 15 PHE B O 1
ATOM 2653 N N . GLY B 1 16 ? 19.424 -25.967 -46.549 1.00 26.74 16 GLY B N 1
ATOM 2654 C CA . GLY B 1 16 ? 18.678 -24.725 -46.475 1.00 28.25 16 GLY B CA 1
ATOM 2655 C C . GLY B 1 16 ? 17.812 -24.455 -47.695 1.00 30.28 16 GLY B C 1
ATOM 2656 O O . GLY B 1 16 ? 16.708 -23.924 -47.564 1.00 30.77 16 GLY B O 1
ATOM 2657 N N . PHE B 1 17 ? 18.293 -24.826 -48.882 1.00 27.98 17 PHE B N 1
ATOM 2658 C CA . PHE B 1 17 ? 17.567 -24.493 -50.107 1.00 26.74 17 PHE B CA 1
ATOM 2659 C C . PHE B 1 17 ? 16.248 -25.260 -50.261 1.00 25.95 17 PHE B C 1
ATOM 2660 O O . PHE B 1 17 ? 15.324 -24.781 -50.912 1.00 26.42 17 PHE B O 1
ATOM 2668 N N . MET B 1 18 ? 16.163 -26.433 -49.645 1.00 27.22 18 MET B N 1
ATOM 2669 C CA . MET B 1 18 ? 14.939 -27.216 -49.660 1.00 23.94 18 MET B CA 1
ATOM 2670 C C . MET B 1 18 ? 13.915 -26.587 -48.731 1.00 28.67 18 MET B C 1
ATOM 2671 O O . MET B 1 18 ? 12.701 -26.639 -48.994 1.00 27.13 18 MET B O 1
ATOM 2676 N N . GLY B 1 19 ? 14.400 -25.985 -47.649 1.00 24.72 19 GLY B N 1
ATOM 2677 C CA . GLY B 1 19 ? 13.518 -25.251 -46.764 1.00 22.81 19 GLY B CA 1
ATOM 2678 C C . GLY B 1 19 ? 12.855 -24.104 -47.494 1.00 27.66 19 GLY B C 1
ATOM 2679 O O . GLY B 1 19 ? 11.624 -23.950 -47.442 1.00 26.19 19 GLY B O 1
ATOM 2680 N N . SER B 1 20 ? 13.665 -23.307 -48.196 1.00 26.27 20 SER B N 1
ATOM 2681 C CA . SER B 1 20 ? 13.155 -22.134 -48.899 1.00 22.75 20 SER B CA 1
ATOM 2682 C C . SER B 1 20 ? 12.120 -22.572 -49.916 1.00 23.14 20 SER B C 1
ATOM 2683 O O . SER B 1 20 ? 11.055 -21.985 -50.039 1.00 21.60 20 SER B O 1
ATOM 2686 N N . LYS B 1 21 ? 12.445 -23.622 -50.649 1.00 22.24 21 LYS B N 1
ATOM 2687 C CA . LYS B 1 21 ? 11.562 -24.063 -51.702 1.00 27.79 21 LYS B CA 1
ATOM 2688 C C . LYS B 1 21 ? 10.250 -24.588 -51.137 1.00 27.52 21 LYS B C 1
ATOM 2689 O O . LYS B 1 21 ? 9.210 -24.462 -51.778 1.00 27.11 21 LYS B O 1
ATOM 2695 N N . ALA B 1 22 ? 10.300 -25.179 -49.946 1.00 24.40 22 ALA B N 1
ATOM 2696 C CA . ALA B 1 22 ? 9.088 -25.695 -49.335 1.00 26.21 22 ALA B CA 1
ATOM 2697 C C . ALA B 1 22 ? 8.192 -24.519 -49.003 1.00 27.74 22 ALA B C 1
ATOM 2698 O O . ALA B 1 22 ? 6.985 -24.554 -49.243 1.00 25.56 22 ALA B O 1
ATOM 2700 N N . LEU B 1 23 ? 8.799 -23.466 -48.464 1.00 21.91 23 LEU B N 1
ATOM 2701 C CA . LEU B 1 23 ? 8.048 -22.281 -48.128 1.00 23.34 23 LEU B CA 1
ATOM 2702 C C . LEU B 1 23 ? 7.491 -21.646 -49.401 1.00 26.27 23 LEU B C 1
ATOM 2703 O O . LEU B 1 23 ? 6.349 -21.209 -49.431 1.00 26.24 23 LEU B O 1
ATOM 2708 N N . PHE B 1 24 ? 8.294 -21.593 -50.457 1.00 21.74 24 PHE B N 1
ATOM 2709 C CA . PHE B 1 24 ? 7.837 -20.917 -51.662 1.00 29.34 24 PHE B CA 1
ATOM 2710 C C . PHE B 1 24 ? 6.691 -21.702 -52.328 1.00 26.31 24 PHE B C 1
ATOM 2711 O O . PHE B 1 24 ? 5.706 -21.131 -52.779 1.00 26.45 24 PHE B O 1
ATOM 2719 N N . ALA B 1 25 ? 6.808 -23.016 -52.333 1.00 23.24 25 ALA B N 1
ATOM 2720 C CA . ALA B 1 25 ? 5.779 -23.869 -52.908 1.00 29.62 25 ALA B CA 1
ATOM 2721 C C . ALA B 1 25 ? 4.432 -23.730 -52.180 1.00 30.59 25 ALA B C 1
ATOM 2722 O O . ALA B 1 25 ? 3.377 -23.830 -52.804 1.00 31.32 25 ALA B O 1
ATOM 2724 N N . ALA B 1 26 ? 4.478 -23.500 -50.872 1.00 27.63 26 ALA B N 1
ATOM 2725 C CA . ALA B 1 26 ? 3.270 -23.314 -50.078 1.00 28.89 26 ALA B CA 1
ATOM 2726 C C . ALA B 1 26 ? 2.586 -22.010 -50.471 1.00 28.30 26 ALA B C 1
ATOM 2727 O O . ALA B 1 26 ? 1.377 -21.965 -50.623 1.00 29.97 26 ALA B O 1
ATOM 2729 N N . LEU B 1 27 ? 3.367 -20.953 -50.651 1.00 26.78 27 LEU B N 1
ATOM 2730 C CA . LEU B 1 27 ? 2.808 -19.668 -51.053 1.00 26.56 27 LEU B CA 1
ATOM 2731 C C . LEU B 1 27 ? 2.199 -19.744 -52.443 1.00 30.13 27 LEU B C 1
ATOM 2732 O O . LEU B 1 27 ? 1.137 -19.174 -52.678 1.00 24.85 27 LEU B O 1
ATOM 2737 N N . HIS B 1 28 ? 2.873 -20.438 -53.366 1.00 28.85 28 HIS B N 1
ATOM 2738 C CA . HIS B 1 28 ? 2.312 -20.627 -54.707 1.00 33.35 28 HIS B CA 1
ATOM 2739 C C . HIS B 1 28 ? 0.965 -21.321 -54.644 1.00 36.09 28 HIS B C 1
ATOM 2740 O O . HIS B 1 28 ? 0.084 -21.044 -55.455 1.00 41.52 28 HIS B O 1
ATOM 2747 N N . HIS B 1 29 ? 0.787 -22.229 -53.695 1.00 30.88 29 HIS B N 1
ATOM 2748 C CA . HIS B 1 29 ? -0.488 -22.929 -53.652 1.00 34.23 29 HIS B CA 1
ATOM 2749 C C . HIS B 1 29 ? -1.374 -22.405 -52.543 1.00 32.11 29 HIS B C 1
ATOM 2750 O O . HIS B 1 29 ? -2.326 -23.059 -52.148 1.00 38.17 29 HIS B O 1
ATOM 2757 N N . GLY B 1 30 ? -1.049 -21.219 -52.040 1.00 28.89 30 GLY B N 1
ATOM 2758 C CA . GLY B 1 30 ? -1.884 -20.539 -51.062 1.00 29.29 30 GLY B CA 1
ATOM 2759 C C . GLY B 1 30 ? -2.242 -21.299 -49.799 1.00 36.97 30 GLY B C 1
ATOM 2760 O O . GLY B 1 30 ? -3.354 -21.190 -49.268 1.00 35.78 30 GLY B O 1
ATOM 2761 N N . VAL B 1 31 ? -1.287 -22.061 -49.296 1.00 32.92 31 VAL B N 1
ATOM 2762 C CA . VAL B 1 31 ? -1.504 -22.821 -48.089 1.00 32.34 31 VAL B CA 1
ATOM 2763 C C . VAL B 1 31 ? -1.960 -21.949 -46.910 1.00 31.81 31 VAL B C 1
ATOM 2764 O O . VAL B 1 31 ? -2.961 -22.240 -46.263 1.00 29.82 31 VAL B O 1
ATOM 2768 N N . PHE B 1 32 ? -1.219 -20.885 -46.625 1.00 28.05 32 PHE B N 1
ATOM 2769 C CA . PHE B 1 32 ? -1.467 -20.105 -45.412 1.00 32.18 32 PHE B CA 1
ATOM 2770 C C . PHE B 1 32 ? -2.786 -19.374 -45.460 1.00 34.04 32 PHE B C 1
ATOM 2771 O O . PHE B 1 32 ? -3.516 -19.312 -44.475 1.00 33.87 32 PHE B O 1
ATOM 2779 N N . THR B 1 33 ? -3.096 -18.843 -46.629 1.00 35.11 33 THR B N 1
ATOM 2780 C CA . THR B 1 33 ? -4.382 -18.231 -46.861 1.00 33.96 33 THR B CA 1
ATOM 2781 C C . THR B 1 33 ? -5.506 -19.223 -46.611 1.00 35.66 33 THR B C 1
ATOM 2782 O O . THR B 1 33 ? -6.515 -18.884 -45.984 1.00 34.78 33 THR B O 1
ATOM 2786 N N . CYS B 1 34 ? -5.326 -20.457 -47.073 1.00 35.87 34 CYS B N 1
ATOM 2787 C CA . CYS B 1 34 ? -6.339 -21.495 -46.852 1.00 37.66 34 CYS B CA 1
ATOM 2788 C C . CYS B 1 34 ? -6.451 -21.922 -45.395 1.00 37.07 34 CYS B C 1
ATOM 2789 O O . CYS B 1 34 ? -7.442 -22.529 -45.006 1.00 37.35 34 CYS B O 1
ATOM 2792 N N . LEU B 1 35 ? -5.421 -21.642 -44.606 1.00 35.94 35 LEU B N 1
ATOM 2793 C CA . LEU B 1 35 ? -5.397 -22.052 -43.202 1.00 37.96 35 LEU B CA 1
ATOM 2794 C C . LEU B 1 35 ? -5.916 -20.931 -42.320 1.00 37.32 35 LEU B C 1
ATOM 2795 O O . LEU B 1 35 ? -6.090 -21.115 -41.117 1.00 35.46 35 LEU B O 1
ATOM 2800 N N . ALA B 1 36 ? -6.145 -19.768 -42.926 1.00 37.88 36 ALA B N 1
ATOM 2801 C CA . ALA B 1 36 ? -6.508 -18.557 -42.176 1.00 47.41 36 ALA B CA 1
ATOM 2802 C C . ALA B 1 36 ? -7.824 -18.691 -41.414 1.00 42.43 36 ALA B C 1
ATOM 2803 O O . ALA B 1 36 ? -8.030 -18.017 -40.414 1.00 45.08 36 ALA B O 1
ATOM 2805 N N . ASP B 1 37 ? -8.696 -19.566 -41.902 1.00 43.48 37 ASP B N 1
ATOM 2806 C CA . ASP B 1 37 ? -10.043 -19.731 -41.374 1.00 44.21 37 ASP B CA 1
ATOM 2807 C C . ASP B 1 37 ? -10.086 -20.698 -40.189 1.00 52.13 37 ASP B C 1
ATOM 2808 O O . ASP B 1 37 ? -11.072 -20.754 -39.453 1.00 54.59 37 ASP B O 1
ATOM 2813 N N . GLY B 1 38 ? -9.016 -21.464 -40.008 1.00 49.36 38 GLY B N 1
ATOM 2814 C CA . GLY B 1 38 ? -8.939 -22.401 -38.906 1.00 41.72 38 GLY B CA 1
ATOM 2815 C C . GLY B 1 38 ? -8.197 -23.645 -39.342 1.00 41.22 38 GLY B C 1
ATOM 2816 O O . GLY B 1 38 ? -7.983 -23.840 -40.534 1.00 43.56 38 GLY B O 1
ATOM 2817 N N . PRO B 1 39 ? -7.817 -24.501 -38.382 1.00 42.73 39 PRO B N 1
ATOM 2818 C CA . PRO B 1 39 ? -7.004 -25.674 -38.743 1.00 42.80 39 PRO B CA 1
ATOM 2819 C C . PRO B 1 39 ? -7.729 -26.609 -39.710 1.00 43.15 39 PRO B C 1
ATOM 2820 O O . PRO B 1 39 ? -8.947 -26.734 -39.686 1.00 38.23 39 PRO B O 1
ATOM 2824 N N . LEU B 1 40 ? -6.958 -27.246 -40.577 1.00 41.89 40 LEU B N 1
ATOM 2825 C CA . LEU B 1 40 ? -7.510 -28.133 -41.572 1.00 39.20 40 LEU B CA 1
ATOM 2826 C C . LEU B 1 40 ? -6.704 -29.420 -41.628 1.00 43.07 40 LEU B C 1
ATOM 2827 O O . LEU B 1 40 ? -5.497 -29.434 -41.361 1.00 36.25 40 LEU B O 1
ATOM 2832 N N . SER B 1 41 ? -7.404 -30.490 -41.980 1.00 41.75 41 SER B N 1
ATOM 2833 C CA . SER B 1 41 ? -6.831 -31.802 -42.210 1.00 41.16 41 SER B CA 1
ATOM 2834 C C . SER B 1 41 ? -6.205 -31.857 -43.601 1.00 37.89 41 SER B C 1
ATOM 2835 O O . SER B 1 41 ? -6.438 -30.981 -44.438 1.00 31.78 41 SER B O 1
ATOM 2838 N N . VAL B 1 42 ? -5.429 -32.909 -43.844 1.00 36.61 42 VAL B N 1
ATOM 2839 C CA . VAL B 1 42 ? -4.856 -33.151 -45.159 1.00 35.67 42 VAL B CA 1
ATOM 2840 C C . VAL B 1 42 ? -5.927 -33.245 -46.244 1.00 35.58 42 VAL B C 1
ATOM 2841 O O . VAL B 1 42 ? -5.768 -32.694 -47.335 1.00 37.03 42 VAL B O 1
ATOM 2845 N N . GLU B 1 43 ? -7.012 -33.949 -45.957 1.00 34.66 43 GLU B N 1
ATOM 2846 C CA . GLU B 1 43 ? -8.105 -34.034 -46.920 1.00 42.42 43 GLU B CA 1
ATOM 2847 C C . GLU B 1 43 ? -8.696 -32.675 -47.271 1.00 39.55 43 GLU B C 1
ATOM 2848 O O . GLU B 1 43 ? -8.857 -32.344 -48.455 1.00 38.17 43 GLU B O 1
ATOM 2854 N N . GLU B 1 44 ? -9.034 -31.895 -46.249 1.00 38.69 44 GLU B N 1
ATOM 2855 C CA . GLU B 1 44 ? -9.601 -30.569 -46.475 1.00 35.45 44 GLU B CA 1
ATOM 2856 C C . GLU B 1 44 ? -8.613 -29.688 -47.254 1.00 38.34 44 GLU B C 1
ATOM 2857 O O . GLU B 1 44 ? -9.004 -28.997 -48.191 1.00 45.78 44 GLU B O 1
ATOM 2863 N N . MET B 1 45 ? -7.331 -29.745 -46.893 1.00 37.90 45 MET B N 1
ATOM 2864 C CA . MET B 1 45 ? -6.301 -28.979 -47.593 1.00 38.36 45 MET B CA 1
ATOM 2865 C C . MET B 1 45 ? -6.163 -29.393 -49.049 1.00 38.71 45 MET B C 1
ATOM 2866 O O . MET B 1 45 ? -5.873 -28.556 -49.901 1.00 42.17 45 MET B O 1
ATOM 2871 N N . ALA B 1 46 ? -6.352 -30.675 -49.348 1.00 33.98 46 ALA B N 1
ATOM 2872 C CA . ALA B 1 46 ? -6.232 -31.110 -50.742 1.00 36.58 46 ALA B CA 1
ATOM 2873 C C . ALA B 1 46 ? -7.372 -30.501 -51.538 1.00 40.74 46 ALA B C 1
ATOM 2874 O O . ALA B 1 46 ? -7.199 -30.089 -52.680 1.00 40.98 46 ALA B O 1
ATOM 2876 N N . ALA B 1 47 ? -8.534 -30.418 -50.905 1.00 43.68 47 ALA B N 1
ATOM 2877 C CA . ALA B 1 47 ? -9.690 -29.768 -51.507 1.00 47.80 47 ALA B CA 1
ATOM 2878 C C . ALA B 1 47 ? -9.418 -28.285 -51.717 1.00 45.17 47 ALA B C 1
ATOM 2879 O O . ALA B 1 47 ? -9.697 -27.734 -52.784 1.00 46.26 47 ALA B O 1
ATOM 2881 N N . ALA B 1 48 ? -8.870 -27.633 -50.697 1.00 45.77 48 ALA B N 1
ATOM 2882 C CA . ALA B 1 48 ? -8.619 -26.196 -50.792 1.00 46.54 48 ALA B CA 1
ATOM 2883 C C . ALA B 1 48 ? -7.522 -25.828 -51.800 1.00 48.21 48 ALA B C 1
ATOM 2884 O O . ALA B 1 48 ? -7.679 -24.869 -52.559 1.00 49.15 48 ALA B O 1
ATOM 2886 N N . THR B 1 49 ? -6.432 -26.599 -51.828 1.00 47.28 49 THR B N 1
ATOM 2887 C CA . THR B 1 49 ? -5.277 -26.257 -52.674 1.00 43.10 49 THR B CA 1
ATOM 2888 C C . THR B 1 49 ? -5.347 -26.868 -54.070 1.00 44.17 49 THR B C 1
ATOM 2889 O O . THR B 1 49 ? -4.741 -26.356 -55.014 1.00 50.90 49 THR B O 1
ATOM 2893 N N . GLY B 1 50 ? -6.086 -27.958 -54.215 1.00 46.82 50 GLY B N 1
ATOM 2894 C CA . GLY B 1 50 ? -6.152 -28.627 -55.501 1.00 38.22 50 GLY B CA 1
ATOM 2895 C C . GLY B 1 50 ? -5.054 -29.666 -55.638 1.00 40.02 50 GLY B C 1
ATOM 2896 O O . GLY B 1 50 ? -5.016 -30.385 -56.623 1.00 41.12 50 GLY B O 1
ATOM 2897 N N . LEU B 1 51 ? -4.169 -29.774 -54.650 1.00 38.32 51 LEU B N 1
ATOM 2898 C CA . LEU B 1 51 ? -3.071 -30.745 -54.746 1.00 38.47 51 LEU B CA 1
ATOM 2899 C C . LEU B 1 51 ? -3.501 -32.151 -54.349 1.00 37.67 51 LEU B C 1
ATOM 2900 O O . LEU B 1 51 ? -4.517 -32.351 -53.686 1.00 37.68 51 LEU B O 1
ATOM 2905 N N . HIS B 1 52 ? -2.719 -33.131 -54.771 1.00 42.12 52 HIS B N 1
ATOM 2906 C CA . HIS B 1 52 ? -2.949 -34.499 -54.352 1.00 40.70 52 HIS B CA 1
ATOM 2907 C C . HIS B 1 52 ? -2.675 -34.593 -52.851 1.00 37.45 52 HIS B C 1
ATOM 2908 O O . HIS B 1 52 ? -1.726 -34.001 -52.351 1.00 37.81 52 HIS B O 1
ATOM 2915 N N . PRO B 1 53 ? -3.518 -35.331 -52.129 1.00 40.70 53 PRO B N 1
ATOM 2916 C CA . PRO B 1 53 ? -3.383 -35.588 -50.685 1.00 34.18 53 PRO B CA 1
ATOM 2917 C C . PRO B 1 53 ? -1.978 -36.001 -50.226 1.00 37.19 53 PRO B C 1
ATOM 2918 O O . PRO B 1 53 ? -1.553 -35.580 -49.150 1.00 34.65 53 PRO B O 1
ATOM 2922 N N . ASP B 1 54 ? -1.279 -36.823 -51.001 1.00 36.23 54 ASP B N 1
ATOM 2923 C CA . ASP B 1 54 ? 0.072 -37.217 -50.621 1.00 41.21 54 ASP B CA 1
ATOM 2924 C C . ASP B 1 54 ? 1.010 -36.027 -50.758 1.00 42.08 54 ASP B C 1
ATOM 2925 O O . ASP B 1 54 ? 1.876 -35.799 -49.916 1.00 38.62 54 ASP B O 1
ATOM 2930 N N . ARG B 1 55 ? 0.820 -35.254 -51.816 1.00 36.17 55 ARG B N 1
ATOM 2931 C CA . ARG B 1 55 ? 1.648 -34.081 -52.015 1.00 37.05 55 ARG B CA 1
ATOM 2932 C C . ARG B 1 55 ? 1.401 -33.049 -50.904 1.00 40.20 55 ARG B C 1
ATOM 2933 O O . ARG B 1 55 ? 2.350 -32.477 -50.350 1.00 34.26 55 ARG B O 1
ATOM 2941 N N . VAL B 1 56 ? 0.132 -32.831 -50.564 1.00 36.14 56 VAL B N 1
ATOM 2942 C CA . VAL B 1 56 ? -0.216 -31.939 -49.464 1.00 38.26 56 VAL B CA 1
ATOM 2943 C C . VAL B 1 56 ? 0.432 -32.400 -48.157 1.00 36.18 56 VAL B C 1
ATOM 2944 O O . VAL B 1 56 ? 0.991 -31.600 -47.404 1.00 32.49 56 VAL B O 1
ATOM 2948 N N . GLN B 1 57 ? 0.355 -33.694 -47.886 1.00 35.29 57 GLN B N 1
ATOM 2949 C CA . GLN B 1 57 ? 0.876 -34.182 -46.627 1.00 36.24 57 GLN B CA 1
ATOM 2950 C C . GLN B 1 57 ? 2.369 -33.929 -46.486 1.00 31.50 57 GLN B C 1
ATOM 2951 O O . GLN B 1 57 ? 2.792 -33.378 -45.493 1.00 29.46 57 GLN B O 1
ATOM 2957 N N . THR B 1 58 ? 3.160 -34.315 -47.479 1.00 30.70 58 THR B N 1
ATOM 2958 C CA . THR B 1 58 ? 4.611 -34.079 -47.415 1.00 36.17 58 THR B CA 1
ATOM 2959 C C . THR B 1 58 ? 4.953 -32.586 -47.278 1.00 30.75 58 THR B C 1
ATOM 2960 O O . THR B 1 58 ? 5.804 -32.212 -46.477 1.00 30.82 58 THR B O 1
ATOM 2964 N N . LEU B 1 59 ? 4.259 -31.740 -48.031 1.00 27.34 59 LEU B N 1
ATOM 2965 C CA . LEU B 1 59 ? 4.430 -30.297 -47.917 1.00 26.93 59 LEU B CA 1
ATOM 2966 C C . LEU B 1 59 ? 4.140 -29.801 -46.497 1.00 27.69 59 LEU B C 1
ATOM 2967 O O . LEU B 1 59 ? 4.955 -29.113 -45.887 1.00 26.96 59 LEU B O 1
ATOM 2972 N N . LEU B 1 60 ? 2.976 -30.154 -45.972 1.00 29.13 60 LEU B N 1
ATOM 2973 C CA . LEU B 1 60 ? 2.575 -29.675 -44.664 1.00 27.39 60 LEU B CA 1
ATOM 2974 C C . LEU B 1 60 ? 3.527 -30.142 -43.556 1.00 30.86 60 LEU B C 1
ATOM 2975 O O . LEU B 1 60 ? 3.817 -29.378 -42.615 1.00 29.05 60 LEU B O 1
ATOM 2980 N N . THR B 1 61 ? 4.047 -31.369 -43.657 1.00 29.33 61 THR B N 1
ATOM 2981 C CA . THR B 1 61 ? 4.976 -31.798 -42.616 1.00 32.01 61 THR B CA 1
ATOM 2982 C C . THR B 1 61 ? 6.359 -31.136 -42.761 1.00 32.31 61 THR B C 1
ATOM 2983 O O . THR B 1 61 ? 7.018 -30.831 -41.759 1.00 29.84 61 THR B O 1
ATOM 2987 N N . ALA B 1 62 ? 6.767 -30.838 -43.993 1.00 29.36 62 ALA B N 1
ATOM 2988 C CA . ALA B 1 62 ? 7.953 -30.018 -44.162 1.00 29.04 62 ALA B CA 1
ATOM 2989 C C . ALA B 1 62 ? 7.723 -28.710 -43.411 1.00 29.51 62 ALA B C 1
ATOM 2990 O O . ALA B 1 62 ? 8.539 -28.303 -42.579 1.00 26.78 62 ALA B O 1
ATOM 2992 N N . LEU B 1 63 ? 6.584 -28.076 -43.686 1.00 29.68 63 LEU B N 1
ATOM 2993 C CA . LEU B 1 63 ? 6.232 -26.815 -43.047 1.00 27.14 63 LEU B CA 1
ATOM 2994 C C . LEU B 1 63 ? 6.117 -26.923 -41.509 1.00 28.51 63 LEU B C 1
ATOM 2995 O O . LEU B 1 63 ? 6.613 -26.048 -40.779 1.00 24.59 63 LEU B O 1
ATOM 3000 N N . ALA B 1 64 ? 5.489 -27.989 -41.008 1.00 28.47 64 ALA B N 1
ATOM 3001 C CA . ALA B 1 64 ? 5.483 -28.199 -39.552 1.00 29.95 64 ALA B CA 1
ATOM 3002 C C . ALA B 1 64 ? 6.901 -28.291 -38.974 1.00 28.60 64 ALA B C 1
ATOM 3003 O O . ALA B 1 64 ? 7.199 -27.664 -37.948 1.00 26.97 64 ALA B O 1
ATOM 3005 N N . SER B 1 65 ? 7.771 -29.059 -39.633 1.00 27.62 65 SER B N 1
ATOM 3006 C CA . SER B 1 65 ? 9.137 -29.261 -39.139 1.00 28.72 65 SER B CA 1
ATOM 3007 C C . SER B 1 65 ? 9.940 -27.960 -39.129 1.00 33.22 65 SER B C 1
ATOM 3008 O O . SER B 1 65 ? 10.932 -27.833 -38.406 1.00 35.40 65 SER B O 1
ATOM 3011 N N . LEU B 1 66 ? 9.499 -27.000 -39.936 1.00 30.40 66 LEU B N 1
ATOM 3012 C CA . LEU B 1 66 ? 10.112 -25.677 -40.004 1.00 33.69 66 LEU B CA 1
ATOM 3013 C C . LEU B 1 66 ? 9.502 -24.741 -38.948 1.00 32.47 66 LEU B C 1
ATOM 3014 O O . LEU B 1 66 ? 10.022 -23.657 -38.681 1.00 28.84 66 LEU B O 1
ATOM 3019 N N . GLY B 1 67 ? 8.394 -25.158 -38.352 1.00 28.35 67 GLY B N 1
ATOM 3020 C CA . GLY B 1 67 ? 7.679 -24.292 -37.438 1.00 28.56 67 GLY B CA 1
ATOM 3021 C C . GLY B 1 67 ? 6.800 -23.218 -38.081 1.00 32.22 67 GLY B C 1
ATOM 3022 O O . GLY B 1 67 ? 6.360 -22.290 -37.393 1.00 33.36 67 GLY B O 1
ATOM 3023 N N . VAL B 1 68 ? 6.526 -23.333 -39.378 1.00 23.69 68 VAL B N 1
ATOM 3024 C CA . VAL B 1 68 ? 5.679 -22.348 -40.059 1.00 27.99 68 VAL B CA 1
ATOM 3025 C C . VAL B 1 68 ? 4.177 -22.627 -39.893 1.00 30.23 68 VAL B C 1
ATOM 3026 O O . VAL B 1 68 ? 3.358 -21.708 -39.954 1.00 29.05 68 VAL B O 1
ATOM 3030 N N . VAL B 1 69 ? 3.832 -23.904 -39.738 1.00 27.16 69 VAL B N 1
ATOM 3031 C CA . VAL B 1 69 ? 2.502 -24.332 -39.326 1.00 26.25 69 VAL B CA 1
ATOM 3032 C C . VAL B 1 69 ? 2.659 -25.222 -38.093 1.00 29.88 69 VAL B C 1
ATOM 3033 O O . VAL B 1 69 ? 3.725 -25.807 -37.865 1.00 30.55 69 VAL B O 1
ATOM 3037 N N . SER B 1 70 ? 1.600 -25.338 -37.303 1.00 27.35 70 SER B N 1
ATOM 3038 C CA . SER B 1 70 ? 1.559 -26.352 -36.252 1.00 30.53 70 SER B CA 1
ATOM 3039 C C . SER B 1 70 ? 0.827 -27.584 -36.776 1.00 33.36 70 SER B C 1
ATOM 3040 O O . SER B 1 70 ? -0.030 -27.475 -37.658 1.00 31.14 70 SER B O 1
ATOM 3043 N N . ALA B 1 71 ? 1.180 -28.751 -36.232 1.00 37.37 71 ALA B N 1
ATOM 3044 C CA . ALA B 1 71 ? 0.506 -30.005 -36.549 1.00 36.94 71 ALA B CA 1
ATOM 3045 C C . ALA B 1 71 ? 0.028 -30.637 -35.250 1.00 40.31 71 ALA B C 1
ATOM 3046 O O . ALA B 1 71 ? 0.840 -31.084 -34.418 1.00 40.20 71 ALA B O 1
ATOM 3048 N N . VAL B 1 72 ? -1.291 -30.677 -35.089 1.00 36.03 72 VAL B N 1
ATOM 3049 C CA . VAL B 1 72 ? -1.896 -31.114 -33.848 1.00 34.69 72 VAL B CA 1
ATOM 3050 C C . VAL B 1 72 ? -3.124 -31.995 -34.076 1.00 41.91 72 VAL B C 1
ATOM 3051 O O . VAL B 1 72 ? -4.118 -31.567 -34.672 1.00 43.03 72 VAL B O 1
ATOM 3055 N N . GLU B 1 73 ? -3.057 -33.227 -33.590 1.00 38.56 73 GLU B N 1
ATOM 3056 C CA . GLU B 1 73 ? -4.204 -34.124 -33.676 1.00 46.74 73 GLU B CA 1
ATOM 3057 C C . GLU B 1 73 ? -4.760 -34.184 -35.090 1.00 41.77 73 GLU B C 1
ATOM 3058 O O . GLU B 1 73 ? -5.960 -34.023 -35.307 1.00 41.73 73 GLU B O 1
ATOM 3064 N N . GLY B 1 74 ? -3.860 -34.398 -36.045 1.00 38.39 74 GLY B N 1
ATOM 3065 C CA . GLY B 1 74 ? -4.230 -34.583 -37.438 1.00 42.12 74 GLY B CA 1
ATOM 3066 C C . GLY B 1 74 ? -4.661 -33.342 -38.209 1.00 40.90 74 GLY B C 1
ATOM 3067 O O . GLY B 1 74 ? -5.223 -33.461 -39.292 1.00 42.59 74 GLY B O 1
ATOM 3068 N N . ARG B 1 75 ? -4.409 -32.153 -37.672 1.00 37.07 75 ARG B N 1
ATOM 3069 C CA . ARG B 1 75 ? -4.788 -30.933 -38.381 1.00 35.31 75 ARG B CA 1
ATOM 3070 C C . ARG B 1 75 ? -3.692 -29.868 -38.342 1.00 39.24 75 ARG B C 1
ATOM 3071 O O . ARG B 1 75 ? -2.874 -29.828 -37.417 1.00 36.84 75 ARG B O 1
ATOM 3079 N N . PHE B 1 76 ? -3.684 -29.005 -39.353 1.00 38.04 76 PHE B N 1
ATOM 3080 C CA . PHE B 1 76 ? -2.652 -27.989 -39.474 1.00 28.74 76 PHE B CA 1
ATOM 3081 C C . PHE B 1 76 ? -3.213 -26.598 -39.326 1.00 30.73 76 PHE B C 1
ATOM 3082 O O . PHE B 1 76 ? -4.324 -26.308 -39.756 1.00 35.32 76 PHE B O 1
ATOM 3090 N N . ALA B 1 77 ? -2.424 -25.736 -38.703 1.00 31.24 77 ALA B N 1
ATOM 3091 C CA . ALA B 1 77 ? -2.814 -24.361 -38.480 1.00 33.60 77 ALA B CA 1
ATOM 3092 C C . ALA B 1 77 ? -1.616 -23.459 -38.757 1.00 29.81 77 ALA B C 1
ATOM 3093 O O . ALA B 1 77 ? -0.463 -23.901 -38.694 1.00 30.66 77 ALA B O 1
ATOM 3095 N N . ASN B 1 78 ? -1.887 -22.201 -39.066 1.00 27.44 78 ASN B N 1
ATOM 3096 C CA . ASN B 1 78 ? -0.822 -21.232 -39.232 1.00 31.84 78 ASN B CA 1
ATOM 3097 C C . ASN B 1 78 ? -0.096 -20.979 -37.929 1.00 30.72 78 ASN B C 1
ATOM 3098 O O . ASN B 1 78 ? -0.730 -20.747 -36.907 1.00 31.61 78 ASN B O 1
ATOM 3103 N N . SER B 1 79 ? 1.233 -21.006 -37.971 1.00 32.67 79 SER B N 1
ATOM 3104 C CA . SER B 1 79 ? 2.024 -20.331 -36.941 1.00 32.75 79 SER B CA 1
ATOM 3105 C C . SER B 1 79 ? 1.608 -18.862 -36.946 1.00 31.93 79 SER B C 1
ATOM 3106 O O . SER B 1 79 ? 1.108 -18.351 -37.953 1.00 31.54 79 SER B O 1
ATOM 3109 N N . PRO B 1 80 ? 1.804 -18.173 -35.820 1.00 35.31 80 PRO B N 1
ATOM 3110 C CA . PRO B 1 80 ? 1.417 -16.756 -35.776 1.00 34.24 80 PRO B CA 1
ATOM 3111 C C . PRO B 1 80 ? 2.143 -15.926 -36.848 1.00 34.83 80 PRO B C 1
ATOM 3112 O O . PRO B 1 80 ? 1.561 -14.986 -37.404 1.00 32.24 80 PRO B O 1
ATOM 3116 N N . ALA B 1 81 ? 3.398 -16.271 -37.137 1.00 30.47 81 ALA B N 1
ATOM 3117 C CA . ALA B 1 81 ? 4.146 -15.569 -38.181 1.00 33.34 81 ALA B CA 1
ATOM 3118 C C . ALA B 1 81 ? 3.509 -15.726 -39.562 1.00 31.75 81 ALA B C 1
ATOM 3119 O O . ALA B 1 81 ? 3.532 -14.793 -40.367 1.00 31.75 81 ALA B O 1
ATOM 3121 N N . ALA B 1 82 ? 2.939 -16.896 -39.840 1.00 31.35 82 ALA B N 1
ATOM 3122 C CA . ALA B 1 82 ? 2.322 -17.135 -41.150 1.00 31.02 82 ALA B CA 1
ATOM 3123 C C . ALA B 1 82 ? 1.010 -16.381 -41.211 1.00 33.06 82 ALA B C 1
ATOM 3124 O O . ALA B 1 82 ? 0.637 -15.793 -42.242 1.00 29.18 82 ALA B O 1
ATOM 3126 N N . GLU B 1 83 ? 0.315 -16.412 -40.084 1.00 30.26 83 GLU B N 1
ATOM 3127 C CA . GLU B 1 83 ? -0.953 -15.729 -39.935 1.00 37.52 83 GLU B CA 1
ATOM 3128 C C . GLU B 1 83 ? -0.757 -14.253 -40.248 1.00 36.01 83 GLU B C 1
ATOM 3129 O O . GLU B 1 83 ? -1.609 -13.628 -40.884 1.00 36.25 83 GLU B O 1
ATOM 3135 N N . SER B 1 84 ? 0.369 -13.698 -39.801 1.00 32.84 84 SER B N 1
ATOM 3136 C CA . SER B 1 84 ? 0.589 -12.250 -39.910 1.00 35.99 84 SER B CA 1
ATOM 3137 C C . SER B 1 84 ? 1.167 -11.838 -41.262 1.00 34.39 84 SER B C 1
ATOM 3138 O O . SER B 1 84 ? 0.815 -10.792 -41.806 1.00 33.87 84 SER B O 1
ATOM 3141 N N . PHE B 1 85 ? 2.072 -12.652 -41.789 1.00 29.25 85 PHE B N 1
ATOM 3142 C CA . PHE B 1 85 ? 2.860 -12.219 -42.932 1.00 33.52 85 PHE B CA 1
ATOM 3143 C C . PHE B 1 85 ? 2.641 -13.007 -44.220 1.00 31.27 85 PHE B C 1
ATOM 3144 O O . PHE B 1 85 ? 3.112 -12.583 -45.267 1.00 33.88 85 PHE B O 1
ATOM 3152 N N . LEU B 1 86 ? 1.909 -14.117 -44.169 1.00 28.55 86 LEU B N 1
ATOM 3153 C CA . LEU B 1 86 ? 1.877 -15.025 -45.315 1.00 28.94 86 LEU B CA 1
ATOM 3154 C C . LEU B 1 86 ? 0.508 -15.248 -45.900 1.00 31.14 86 LEU B C 1
ATOM 3155 O O . LEU B 1 86 ? 0.383 -15.879 -46.941 1.00 28.64 86 LEU B O 1
ATOM 3160 N N . VAL B 1 87 ? -0.530 -14.766 -45.230 1.00 33.42 87 VAL B N 1
ATOM 3161 C CA . VAL B 1 87 ? -1.866 -14.961 -45.775 1.00 32.23 87 VAL B CA 1
ATOM 3162 C C . VAL B 1 87 ? -2.284 -13.758 -46.610 1.00 34.64 87 VAL B C 1
ATOM 3163 O O . VAL B 1 87 ? -1.966 -12.614 -46.288 1.00 32.40 87 VAL B O 1
ATOM 3167 N N . LYS B 1 88 ? -2.976 -14.044 -47.705 1.00 36.67 88 LYS B N 1
ATOM 3168 C CA . LYS B 1 88 ? -3.372 -13.030 -48.668 1.00 40.27 88 LYS B CA 1
ATOM 3169 C C . LYS B 1 88 ? -4.346 -12.044 -48.031 1.00 42.52 88 LYS B C 1
ATOM 3170 O O . LYS B 1 88 ? -5.403 -12.439 -47.520 1.00 35.44 88 LYS B O 1
ATOM 3176 N N . GLY B 1 89 ? -3.980 -10.762 -48.065 1.00 46.41 89 GLY B N 1
ATOM 3177 C CA . GLY B 1 89 ? -4.841 -9.706 -47.561 1.00 42.18 89 GLY B CA 1
ATOM 3178 C C . GLY B 1 89 ? -4.550 -9.288 -46.133 1.00 40.78 89 GLY B C 1
ATOM 3179 O O . GLY B 1 89 ? -5.137 -8.339 -45.629 1.00 50.81 89 GLY B O 1
ATOM 3180 N N . ALA B 1 90 ? -3.659 -10.004 -45.464 1.00 43.61 90 ALA B N 1
ATOM 3181 C CA . ALA B 1 90 ? -3.268 -9.627 -44.112 1.00 41.73 90 ALA B CA 1
ATOM 3182 C C . ALA B 1 90 ? -2.561 -8.271 -44.115 1.00 43.32 90 ALA B C 1
ATOM 3183 O O . ALA B 1 90 ? -1.747 -7.978 -44.997 1.00 42.96 90 ALA B O 1
ATOM 3185 N N . LYS B 1 91 ? -2.903 -7.453 -43.127 1.00 39.52 91 LYS B N 1
ATOM 3186 C CA . LYS B 1 91 ? -2.239 -6.186 -42.837 1.00 42.42 91 LYS B CA 1
ATOM 3187 C C . LYS B 1 91 ? -0.742 -6.132 -43.163 1.00 42.87 91 LYS B C 1
ATOM 3188 O O . LYS B 1 91 ? -0.294 -5.247 -43.888 1.00 40.42 91 LYS B O 1
ATOM 3194 N N . TYR B 1 92 ? 0.024 -7.081 -42.626 1.00 42.33 92 TYR B N 1
ATOM 3195 C CA . TYR B 1 92 ? 1.477 -7.113 -42.809 1.00 41.10 92 TYR B CA 1
ATOM 3196 C C . TYR B 1 92 ? 1.902 -8.145 -43.870 1.00 36.96 92 TYR B C 1
ATOM 3197 O O . TYR B 1 92 ? 3.078 -8.507 -43.961 1.00 39.32 92 TYR B O 1
ATOM 3206 N N . ASP B 1 93 ? 0.960 -8.653 -44.647 1.00 38.73 93 ASP B N 1
ATOM 3207 C CA . ASP B 1 93 ? 1.294 -9.694 -45.625 1.00 39.23 93 ASP B CA 1
ATOM 3208 C C . ASP B 1 93 ? 2.468 -9.304 -46.532 1.00 36.22 93 ASP B C 1
ATOM 3209 O O . ASP B 1 93 ? 2.519 -8.196 -47.054 1.00 37.92 93 ASP B O 1
ATOM 3214 N N . PHE B 1 94 ? 3.403 -10.226 -46.722 1.00 34.27 94 PHE B N 1
ATOM 3215 C CA . PHE B 1 94 ? 4.448 -10.041 -47.715 1.00 33.02 94 PHE B CA 1
ATOM 3216 C C . PHE B 1 94 ? 4.826 -11.353 -48.387 1.00 30.59 94 PHE B C 1
ATOM 3217 O O . PHE B 1 94 ? 5.937 -11.518 -48.904 1.00 32.18 94 PHE B O 1
ATOM 3225 N N . GLY B 1 95 ? 3.889 -12.289 -48.387 1.00 30.30 95 GLY B N 1
ATOM 3226 C CA . GLY B 1 95 ? 4.046 -13.538 -49.122 1.00 31.44 95 GLY B CA 1
ATOM 3227 C C . GLY B 1 95 ? 4.378 -13.409 -50.613 1.00 32.22 95 GLY B C 1
ATOM 3228 O O . GLY B 1 95 ? 5.158 -14.206 -51.142 1.00 30.98 95 GLY B O 1
ATOM 3229 N N . ASP B 1 96 ? 3.798 -12.418 -51.292 1.00 24.53 96 ASP B N 1
ATOM 3230 C CA . ASP B 1 96 ? 3.995 -12.271 -52.742 1.00 32.48 96 ASP B CA 1
ATOM 3231 C C . ASP B 1 96 ? 5.394 -11.766 -53.072 1.00 34.24 96 ASP B C 1
ATOM 3232 O O . ASP B 1 96 ? 5.889 -11.945 -54.194 1.00 32.12 96 ASP B O 1
ATOM 3237 N N . TYR B 1 97 ? 6.021 -11.138 -52.082 1.00 28.32 97 TYR B N 1
ATOM 3238 C CA . TYR B 1 97 ? 7.417 -10.778 -52.170 1.00 26.89 97 TYR B CA 1
ATOM 3239 C C . TYR B 1 97 ? 8.312 -12.030 -52.258 1.00 27.77 97 TYR B C 1
ATOM 3240 O O . TYR B 1 97 ? 9.239 -12.085 -53.058 1.00 28.32 97 TYR B O 1
ATOM 3249 N N . LEU B 1 98 ? 8.029 -13.030 -51.430 1.00 27.98 98 LEU B N 1
ATOM 3250 C CA . LEU B 1 98 ? 8.797 -14.259 -51.439 1.00 28.17 98 LEU B CA 1
ATOM 3251 C C . LEU B 1 98 ? 8.390 -15.146 -52.626 1.00 28.70 98 LEU B C 1
ATOM 3252 O O . LEU B 1 98 ? 9.221 -15.811 -53.242 1.00 28.37 98 LEU B O 1
ATOM 3257 N N . ARG B 1 99 ? 7.102 -15.137 -52.936 1.00 27.41 99 ARG B N 1
ATOM 3258 C CA . ARG B 1 99 ? 6.522 -16.039 -53.920 1.00 27.64 99 ARG B CA 1
ATOM 3259 C C . ARG B 1 99 ? 7.054 -15.756 -55.333 1.00 29.77 99 ARG B C 1
ATOM 3260 O O . ARG B 1 99 ? 7.346 -16.686 -56.088 1.00 29.57 99 ARG B O 1
ATOM 3268 N N . LEU B 1 100 ? 7.179 -14.476 -55.682 1.00 24.54 100 LEU B N 1
ATOM 3269 C CA . LEU B 1 100 ? 7.532 -14.090 -57.049 1.00 28.43 100 LEU B CA 1
ATOM 3270 C C . LEU B 1 100 ? 8.995 -13.680 -57.194 1.00 30.00 100 LEU B C 1
ATOM 3271 O O . LEU B 1 100 ? 9.782 -14.428 -57.765 1.00 30.34 100 LEU B O 1
ATOM 3276 N N . GLN B 1 101 ? 9.381 -12.530 -56.650 1.00 27.88 101 GLN B N 1
ATOM 3277 C CA . GLN B 1 101 ? 10.774 -12.106 -56.756 1.00 23.58 101 GLN B CA 1
ATOM 3278 C C . GLN B 1 101 ? 11.768 -13.153 -56.266 1.00 28.14 101 GLN B C 1
ATOM 3279 O O . GLN B 1 101 ? 12.700 -13.536 -56.995 1.00 27.12 101 GLN B O 1
ATOM 3285 N N . VAL B 1 102 ? 11.602 -13.590 -55.018 1.00 28.10 102 VAL B N 1
ATOM 3286 C CA . VAL B 1 102 ? 12.656 -14.367 -54.383 1.00 24.78 102 VAL B CA 1
ATOM 3287 C C . VAL B 1 102 ? 12.723 -15.753 -54.980 1.00 25.26 102 VAL B C 1
ATOM 3288 O O . VAL B 1 102 ? 13.790 -16.231 -55.351 1.00 29.42 102 VAL B O 1
ATOM 3292 N N . ASP B 1 103 ? 11.562 -16.376 -55.112 1.00 29.28 103 ASP B N 1
ATOM 3293 C CA . ASP B 1 103 ? 11.465 -17.720 -55.672 1.00 29.41 103 ASP B CA 1
ATOM 3294 C C . ASP B 1 103 ? 11.706 -17.833 -57.196 1.00 25.44 103 ASP B C 1
ATOM 3295 O O . ASP B 1 103 ? 12.442 -18.717 -57.646 1.00 24.85 103 ASP B O 1
ATOM 3300 N N . ARG B 1 104 ? 11.069 -16.966 -57.982 1.00 24.70 104 ARG B N 1
ATOM 3301 C CA . ARG B 1 104 ? 11.153 -17.048 -59.454 1.00 31.23 104 ARG B CA 1
ATOM 3302 C C . ARG B 1 104 ? 12.341 -16.293 -60.043 1.00 29.06 104 ARG B C 1
ATOM 3303 O O . ARG B 1 104 ? 12.693 -16.527 -61.195 1.00 32.98 104 ARG B O 1
ATOM 3311 N N . GLN B 1 105 ? 12.950 -15.387 -59.275 1.00 25.71 105 GLN B N 1
ATOM 3312 C CA . GLN B 1 105 ? 14.145 -14.671 -59.764 1.00 27.88 105 GLN B CA 1
ATOM 3313 C C . GLN B 1 105 ? 15.441 -14.957 -58.987 1.00 28.21 105 GLN B C 1
ATOM 3314 O O . GLN B 1 105 ? 16.410 -15.476 -59.545 1.00 27.11 105 GLN B O 1
ATOM 3320 N N . MET B 1 106 ? 15.445 -14.624 -57.698 1.00 24.26 106 MET B N 1
ATOM 3321 C CA . MET B 1 106 ? 16.640 -14.745 -56.879 1.00 23.93 106 MET B CA 1
ATOM 3322 C C . MET B 1 106 ? 17.166 -16.165 -56.811 1.00 23.91 106 MET B C 1
ATOM 3323 O O . MET B 1 106 ? 18.356 -16.406 -56.977 1.00 26.38 106 MET B O 1
ATOM 3328 N N . TYR B 1 107 ? 16.270 -17.113 -56.591 1.00 22.22 107 TYR B N 1
ATOM 3329 C CA . TYR B 1 107 ? 16.677 -18.495 -56.510 1.00 22.30 107 TYR B CA 1
ATOM 3330 C C . TYR B 1 107 ? 17.520 -18.953 -57.701 1.00 26.31 107 TYR B C 1
ATOM 3331 O O . TYR B 1 107 ? 18.628 -19.448 -57.516 1.00 23.16 107 TYR B O 1
ATOM 3340 N N . GLY B 1 108 ? 16.988 -18.803 -58.918 1.00 29.06 108 GLY B N 1
ATOM 3341 C CA . GLY B 1 108 ? 17.702 -19.196 -60.130 1.00 27.47 108 GLY B CA 1
ATOM 3342 C C . GLY B 1 108 ? 18.904 -18.311 -60.462 1.00 25.92 108 GLY B C 1
ATOM 3343 O O . GLY B 1 108 ? 19.931 -18.782 -60.916 1.00 26.04 108 GLY B O 1
ATOM 3344 N N . LEU B 1 109 ? 18.779 -17.015 -60.233 1.00 23.18 109 LEU B N 1
ATOM 3345 C CA . LEU B 1 109 ? 19.912 -16.130 -60.450 1.00 28.72 109 LEU B CA 1
ATOM 3346 C C . LEU B 1 109 ? 21.113 -16.562 -59.623 1.00 32.21 109 LEU B C 1
ATOM 3347 O O . LEU B 1 109 ? 22.251 -16.444 -60.065 1.00 30.93 109 LEU B O 1
ATOM 3352 N N . LEU B 1 110 ? 20.861 -17.059 -58.417 1.00 29.94 110 LEU B N 1
ATOM 3353 C CA . LEU B 1 110 ? 21.956 -17.454 -57.550 1.00 32.43 110 LEU B CA 1
ATOM 3354 C C . LEU B 1 110 ? 22.709 -18.651 -58.131 1.00 28.75 110 LEU B C 1
ATOM 3355 O O . LEU B 1 110 ? 23.864 -18.879 -57.804 1.00 35.41 110 LEU B O 1
ATOM 3360 N N . ASP B 1 111 ? 22.085 -19.402 -59.024 1.00 31.48 111 ASP B N 1
ATOM 3361 C CA . ASP B 1 111 ? 22.841 -20.450 -59.719 1.00 34.50 111 ASP B CA 1
ATOM 3362 C C . ASP B 1 111 ? 24.022 -19.892 -60.537 1.00 35.90 111 ASP B C 1
ATOM 3363 O O . ASP B 1 111 ? 24.895 -20.642 -60.978 1.00 34.76 111 ASP B O 1
ATOM 3368 N N . GLN B 1 112 ? 24.048 -18.573 -60.719 1.00 34.77 112 GLN B N 1
ATOM 3369 C CA . GLN B 1 112 ? 25.189 -17.898 -61.334 1.00 34.58 112 GLN B CA 1
ATOM 3370 C C . GLN B 1 112 ? 26.387 -17.678 -60.390 1.00 34.78 112 GLN B C 1
ATOM 3371 O O . GLN B 1 112 ? 27.462 -17.327 -60.868 1.00 38.48 112 GLN B O 1
ATOM 3377 N N . ILE B 1 113 ? 26.244 -17.831 -59.074 1.00 30.89 113 ILE B N 1
ATOM 3378 C CA . ILE B 1 113 ? 27.358 -17.374 -58.228 1.00 34.10 113 ILE B CA 1
ATOM 3379 C C . ILE B 1 113 ? 28.690 -18.054 -58.455 1.00 31.67 113 ILE B C 1
ATOM 3380 O O . ILE B 1 113 ? 29.724 -17.459 -58.164 1.00 30.25 113 ILE B O 1
ATOM 3385 N N . GLU B 1 114 ? 28.688 -19.308 -58.889 1.00 33.58 114 GLU B N 1
ATOM 3386 C CA . GLU B 1 114 ? 29.974 -19.966 -59.096 1.00 36.53 114 GLU B CA 1
ATOM 3387 C C . GLU B 1 114 ? 30.826 -19.102 -60.034 1.00 31.76 114 GLU B C 1
ATOM 3388 O O . GLU B 1 114 ? 31.966 -18.782 -59.716 1.00 32.94 114 GLU B O 1
ATOM 3394 N N . ASP B 1 115 ? 30.257 -18.675 -61.160 1.00 36.25 115 ASP B N 1
ATOM 3395 C CA . ASP B 1 115 ? 31.007 -17.863 -62.138 1.00 33.92 115 ASP B CA 1
ATOM 3396 C C . ASP B 1 115 ? 31.151 -16.390 -61.766 1.00 36.24 115 ASP B C 1
ATOM 3397 O O . ASP B 1 115 ? 32.128 -15.727 -62.168 1.00 33.20 115 ASP B O 1
ATOM 3402 N N . ALA B 1 116 ? 30.178 -15.884 -61.007 1.00 30.35 116 ALA B N 1
ATOM 3403 C CA . ALA B 1 116 ? 30.140 -14.475 -60.668 1.00 31.03 116 ALA B CA 1
ATOM 3404 C C . ALA B 1 116 ? 31.241 -14.190 -59.680 1.00 33.25 116 ALA B C 1
ATOM 3405 O O . ALA B 1 116 ? 31.905 -13.148 -59.748 1.00 32.86 116 ALA B O 1
ATOM 3407 N N . ILE B 1 117 ? 31.425 -15.123 -58.751 1.00 34.23 117 ILE B N 1
ATOM 3408 C CA . ILE B 1 117 ? 32.475 -15.022 -57.747 1.00 29.81 117 ILE B CA 1
ATOM 3409 C C . ILE B 1 117 ? 33.830 -14.919 -58.413 1.00 33.09 117 ILE B C 1
ATOM 3410 O O . ILE B 1 117 ? 34.744 -14.275 -57.892 1.00 33.52 117 ILE B O 1
ATOM 3415 N N . ALA B 1 118 ? 33.962 -15.555 -59.571 1.00 34.08 118 ALA B N 1
ATOM 3416 C CA . ALA B 1 118 ? 35.222 -15.518 -60.305 1.00 36.45 118 ALA B CA 1
ATOM 3417 C C . ALA B 1 118 ? 35.247 -14.431 -61.383 1.00 37.29 118 ALA B C 1
ATOM 3418 O O . ALA B 1 118 ? 36.133 -14.417 -62.223 1.00 33.98 118 ALA B O 1
ATOM 3420 N N . ASN B 1 119 ? 34.279 -13.521 -61.359 1.00 37.55 119 ASN B N 1
ATOM 3421 C CA . ASN B 1 119 ? 34.182 -12.502 -62.409 1.00 36.05 119 ASN B CA 1
ATOM 3422 C C . ASN B 1 119 ? 34.299 -13.119 -63.792 1.00 34.68 119 ASN B C 1
ATOM 3423 O O . ASN B 1 119 ? 35.044 -12.645 -64.639 1.00 39.37 119 ASN B O 1
ATOM 3428 N N . ASN B 1 120 ? 33.531 -14.178 -64.009 1.00 38.06 120 ASN B N 1
ATOM 3429 C CA . ASN B 1 120 ? 33.627 -14.973 -65.215 1.00 34.55 120 ASN B CA 1
ATOM 3430 C C . ASN B 1 120 ? 32.254 -15.436 -65.676 1.00 35.83 120 ASN B C 1
ATOM 3431 O O . ASN B 1 120 ? 32.081 -16.594 -66.046 1.00 35.08 120 ASN B O 1
ATOM 3436 N N . LEU B 1 121 ? 31.274 -14.540 -65.634 1.00 33.43 121 LEU B N 1
ATOM 3437 C CA . LEU B 1 121 ? 29.936 -14.881 -66.094 1.00 36.25 121 LEU B CA 1
ATOM 3438 C C . LEU B 1 121 ? 29.927 -15.055 -67.618 1.00 42.42 121 LEU B C 1
ATOM 3439 O O . LEU B 1 121 ? 30.653 -14.358 -68.333 1.00 38.06 121 LEU B O 1
ATOM 3444 N N . PRO B 1 122 ? 29.090 -15.980 -68.114 1.00 41.77 122 PRO B N 1
ATOM 3445 C CA . PRO B 1 122 ? 28.899 -16.191 -69.552 1.00 39.54 122 PRO B CA 1
ATOM 3446 C C . PRO B 1 122 ? 28.152 -14.998 -70.120 1.00 48.25 122 PRO B C 1
ATOM 3447 O O . PRO B 1 122 ? 27.586 -14.225 -69.339 1.00 47.28 122 PRO B O 1
ATOM 3451 N N . ASP B 1 123 ? 28.142 -14.860 -71.445 1.00 48.81 123 ASP B N 1
ATOM 3452 C CA . ASP B 1 123 ? 27.538 -13.703 -72.121 1.00 50.88 123 ASP B CA 1
ATOM 3453 C C . ASP B 1 123 ? 26.032 -13.621 -71.996 1.00 49.14 123 ASP B C 1
ATOM 3454 O O . ASP B 1 123 ? 25.459 -12.539 -72.115 1.00 51.73 123 ASP B O 1
ATOM 3459 N N . ASP B 1 124 ? 25.387 -14.763 -71.785 1.00 50.11 124 ASP B N 1
ATOM 3460 C CA . ASP B 1 124 ? 23.934 -14.793 -71.676 1.00 48.91 124 ASP B CA 1
ATOM 3461 C C . ASP B 1 124 ? 23.448 -14.703 -70.228 1.00 47.58 124 ASP B C 1
ATOM 3462 O O . ASP B 1 124 ? 22.265 -14.914 -69.946 1.00 42.89 124 ASP B O 1
ATOM 3467 N N . ALA B 1 125 ? 24.368 -14.394 -69.317 1.00 44.20 125 ALA B N 1
ATOM 3468 C CA . ALA B 1 125 ? 24.026 -14.248 -67.906 1.00 42.54 125 ALA B CA 1
ATOM 3469 C C . ALA B 1 125 ? 23.629 -12.813 -67.628 1.00 38.99 125 ALA B C 1
ATOM 3470 O O . ALA B 1 125 ? 24.159 -11.891 -68.247 1.00 38.83 125 ALA B O 1
ATOM 3472 N N . THR B 1 126 ? 22.706 -12.631 -66.686 1.00 41.07 126 THR B N 1
ATOM 3473 C CA . THR B 1 126 ? 22.290 -11.303 -66.237 1.00 34.66 126 THR B CA 1
ATOM 3474 C C . THR B 1 126 ? 23.367 -10.718 -65.337 1.00 35.20 126 THR B C 1
ATOM 3475 O O . THR B 1 126 ? 23.679 -11.297 -64.297 1.00 38.44 126 THR B O 1
ATOM 3479 N N . SER B 1 127 ? 23.932 -9.577 -65.724 1.00 35.66 127 SER B N 1
ATOM 3480 C CA . SER B 1 127 ? 25.094 -9.028 -65.027 1.00 32.09 127 SER B CA 1
ATOM 3481 C C . SER B 1 127 ? 24.897 -7.588 -64.568 1.00 35.81 127 SER B C 1
ATOM 3482 O O . SER B 1 127 ? 25.863 -6.915 -64.176 1.00 34.49 127 SER B O 1
ATOM 3485 N N . SER B 1 128 ? 23.654 -7.113 -64.618 1.00 33.71 128 SER B N 1
ATOM 3486 C CA . SER B 1 128 ? 23.335 -5.798 -64.079 1.00 27.59 128 SER B CA 1
ATOM 3487 C C . SER B 1 128 ? 21.833 -5.601 -63.912 1.00 28.11 128 SER B C 1
ATOM 3488 O O . SER B 1 128 ? 21.029 -6.221 -64.607 1.00 30.42 128 SER B O 1
ATOM 3491 N N . TYR B 1 129 ? 21.459 -4.730 -62.981 1.00 30.67 129 TYR B N 1
ATOM 3492 C CA . TYR B 1 129 ? 20.071 -4.280 -62.851 1.00 32.41 129 TYR B CA 1
ATOM 3493 C C . TYR B 1 129 ? 19.560 -3.665 -64.154 1.00 30.34 129 TYR B C 1
ATOM 3494 O O . TYR B 1 129 ? 18.442 -3.974 -64.579 1.00 28.29 129 TYR B O 1
ATOM 3503 N N . ALA B 1 130 ? 20.365 -2.786 -64.765 1.00 25.76 130 ALA B N 1
ATOM 3504 C CA . ALA B 1 130 ? 19.933 -2.033 -65.956 1.00 32.09 130 ALA B CA 1
ATOM 3505 C C . ALA B 1 130 ? 19.481 -2.942 -67.099 1.00 28.28 130 ALA B C 1
ATOM 3506 O O . ALA B 1 130 ? 18.420 -2.757 -67.672 1.00 31.82 130 ALA B O 1
ATOM 3508 N N . ASP B 1 131 ? 20.312 -3.917 -67.427 1.00 32.47 131 ASP B N 1
ATOM 3509 C CA . ASP B 1 131 ? 20.010 -4.886 -68.458 1.00 29.46 131 ASP B CA 1
ATOM 3510 C C . ASP B 1 131 ? 18.838 -5.782 -68.044 1.00 38.93 131 ASP B C 1
ATOM 3511 O O . ASP B 1 131 ? 17.907 -6.013 -68.824 1.00 38.00 131 ASP B O 1
ATOM 3516 N N . TRP B 1 132 ? 18.893 -6.281 -66.809 1.00 32.32 132 TRP B N 1
ATOM 3517 C CA . TRP B 1 132 ? 17.838 -7.121 -66.246 1.00 29.79 132 TRP B CA 1
ATOM 3518 C C . TRP B 1 132 ? 16.446 -6.510 -66.425 1.00 31.76 132 TRP B C 1
ATOM 3519 O O . TRP B 1 132 ? 15.520 -7.150 -66.947 1.00 31.57 132 TRP B O 1
ATOM 3530 N N . PHE B 1 133 ? 16.301 -5.269 -65.980 1.00 26.75 133 PHE B N 1
ATOM 3531 C CA . PHE B 1 133 ? 14.992 -4.620 -65.933 1.00 29.52 133 PHE B CA 1
ATOM 3532 C C . PHE B 1 133 ? 14.599 -3.967 -67.267 1.00 33.50 133 PHE B C 1
ATOM 3533 O O . PHE B 1 133 ? 13.509 -3.429 -67.398 1.00 28.88 133 PHE B O 1
ATOM 3541 N N . SER B 1 134 ? 15.485 -4.032 -68.257 1.00 29.44 134 SER B N 1
ATOM 3542 C CA . SER B 1 134 ? 15.117 -3.610 -69.596 1.00 35.02 134 SER B CA 1
ATOM 3543 C C . SER B 1 134 ? 14.043 -4.560 -70.125 1.00 32.77 134 SER B C 1
ATOM 3544 O O . SER B 1 134 ? 13.379 -4.254 -71.103 1.00 30.51 134 SER B O 1
ATOM 3547 N N . ASP B 1 135 ? 13.892 -5.716 -69.477 1.00 30.73 135 ASP B N 1
ATOM 3548 C CA . ASP B 1 135 ? 12.766 -6.619 -69.754 1.00 29.23 135 ASP B CA 1
ATOM 3549 C C . ASP B 1 135 ? 11.592 -6.275 -68.846 1.00 32.93 135 ASP B C 1
ATOM 3550 O O . ASP B 1 135 ? 11.688 -6.422 -67.620 1.00 35.16 135 ASP B O 1
ATOM 3555 N N . PRO B 1 136 ? 10.472 -5.831 -69.436 1.00 30.07 136 PRO B N 1
ATOM 3556 C CA . PRO B 1 136 ? 9.365 -5.326 -68.617 1.00 31.19 136 PRO B CA 1
ATOM 3557 C C . PRO B 1 136 ? 8.714 -6.415 -67.772 1.00 37.80 136 PRO B C 1
ATOM 3558 O O . PRO B 1 136 ? 8.233 -6.113 -66.673 1.00 37.01 136 PRO B O 1
ATOM 3562 N N . GLU B 1 137 ? 8.688 -7.650 -68.272 1.00 35.76 137 GLU B N 1
ATOM 3563 C CA . GLU B 1 137 ? 8.122 -8.749 -67.504 1.00 42.01 137 GLU B CA 1
ATOM 3564 C C . GLU B 1 137 ? 8.968 -8.958 -66.256 1.00 42.15 137 GLU B C 1
ATOM 3565 O O . GLU B 1 137 ? 8.442 -9.133 -65.154 1.00 38.35 137 GLU B O 1
ATOM 3571 N N . GLN B 1 138 ? 10.283 -8.923 -66.438 1.00 34.84 138 GLN B N 1
ATOM 3572 C CA . GLN B 1 138 ? 11.196 -9.132 -65.326 1.00 32.41 138 GLN B CA 1
ATOM 3573 C C . GLN B 1 138 ? 11.122 -7.974 -64.352 1.00 33.84 138 GLN B C 1
ATOM 3574 O O . GLN B 1 138 ? 11.285 -8.159 -63.145 1.00 28.92 138 GLN B O 1
ATOM 3580 N N . ALA B 1 139 ? 10.865 -6.779 -64.870 1.00 29.81 139 ALA B N 1
ATOM 3581 C CA . ALA B 1 139 ? 10.812 -5.612 -64.010 1.00 31.20 139 ALA B CA 1
ATOM 3582 C C . ALA B 1 139 ? 9.558 -5.657 -63.148 1.00 28.90 139 ALA B C 1
ATOM 3583 O O . ALA B 1 139 ? 9.582 -5.267 -61.983 1.00 27.26 139 ALA B O 1
ATOM 3585 N N . LYS B 1 140 ? 8.470 -6.159 -63.715 1.00 27.98 140 LYS B N 1
ATOM 3586 C CA . LYS B 1 140 ? 7.203 -6.232 -62.998 1.00 31.88 140 LYS B CA 1
ATOM 3587 C C . LYS B 1 140 ? 7.244 -7.303 -61.885 1.00 31.73 140 LYS B C 1
ATOM 3588 O O . LYS B 1 140 ? 6.907 -7.037 -60.722 1.00 28.27 140 LYS B O 1
ATOM 3594 N N . LEU B 1 141 ? 7.689 -8.498 -62.259 1.00 28.98 141 LEU B N 1
ATOM 3595 C CA . LEU B 1 141 ? 7.940 -9.591 -61.335 1.00 28.82 141 LEU B CA 1
ATOM 3596 C C . LEU B 1 141 ? 8.799 -9.167 -60.128 1.00 29.82 141 LEU B C 1
ATOM 3597 O O . LEU B 1 141 ? 8.503 -9.504 -58.983 1.00 24.74 141 LEU B O 1
ATOM 3602 N N . TYR B 1 142 ? 9.864 -8.427 -60.385 1.00 25.72 142 TYR B N 1
ATOM 3603 C CA . TYR B 1 142 ? 10.696 -7.930 -59.303 1.00 28.03 142 TYR B CA 1
ATOM 3604 C C . TYR B 1 142 ? 10.024 -6.826 -58.475 1.00 29.60 142 TYR B C 1
ATOM 3605 O O . TYR B 1 142 ? 10.051 -6.844 -57.243 1.00 28.81 142 TYR B O 1
ATOM 3614 N N . SER B 1 143 ? 9.414 -5.870 -59.160 1.00 27.48 143 SER B N 1
ATOM 3615 C CA . SER B 1 143 ? 8.981 -4.642 -58.506 1.00 30.18 143 SER B CA 1
ATOM 3616 C C . SER B 1 143 ? 7.695 -4.722 -57.710 1.00 29.19 143 SER B C 1
ATOM 3617 O O . SER B 1 143 ? 7.624 -4.156 -56.614 1.00 29.58 143 SER B O 1
ATOM 3620 N N . ASN B 1 144 ? 6.672 -5.389 -58.243 1.00 29.07 144 ASN B N 1
ATOM 3621 C CA . ASN B 1 144 ? 5.443 -5.546 -57.452 1.00 30.39 144 ASN B CA 1
ATOM 3622 C C . ASN B 1 144 ? 5.769 -6.261 -56.149 1.00 25.78 144 ASN B C 1
ATOM 3623 O O . ASN B 1 144 ? 5.258 -5.897 -55.099 1.00 31.60 144 ASN B O 1
ATOM 3628 N N . SER B 1 145 ? 6.637 -7.264 -56.225 1.00 23.37 145 SER B N 1
ATOM 3629 C CA . SER B 1 145 ? 7.109 -7.974 -55.036 1.00 30.21 145 SER B CA 1
ATOM 3630 C C . SER B 1 145 ? 7.898 -7.071 -54.076 1.00 29.02 145 SER B C 1
ATOM 3631 O O . SER B 1 145 ? 7.655 -7.063 -52.874 1.00 27.75 145 SER B O 1
ATOM 3634 N N . GLN B 1 146 ? 8.865 -6.341 -54.615 1.00 25.58 146 GLN B N 1
ATOM 3635 C CA . GLN B 1 146 ? 9.685 -5.455 -53.807 1.00 26.88 146 GLN B CA 1
ATOM 3636 C C . GLN B 1 146 ? 8.814 -4.433 -53.071 1.00 28.43 146 GLN B C 1
ATOM 3637 O O . GLN B 1 146 ? 9.049 -4.113 -51.903 1.00 26.31 146 GLN B O 1
ATOM 3643 N N . HIS B 1 147 ? 7.813 -3.908 -53.761 1.00 23.84 147 HIS B N 1
ATOM 3644 C CA . HIS B 1 147 ? 7.004 -2.868 -53.169 1.00 26.68 147 HIS B CA 1
ATOM 3645 C C . HIS B 1 147 ? 6.367 -3.421 -51.910 1.00 28.04 147 HIS B C 1
ATOM 3646 O O . HIS B 1 147 ? 6.399 -2.780 -50.854 1.00 30.52 147 HIS B O 1
ATOM 3653 N N . ALA B 1 148 ? 5.802 -4.624 -52.022 1.00 28.32 148 ALA B N 1
ATOM 3654 C CA . ALA B 1 148 ? 5.144 -5.270 -50.892 1.00 29.35 148 ALA B CA 1
ATOM 3655 C C . ALA B 1 148 ? 6.108 -5.552 -49.733 1.00 29.29 148 ALA B C 1
ATOM 3656 O O . ALA B 1 148 ? 5.760 -5.353 -48.564 1.00 28.69 148 ALA B O 1
ATOM 3658 N N . GLY B 1 149 ? 7.324 -5.995 -50.043 1.00 25.36 149 GLY B N 1
ATOM 3659 C CA . GLY B 1 149 ? 8.303 -6.231 -48.985 1.00 25.92 149 GLY B CA 1
ATOM 3660 C C . GLY B 1 149 ? 8.891 -4.971 -48.349 1.00 31.99 149 GLY B C 1
ATOM 3661 O O . GLY B 1 149 ? 9.530 -5.038 -47.310 1.00 29.76 149 GLY B O 1
ATOM 3662 N N . SER B 1 150 ? 8.693 -3.813 -48.973 1.00 31.39 150 SER B N 1
ATOM 3663 C CA . SER B 1 150 ? 9.319 -2.589 -48.478 1.00 32.86 150 SER B CA 1
ATOM 3664 C C . SER B 1 150 ? 8.373 -1.744 -47.636 1.00 32.40 150 SER B C 1
ATOM 3665 O O . SER B 1 150 ? 8.821 -0.944 -46.809 1.00 30.88 150 SER B O 1
ATOM 3668 N N . LEU B 1 151 ? 7.073 -1.930 -47.845 1.00 29.59 151 LEU B N 1
ATOM 3669 C CA . LEU B 1 151 ? 6.071 -1.167 -47.111 1.00 37.02 151 LEU B CA 1
ATOM 3670 C C . LEU B 1 151 ? 6.311 -1.245 -45.601 1.00 40.43 151 LEU B C 1
ATOM 3671 O O . LEU B 1 151 ? 6.382 -0.213 -44.928 1.00 35.80 151 LEU B O 1
ATOM 3676 N N . GLY B 1 152 ? 6.449 -2.459 -45.076 1.00 36.33 152 GLY B N 1
ATOM 3677 C CA . GLY B 1 152 ? 6.701 -2.625 -43.653 1.00 38.61 152 GLY B CA 1
ATOM 3678 C C . GLY B 1 152 ? 7.864 -1.777 -43.169 1.00 37.62 152 GLY B C 1
ATOM 3679 O O . GLY B 1 152 ? 7.710 -0.955 -42.265 1.00 37.10 152 GLY B O 1
ATOM 3680 N N . PRO B 1 153 ? 9.045 -1.965 -43.779 1.00 34.70 153 PRO B N 1
ATOM 3681 C CA . PRO B 1 153 ? 10.233 -1.189 -43.398 1.00 33.17 153 PRO B CA 1
ATOM 3682 C C . PRO B 1 153 ? 10.090 0.308 -43.705 1.00 33.78 153 PRO B C 1
ATOM 3683 O O . PRO B 1 153 ? 10.680 1.120 -43.001 1.00 27.77 153 PRO B O 1
ATOM 3687 N N . ALA B 1 154 ? 9.307 0.664 -44.723 1.00 32.50 154 ALA B N 1
ATOM 3688 C CA . ALA B 1 154 ? 9.002 2.075 -44.995 1.00 36.49 154 ALA B CA 1
ATOM 3689 C C . ALA B 1 154 ? 8.274 2.761 -43.820 1.00 34.17 154 ALA B C 1
ATOM 3690 O O . ALA B 1 154 ? 8.631 3.869 -43.440 1.00 35.03 154 ALA B O 1
ATOM 3692 N N . ARG B 1 155 ? 7.278 2.087 -43.240 1.00 40.78 155 ARG B N 1
ATOM 3693 C CA . ARG B 1 155 ? 6.568 2.587 -42.052 1.00 38.25 155 ARG B CA 1
ATOM 3694 C C . ARG B 1 155 ? 7.492 2.750 -40.847 1.00 39.42 155 ARG B C 1
ATOM 3695 O O . ARG B 1 155 ? 7.370 3.714 -40.103 1.00 39.31 155 ARG B O 1
ATOM 3703 N N . GLY B 1 156 ? 8.401 1.794 -40.649 1.00 42.14 156 GLY B N 1
ATOM 3704 C CA . GLY B 1 156 ? 9.405 1.897 -39.603 1.00 35.46 156 GLY B CA 1
ATOM 3705 C C . GLY B 1 156 ? 10.189 3.197 -39.733 1.00 41.96 156 GLY B C 1
ATOM 3706 O O . GLY B 1 156 ? 10.256 3.996 -38.799 1.00 42.36 156 GLY B O 1
ATOM 3707 N N . LEU B 1 157 ? 10.762 3.414 -40.913 1.00 40.68 157 LEU B N 1
ATOM 3708 C CA . LEU B 1 157 ? 11.527 4.623 -41.203 1.00 40.15 157 LEU B CA 1
ATOM 3709 C C . LEU B 1 157 ? 10.719 5.893 -40.973 1.00 40.10 157 LEU B C 1
ATOM 3710 O O . LEU B 1 157 ? 11.241 6.882 -40.472 1.00 46.69 157 LEU B O 1
ATOM 3715 N N . ALA B 1 158 ? 9.448 5.878 -41.342 1.00 39.65 158 ALA B N 1
ATOM 3716 C CA . ALA B 1 158 ? 8.595 7.041 -41.101 1.00 45.88 158 ALA B CA 1
ATOM 3717 C C . ALA B 1 158 ? 8.576 7.487 -39.628 1.00 50.28 158 ALA B C 1
ATOM 3718 O O . ALA B 1 158 ? 8.425 8.675 -39.348 1.00 52.19 158 ALA B O 1
ATOM 3720 N N . LYS B 1 159 ? 8.737 6.537 -38.702 1.00 50.52 159 LYS B N 1
ATOM 3721 C CA . LYS B 1 159 ? 8.799 6.830 -37.266 1.00 48.95 159 LYS B CA 1
ATOM 3722 C C . LYS B 1 159 ? 10.187 7.303 -36.834 1.00 54.85 159 LYS B C 1
ATOM 3723 O O . LYS B 1 159 ? 10.325 8.115 -35.912 1.00 60.81 159 LYS B O 1
ATOM 3729 N N . LEU B 1 160 ? 11.220 6.786 -37.489 1.00 46.69 160 LEU B N 1
ATOM 3730 C CA . LEU B 1 160 ? 12.586 7.128 -37.111 1.00 49.67 160 LEU B CA 1
ATOM 3731 C C . LEU B 1 160 ? 12.995 8.574 -37.415 1.00 49.35 160 LEU B C 1
ATOM 3732 O O . LEU B 1 160 ? 13.815 9.146 -36.700 1.00 59.19 160 LEU B O 1
ATOM 3737 N N . ILE B 1 161 ? 12.447 9.167 -38.469 1.00 47.01 161 ILE B N 1
ATOM 3738 C CA . ILE B 1 161 ? 12.920 10.478 -38.907 1.00 48.94 161 ILE B CA 1
ATOM 3739 C C . ILE B 1 161 ? 11.800 11.471 -39.182 1.00 46.74 161 ILE B C 1
ATOM 3740 O O . ILE B 1 161 ? 10.689 11.083 -39.530 1.00 50.72 161 ILE B O 1
ATOM 3745 N N . ASP B 1 162 ? 12.101 12.756 -39.044 1.00 43.05 162 ASP B N 1
ATOM 3746 C CA . ASP B 1 162 ? 11.082 13.785 -39.226 1.00 45.31 162 ASP B CA 1
ATOM 3747 C C . ASP B 1 162 ? 11.348 14.620 -40.470 1.00 45.08 162 ASP B C 1
ATOM 3748 O O . ASP B 1 162 ? 12.308 15.385 -40.523 1.00 47.93 162 ASP B O 1
ATOM 3753 N N . LEU B 1 163 ? 10.486 14.480 -41.465 1.00 36.51 163 LEU B N 1
ATOM 3754 C CA . LEU B 1 163 ? 10.637 15.237 -42.685 1.00 37.06 163 LEU B CA 1
ATOM 3755 C C . LEU B 1 163 ? 9.512 16.253 -42.838 1.00 38.68 163 LEU B C 1
ATOM 3756 O O . LEU B 1 163 ? 9.111 16.585 -43.954 1.00 41.25 163 LEU B O 1
ATOM 3761 N N . SER B 1 164 ? 8.993 16.754 -41.722 1.00 42.09 164 SER B N 1
ATOM 3762 C CA . SER B 1 164 ? 7.978 17.809 -41.799 1.00 47.58 164 SER B CA 1
ATOM 3763 C C . SER B 1 164 ? 8.640 19.137 -42.145 1.00 46.24 164 SER B C 1
ATOM 3764 O O . SER B 1 164 ? 9.866 19.227 -42.213 1.00 44.98 164 SER B O 1
ATOM 3767 N N . GLY B 1 165 ? 7.822 20.165 -42.340 1.00 48.83 165 GLY B N 1
ATOM 3768 C CA . GLY B 1 165 ? 8.272 21.382 -42.979 1.00 44.52 165 GLY B CA 1
ATOM 3769 C C . GLY B 1 165 ? 8.043 21.120 -44.450 1.00 50.51 165 GLY B C 1
ATOM 3770 O O . GLY B 1 165 ? 7.780 19.977 -44.854 1.00 58.17 165 GLY B O 1
ATOM 3771 N N . GLY B 1 166 ? 8.110 22.155 -45.264 1.00 44.23 166 GLY B N 1
ATOM 3772 C CA . GLY B 1 166 ? 8.003 21.945 -46.691 1.00 46.23 166 GLY B CA 1
ATOM 3773 C C . GLY B 1 166 ? 9.356 21.481 -47.191 1.00 46.22 166 GLY B C 1
ATOM 3774 O O . GLY B 1 166 ? 10.144 22.289 -47.669 1.00 48.64 166 GLY B O 1
ATOM 3775 N N . LYS B 1 167 ? 9.645 20.191 -47.054 1.00 42.27 167 LYS B N 1
ATOM 3776 C CA . LYS B 1 167 ? 10.943 19.659 -47.473 1.00 40.71 167 LYS B CA 1
ATOM 3777 C C . LYS B 1 167 ? 10.891 19.000 -48.857 1.00 36.24 167 LYS B C 1
ATOM 3778 O O . LYS B 1 167 ? 9.825 18.704 -49.375 1.00 35.96 167 LYS B O 1
ATOM 3784 N N . LYS B 1 168 ? 12.056 18.779 -49.455 1.00 41.59 168 LYS B N 1
ATOM 3785 C CA . LYS B 1 168 ? 12.134 18.087 -50.742 1.00 39.48 168 LYS B CA 1
ATOM 3786 C C . LYS B 1 168 ? 12.967 16.815 -50.612 1.00 39.69 168 LYS B C 1
ATOM 3787 O O . LYS B 1 168 ? 14.101 16.853 -50.120 1.00 37.52 168 LYS B O 1
ATOM 3793 N N . LEU B 1 169 ? 12.400 15.694 -51.055 1.00 38.95 169 LEU B N 1
ATOM 3794 C CA . LEU B 1 169 ? 13.047 14.390 -50.940 1.00 35.33 169 LEU B CA 1
ATOM 3795 C C . LEU B 1 169 ? 13.441 13.812 -52.285 1.00 32.23 169 LEU B C 1
ATOM 3796 O O . LEU B 1 169 ? 12.642 13.800 -53.227 1.00 31.98 169 LEU B O 1
ATOM 3801 N N . LEU B 1 170 ? 14.678 13.327 -52.355 1.00 30.61 170 LEU B N 1
ATOM 3802 C CA . LEU B 1 170 ? 15.208 12.691 -53.550 1.00 33.67 170 LEU B CA 1
ATOM 3803 C C . LEU B 1 170 ? 15.547 11.249 -53.208 1.00 34.54 170 LEU B C 1
ATOM 3804 O O . LEU B 1 170 ? 16.418 10.983 -52.369 1.00 33.77 170 LEU B O 1
ATOM 3809 N N . ASP B 1 171 ? 14.848 10.327 -53.862 1.00 29.92 171 ASP B N 1
ATOM 3810 C CA . ASP B 1 171 ? 14.959 8.908 -53.577 1.00 28.75 171 ASP B CA 1
ATOM 3811 C C . ASP B 1 171 ? 15.659 8.251 -54.756 1.00 31.98 171 ASP B C 1
ATOM 3812 O O . ASP B 1 171 ? 15.035 7.953 -55.778 1.00 31.48 171 ASP B O 1
ATOM 3817 N N . VAL B 1 172 ? 16.961 8.035 -54.617 1.00 32.46 172 VAL B N 1
ATOM 3818 C CA . VAL B 1 172 ? 17.758 7.541 -55.726 1.00 31.90 172 VAL B CA 1
ATOM 3819 C C . VAL B 1 172 ? 17.639 6.037 -55.797 1.00 31.65 172 VAL B C 1
ATOM 3820 O O . VAL B 1 172 ? 18.099 5.341 -54.898 1.00 30.14 172 VAL B O 1
ATOM 3824 N N . GLY B 1 173 ? 17.029 5.533 -56.862 1.00 29.47 173 GLY B N 1
ATOM 3825 C CA . GLY B 1 173 ? 16.782 4.106 -56.965 1.00 25.62 173 GLY B CA 1
ATOM 3826 C C . GLY B 1 173 ? 15.605 3.686 -56.107 1.00 29.43 173 GLY B C 1
ATOM 3827 O O . GLY B 1 173 ? 15.593 2.598 -55.535 1.00 32.26 173 GLY B O 1
ATOM 3828 N N . GLY B 1 174 ? 14.594 4.544 -56.031 1.00 29.51 174 GLY B N 1
ATOM 3829 C CA . GLY B 1 174 ? 13.443 4.285 -55.178 1.00 30.63 174 GLY B CA 1
ATOM 3830 C C . GLY B 1 174 ? 12.410 3.298 -55.700 1.00 32.04 174 GLY B C 1
ATOM 3831 O O . GLY B 1 174 ? 11.352 3.129 -55.086 1.00 27.78 174 GLY B O 1
ATOM 3832 N N . GLY B 1 175 ? 12.701 2.636 -56.821 1.00 31.76 175 GLY B N 1
ATOM 3833 C CA . GLY B 1 175 ? 11.801 1.614 -57.340 1.00 26.83 175 GLY B CA 1
ATOM 3834 C C . GLY B 1 175 ? 10.422 2.189 -57.576 1.00 33.12 175 GLY B C 1
ATOM 3835 O O . GLY B 1 175 ? 10.297 3.292 -58.137 1.00 28.03 175 GLY B O 1
ATOM 3836 N N . THR B 1 176 ? 9.394 1.456 -57.132 1.00 29.79 176 THR B N 1
ATOM 3837 C CA . THR B 1 176 ? 8.005 1.835 -57.362 1.00 26.24 176 THR B CA 1
ATOM 3838 C C . THR B 1 176 ? 7.435 2.740 -56.258 1.00 29.19 176 THR B C 1
ATOM 3839 O O . THR B 1 176 ? 6.229 2.957 -56.174 1.00 29.74 176 THR B O 1
ATOM 3843 N N . GLY B 1 177 ? 8.315 3.265 -55.424 1.00 30.77 177 GLY B N 1
ATOM 3844 C CA . GLY B 1 177 ? 7.969 4.303 -54.484 1.00 29.87 177 GLY B CA 1
ATOM 3845 C C . GLY B 1 177 ? 7.444 3.900 -53.127 1.00 34.38 177 GLY B C 1
ATOM 3846 O O . GLY B 1 177 ? 6.829 4.708 -52.468 1.00 33.60 177 GLY B O 1
ATOM 3847 N N . ALA B 1 178 ? 7.678 2.665 -52.710 1.00 33.06 178 ALA B N 1
ATOM 3848 C CA . ALA B 1 178 ? 7.191 2.220 -51.416 1.00 32.36 178 ALA B CA 1
ATOM 3849 C C . ALA B 1 178 ? 7.619 3.172 -50.317 1.00 34.17 178 ALA B C 1
ATOM 3850 O O . ALA B 1 178 ? 6.819 3.556 -49.492 1.00 38.02 178 ALA B O 1
ATOM 3852 N N . PHE B 1 179 ? 8.879 3.569 -50.322 1.00 35.06 179 PHE B N 1
ATOM 3853 C CA . PHE B 1 179 ? 9.370 4.508 -49.334 1.00 33.11 179 PHE B CA 1
ATOM 3854 C C . PHE B 1 179 ? 8.830 5.912 -49.530 1.00 37.48 179 PHE B C 1
ATOM 3855 O O . PHE B 1 179 ? 8.391 6.547 -48.585 1.00 34.29 179 PHE B O 1
ATOM 3863 N N . ALA B 1 180 ? 8.870 6.390 -50.761 1.00 29.36 180 ALA B N 1
ATOM 3864 C CA . ALA B 1 180 ? 8.382 7.716 -51.068 1.00 33.04 180 ALA B CA 1
ATOM 3865 C C . ALA B 1 180 ? 6.931 7.878 -50.650 1.00 32.50 180 ALA B C 1
ATOM 3866 O O . ALA B 1 180 ? 6.601 8.780 -49.915 1.00 31.70 180 ALA B O 1
ATOM 3868 N N . ILE B 1 181 ? 6.083 6.985 -51.135 1.00 27.94 181 ILE B N 1
ATOM 3869 C CA . ILE B 1 181 ? 4.671 6.958 -50.793 1.00 32.71 181 ILE B CA 1
ATOM 3870 C C . ILE B 1 181 ? 4.506 7.033 -49.268 1.00 36.70 181 ILE B C 1
ATOM 3871 O O . ILE B 1 181 ? 3.908 7.966 -48.747 1.00 37.19 181 ILE B O 1
ATOM 3876 N N . THR B 1 182 ? 5.076 6.066 -48.561 1.00 33.85 182 THR B N 1
ATOM 3877 C CA . THR B 1 182 ? 4.946 5.988 -47.113 1.00 32.11 182 THR B CA 1
ATOM 3878 C C . THR B 1 182 ? 5.423 7.257 -46.398 1.00 37.11 182 THR B C 1
ATOM 3879 O O . THR B 1 182 ? 4.799 7.711 -45.440 1.00 44.59 182 THR B O 1
ATOM 3883 N N . LEU B 1 183 ? 6.508 7.853 -46.870 1.00 37.10 183 LEU B N 1
ATOM 3884 C CA . LEU B 1 183 ? 6.989 9.085 -46.258 1.00 36.61 183 LEU B CA 1
ATOM 3885 C C . LEU B 1 183 ? 6.077 10.272 -46.561 1.00 36.58 183 LEU B C 1
ATOM 3886 O O . LEU B 1 183 ? 5.773 11.062 -45.675 1.00 35.88 183 LEU B O 1
ATOM 3891 N N . CYS B 1 184 ? 5.636 10.389 -47.807 1.00 32.26 184 CYS B N 1
ATOM 3892 C CA . CYS B 1 184 ? 4.708 11.446 -48.173 1.00 34.85 184 CYS B CA 1
ATOM 3893 C C . CYS B 1 184 ? 3.371 11.316 -47.426 1.00 40.56 184 CYS B C 1
ATOM 3894 O O . CYS B 1 184 ? 2.759 12.326 -47.066 1.00 42.52 184 CYS B O 1
ATOM 3897 N N . LYS B 1 185 ? 2.914 10.091 -47.173 1.00 39.65 185 LYS B N 1
ATOM 3898 C CA . LYS B 1 185 ? 1.673 9.928 -46.409 1.00 41.77 185 LYS B CA 1
ATOM 3899 C C . LYS B 1 185 ? 1.840 10.389 -44.959 1.00 44.18 185 LYS B C 1
ATOM 3900 O O . LYS B 1 185 ? 0.945 11.044 -44.419 1.00 45.99 185 LYS B O 1
ATOM 3906 N N . ALA B 1 186 ? 2.984 10.062 -44.345 1.00 37.30 186 ALA B N 1
ATOM 3907 C CA . ALA B 1 186 ? 3.285 10.491 -42.968 1.00 38.21 186 ALA B CA 1
ATOM 3908 C C . ALA B 1 186 ? 3.563 11.996 -42.825 1.00 38.98 186 ALA B C 1
ATOM 3909 O O . ALA B 1 186 ? 3.307 12.563 -41.770 1.00 43.03 186 ALA B O 1
ATOM 3911 N N . PHE B 1 187 ? 4.082 12.627 -43.884 1.00 40.39 187 PHE B N 1
ATOM 3912 C CA . PHE B 1 187 ? 4.436 14.057 -43.888 1.00 41.46 187 PHE B CA 1
ATOM 3913 C C . PHE B 1 187 ? 3.800 14.762 -45.079 1.00 42.40 187 PHE B C 1
ATOM 3914 O O . PHE B 1 187 ? 4.365 14.756 -46.172 1.00 43.96 187 PHE B O 1
ATOM 3922 N N . ALA B 1 188 ? 2.645 15.386 -44.856 1.00 41.15 188 ALA B N 1
ATOM 3923 C CA . ALA B 1 188 ? 1.799 15.906 -45.941 1.00 44.27 188 ALA B CA 1
ATOM 3924 C C . ALA B 1 188 ? 2.343 17.131 -46.686 1.00 42.12 188 ALA B C 1
ATOM 3925 O O . ALA B 1 188 ? 1.783 17.534 -47.707 1.00 42.54 188 ALA B O 1
ATOM 3927 N N . ASP B 1 189 ? 3.418 17.719 -46.166 1.00 45.07 189 ASP B N 1
ATOM 3928 C CA . ASP B 1 189 ? 4.099 18.849 -46.802 1.00 46.08 189 ASP B CA 1
ATOM 3929 C C . ASP B 1 189 ? 5.087 18.348 -47.856 1.00 44.74 189 ASP B C 1
ATOM 3930 O O . ASP B 1 189 ? 5.409 19.047 -48.818 1.00 43.54 189 ASP B O 1
ATOM 3935 N N . LEU B 1 190 ? 5.589 17.139 -47.637 1.00 42.85 190 LEU B N 1
ATOM 3936 C CA . LEU B 1 190 ? 6.758 16.627 -48.352 1.00 40.83 190 LEU B CA 1
ATOM 3937 C C . LEU B 1 190 ? 6.569 16.414 -49.852 1.00 38.74 190 LEU B C 1
ATOM 3938 O O . LEU B 1 190 ? 5.553 15.879 -50.293 1.00 37.82 190 LEU B O 1
ATOM 3943 N N . ALA B 1 191 ? 7.553 16.852 -50.635 1.00 39.89 191 ALA B N 1
ATOM 3944 C CA . ALA B 1 191 ? 7.593 16.539 -52.063 1.00 40.25 191 ALA B CA 1
ATOM 3945 C C . ALA B 1 191 ? 8.747 15.578 -52.325 1.00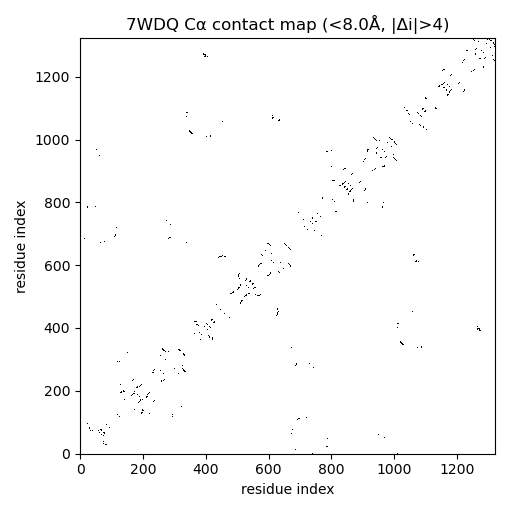 37.74 191 ALA B C 1
ATOM 3946 O O . ALA B 1 191 ? 9.806 15.671 -51.702 1.00 35.74 191 ALA B O 1
ATOM 3948 N N . ALA B 1 192 ? 8.537 14.642 -53.236 1.00 33.14 192 ALA B N 1
ATOM 3949 C CA . ALA B 1 192 ? 9.547 13.635 -53.476 1.00 33.52 192 ALA B CA 1
ATOM 3950 C C . ALA B 1 192 ? 9.872 13.524 -54.957 1.00 35.56 192 ALA B C 1
ATOM 3951 O O . ALA B 1 192 ? 9.063 13.871 -55.813 1.00 35.96 192 ALA B O 1
ATOM 3953 N N . THR B 1 193 ? 11.077 13.051 -55.244 1.00 39.02 193 THR B N 1
ATOM 3954 C CA . THR B 1 193 ? 11.514 12.768 -56.606 1.00 34.28 193 THR B CA 1
ATOM 3955 C C . THR B 1 193 ? 12.193 11.407 -56.583 1.00 30.59 193 THR B C 1
ATOM 3956 O O . THR B 1 193 ? 13.057 11.159 -55.749 1.00 32.35 193 THR B O 1
ATOM 3960 N N . ILE B 1 194 ? 11.763 10.518 -57.467 1.00 29.42 194 ILE B N 1
ATOM 3961 C CA . ILE B 1 194 ? 12.291 9.171 -57.514 1.00 32.21 194 ILE B CA 1
ATOM 3962 C C . ILE B 1 194 ? 13.038 8.962 -58.822 1.00 32.69 194 ILE B C 1
ATOM 3963 O O . ILE B 1 194 ? 12.490 9.200 -59.890 1.00 33.20 194 ILE B O 1
ATOM 3968 N N . VAL B 1 195 ? 14.292 8.528 -58.720 1.00 29.82 195 VAL B N 1
ATOM 3969 C CA . VAL B 1 195 ? 15.106 8.192 -59.876 1.00 29.87 195 VAL B CA 1
ATOM 3970 C C . VAL B 1 195 ? 15.210 6.678 -59.979 1.00 30.84 195 VAL B C 1
ATOM 3971 O O . VAL B 1 195 ? 15.621 6.028 -59.023 1.00 34.30 195 VAL B O 1
ATOM 3975 N N . ASP B 1 196 ? 14.838 6.123 -61.128 1.00 28.03 196 ASP B N 1
ATOM 3976 C CA . ASP B 1 196 ? 14.963 4.690 -61.384 1.00 32.16 196 ASP B CA 1
ATOM 3977 C C . ASP B 1 196 ? 14.825 4.397 -62.868 1.00 30.81 196 ASP B C 1
ATOM 3978 O O . ASP B 1 196 ? 14.464 5.271 -63.638 1.00 36.16 196 ASP B O 1
ATOM 3983 N N . PHE B 1 197 ? 15.108 3.158 -63.249 1.00 28.94 197 PHE B N 1
ATOM 3984 C CA . PHE B 1 197 ? 14.996 2.705 -64.631 1.00 34.20 197 PHE B CA 1
ATOM 3985 C C . PHE B 1 197 ? 13.578 2.805 -65.186 1.00 34.34 197 PHE B C 1
ATOM 3986 O O . PHE B 1 197 ? 12.612 2.607 -64.451 1.00 33.71 197 PHE B O 1
ATOM 3994 N N . PRO B 1 198 ? 13.458 3.105 -66.495 1.00 31.73 198 PRO B N 1
ATOM 3995 C CA . PRO B 1 198 ? 12.181 3.409 -67.157 1.00 33.49 198 PRO B CA 1
ATOM 3996 C C . PRO B 1 198 ? 11.095 2.352 -66.978 1.00 30.82 198 PRO B C 1
ATOM 3997 O O . PRO B 1 198 ? 9.947 2.709 -66.750 1.00 38.13 198 PRO B O 1
ATOM 4001 N N . ASN B 1 199 ? 11.437 1.082 -67.086 1.00 29.80 199 ASN B N 1
ATOM 4002 C CA . ASN B 1 199 ? 10.446 0.044 -66.850 1.00 32.88 199 ASN B CA 1
ATOM 4003 C C . ASN B 1 199 ? 9.975 0.009 -65.391 1.00 34.54 199 ASN B C 1
ATOM 4004 O O . ASN B 1 199 ? 8.855 -0.421 -65.107 1.00 31.33 199 ASN B O 1
ATOM 4009 N N . VAL B 1 200 ? 10.829 0.451 -64.468 1.00 29.39 200 VAL B N 1
ATOM 4010 C CA . VAL B 1 200 ? 10.443 0.472 -63.055 1.00 29.18 200 VAL B CA 1
ATOM 4011 C C . VAL B 1 200 ? 9.617 1.708 -62.800 1.00 30.84 200 VAL B C 1
ATOM 4012 O O . VAL B 1 200 ? 8.570 1.634 -62.162 1.00 32.08 200 VAL B O 1
ATOM 4016 N N . ALA B 1 201 ? 10.089 2.841 -63.307 1.00 29.63 201 ALA B N 1
ATOM 4017 C CA . ALA B 1 201 ? 9.327 4.075 -63.223 1.00 35.33 201 ALA B CA 1
ATOM 4018 C C . ALA B 1 201 ? 7.905 3.899 -63.779 1.00 34.44 201 ALA B C 1
ATOM 4019 O O . ALA B 1 201 ? 6.953 4.415 -63.199 1.00 39.20 201 ALA B O 1
ATOM 4021 N N . ALA B 1 202 ? 7.756 3.157 -64.872 1.00 30.91 202 ALA B N 1
ATOM 4022 C CA . ALA B 1 202 ? 6.429 2.921 -65.471 1.00 34.97 202 ALA B CA 1
ATOM 4023 C C . ALA B 1 202 ? 5.445 2.193 -64.559 1.00 33.45 202 ALA B C 1
ATOM 4024 O O . ALA B 1 202 ? 4.239 2.440 -64.631 1.00 38.44 202 ALA B O 1
ATOM 4026 N N . LEU B 1 203 ? 5.941 1.282 -63.725 1.00 33.71 203 LEU B N 1
ATOM 4027 C CA . LEU B 1 203 ? 5.100 0.685 -62.690 1.00 31.13 203 LEU B CA 1
ATOM 4028 C C . LEU B 1 203 ? 4.928 1.673 -61.541 1.00 33.03 203 LEU B C 1
ATOM 4029 O O . LEU B 1 203 ? 3.845 1.802 -60.986 1.00 34.88 203 LEU B O 1
ATOM 4034 N N . GLY B 1 204 ? 5.992 2.385 -61.195 1.00 30.95 204 GLY B N 1
ATOM 4035 C CA . GLY B 1 204 ? 5.944 3.302 -60.066 1.00 32.27 204 GLY B CA 1
ATOM 4036 C C . GLY B 1 204 ? 4.791 4.290 -60.176 1.00 39.72 204 GLY B C 1
ATOM 4037 O O . GLY B 1 204 ? 4.040 4.530 -59.213 1.00 35.24 204 GLY B O 1
ATOM 4038 N N . LYS B 1 205 ? 4.649 4.850 -61.374 1.00 36.39 205 LYS B N 1
ATOM 4039 C CA . LYS B 1 205 ? 3.647 5.862 -61.644 1.00 40.05 205 LYS B CA 1
ATOM 4040 C C . LYS B 1 205 ? 2.260 5.362 -61.239 1.00 39.02 205 LYS B C 1
ATOM 4041 O O . LYS B 1 205 ? 1.478 6.093 -60.619 1.00 37.13 205 LYS B O 1
ATOM 4047 N N . GLY B 1 206 ? 1.971 4.105 -61.565 1.00 39.19 206 GLY B N 1
ATOM 4048 C CA . GLY B 1 206 ? 0.754 3.466 -61.102 1.00 31.99 206 GLY B CA 1
ATOM 4049 C C . GLY B 1 206 ? 0.593 3.571 -59.601 1.00 37.34 206 GLY B C 1
ATOM 4050 O O . GLY B 1 206 ? -0.422 4.062 -59.125 1.00 40.65 206 GLY B O 1
ATOM 4051 N N . TYR B 1 207 ? 1.591 3.124 -58.844 1.00 32.66 207 TYR B N 1
ATOM 4052 C CA . TYR B 1 207 ? 1.470 3.125 -57.386 1.00 36.15 207 TYR B CA 1
ATOM 4053 C C . TYR B 1 207 ? 1.271 4.518 -56.820 1.00 36.27 207 TYR B C 1
ATOM 4054 O O . TYR B 1 207 ? 0.576 4.696 -55.811 1.00 38.04 207 TYR B O 1
ATOM 4063 N N . VAL B 1 208 ? 1.887 5.501 -57.458 1.00 33.64 208 VAL B N 1
ATOM 4064 C CA . VAL B 1 208 ? 1.764 6.882 -57.010 1.00 40.14 208 VAL B CA 1
ATOM 4065 C C . VAL B 1 208 ? 0.355 7.439 -57.285 1.00 43.11 208 VAL B C 1
ATOM 4066 O O . VAL B 1 208 ? -0.177 8.213 -56.483 1.00 44.58 208 VAL B O 1
ATOM 4070 N N . GLU B 1 209 ? -0.248 7.020 -58.397 1.00 44.42 209 GLU B N 1
ATOM 4071 C CA . GLU B 1 209 ? -1.638 7.378 -58.735 1.00 49.69 209 GLU B CA 1
ATOM 4072 C C . GLU B 1 209 ? -2.644 6.816 -57.724 1.00 49.73 209 GLU B C 1
ATOM 4073 O O . GLU B 1 209 ? -3.430 7.557 -57.119 1.00 52.17 209 GLU B O 1
ATOM 4079 N N . LYS B 1 210 ? -2.606 5.497 -57.558 1.00 46.22 210 LYS B N 1
ATOM 4080 C CA . LYS B 1 210 ? -3.539 4.766 -56.710 1.00 44.43 210 LYS B CA 1
ATOM 4081 C C . LYS B 1 210 ? -3.449 5.265 -55.274 1.00 50.00 210 LYS B C 1
ATOM 4082 O O . LYS B 1 210 ? -4.389 5.116 -54.491 1.00 56.24 210 LYS B O 1
ATOM 4088 N N . ALA B 1 211 ? -2.309 5.860 -54.933 1.00 45.49 211 ALA B N 1
ATOM 4089 C CA . ALA B 1 211 ? -2.121 6.481 -53.625 1.00 45.59 211 ALA B CA 1
ATOM 4090 C C . ALA B 1 211 ? -2.520 7.963 -53.641 1.00 47.87 211 ALA B C 1
ATOM 4091 O O . ALA B 1 211 ? -2.430 8.645 -52.621 1.00 51.54 211 ALA B O 1
ATOM 4093 N N . GLY B 1 212 ? -2.949 8.449 -54.806 1.00 49.38 212 GLY B N 1
ATOM 4094 C CA . GLY B 1 212 ? -3.392 9.821 -54.966 1.00 49.73 212 GLY B CA 1
ATOM 4095 C C . GLY B 1 212 ? -2.308 10.842 -54.690 1.00 53.09 212 GLY B C 1
ATOM 4096 O O . GLY B 1 212 ? -2.610 11.957 -54.249 1.00 46.66 212 GLY B O 1
ATOM 4097 N N . LEU B 1 213 ? -1.054 10.470 -54.967 1.00 52.08 213 LEU B N 1
ATOM 4098 C CA . LEU B 1 213 ? 0.108 11.290 -54.620 1.00 42.77 213 LEU B CA 1
ATOM 4099 C C . LEU B 1 213 ? 0.838 11.927 -55.802 1.00 42.05 213 LEU B C 1
ATOM 4100 O O . LEU B 1 213 ? 1.995 12.329 -55.663 1.00 41.58 213 LEU B O 1
ATOM 4105 N N . SER B 1 214 ? 0.161 12.046 -56.941 1.00 40.64 214 SER B N 1
ATOM 4106 C CA . SER B 1 214 ? 0.796 12.461 -58.199 1.00 44.51 214 SER B CA 1
ATOM 4107 C C . SER B 1 214 ? 1.197 13.935 -58.312 1.00 47.79 214 SER B C 1
ATOM 4108 O O . SER B 1 214 ? 2.046 14.280 -59.126 1.00 50.95 214 SER B O 1
ATOM 4111 N N . ASP B 1 215 ? 0.567 14.803 -57.529 1.00 46.52 215 ASP B N 1
ATOM 4112 C CA . ASP B 1 215 ? 0.977 16.200 -57.457 1.00 50.78 215 ASP B CA 1
ATOM 4113 C C . ASP B 1 215 ? 2.291 16.358 -56.684 1.00 49.25 215 ASP B C 1
ATOM 4114 O O . ASP B 1 215 ? 3.030 17.325 -56.906 1.00 50.27 215 ASP B O 1
ATOM 4119 N N . ARG B 1 216 ? 2.563 15.411 -55.779 1.00 41.52 216 ARG B N 1
ATOM 4120 C CA . ARG B 1 216 ? 3.677 15.509 -54.830 1.00 40.22 216 ARG B CA 1
ATOM 4121 C C . ARG B 1 216 ? 4.884 14.605 -55.154 1.00 39.90 216 ARG B C 1
ATOM 4122 O O . ARG B 1 216 ? 5.971 14.811 -54.616 1.00 41.75 216 ARG B O 1
ATOM 4130 N N . ILE B 1 217 ? 4.704 13.608 -56.020 1.00 36.93 217 ILE B N 1
ATOM 4131 C CA . ILE B 1 217 ? 5.784 12.652 -56.295 1.00 37.97 217 ILE B CA 1
ATOM 4132 C C . ILE B 1 217 ? 6.107 12.523 -57.781 1.00 37.73 217 ILE B C 1
ATOM 4133 O O . ILE B 1 217 ? 5.254 12.133 -58.575 1.00 39.80 217 ILE B O 1
ATOM 4138 N N . GLU B 1 218 ? 7.347 12.853 -58.136 1.00 39.28 218 GLU B N 1
ATOM 4139 C CA . GLU B 1 218 ? 7.817 12.833 -59.521 1.00 44.08 218 GLU B CA 1
ATOM 4140 C C . GLU B 1 218 ? 8.931 11.810 -59.759 1.00 37.28 218 GLU B C 1
ATOM 4141 O O . GLU B 1 218 ? 9.775 11.576 -58.895 1.00 32.59 218 GLU B O 1
ATOM 4147 N N . TYR B 1 219 ? 8.927 11.234 -60.957 1.00 30.49 219 TYR B N 1
ATOM 4148 C CA . TYR B 1 219 ? 9.989 10.360 -61.403 1.00 30.25 219 TYR B CA 1
ATOM 4149 C C . TYR B 1 219 ? 10.981 11.102 -62.298 1.00 38.36 219 TYR B C 1
ATOM 4150 O O . TYR B 1 219 ? 10.601 11.930 -63.147 1.00 31.34 219 TYR B O 1
ATOM 4159 N N . VAL B 1 220 ? 12.262 10.818 -62.085 1.00 32.67 220 VAL B N 1
ATOM 4160 C CA . VAL B 1 220 ? 13.267 11.148 -63.076 1.00 33.24 220 VAL B CA 1
ATOM 4161 C C . VAL B 1 220 ? 13.740 9.799 -63.549 1.00 36.62 220 VAL B C 1
ATOM 4162 O O . VAL B 1 220 ? 14.228 8.982 -62.755 1.00 37.87 220 VAL B O 1
ATOM 4166 N N . ILE B 1 221 ? 13.558 9.557 -64.837 1.00 31.41 221 ILE B N 1
ATOM 4167 C CA . ILE B 1 221 ? 13.759 8.240 -65.409 1.00 38.95 221 ILE B CA 1
ATOM 4168 C C . ILE B 1 221 ? 15.170 8.044 -65.971 1.00 41.67 221 ILE B C 1
ATOM 4169 O O . ILE B 1 221 ? 15.683 8.890 -66.701 1.00 46.41 221 ILE B O 1
ATOM 4174 N N . GLY B 1 222 ? 15.794 6.927 -65.615 1.00 36.84 222 GLY B N 1
ATOM 4175 C CA . GLY B 1 222 ? 17.079 6.556 -66.171 1.00 36.22 222 GLY B CA 1
ATOM 4176 C C . GLY B 1 222 ? 17.991 5.896 -65.157 1.00 37.04 222 GLY B C 1
ATOM 4177 O O . GLY B 1 222 ? 17.681 5.857 -63.970 1.00 33.99 222 GLY B O 1
ATOM 4178 N N . ASP B 1 223 ? 19.114 5.365 -65.633 1.00 32.66 223 ASP B N 1
ATOM 4179 C CA . ASP B 1 223 ? 20.162 4.873 -64.763 1.00 29.88 223 ASP B CA 1
ATOM 4180 C C . ASP B 1 223 ? 20.659 6.054 -63.913 1.00 35.49 223 ASP B C 1
ATOM 4181 O O . ASP B 1 223 ? 21.054 7.076 -64.456 1.00 39.67 223 ASP B O 1
ATOM 4186 N N . ALA B 1 224 ? 20.613 5.933 -62.586 1.00 31.78 224 ALA B N 1
ATOM 4187 C CA . ALA B 1 224 ? 20.988 7.047 -61.691 1.00 36.09 224 ALA B CA 1
ATOM 4188 C C . ALA B 1 224 ? 22.458 7.512 -61.776 1.00 35.14 224 ALA B C 1
ATOM 4189 O O . ALA B 1 224 ? 22.801 8.621 -61.335 1.00 35.26 224 ALA B O 1
ATOM 4191 N N . LEU B 1 225 ? 23.324 6.658 -62.308 1.00 33.26 225 LEU B N 1
ATOM 4192 C CA . LEU B 1 225 ? 24.731 7.006 -62.482 1.00 36.34 225 LEU B CA 1
ATOM 4193 C C . LEU B 1 225 ? 24.947 7.842 -63.737 1.00 36.71 225 LEU B C 1
ATOM 4194 O O . LEU B 1 225 ? 26.009 8.433 -63.909 1.00 40.60 225 LEU B O 1
ATOM 4199 N N . ARG B 1 226 ? 23.944 7.885 -64.613 1.00 34.43 226 ARG B N 1
ATOM 4200 C CA . ARG B 1 226 ? 24.068 8.601 -65.883 1.00 39.08 226 ARG B CA 1
ATOM 4201 C C . ARG B 1 226 ? 23.212 9.850 -65.927 1.00 44.79 226 ARG B C 1
ATOM 4202 O O . ARG B 1 226 ? 23.539 10.799 -66.629 1.00 51.74 226 ARG B O 1
ATOM 4210 N N . THR B 1 227 ? 22.111 9.845 -65.187 1.00 37.67 227 THR B N 1
ATOM 4211 C CA . THR B 1 227 ? 21.104 10.888 -65.307 1.00 37.50 227 THR B CA 1
ATOM 4212 C C . THR B 1 227 ? 21.287 11.979 -64.255 1.00 40.55 227 THR B C 1
ATOM 4213 O O . THR B 1 227 ? 21.758 11.711 -63.155 1.00 40.11 227 THR B O 1
ATOM 4217 N N . GLU B 1 228 ? 20.916 13.211 -64.580 1.00 38.54 228 GLU B N 1
ATOM 4218 C CA . GLU B 1 228 ? 21.055 14.295 -63.612 1.00 44.97 228 GLU B CA 1
ATOM 4219 C C . GLU B 1 228 ? 19.984 14.185 -62.543 1.00 41.10 228 GLU B C 1
ATOM 4220 O O . GLU B 1 228 ? 18.875 13.729 -62.819 1.00 41.06 228 GLU B O 1
ATOM 4226 N N . TRP B 1 229 ? 20.329 14.591 -61.328 1.00 33.56 229 TRP B N 1
ATOM 4227 C CA . TRP B 1 229 ? 19.381 14.650 -60.229 1.00 36.20 229 TRP B CA 1
ATOM 4228 C C . TRP B 1 229 ? 19.042 16.119 -59.988 1.00 33.98 229 TRP B C 1
ATOM 4229 O O . TRP B 1 229 ? 19.831 16.997 -60.311 1.00 40.44 229 TRP B O 1
ATOM 4240 N N . PRO B 1 230 ? 17.873 16.391 -59.404 1.00 35.36 230 PRO B N 1
ATOM 4241 C CA . PRO B 1 230 ? 17.565 17.760 -58.986 1.00 35.35 230 PRO B CA 1
ATOM 4242 C C . PRO B 1 230 ? 18.472 18.173 -57.833 1.00 34.80 230 PRO B C 1
ATOM 4243 O O . PRO B 1 230 ? 18.912 17.325 -57.053 1.00 36.14 230 PRO B O 1
ATOM 4247 N N . ARG B 1 231 ? 18.748 19.463 -57.726 1.00 34.04 231 ARG B N 1
ATOM 4248 C CA . ARG B 1 231 ? 19.666 19.964 -56.714 1.00 37.53 231 ARG B CA 1
ATOM 4249 C C . ARG B 1 231 ? 18.933 20.579 -55.534 1.00 39.49 231 ARG B C 1
ATOM 4250 O O . ARG B 1 231 ? 17.705 20.642 -55.510 1.00 36.99 231 ARG B O 1
ATOM 4258 N N . GLU B 1 232 ? 19.703 21.030 -54.551 1.00 37.33 232 GLU B N 1
ATOM 4259 C CA . GLU B 1 232 ? 19.145 21.714 -53.387 1.00 43.14 232 GLU B CA 1
ATOM 4260 C C . GLU B 1 232 ? 17.952 20.958 -52.790 1.00 43.61 232 GLU B C 1
ATOM 4261 O O . GLU B 1 232 ? 16.861 21.500 -52.661 1.00 40.48 232 GLU B O 1
ATOM 4267 N N . GLN B 1 233 ? 18.192 19.696 -52.444 1.00 36.17 233 GLN B N 1
ATOM 4268 C CA . GLN B 1 233 ? 17.208 18.839 -51.809 1.00 37.84 233 GLN B CA 1
ATOM 4269 C C . GLN B 1 233 ? 17.415 18.875 -50.302 1.00 40.48 233 GLN B C 1
ATOM 4270 O O . GLN B 1 233 ? 18.528 19.099 -49.821 1.00 42.54 233 GLN B O 1
ATOM 4276 N N . ASP B 1 234 ? 16.349 18.649 -49.551 1.00 34.18 234 ASP B N 1
ATOM 4277 C CA . ASP B 1 234 ? 16.459 18.629 -48.099 1.00 38.36 234 ASP B CA 1
ATOM 4278 C C . ASP B 1 234 ? 16.859 17.246 -47.607 1.00 37.53 234 ASP B C 1
ATOM 4279 O O . ASP B 1 234 ? 17.459 17.102 -46.542 1.00 38.05 234 ASP B O 1
ATOM 4284 N N . ALA B 1 235 ? 16.534 16.225 -48.394 1.00 40.25 235 ALA B N 1
ATOM 4285 C CA . ALA B 1 235 ? 16.856 14.861 -48.009 1.00 36.74 235 ALA B CA 1
ATOM 4286 C C . ALA B 1 235 ? 17.054 13.940 -49.208 1.00 34.20 235 ALA B C 1
ATOM 4287 O O . ALA B 1 235 ? 16.355 14.041 -50.212 1.00 37.54 235 ALA B O 1
ATOM 4289 N N . ILE B 1 236 ? 18.016 13.035 -49.092 1.00 36.47 236 ILE B N 1
ATOM 4290 C CA . ILE B 1 236 ? 18.249 12.039 -50.125 1.00 33.31 236 ILE B CA 1
ATOM 4291 C C . ILE B 1 236 ? 18.170 10.644 -49.518 1.00 35.32 236 ILE B C 1
ATOM 4292 O O . ILE B 1 236 ? 18.767 10.370 -48.474 1.00 29.83 236 ILE B O 1
ATOM 4297 N N . LEU B 1 237 ? 17.414 9.763 -50.158 1.00 28.99 237 LEU B N 1
ATOM 4298 C CA . LEU B 1 237 ? 17.339 8.400 -49.678 1.00 27.71 237 LEU B CA 1
ATOM 4299 C C . LEU B 1 237 ? 17.922 7.455 -50.697 1.00 26.94 237 LEU B C 1
ATOM 4300 O O . LEU B 1 237 ? 17.609 7.539 -51.885 1.00 33.17 237 LEU B O 1
ATOM 4305 N N . MET B 1 238 ? 18.773 6.557 -50.218 1.00 25.56 238 MET B N 1
ATOM 4306 C CA . MET B 1 238 ? 19.339 5.501 -51.039 1.00 28.97 238 MET B CA 1
ATOM 4307 C C . MET B 1 238 ? 19.112 4.135 -50.361 1.00 33.60 238 MET B C 1
ATOM 4308 O O . MET B 1 238 ? 19.882 3.713 -49.494 1.00 29.81 238 MET B O 1
ATOM 4313 N N . SER B 1 239 ? 18.049 3.454 -50.766 1.00 29.76 239 SER B N 1
ATOM 4314 C CA . SER B 1 239 ? 17.642 2.207 -50.145 1.00 26.93 239 SER B CA 1
ATOM 4315 C C . SER B 1 239 ? 17.942 1.030 -51.074 1.00 29.15 239 SER B C 1
ATOM 4316 O O . SER B 1 239 ? 17.263 0.849 -52.064 1.00 26.80 239 SER B O 1
ATOM 4319 N N . TYR B 1 240 ? 18.941 0.222 -50.717 1.00 28.94 240 TYR B N 1
ATOM 4320 C CA . TYR B 1 240 ? 19.390 -0.911 -51.530 1.00 31.48 240 TYR B CA 1
ATOM 4321 C C . TYR B 1 240 ? 20.082 -0.508 -52.836 1.00 34.52 240 TYR B C 1
ATOM 4322 O O . TYR B 1 240 ? 20.258 -1.331 -53.732 1.00 32.41 240 TYR B O 1
ATOM 4331 N N . LEU B 1 241 ? 20.491 0.745 -52.949 1.00 33.52 241 LEU B N 1
ATOM 4332 C CA . LEU B 1 241 ? 21.159 1.153 -54.172 1.00 34.18 241 LEU B CA 1
ATOM 4333 C C . LEU B 1 241 ? 22.584 0.602 -54.208 1.00 34.92 241 LEU B C 1
ATOM 4334 O O . LEU B 1 241 ? 23.006 0.028 -55.215 1.00 34.15 241 LEU B O 1
ATOM 4339 N N . PHE B 1 242 ? 23.302 0.745 -53.094 1.00 33.31 242 PHE B N 1
ATOM 4340 C CA . PHE B 1 242 ? 24.703 0.333 -53.009 1.00 31.29 242 PHE B CA 1
ATOM 4341 C C . PHE B 1 242 ? 24.964 -1.150 -53.286 1.00 34.92 242 PHE B C 1
ATOM 4342 O O . PHE B 1 242 ? 25.950 -1.492 -53.932 1.00 32.59 242 PHE B O 1
ATOM 4350 N N . SER B 1 243 ? 24.092 -2.019 -52.784 1.00 32.12 243 SER B N 1
ATOM 4351 C CA . SER B 1 243 ? 24.254 -3.465 -52.925 1.00 34.04 243 SER B CA 1
ATOM 4352 C C . SER B 1 243 ? 24.322 -3.918 -54.383 1.00 34.40 243 SER B C 1
ATOM 4353 O O . SER B 1 243 ? 25.035 -4.869 -54.707 1.00 34.40 243 SER B O 1
ATOM 4356 N N . GLY B 1 244 ? 23.568 -3.248 -55.250 1.00 30.48 244 GLY B N 1
ATOM 4357 C CA . GLY B 1 244 ? 23.514 -3.612 -56.658 1.00 35.28 244 GLY B CA 1
ATOM 4358 C C . GLY B 1 244 ? 24.232 -2.649 -57.601 1.00 34.32 244 GLY B C 1
ATOM 4359 O O . GLY B 1 244 ? 23.918 -2.579 -58.799 1.00 30.70 244 GLY B O 1
ATOM 4360 N N . VAL B 1 245 ? 25.195 -1.903 -57.058 1.00 34.45 245 VAL B N 1
ATOM 4361 C CA . VAL B 1 245 ? 26.013 -0.972 -57.832 1.00 30.08 245 VAL B CA 1
ATOM 4362 C C . VAL B 1 245 ? 27.484 -1.372 -57.715 1.00 32.56 245 VAL B C 1
ATOM 4363 O O . VAL B 1 245 ? 27.916 -1.810 -56.665 1.00 30.26 245 VAL B O 1
ATOM 4367 N N . ALA B 1 246 ? 28.244 -1.245 -58.802 1.00 35.03 246 ALA B N 1
ATOM 4368 C CA . ALA B 1 246 ? 29.669 -1.589 -58.797 1.00 35.06 246 ALA B CA 1
ATOM 4369 C C . ALA B 1 246 ? 30.417 -0.856 -57.691 1.00 34.20 246 ALA B C 1
ATOM 4370 O O . ALA B 1 246 ? 30.194 0.329 -57.462 1.00 32.48 246 ALA B O 1
ATOM 4372 N N . GLY B 1 247 ? 31.302 -1.576 -57.012 1.00 30.44 247 GLY B N 1
ATOM 4373 C CA . GLY B 1 247 ? 31.981 -1.053 -55.849 1.00 32.57 247 GLY B CA 1
ATOM 4374 C C . GLY B 1 247 ? 32.690 0.260 -56.076 1.00 38.50 247 GLY B C 1
ATOM 4375 O O . GLY B 1 247 ? 32.716 1.116 -55.181 1.00 38.85 247 GLY B O 1
ATOM 4376 N N . ASP B 1 248 ? 33.243 0.423 -57.279 1.00 34.15 248 ASP B N 1
ATOM 4377 C CA . ASP B 1 248 ? 34.082 1.568 -57.613 1.00 36.66 248 ASP B CA 1
ATOM 4378 C C . ASP B 1 248 ? 33.244 2.820 -57.808 1.00 42.38 248 ASP B C 1
ATOM 4379 O O . ASP B 1 248 ? 33.780 3.911 -58.024 1.00 39.87 248 ASP B O 1
ATOM 4384 N N . GLU B 1 249 ? 31.927 2.651 -57.735 1.00 34.84 249 GLU B N 1
ATOM 4385 C CA . GLU B 1 249 ? 30.991 3.763 -57.854 1.00 34.20 249 GLU B CA 1
ATOM 4386 C C . GLU B 1 249 ? 30.565 4.320 -56.490 1.00 36.86 249 GLU B C 1
ATOM 4387 O O . GLU B 1 249 ? 29.868 5.325 -56.429 1.00 41.11 249 GLU B O 1
ATOM 4393 N N . HIS B 1 250 ? 30.964 3.672 -55.400 1.00 35.39 250 HIS B N 1
ATOM 4394 C CA . HIS B 1 250 ? 30.409 4.014 -54.083 1.00 35.37 250 HIS B CA 1
ATOM 4395 C C . HIS B 1 250 ? 30.827 5.384 -53.535 1.00 37.03 250 HIS B C 1
ATOM 4396 O O . HIS B 1 250 ? 29.985 6.146 -53.037 1.00 35.27 250 HIS B O 1
ATOM 4403 N N . ASP B 1 251 ? 32.118 5.690 -53.609 1.00 35.37 251 ASP B N 1
ATOM 4404 C CA . ASP B 1 251 ? 32.620 6.959 -53.102 1.00 36.72 251 ASP B CA 1
ATOM 4405 C C . ASP B 1 251 ? 31.973 8.091 -53.851 1.00 36.52 251 ASP B C 1
ATOM 4406 O O . ASP B 1 251 ? 31.575 9.089 -53.262 1.00 38.64 251 ASP B O 1
ATOM 4411 N N . SER B 1 252 ? 31.871 7.941 -55.161 1.00 35.27 252 SER B N 1
ATOM 4412 C CA . SER B 1 252 ? 31.337 9.030 -55.956 1.00 44.60 252 SER B CA 1
ATOM 4413 C C . SER B 1 252 ? 29.837 9.241 -55.698 1.00 42.57 252 SER B C 1
ATOM 4414 O O . SER B 1 252 ? 29.344 10.376 -55.759 1.00 40.94 252 SER B O 1
ATOM 4417 N N . LEU B 1 253 ? 29.112 8.161 -55.406 1.00 40.04 253 LEU B N 1
ATOM 4418 C CA . LEU B 1 253 ? 27.700 8.300 -55.048 1.00 39.51 253 LEU B CA 1
ATOM 4419 C C . LEU B 1 253 ? 27.576 9.183 -53.820 1.00 38.17 253 LEU B C 1
ATOM 4420 O O . LEU B 1 253 ? 26.756 10.096 -53.777 1.00 38.39 253 LEU B O 1
ATOM 4425 N N . LEU B 1 254 ? 28.393 8.899 -52.816 1.00 33.29 254 LEU B N 1
ATOM 4426 C CA . LEU B 1 254 ? 28.407 9.715 -51.625 1.00 35.42 254 LEU B CA 1
ATOM 4427 C C . LEU B 1 254 ? 28.731 11.179 -51.979 1.00 37.08 254 LEU B C 1
ATOM 4428 O O . LEU B 1 254 ? 28.104 12.099 -51.460 1.00 32.30 254 LEU B O 1
ATOM 4433 N N . LYS B 1 255 ? 29.693 11.390 -52.874 1.00 34.16 255 LYS B N 1
ATOM 4434 C CA . LYS B 1 255 ? 30.048 12.741 -53.289 1.00 39.38 255 LYS B CA 1
ATOM 4435 C C . LYS B 1 255 ? 28.872 13.458 -53.953 1.00 40.45 255 LYS B C 1
ATOM 4436 O O . LYS B 1 255 ? 28.562 14.597 -53.589 1.00 39.25 255 LYS B O 1
ATOM 4442 N N . ARG B 1 256 ? 28.215 12.795 -54.910 1.00 36.30 256 ARG B N 1
ATOM 4443 C CA . ARG B 1 256 ? 27.058 13.394 -55.578 1.00 37.63 256 ARG B CA 1
ATOM 4444 C C . ARG B 1 256 ? 25.923 13.719 -54.609 1.00 38.78 256 ARG B C 1
ATOM 4445 O O . ARG B 1 256 ? 25.218 14.725 -54.773 1.00 39.72 256 ARG B O 1
ATOM 4453 N N . ALA B 1 257 ? 25.743 12.879 -53.600 1.00 33.16 257 ALA B N 1
ATOM 4454 C CA . ALA B 1 257 ? 24.630 13.082 -52.687 1.00 36.16 257 ALA B CA 1
ATOM 4455 C C . ALA B 1 257 ? 24.876 14.362 -51.924 1.00 34.09 257 ALA B C 1
ATOM 4456 O O . ALA B 1 257 ? 24.022 15.241 -51.886 1.00 38.28 257 ALA B O 1
ATOM 4458 N N . TYR B 1 258 ? 26.060 14.465 -51.329 1.00 36.82 258 TYR B N 1
ATOM 4459 C CA . TYR B 1 258 ? 26.472 15.664 -50.606 1.00 36.19 258 TYR B CA 1
ATOM 4460 C C . TYR B 1 258 ? 26.223 16.924 -51.446 1.00 38.10 258 TYR B C 1
ATOM 4461 O O . TYR B 1 258 ? 25.641 17.910 -50.978 1.00 35.60 258 TYR B O 1
ATOM 4470 N N . ASP B 1 259 ? 26.655 16.869 -52.698 1.00 35.34 259 ASP B N 1
ATOM 4471 C CA . ASP B 1 259 ? 26.607 18.021 -53.572 1.00 39.07 259 ASP B CA 1
ATOM 4472 C C . ASP B 1 259 ? 25.160 18.415 -53.926 1.00 40.68 259 ASP B C 1
ATOM 4473 O O . ASP B 1 259 ? 24.907 19.562 -54.280 1.00 41.26 259 ASP B O 1
ATOM 4478 N N . HIS B 1 260 ? 24.214 17.476 -53.827 1.00 38.99 260 HIS B N 1
ATOM 4479 C CA . HIS B 1 260 ? 22.824 17.753 -54.224 1.00 36.50 260 HIS B CA 1
ATOM 4480 C C . HIS B 1 260 ? 21.902 18.084 -53.048 1.00 37.18 260 HIS B C 1
ATOM 4481 O O . HIS B 1 260 ? 20.696 18.232 -53.201 1.00 37.02 260 HIS B O 1
ATOM 4488 N N . LEU B 1 261 ? 22.502 18.236 -51.884 1.00 32.89 261 LEU B N 1
ATOM 4489 C CA . LEU B 1 261 ? 21.793 18.503 -50.659 1.00 33.69 261 LEU B CA 1
ATOM 4490 C C . LEU B 1 261 ? 22.054 19.968 -50.282 1.00 42.52 261 LEU B C 1
ATOM 4491 O O . LEU B 1 261 ? 23.168 20.459 -50.464 1.00 38.50 261 LEU B O 1
ATOM 4496 N N . VAL B 1 262 ? 21.047 20.672 -49.761 1.00 39.65 262 VAL B N 1
ATOM 4497 C CA . VAL B 1 262 ? 21.282 22.003 -49.205 1.00 36.13 262 VAL B CA 1
ATOM 4498 C C . VAL B 1 262 ? 22.098 21.889 -47.932 1.00 40.22 262 VAL B C 1
ATOM 4499 O O . VAL B 1 262 ? 22.088 20.845 -47.283 1.00 40.67 262 VAL B O 1
ATOM 4503 N N . PRO B 1 263 ? 22.793 22.972 -47.548 1.00 45.08 263 PRO B N 1
ATOM 4504 C CA . PRO B 1 263 ? 23.473 22.980 -46.247 1.00 47.39 263 PRO B CA 1
ATOM 4505 C C . PRO B 1 263 ? 22.496 22.640 -45.125 1.00 41.96 263 PRO B C 1
ATOM 4506 O O . PRO B 1 263 ? 21.477 23.301 -44.987 1.00 46.88 263 PRO B O 1
ATOM 4510 N N . GLY B 1 264 ? 22.797 21.603 -44.351 1.00 44.02 264 GLY B N 1
ATOM 4511 C CA . GLY B 1 264 ? 21.877 21.121 -43.335 1.00 44.34 264 GLY B CA 1
ATOM 4512 C C . GLY B 1 264 ? 20.956 20.000 -43.813 1.00 41.88 264 GLY B C 1
ATOM 4513 O O . GLY B 1 264 ? 20.153 19.471 -43.040 1.00 41.10 264 GLY B O 1
ATOM 4514 N N . GLY B 1 265 ? 21.065 19.637 -45.087 1.00 34.88 265 GLY B N 1
ATOM 4515 C CA . GLY B 1 265 ? 20.263 18.555 -45.628 1.00 38.40 265 GLY B CA 1
ATOM 4516 C C . GLY B 1 265 ? 20.754 17.208 -45.128 1.00 39.67 265 GLY B C 1
ATOM 4517 O O . GLY B 1 265 ? 21.902 17.079 -44.711 1.00 38.91 265 GLY B O 1
ATOM 4518 N N . ARG B 1 266 ? 19.890 16.200 -45.151 1.00 42.02 266 ARG B N 1
ATOM 4519 C CA . ARG B 1 266 ? 20.284 14.882 -44.653 1.00 41.79 266 ARG B CA 1
ATOM 4520 C C . ARG B 1 266 ? 20.333 13.766 -45.702 1.00 37.46 266 ARG B C 1
ATOM 4521 O O . ARG B 1 266 ? 19.543 13.719 -46.643 1.00 35.33 266 ARG B O 1
ATOM 4529 N N . LEU B 1 267 ? 21.282 12.863 -45.507 1.00 39.42 267 LEU B N 1
ATOM 4530 C CA . LEU B 1 267 ? 21.446 11.695 -46.353 1.00 37.96 267 LEU B CA 1
ATOM 4531 C C . LEU B 1 267 ? 21.081 10.438 -45.557 1.00 35.75 267 LEU B C 1
ATOM 4532 O O . LEU B 1 267 ? 21.512 10.261 -44.414 1.00 34.64 267 LEU B O 1
ATOM 4537 N N . LEU B 1 268 ? 20.281 9.571 -46.165 1.00 33.89 268 LEU B N 1
ATOM 4538 C CA . LEU B 1 268 ? 19.835 8.346 -45.515 1.00 31.83 268 LEU B CA 1
ATOM 4539 C C . LEU B 1 268 ? 20.167 7.185 -46.426 1.00 29.30 268 LEU B C 1
ATOM 4540 O O . LEU B 1 268 ? 19.647 7.086 -47.552 1.00 26.59 268 LEU B O 1
ATOM 4545 N N . ILE B 1 269 ? 21.073 6.334 -45.953 1.00 27.84 269 ILE B N 1
ATOM 4546 C CA . ILE B 1 269 ? 21.473 5.146 -46.690 1.00 27.68 269 ILE B CA 1
ATOM 4547 C C . ILE B 1 269 ? 20.873 3.950 -45.960 1.00 33.41 269 ILE B C 1
ATOM 4548 O O . ILE B 1 269 ? 21.061 3.781 -44.756 1.00 30.50 269 ILE B O 1
ATOM 4553 N N . HIS B 1 270 ? 20.127 3.133 -46.685 1.00 32.63 270 HIS B N 1
ATOM 4554 C CA . HIS B 1 270 ? 19.497 1.977 -46.088 1.00 27.95 270 HIS B CA 1
ATOM 4555 C C . HIS B 1 270 ? 19.942 0.829 -46.942 1.00 25.93 270 HIS B C 1
ATOM 4556 O O . HIS B 1 270 ? 19.709 0.822 -48.147 1.00 26.62 270 HIS B O 1
ATOM 4563 N N . ASP B 1 271 ? 20.588 -0.144 -46.318 1.00 26.85 271 ASP B N 1
ATOM 4564 C CA . ASP B 1 271 ? 21.140 -1.240 -47.075 1.00 25.85 271 ASP B CA 1
ATOM 4565 C C . ASP B 1 271 ? 21.561 -2.412 -46.222 1.00 31.01 271 ASP B C 1
ATOM 4566 O O . ASP B 1 271 ? 21.525 -2.369 -44.980 1.00 25.85 271 ASP B O 1
ATOM 4571 N N . PHE B 1 272 ? 21.987 -3.456 -46.920 1.00 31.83 272 PHE B N 1
ATOM 4572 C CA . PHE B 1 272 ? 22.532 -4.638 -46.290 1.00 28.55 272 PHE B CA 1
ATOM 4573 C C . PHE B 1 272 ? 23.957 -4.333 -45.890 1.00 29.95 272 PHE B C 1
ATOM 4574 O O . PHE B 1 272 ? 24.846 -4.303 -46.729 1.00 34.20 272 PHE B O 1
ATOM 4582 N N . VAL B 1 273 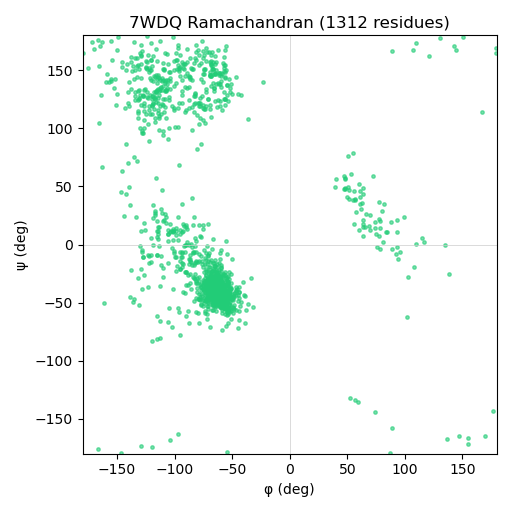? 24.180 -4.097 -44.606 1.00 28.13 273 VAL B N 1
ATOM 4583 C CA . VAL B 1 273 ? 25.514 -3.750 -44.149 1.00 29.39 273 VAL B CA 1
ATOM 4584 C C . VAL B 1 273 ? 26.047 -4.784 -43.169 1.00 29.69 273 VAL B C 1
ATOM 4585 O O . VAL B 1 273 ? 25.357 -5.158 -42.226 1.00 25.72 273 VAL B O 1
ATOM 4589 N N . VAL B 1 274 ? 27.269 -5.258 -43.376 1.00 24.92 274 VAL B N 1
ATOM 4590 C CA . VAL B 1 274 ? 27.839 -6.165 -42.379 1.00 29.87 274 VAL B CA 1
ATOM 4591 C C . VAL B 1 274 ? 28.656 -5.367 -41.367 1.00 33.74 274 VAL B C 1
ATOM 4592 O O . VAL B 1 274 ? 29.089 -4.249 -41.670 1.00 29.33 274 VAL B O 1
ATOM 4596 N N . THR B 1 275 ? 28.823 -5.911 -40.161 1.00 30.03 275 THR B N 1
ATOM 4597 C CA . THR B 1 275 ? 29.729 -5.300 -39.193 1.00 33.63 275 THR B CA 1
ATOM 4598 C C . THR B 1 275 ? 31.163 -5.418 -39.696 1.00 35.84 275 THR B C 1
ATOM 4599 O O . THR B 1 275 ? 31.499 -6.336 -40.447 1.00 37.75 275 THR B O 1
ATOM 4603 N N . ALA B 1 276 ? 31.994 -4.464 -39.305 1.00 32.08 276 ALA B N 1
ATOM 4604 C CA . ALA B 1 276 ? 33.376 -4.393 -39.769 1.00 37.09 276 ALA B CA 1
ATOM 4605 C C . ALA B 1 276 ? 34.193 -5.642 -39.445 1.00 39.02 276 ALA B C 1
ATOM 4606 O O . ALA B 1 276 ? 35.109 -5.986 -40.195 1.00 38.77 276 ALA B O 1
ATOM 4608 N N . ASP B 1 277 ? 33.873 -6.320 -38.344 1.00 33.27 277 ASP B N 1
ATOM 4609 C CA . ASP B 1 277 ? 34.549 -7.584 -38.019 1.00 39.90 277 ASP B CA 1
ATOM 4610 C C . ASP B 1 277 ? 34.115 -8.753 -38.945 1.00 41.05 277 ASP B C 1
ATOM 4611 O O . ASP B 1 277 ? 34.669 -9.851 -38.886 1.00 33.24 277 ASP B O 1
ATOM 4616 N N . ARG B 1 278 ? 33.110 -8.497 -39.781 1.00 35.88 278 ARG B N 1
ATOM 4617 C CA . ARG B 1 278 ? 32.745 -9.393 -40.871 1.00 38.75 278 ARG B CA 1
ATOM 4618 C C . ARG B 1 278 ? 32.270 -10.738 -40.363 1.00 37.79 278 ARG B C 1
ATOM 4619 O O . ARG B 1 278 ? 32.669 -11.799 -40.840 1.00 39.33 278 ARG B O 1
ATOM 4627 N N . THR B 1 279 ? 31.375 -10.655 -39.406 1.00 34.11 279 THR B N 1
ATOM 4628 C CA . THR B 1 279 ? 30.919 -11.798 -38.680 1.00 34.71 279 THR B CA 1
ATOM 4629 C C . THR B 1 279 ? 29.413 -11.920 -38.828 1.00 32.25 279 THR B C 1
ATOM 4630 O O . THR B 1 279 ? 28.846 -12.955 -38.552 1.00 35.19 279 THR B O 1
ATOM 4634 N N . GLY B 1 280 ? 28.783 -10.848 -39.282 1.00 34.96 280 GLY B N 1
ATOM 4635 C CA . GLY B 1 280 ? 27.359 -10.817 -39.529 1.00 29.36 280 GLY B CA 1
ATOM 4636 C C . GLY B 1 280 ? 26.883 -9.395 -39.789 1.00 28.96 280 GLY B C 1
ATOM 4637 O O . GLY B 1 280 ? 27.728 -8.558 -40.011 1.00 29.31 280 GLY B O 1
ATOM 4638 N N . PRO B 1 281 ? 25.510 -9.053 -39.750 1.00 25.18 281 PRO B N 1
ATOM 4639 C CA . PRO B 1 281 ? 24.591 -10.181 -39.507 1.00 29.28 281 PRO B CA 1
ATOM 4640 C C . PRO B 1 281 ? 24.395 -11.089 -40.708 1.00 29.77 281 PRO B C 1
ATOM 4641 O O . PRO B 1 281 ? 24.672 -10.727 -41.829 1.00 31.36 281 PRO B O 1
ATOM 4645 N N . LYS B 1 282 ? 23.924 -12.291 -40.437 1.00 30.15 282 LYS B N 1
ATOM 4646 C CA . LYS B 1 282 ? 23.833 -13.341 -41.428 1.00 27.97 282 LYS B CA 1
ATOM 4647 C C . LYS B 1 282 ? 23.053 -12.987 -42.682 1.00 30.00 282 LYS B C 1
ATOM 4648 O O . LYS B 1 282 ? 23.517 -13.240 -43.772 1.00 25.99 282 LYS B O 1
ATOM 4654 N N . LEU B 1 283 ? 21.875 -12.406 -42.516 1.00 24.16 283 LEU B N 1
ATOM 4655 C CA . LEU B 1 283 ? 21.011 -12.129 -43.650 1.00 25.75 283 LEU B CA 1
ATOM 4656 C C . LEU B 1 283 ? 21.632 -11.070 -44.555 1.00 26.22 283 LEU B C 1
ATOM 4657 O O . LEU B 1 283 ? 21.509 -11.144 -45.776 1.00 23.86 283 LEU B O 1
ATOM 4662 N N . ALA B 1 284 ? 22.333 -10.107 -43.961 1.00 29.98 284 ALA B N 1
ATOM 4663 C CA . ALA B 1 284 ? 23.001 -9.065 -44.748 1.00 30.24 284 ALA B CA 1
ATOM 4664 C C . ALA B 1 284 ? 24.136 -9.666 -45.584 1.00 25.52 284 ALA B C 1
ATOM 4665 O O . ALA B 1 284 ? 24.251 -9.392 -46.772 1.00 25.83 284 ALA B O 1
ATOM 4667 N N . ALA B 1 285 ? 24.964 -10.497 -44.966 1.00 24.86 285 ALA B N 1
ATOM 4668 C CA . ALA B 1 285 ? 26.057 -11.131 -45.694 1.00 24.68 285 ALA B CA 1
ATOM 4669 C C . ALA B 1 285 ? 25.483 -11.945 -46.859 1.00 25.87 285 ALA B C 1
ATOM 4670 O O . ALA B 1 285 ? 25.972 -11.865 -47.992 1.00 29.47 285 ALA B O 1
ATOM 4672 N N . LEU B 1 286 ? 24.428 -12.708 -46.584 1.00 24.05 286 LEU B N 1
ATOM 4673 C CA . LEU B 1 286 ? 23.809 -13.563 -47.606 1.00 24.37 286 LEU B CA 1
ATOM 4674 C C . LEU B 1 286 ? 23.240 -12.736 -48.751 1.00 24.93 286 LEU B C 1
ATOM 4675 O O . LEU B 1 286 ? 23.498 -13.040 -49.908 1.00 24.37 286 LEU B O 1
ATOM 4680 N N . TRP B 1 287 ? 22.479 -11.684 -48.437 1.00 25.15 287 TRP B N 1
ATOM 4681 C CA . TRP B 1 287 ? 21.967 -10.821 -49.495 1.00 24.48 287 TRP B CA 1
ATOM 4682 C C . TRP B 1 287 ? 23.070 -10.145 -50.313 1.00 29.56 287 TRP B C 1
ATOM 4683 O O . TRP B 1 287 ? 22.921 -9.984 -51.532 1.00 29.75 287 TRP B O 1
ATOM 4694 N N . GLN B 1 288 ? 24.159 -9.740 -49.665 1.00 24.45 288 GLN B N 1
ATOM 4695 C CA . GLN B 1 288 ? 25.264 -9.120 -50.416 1.00 34.75 288 GLN B CA 1
ATOM 4696 C C . GLN B 1 288 ? 25.778 -10.089 -51.471 1.00 31.79 288 GLN B C 1
ATOM 4697 O O . GLN B 1 288 ? 25.998 -9.715 -52.621 1.00 31.27 288 GLN B O 1
ATOM 4703 N N . LEU B 1 289 ? 25.945 -11.339 -51.063 1.00 25.04 289 LEU B N 1
ATOM 4704 C CA . LEU B 1 289 ? 26.329 -12.397 -51.973 1.00 28.34 289 LEU B CA 1
ATOM 4705 C C . LEU B 1 289 ? 25.260 -12.589 -53.072 1.00 31.08 289 LEU B C 1
ATOM 4706 O O . LEU B 1 289 ? 25.592 -12.752 -54.252 1.00 25.35 289 LEU B O 1
ATOM 4711 N N . GLN B 1 290 ? 23.984 -12.564 -52.689 1.00 25.86 290 GLN B N 1
ATOM 4712 C CA . GLN B 1 290 ? 22.930 -12.725 -53.687 1.00 25.38 290 GLN B CA 1
ATOM 4713 C C . GLN B 1 290 ? 23.095 -11.645 -54.739 1.00 26.73 290 GLN B C 1
ATOM 4714 O O . GLN B 1 290 ? 22.989 -11.918 -55.920 1.00 27.01 290 GLN B O 1
ATOM 4720 N N . HIS B 1 291 ? 23.353 -10.419 -54.298 1.00 24.17 291 HIS B N 1
ATOM 4721 C CA . HIS B 1 291 ? 23.529 -9.302 -55.219 1.00 30.85 291 HIS B CA 1
ATOM 4722 C C . HIS B 1 291 ? 24.725 -9.491 -56.154 1.00 31.22 291 HIS B C 1
ATOM 4723 O O . HIS B 1 291 ? 24.662 -9.132 -57.319 1.00 32.47 291 HIS B O 1
ATOM 4730 N N . THR B 1 292 ? 25.794 -10.089 -55.641 1.00 32.38 292 THR B N 1
ATOM 4731 C CA . THR B 1 292 ? 26.985 -10.393 -56.433 1.00 28.85 292 THR B CA 1
ATOM 4732 C C . THR B 1 292 ? 26.748 -11.347 -57.610 1.00 31.35 292 THR B C 1
ATOM 4733 O O . THR B 1 292 ? 27.459 -11.277 -58.614 1.00 33.12 292 THR B O 1
ATOM 4737 N N . ALA B 1 293 ? 25.756 -12.232 -57.501 1.00 30.50 293 ALA B N 1
ATOM 4738 C CA . ALA B 1 293 ? 25.460 -13.152 -58.604 1.00 30.44 293 ALA B CA 1
ATOM 4739 C C . ALA B 1 293 ? 25.191 -12.371 -59.887 1.00 31.92 293 ALA B C 1
ATOM 4740 O O . ALA B 1 293 ? 25.606 -12.775 -60.978 1.00 30.98 293 ALA B O 1
ATOM 4742 N N . PHE B 1 294 ? 24.481 -11.256 -59.758 1.00 26.78 294 PHE B N 1
ATOM 4743 C CA . PHE B 1 294 ? 24.171 -10.449 -60.925 1.00 31.40 294 PHE B CA 1
ATOM 4744 C C . PHE B 1 294 ? 24.828 -9.063 -60.912 1.00 31.55 294 PHE B C 1
ATOM 4745 O O . PHE B 1 294 ? 24.524 -8.230 -61.759 1.00 36.17 294 PHE B O 1
ATOM 4753 N N . THR B 1 295 ? 25.731 -8.829 -59.966 1.00 27.98 295 THR B N 1
ATOM 4754 C CA . THR B 1 295 ? 26.516 -7.597 -59.931 1.00 28.49 295 THR B CA 1
ATOM 4755 C C . THR B 1 295 ? 27.965 -7.966 -59.655 1.00 33.14 295 THR B C 1
ATOM 4756 O O . THR B 1 295 ? 28.463 -7.776 -58.534 1.00 27.89 295 THR B O 1
ATOM 4760 N N . PRO B 1 296 ? 28.651 -8.494 -60.680 1.00 33.31 296 PRO B N 1
ATOM 4761 C CA . PRO B 1 296 ? 29.985 -9.092 -60.504 1.00 30.31 296 PRO B CA 1
ATOM 4762 C C . PRO B 1 296 ? 31.063 -8.115 -59.999 1.00 32.23 296 PRO B C 1
ATOM 4763 O O . PRO B 1 296 ? 32.098 -8.572 -59.514 1.00 31.80 296 PRO B O 1
ATOM 4767 N N . GLU B 1 297 ? 30.826 -6.808 -60.072 1.00 31.73 297 GLU B N 1
ATOM 4768 C CA . GLU B 1 297 ? 31.774 -5.857 -59.473 1.00 36.88 297 GLU B CA 1
ATOM 4769 C C . GLU B 1 297 ? 31.353 -5.283 -58.106 1.00 34.85 297 GLU B C 1
ATOM 4770 O O . GLU B 1 297 ? 31.980 -4.336 -57.606 1.00 34.01 297 GLU B O 1
ATOM 4776 N N . ALA B 1 298 ? 30.303 -5.857 -57.514 1.00 30.29 298 ALA B N 1
ATOM 4777 C CA . ALA B 1 298 ? 29.883 -5.508 -56.154 1.00 31.67 298 ALA B CA 1
ATOM 4778 C C . ALA B 1 298 ? 31.015 -5.692 -55.149 1.00 34.02 298 ALA B C 1
ATOM 4779 O O . ALA B 1 298 ? 31.874 -6.567 -55.327 1.00 31.34 298 ALA B O 1
ATOM 4781 N N . ARG B 1 299 ? 31.009 -4.863 -54.105 1.00 30.24 299 ARG B N 1
ATOM 4782 C CA . ARG B 1 299 ? 31.884 -5.031 -52.946 1.00 34.37 299 ARG B CA 1
ATOM 4783 C C . ARG B 1 299 ? 31.016 -5.078 -51.688 1.00 34.14 299 ARG B C 1
ATOM 4784 O O . ARG B 1 299 ? 29.929 -4.496 -51.668 1.00 34.94 299 ARG B O 1
ATOM 4792 N N . SER B 1 300 ? 31.493 -5.750 -50.641 1.00 30.22 300 SER B N 1
ATOM 4793 C CA . SER B 1 300 ? 30.748 -5.790 -49.384 1.00 35.91 300 SER B CA 1
ATOM 4794 C C . SER B 1 300 ? 30.812 -4.466 -48.657 1.00 33.58 300 SER B C 1
ATOM 4795 O O . SER B 1 300 ? 31.868 -3.864 -48.519 1.00 37.27 300 SER B O 1
ATOM 4798 N N . LEU B 1 301 ? 29.649 -4.045 -48.194 1.00 32.44 301 LEU B N 1
ATOM 4799 C CA . LEU B 1 301 ? 29.447 -2.801 -47.491 1.00 31.91 301 LEU B CA 1
ATOM 4800 C C . LEU B 1 301 ? 29.500 -3.112 -46.007 1.00 31.31 301 LEU B C 1
ATOM 4801 O O . LEU B 1 301 ? 28.746 -3.954 -45.533 1.00 30.16 301 LEU B O 1
ATOM 4806 N N . ASP B 1 302 ? 30.413 -2.475 -45.284 1.00 29.52 302 ASP B N 1
ATOM 4807 C CA . ASP B 1 302 ? 30.451 -2.611 -43.828 1.00 33.04 302 ASP B CA 1
ATOM 4808 C C . ASP B 1 302 ? 30.246 -1.266 -43.142 1.00 35.68 302 ASP B C 1
ATOM 4809 O O . ASP B 1 302 ? 30.398 -0.214 -43.748 1.00 35.64 302 ASP B O 1
ATOM 4814 N N . ASP B 1 303 ? 29.907 -1.318 -41.863 1.00 35.99 303 ASP B N 1
ATOM 4815 C CA . ASP B 1 303 ? 29.541 -0.125 -41.119 1.00 37.67 303 ASP B CA 1
ATOM 4816 C C . ASP B 1 303 ? 30.685 0.871 -40.853 1.00 38.58 303 ASP B C 1
ATOM 4817 O O . ASP B 1 303 ? 30.465 2.084 -40.900 1.00 36.01 303 ASP B O 1
ATOM 4822 N N . GLU B 1 304 ? 31.889 0.382 -40.575 1.00 32.36 304 GLU B N 1
ATOM 4823 C CA . GLU B 1 304 ? 33.010 1.299 -40.394 1.00 38.94 304 GLU B CA 1
ATOM 4824 C C . GLU B 1 304 ? 33.362 1.995 -41.701 1.00 39.06 304 GLU B C 1
ATOM 4825 O O . GLU B 1 304 ? 33.647 3.196 -41.703 1.00 39.97 304 GLU B O 1
ATOM 4831 N N . TRP B 1 305 ? 33.359 1.248 -42.808 1.00 32.02 305 TRP B N 1
ATOM 4832 C CA . TRP B 1 305 ? 33.682 1.860 -44.094 1.00 35.55 305 TRP B CA 1
ATOM 4833 C C . TRP B 1 305 ? 32.669 2.953 -44.374 1.00 36.55 305 TRP B C 1
ATOM 4834 O O . TRP B 1 305 ? 33.027 4.078 -44.707 1.00 37.22 305 TRP B O 1
ATOM 4845 N N . LEU B 1 306 ? 31.399 2.618 -44.213 1.00 33.48 306 LEU B N 1
ATOM 4846 C CA . LEU B 1 306 ? 30.325 3.568 -44.474 1.00 35.51 306 LEU B CA 1
ATOM 4847 C C . LEU B 1 306 ? 30.476 4.855 -43.639 1.00 37.04 306 LEU B C 1
ATOM 4848 O O . LEU B 1 306 ? 30.452 5.959 -44.184 1.00 33.73 306 LEU B O 1
ATOM 4853 N N . ALA B 1 307 ? 30.654 4.708 -42.329 1.00 35.99 307 ALA B N 1
ATOM 4854 C CA . ALA B 1 307 ? 30.844 5.862 -41.448 1.00 39.42 307 ALA B CA 1
ATOM 4855 C C . ALA B 1 307 ? 32.080 6.710 -41.806 1.00 36.80 307 ALA B C 1
ATOM 4856 O O . ALA B 1 307 ? 32.027 7.945 -41.793 1.00 37.83 307 ALA B O 1
ATOM 4858 N N . GLU B 1 308 ? 33.186 6.060 -42.133 1.00 34.09 308 GLU B N 1
ATOM 4859 C CA . GLU B 1 308 ? 34.404 6.806 -42.388 1.00 36.01 308 GLU B CA 1
ATOM 4860 C C . GLU B 1 308 ? 34.263 7.611 -43.652 1.00 41.16 308 GLU B C 1
ATOM 4861 O O . GLU B 1 308 ? 34.583 8.803 -43.696 1.00 43.13 308 GLU B O 1
ATOM 4867 N N . GLN B 1 309 ? 33.752 6.953 -44.681 1.00 38.30 309 GLN B N 1
ATOM 4868 C CA . GLN B 1 309 ? 33.626 7.569 -45.972 1.00 35.63 309 GLN B CA 1
ATOM 4869 C C . GLN B 1 309 ? 32.628 8.730 -45.949 1.00 36.80 309 GLN B C 1
ATOM 4870 O O . GLN B 1 309 ? 32.831 9.750 -46.605 1.00 38.57 309 GLN B O 1
ATOM 4876 N N . LEU B 1 310 ? 31.549 8.580 -45.194 1.00 37.53 310 LEU B N 1
ATOM 4877 C CA . LEU B 1 310 ? 30.581 9.658 -45.068 1.00 32.44 310 LEU B CA 1
ATOM 4878 C C . LEU B 1 310 ? 31.284 10.884 -44.485 1.00 35.67 310 LEU B C 1
ATOM 4879 O O . LEU B 1 310 ? 30.999 12.021 -44.850 1.00 36.92 310 LEU B O 1
ATOM 4884 N N . LYS B 1 311 ? 32.238 10.636 -43.600 1.00 37.87 311 LYS B N 1
ATOM 4885 C CA . LYS B 1 311 ? 32.962 11.716 -42.944 1.00 44.81 311 LYS B CA 1
ATOM 4886 C C . LYS B 1 311 ? 33.955 12.384 -43.888 1.00 43.03 311 LYS B C 1
ATOM 4887 O O . LYS B 1 311 ? 34.070 13.605 -43.894 1.00 39.58 311 LYS B O 1
ATOM 4893 N N . LYS B 1 312 ? 34.646 11.573 -44.688 1.00 41.05 312 LYS B N 1
ATOM 4894 C CA . LYS B 1 312 ? 35.568 12.066 -45.707 1.00 37.03 312 LYS B CA 1
ATOM 4895 C C . LYS B 1 312 ? 34.873 12.914 -46.753 1.00 42.94 312 LYS B C 1
ATOM 4896 O O . LYS B 1 312 ? 35.513 13.695 -47.466 1.00 45.53 312 LYS B O 1
ATOM 4902 N N . THR B 1 313 ? 33.567 12.739 -46.884 1.00 41.02 313 THR B N 1
ATOM 4903 C CA . THR B 1 313 ? 32.851 13.444 -47.932 1.00 40.24 313 THR B CA 1
ATOM 4904 C C . THR B 1 313 ? 32.471 14.790 -47.376 1.00 37.44 313 THR B C 1
ATOM 4905 O O . THR B 1 313 ? 32.105 15.690 -48.117 1.00 41.14 313 THR B O 1
ATOM 4909 N N . GLY B 1 314 ? 32.586 14.927 -46.061 1.00 36.47 314 GLY B N 1
ATOM 4910 C CA . GLY B 1 314 ? 32.261 16.176 -45.398 1.00 39.20 314 GLY B CA 1
ATOM 4911 C C . GLY B 1 314 ? 31.010 16.182 -44.527 1.00 41.77 314 GLY B C 1
ATOM 4912 O O . GLY B 1 314 ? 30.673 17.208 -43.940 1.00 41.54 314 GLY B O 1
ATOM 4913 N N . PHE B 1 315 ? 30.315 15.050 -44.438 1.00 40.47 315 PHE B N 1
ATOM 4914 C CA . PHE B 1 315 ? 29.112 14.960 -43.614 1.00 38.99 315 PHE B CA 1
ATOM 4915 C C . PHE B 1 315 ? 29.441 15.030 -42.126 1.00 37.09 315 PHE B C 1
ATOM 4916 O O . PHE B 1 315 ? 30.480 14.542 -41.714 1.00 39.45 315 PHE B O 1
ATOM 4924 N N . THR B 1 316 ? 28.559 15.632 -41.329 1.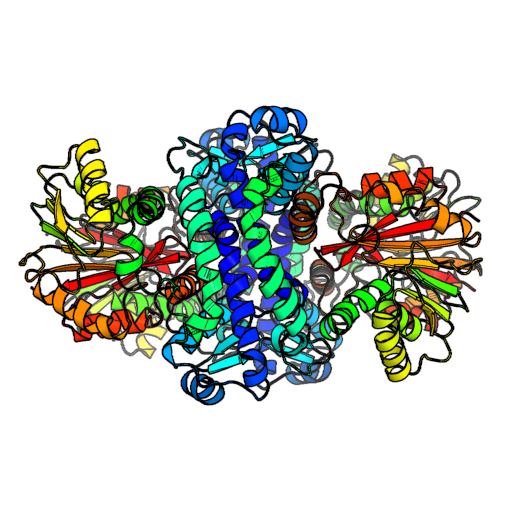00 38.62 316 THR B N 1
ATOM 4925 C CA . THR B 1 316 ? 28.643 15.543 -39.861 1.00 44.72 316 THR B CA 1
ATOM 4926 C C . THR B 1 316 ? 27.472 14.761 -39.289 1.00 40.04 316 THR B C 1
ATOM 4927 O O . THR B 1 316 ? 26.554 14.391 -40.013 1.00 41.65 316 THR B O 1
ATOM 4931 N N . ASP B 1 317 ? 27.511 14.547 -37.978 1.00 39.90 317 ASP B N 1
ATOM 4932 C CA . ASP B 1 317 ? 26.456 13.836 -37.266 1.00 51.20 317 ASP B CA 1
ATOM 4933 C C . ASP B 1 317 ? 26.254 12.435 -37.871 1.00 47.48 317 ASP B C 1
ATOM 4934 O O . ASP B 1 317 ? 25.129 11.944 -37.997 1.00 44.68 317 ASP B O 1
ATOM 4939 N N . VAL B 1 318 ? 27.359 11.806 -38.258 1.00 45.75 318 VAL B N 1
ATOM 4940 C CA . VAL B 1 318 ? 27.304 10.506 -38.903 1.00 43.45 318 VAL B CA 1
ATOM 4941 C C . VAL B 1 318 ? 26.933 9.436 -37.880 1.00 47.04 318 VAL B C 1
ATOM 4942 O O . VAL B 1 318 ? 27.515 9.358 -36.793 1.00 45.76 318 VAL B O 1
ATOM 4946 N N . LYS B 1 319 ? 25.958 8.609 -38.236 1.00 43.65 319 LYS B N 1
ATOM 4947 C CA . LYS B 1 319 ? 25.392 7.644 -37.298 1.00 44.29 319 LYS B CA 1
ATOM 4948 C C . LYS B 1 319 ? 24.902 6.406 -38.067 1.00 43.72 319 LYS B C 1
ATOM 4949 O O . LYS B 1 319 ? 24.188 6.522 -39.066 1.00 39.39 319 LYS B O 1
ATOM 4955 N N . VAL B 1 320 ? 25.314 5.227 -37.616 1.00 41.82 320 VAL B N 1
ATOM 4956 C CA . VAL B 1 320 ? 24.873 3.981 -38.224 1.00 37.29 320 VAL B CA 1
ATOM 4957 C C . VAL B 1 320 ? 24.167 3.047 -37.231 1.00 38.38 320 VAL B C 1
ATOM 4958 O O . VAL B 1 320 ? 24.712 2.734 -36.174 1.00 36.01 320 VAL B O 1
ATOM 4962 N N . GLY B 1 321 ? 22.971 2.577 -37.591 1.00 40.68 321 GLY B N 1
ATOM 4963 C CA . GLY B 1 321 ? 22.202 1.692 -36.729 1.00 40.07 321 GLY B CA 1
ATOM 4964 C C . GLY B 1 321 ? 21.364 0.659 -37.470 1.00 38.03 321 GLY B C 1
ATOM 4965 O O . GLY B 1 321 ? 21.378 0.606 -38.692 1.00 36.87 321 GLY B O 1
ATOM 4966 N N . PRO B 1 322 ? 20.625 -0.175 -36.726 1.00 40.52 322 PRO B N 1
ATOM 4967 C CA . PRO B 1 322 ? 19.785 -1.239 -37.301 1.00 38.00 322 PRO B CA 1
ATOM 4968 C C . PRO B 1 322 ? 18.478 -0.726 -37.893 1.00 39.47 322 PRO B C 1
ATOM 4969 O O . PRO B 1 322 ? 17.873 0.182 -37.341 1.00 44.64 322 PRO B O 1
ATOM 4973 N N . MET B 1 323 ? 18.051 -1.303 -39.009 1.00 34.55 323 MET B N 1
ATOM 4974 C CA . MET B 1 323 ? 16.717 -1.045 -39.529 1.00 35.23 323 MET B CA 1
ATOM 4975 C C . MET B 1 323 ? 15.850 -2.299 -39.434 1.00 34.75 323 MET B C 1
ATOM 4976 O O . MET B 1 323 ? 15.021 -2.432 -38.534 1.00 35.85 323 MET B O 1
ATOM 4981 N N . ILE B 1 324 ? 16.021 -3.202 -40.390 1.00 28.96 324 ILE B N 1
ATOM 4982 C CA . ILE B 1 324 ? 15.258 -4.433 -40.397 1.00 30.60 324 ILE B CA 1
ATOM 4983 C C . ILE B 1 324 ? 16.065 -5.455 -39.627 1.00 33.13 324 ILE B C 1
ATOM 4984 O O . ILE B 1 324 ? 17.160 -5.823 -40.054 1.00 31.01 324 ILE B O 1
ATOM 4989 N N . PRO B 1 325 ? 15.536 -5.899 -38.474 1.00 36.71 325 PRO B N 1
ATOM 4990 C CA . PRO B 1 325 ? 16.238 -6.788 -37.536 1.00 28.11 325 PRO B CA 1
ATOM 4991 C C . PRO B 1 325 ? 16.980 -7.906 -38.256 1.00 29.14 325 PRO B C 1
ATOM 4992 O O . PRO B 1 325 ? 16.400 -8.610 -39.089 1.00 28.33 325 PRO B O 1
ATOM 4996 N N . GLY B 1 326 ? 18.259 -8.057 -37.931 1.00 32.58 326 GLY B N 1
ATOM 4997 C CA . GLY B 1 326 ? 19.111 -9.035 -38.582 1.00 33.88 326 GLY B CA 1
ATOM 4998 C C . GLY B 1 326 ? 19.353 -8.848 -40.078 1.00 34.00 326 GLY B C 1
ATOM 4999 O O . GLY B 1 326 ? 19.967 -9.703 -40.720 1.00 29.78 326 GLY B O 1
ATOM 5000 N N . MET B 1 327 ? 18.910 -7.739 -40.660 1.00 29.97 327 MET B N 1
ATOM 5001 C CA . MET B 1 327 ? 18.997 -7.661 -42.121 1.00 36.44 327 MET B CA 1
ATOM 5002 C C . MET B 1 327 ? 19.605 -6.394 -42.736 1.00 30.58 327 MET B C 1
ATOM 5003 O O . MET B 1 327 ? 20.496 -6.485 -43.579 1.00 31.41 327 MET B O 1
ATOM 5008 N N . THR B 1 328 ? 19.112 -5.222 -42.347 1.00 28.94 328 THR B N 1
ATOM 5009 C CA . THR B 1 328 ? 19.649 -3.981 -42.889 1.00 28.35 328 THR B CA 1
ATOM 5010 C C . THR B 1 328 ? 20.021 -2.989 -41.820 1.00 29.02 328 THR B C 1
ATOM 5011 O O . THR B 1 328 ? 19.578 -3.086 -40.680 1.00 30.20 328 THR B O 1
ATOM 5015 N N . MET B 1 329 ? 20.840 -2.023 -42.207 1.00 26.97 329 MET B N 1
ATOM 5016 C CA . MET B 1 329 ? 21.165 -0.911 -41.330 1.00 32.19 329 MET B CA 1
ATOM 5017 C C . MET B 1 329 ? 20.751 0.400 -41.991 1.00 29.41 329 MET B C 1
ATOM 5018 O O . MET B 1 329 ? 20.575 0.457 -43.203 1.00 32.92 329 MET B O 1
ATOM 5023 N N . LEU B 1 330 ? 20.569 1.437 -41.183 1.00 32.71 330 LEU B N 1
ATOM 5024 C CA . LEU B 1 330 ? 20.286 2.777 -41.671 1.00 30.93 330 LEU B CA 1
ATOM 5025 C C . LEU B 1 330 ? 21.411 3.660 -41.225 1.00 35.21 330 LEU B C 1
ATOM 5026 O O . LEU B 1 330 ? 21.723 3.705 -40.029 1.00 36.54 330 LEU B O 1
ATOM 5031 N N . ALA B 1 331 ? 22.017 4.357 -42.183 1.00 35.15 331 ALA B N 1
ATOM 5032 C CA . ALA B 1 331 ? 23.077 5.324 -41.917 1.00 33.60 331 ALA B CA 1
ATOM 5033 C C . ALA B 1 331 ? 22.523 6.722 -42.115 1.00 35.92 331 ALA B C 1
ATOM 5034 O O . ALA B 1 331 ? 21.879 6.984 -43.122 1.00 34.16 331 ALA B O 1
ATOM 5036 N N . GLU B 1 332 ? 22.776 7.608 -41.152 1.00 40.57 332 GLU B N 1
ATOM 5037 C CA . GLU B 1 332 ? 22.287 8.987 -41.187 1.00 36.47 332 GLU B CA 1
ATOM 5038 C C . GLU B 1 332 ? 23.479 9.927 -41.195 1.00 39.45 332 GLU B C 1
ATOM 5039 O O . GLU B 1 332 ? 24.448 9.679 -40.488 1.00 38.30 332 GLU B O 1
ATOM 5045 N N . ALA B 1 333 ? 23.397 11.005 -41.975 1.00 39.31 333 ALA B N 1
ATOM 5046 C CA . ALA B 1 333 ? 24.465 12.002 -42.060 1.00 33.09 333 ALA B CA 1
ATOM 5047 C C . ALA B 1 333 ? 23.913 13.349 -42.489 1.00 40.65 333 ALA B C 1
ATOM 5048 O O . ALA B 1 333 ? 23.032 13.425 -43.346 1.00 44.88 333 ALA B O 1
ATOM 5050 N N . VAL B 1 334 ? 24.427 14.416 -41.890 1.00 45.29 334 VAL B N 1
ATOM 5051 C CA . VAL B 1 334 ? 24.019 15.760 -42.267 1.00 43.60 334 VAL B CA 1
ATOM 5052 C C . VAL B 1 334 ? 25.130 16.510 -42.995 1.00 39.58 334 VAL B C 1
ATOM 5053 O O . VAL B 1 334 ? 26.300 16.450 -42.599 1.00 41.82 334 VAL B O 1
ATOM 5057 N N . ARG B 1 335 ? 24.763 17.205 -44.067 1.00 36.30 335 ARG B N 1
ATOM 5058 C CA . ARG B 1 335 ? 25.679 18.151 -44.678 1.00 38.95 335 ARG B CA 1
ATOM 5059 C C . ARG B 1 335 ? 25.700 19.393 -43.797 1.00 46.41 335 ARG B C 1
ATOM 5060 O O . ARG B 1 335 ? 24.652 19.941 -43.461 1.00 47.46 335 ARG B O 1
ATOM 5068 N N . PRO B 1 336 ? 26.896 19.834 -43.405 1.00 43.07 336 PRO B N 1
ATOM 5069 C CA . PRO B 1 336 ? 27.033 20.923 -42.435 1.00 46.38 336 PRO B CA 1
ATOM 5070 C C . PRO B 1 336 ? 26.299 22.182 -42.883 1.00 49.86 336 PRO B C 1
ATOM 5071 O O . PRO B 1 336 ? 26.280 22.486 -44.080 1.00 45.90 336 PRO B O 1
ATOM 5075 N N . GLU B 1 337 ? 25.717 22.902 -41.924 1.00 55.63 337 GLU B N 1
ATOM 5076 C CA . GLU B 1 337 ? 24.968 24.130 -42.203 1.00 57.15 337 GLU B CA 1
ATOM 5077 C C . GLU B 1 337 ? 25.838 25.397 -42.230 1.00 64.20 337 GLU B C 1
ATOM 5078 O O . GLU B 1 337 ? 25.447 26.406 -42.824 1.00 63.59 337 GLU B O 1
ATOM 5085 N N . THR C 1 2 ? 28.499 -27.105 -31.633 1.00 46.84 2 THR C N 1
ATOM 5086 C CA . THR C 1 2 ? 28.882 -25.756 -32.036 1.00 42.97 2 THR C CA 1
ATOM 5087 C C . THR C 1 2 ? 29.518 -25.032 -30.866 1.00 37.61 2 THR C C 1
ATOM 5088 O O . THR C 1 2 ? 29.186 -25.315 -29.726 1.00 40.93 2 THR C O 1
ATOM 5092 N N . LEU C 1 3 ? 30.420 -24.093 -31.154 1.00 36.20 3 LEU C N 1
ATOM 5093 C CA . LEU C 1 3 ? 31.088 -23.305 -30.116 1.00 34.88 3 LEU C CA 1
ATOM 5094 C C . LEU C 1 3 ? 30.630 -21.846 -30.141 1.00 37.21 3 LEU C C 1
ATOM 5095 O O . LEU C 1 3 ? 30.440 -21.261 -31.204 1.00 34.58 3 LEU C O 1
ATOM 5100 N N . LEU C 1 4 ? 30.458 -21.265 -28.961 1.00 30.37 4 LEU C N 1
ATOM 5101 C CA . LEU C 1 4 ? 30.007 -19.886 -28.850 1.00 34.77 4 LEU C CA 1
ATOM 5102 C C . LEU C 1 4 ? 31.083 -18.895 -29.337 1.00 38.36 4 LEU C C 1
ATOM 5103 O O . LEU C 1 4 ? 32.290 -19.145 -29.201 1.00 33.90 4 LEU C O 1
ATOM 5108 N N . THR C 1 5 ? 30.640 -17.767 -29.890 1.00 36.17 5 THR C N 1
ATOM 5109 C CA . THR C 1 5 ? 31.555 -16.789 -30.472 1.00 40.16 5 THR C CA 1
ATOM 5110 C C . THR C 1 5 ? 31.286 -15.358 -30.031 1.00 41.16 5 THR C C 1
ATOM 5111 O O . THR C 1 5 ? 32.200 -14.542 -29.978 1.00 42.55 5 THR C O 1
ATOM 5115 N N . ASN C 1 6 ? 30.039 -15.048 -29.717 1.00 37.44 6 ASN C N 1
ATOM 5116 C CA . ASN C 1 6 ? 29.682 -13.654 -29.512 1.00 39.16 6 ASN C CA 1
ATOM 5117 C C . ASN C 1 6 ? 29.054 -13.338 -28.158 1.00 37.56 6 ASN C C 1
ATOM 5118 O O . ASN C 1 6 ? 28.863 -14.212 -27.313 1.00 40.74 6 ASN C O 1
ATOM 5123 N N . ALA C 1 7 ? 28.743 -12.069 -27.950 1.00 38.57 7 ALA C N 1
ATOM 5124 C CA . ALA C 1 7 ? 28.287 -11.620 -26.644 1.00 41.22 7 ALA C CA 1
ATOM 5125 C C . ALA C 1 7 ? 26.910 -12.200 -26.335 1.00 42.95 7 ALA C C 1
ATOM 5126 O O . ALA C 1 7 ? 26.679 -12.733 -25.246 1.00 40.79 7 ALA C O 1
ATOM 5128 N N . GLU C 1 8 ? 26.010 -12.113 -27.312 1.00 38.65 8 GLU C N 1
ATOM 5129 C CA . GLU C 1 8 ? 24.651 -12.618 -27.153 1.00 45.13 8 GLU C CA 1
ATOM 5130 C C . GLU C 1 8 ? 24.658 -14.059 -26.628 1.00 41.17 8 GLU C C 1
ATOM 5131 O O . GLU C 1 8 ? 23.946 -14.384 -25.684 1.00 40.72 8 GLU C O 1
ATOM 5137 N N . GLU C 1 9 ? 25.488 -14.905 -27.229 1.00 41.24 9 GLU C N 1
ATOM 5138 C CA . GLU C 1 9 ? 25.549 -16.323 -26.883 1.00 39.71 9 GLU C CA 1
ATOM 5139 C C . GLU C 1 9 ? 26.080 -16.563 -25.468 1.00 40.73 9 GLU C C 1
ATOM 5140 O O . GLU C 1 9 ? 25.641 -17.489 -24.777 1.00 38.95 9 GLU C O 1
ATOM 5146 N N . ILE C 1 10 ? 27.015 -15.728 -25.030 1.00 39.33 10 ILE C N 1
ATOM 5147 C CA . ILE C 1 10 ? 27.491 -15.842 -23.658 1.00 39.24 10 ILE C CA 1
ATOM 5148 C C . ILE C 1 10 ? 26.475 -15.256 -22.682 1.00 34.30 10 ILE C C 1
ATOM 5149 O O . ILE C 1 10 ? 26.188 -15.859 -21.662 1.00 35.97 10 ILE C O 1
ATOM 5154 N N . SER C 1 11 ? 25.925 -14.091 -22.997 1.00 31.58 11 SER C N 1
ATOM 5155 C CA . SER C 1 11 ? 24.840 -13.556 -22.193 1.00 36.17 11 SER C CA 1
ATOM 5156 C C . SER C 1 11 ? 23.753 -14.605 -22.033 1.00 36.28 11 SER C C 1
ATOM 5157 O O . SER C 1 11 ? 23.229 -14.782 -20.944 1.00 38.39 11 SER C O 1
ATOM 5160 N N . ASP C 1 12 ? 23.418 -15.311 -23.108 1.00 36.27 12 ASP C N 1
ATOM 5161 C CA . ASP C 1 12 ? 22.342 -16.287 -23.032 1.00 36.74 12 ASP C CA 1
ATOM 5162 C C . ASP C 1 12 ? 22.621 -17.275 -21.913 1.00 38.14 12 ASP C C 1
ATOM 5163 O O . ASP C 1 12 ? 21.702 -17.649 -21.187 1.00 35.39 12 ASP C O 1
ATOM 5168 N N . ILE C 1 13 ? 23.886 -17.692 -21.784 1.00 35.49 13 ILE C N 1
ATOM 5169 C CA . ILE C 1 13 ? 24.302 -18.600 -20.712 1.00 31.76 13 ILE C CA 1
ATOM 5170 C C . ILE C 1 13 ? 24.298 -17.894 -19.354 1.00 33.29 13 ILE C C 1
ATOM 5171 O O . ILE C 1 13 ? 23.710 -18.384 -18.388 1.00 29.70 13 ILE C O 1
ATOM 5176 N N . ALA C 1 14 ? 24.982 -16.751 -19.282 1.00 30.84 14 ALA C N 1
ATOM 5177 C CA . ALA C 1 14 ? 25.135 -16.029 -18.023 1.00 30.30 14 ALA C CA 1
ATOM 5178 C C . ALA C 1 14 ? 23.783 -15.699 -17.388 1.00 31.05 14 ALA C C 1
ATOM 5179 O O . ALA C 1 14 ? 23.624 -15.822 -16.183 1.00 34.47 14 ALA C O 1
ATOM 5181 N N . PHE C 1 15 ? 22.804 -15.306 -18.201 1.00 32.24 15 PHE C N 1
ATOM 5182 C CA . PHE C 1 15 ? 21.513 -14.883 -17.676 1.00 27.71 15 PHE C CA 1
ATOM 5183 C C . PHE C 1 15 ? 20.410 -15.946 -17.783 1.00 29.71 15 PHE C C 1
ATOM 5184 O O . PHE C 1 15 ? 19.242 -15.673 -17.529 1.00 29.70 15 PHE C O 1
ATOM 5192 N N . GLY C 1 16 ? 20.793 -17.173 -18.111 1.00 27.03 16 GLY C N 1
ATOM 5193 C CA . GLY C 1 16 ? 19.844 -18.274 -18.079 1.00 28.72 16 GLY C CA 1
ATOM 5194 C C . GLY C 1 16 ? 19.102 -18.434 -16.748 1.00 32.70 16 GLY C C 1
ATOM 5195 O O . GLY C 1 16 ? 17.952 -18.874 -16.728 1.00 32.71 16 GLY C O 1
ATOM 5196 N N . PHE C 1 17 ? 19.752 -18.113 -15.627 1.00 28.40 17 PHE C N 1
ATOM 5197 C CA . PHE C 1 17 ? 19.092 -18.275 -14.335 1.00 28.61 17 PHE C CA 1
ATOM 5198 C C . PHE C 1 17 ? 17.869 -17.358 -14.240 1.00 24.79 17 PHE C C 1
ATOM 5199 O O . PHE C 1 17 ? 16.894 -17.680 -13.594 1.00 27.39 17 PHE C O 1
ATOM 5207 N N . MET C 1 18 ? 17.900 -16.221 -14.901 1.00 21.24 18 MET C N 1
ATOM 5208 C CA . MET C 1 18 ? 16.743 -15.350 -14.822 1.00 23.75 18 MET C CA 1
ATOM 5209 C C . MET C 1 18 ? 15.580 -15.975 -15.559 1.00 31.40 18 MET C C 1
ATOM 5210 O O . MET C 1 18 ? 14.436 -15.939 -15.079 1.00 29.12 18 MET C O 1
ATOM 5215 N N . GLY C 1 19 ? 15.882 -16.565 -16.722 1.00 29.33 19 GLY C N 1
ATOM 5216 C CA . GLY C 1 19 ? 14.905 -17.319 -17.474 1.00 25.11 19 GLY C CA 1
ATOM 5217 C C . GLY C 1 19 ? 14.247 -18.380 -16.615 1.00 25.08 19 GLY C C 1
ATOM 5218 O O . GLY C 1 19 ? 13.015 -18.444 -16.538 1.00 28.10 19 GLY C O 1
ATOM 5219 N N . SER C 1 20 ? 15.060 -19.202 -15.955 1.00 27.92 20 SER C N 1
ATOM 5220 C CA . SER C 1 20 ? 14.536 -20.286 -15.121 1.00 30.00 20 SER C CA 1
ATOM 5221 C C . SER C 1 20 ? 13.570 -19.764 -14.068 1.00 30.10 20 SER C C 1
ATOM 5222 O O . SER C 1 20 ? 12.493 -20.336 -13.860 1.00 28.96 20 SER C O 1
ATOM 5225 N N . LYS C 1 21 ? 13.945 -18.655 -13.434 1.00 29.56 21 LYS C N 1
ATOM 5226 C CA . LYS C 1 21 ? 13.154 -18.096 -12.329 1.00 33.97 21 LYS C CA 1
ATOM 5227 C C . LYS C 1 21 ? 11.852 -17.479 -12.796 1.00 33.25 21 LYS C C 1
ATOM 5228 O O . LYS C 1 21 ? 10.874 -17.455 -12.041 1.00 32.93 21 LYS C O 1
ATOM 5234 N N . ALA C 1 22 ? 11.842 -16.966 -14.024 1.00 28.44 22 ALA C N 1
ATOM 5235 C CA . ALA C 1 22 ? 10.607 -16.436 -14.604 1.00 30.85 22 ALA C CA 1
ATOM 5236 C C . ALA C 1 22 ? 9.577 -17.558 -14.724 1.00 30.66 22 ALA C C 1
ATOM 5237 O O . ALA C 1 22 ? 8.407 -17.392 -14.428 1.00 34.16 22 ALA C O 1
ATOM 5239 N N . LEU C 1 23 ? 10.037 -18.709 -15.178 1.00 29.15 23 LEU C N 1
ATOM 5240 C CA . LEU C 1 23 ? 9.186 -19.862 -15.372 1.00 33.17 23 LEU C CA 1
ATOM 5241 C C . LEU C 1 23 ? 8.673 -20.365 -14.011 1.00 34.07 23 LEU C C 1
ATOM 5242 O O . LEU C 1 23 ? 7.481 -20.617 -13.848 1.00 36.23 23 LEU C O 1
ATOM 5247 N N . PHE C 1 24 ? 9.578 -20.484 -13.041 1.00 30.34 24 PHE C N 1
ATOM 5248 C CA . PHE C 1 24 ? 9.241 -20.945 -11.696 1.00 35.87 24 PHE C CA 1
ATOM 5249 C C . PHE C 1 24 ? 8.240 -20.046 -10.972 1.00 34.40 24 PHE C C 1
ATOM 5250 O O . PHE C 1 24 ? 7.216 -20.519 -10.483 1.00 33.64 24 PHE C O 1
ATOM 5258 N N . ALA C 1 25 ? 8.532 -18.756 -10.914 1.00 30.06 25 ALA C N 1
ATOM 5259 C CA . ALA C 1 25 ? 7.595 -17.800 -10.324 1.00 35.03 25 ALA C CA 1
ATOM 5260 C C . ALA C 1 25 ? 6.209 -17.971 -10.927 1.00 37.75 25 ALA C C 1
ATOM 5261 O O . ALA C 1 25 ? 5.197 -17.994 -10.205 1.00 35.87 25 ALA C O 1
ATOM 5263 N N . ALA C 1 26 ? 6.165 -18.102 -12.251 1.00 33.44 26 ALA C N 1
ATOM 5264 C CA . ALA C 1 26 ? 4.886 -18.209 -12.953 1.00 34.48 26 ALA C CA 1
ATOM 5265 C C . ALA C 1 26 ? 4.138 -19.449 -12.490 1.00 31.70 26 ALA C C 1
ATOM 5266 O O . ALA C 1 26 ? 2.938 -19.409 -12.255 1.00 34.07 26 ALA C O 1
ATOM 5268 N N . LEU C 1 27 ? 4.857 -20.549 -12.356 1.00 34.61 27 LEU C N 1
ATOM 5269 C CA . LEU C 1 27 ? 4.240 -21.787 -11.916 1.00 36.58 27 LEU C CA 1
ATOM 5270 C C . LEU C 1 27 ? 3.670 -21.665 -10.498 1.00 36.46 27 LEU C C 1
ATOM 5271 O O . LEU C 1 27 ? 2.511 -22.025 -10.279 1.00 30.94 27 LEU C O 1
ATOM 5276 N N . HIS C 1 28 ? 4.468 -21.147 -9.553 1.00 36.52 28 HIS C N 1
ATOM 5277 C CA . HIS C 1 28 ? 4.015 -20.993 -8.162 1.00 37.71 28 HIS C CA 1
ATOM 5278 C C . HIS C 1 28 ? 2.715 -20.207 -8.115 1.00 39.99 28 HIS C C 1
ATOM 5279 O O . HIS C 1 28 ? 1.912 -20.382 -7.203 1.00 45.03 28 HIS C O 1
ATOM 5286 N N . HIS C 1 29 ? 2.503 -19.352 -9.106 1.00 34.65 29 HIS C N 1
ATOM 5287 C CA . HIS C 1 29 ? 1.325 -18.488 -9.118 1.00 41.41 29 HIS C CA 1
ATOM 5288 C C . HIS C 1 29 ? 0.229 -18.873 -10.115 1.00 41.37 29 HIS C C 1
ATOM 5289 O O . HIS C 1 29 ? -0.720 -18.114 -10.317 1.00 39.59 29 HIS C O 1
ATOM 5296 N N . GLY C 1 30 ? 0.372 -20.048 -10.731 1.00 40.59 30 GLY C N 1
ATOM 5297 C CA . GLY C 1 30 ? -0.655 -20.610 -11.596 1.00 39.24 30 GLY C CA 1
ATOM 5298 C C . GLY C 1 30 ? -0.990 -19.763 -12.810 1.00 38.44 30 GLY C C 1
ATOM 5299 O O . GLY C 1 30 ? -2.146 -19.708 -13.255 1.00 40.57 30 GLY C O 1
ATOM 5300 N N . VAL C 1 31 ? 0.023 -19.099 -13.349 1.00 30.79 31 VAL C N 1
ATOM 5301 C CA . VAL C 1 31 ? -0.142 -18.310 -14.559 1.00 34.85 31 VAL C CA 1
ATOM 5302 C C . VAL C 1 31 ? -0.738 -19.124 -15.721 1.00 34.64 31 VAL C C 1
ATOM 5303 O O . VAL C 1 31 ? -1.781 -18.774 -16.261 1.00 34.88 31 VAL C O 1
ATOM 5307 N N . PHE C 1 32 ? -0.071 -20.205 -16.098 1.00 29.79 32 PHE C N 1
ATOM 5308 C CA . PHE C 1 32 ? -0.479 -20.968 -17.267 1.00 36.05 32 PHE C CA 1
ATOM 5309 C C . PHE C 1 32 ? -1.829 -21.621 -17.050 1.00 39.15 32 PHE C C 1
ATOM 5310 O O . PHE C 1 32 ? -2.660 -21.648 -17.944 1.00 37.39 32 PHE C O 1
ATOM 5318 N N . THR C 1 33 ? -2.068 -22.123 -15.848 1.00 43.19 33 THR C N 1
ATOM 5319 C CA . THR C 1 33 ? -3.394 -22.647 -15.535 1.00 39.60 33 THR C CA 1
ATOM 5320 C C . THR C 1 33 ? -4.492 -21.586 -15.715 1.00 39.34 33 THR C C 1
ATOM 5321 O O . THR C 1 33 ? -5.524 -21.860 -16.315 1.00 44.27 33 THR C O 1
ATOM 5325 N N . CYS C 1 34 ? -4.273 -20.373 -15.230 1.00 34.85 34 CYS C N 1
ATOM 5326 C CA . CYS C 1 34 ? -5.221 -19.300 -15.522 1.00 43.90 34 CYS C CA 1
ATOM 5327 C C . CYS C 1 34 ? -5.393 -18.996 -17.020 1.00 46.19 34 CYS C C 1
ATOM 5328 O O . CYS C 1 34 ? -6.463 -18.567 -17.447 1.00 46.97 34 CYS C O 1
ATOM 5331 N N . LEU C 1 35 ? -4.349 -19.203 -17.816 1.00 38.02 35 LEU C N 1
ATOM 5332 C CA . LEU C 1 35 ? -4.426 -18.823 -19.228 1.00 45.55 35 LEU C CA 1
ATOM 5333 C C . LEU C 1 35 ? -5.094 -19.899 -20.071 1.00 43.15 35 LEU C C 1
ATOM 5334 O O . LEU C 1 35 ? -5.361 -19.700 -21.244 1.00 42.87 35 LEU C O 1
ATOM 5339 N N . ALA C 1 36 ? -5.366 -21.040 -19.454 1.00 46.02 36 ALA C N 1
ATOM 5340 C CA . ALA C 1 36 ? -5.861 -22.205 -20.175 1.00 43.62 36 ALA C CA 1
ATOM 5341 C C . ALA C 1 36 ? -7.228 -21.995 -20.828 1.00 50.14 36 ALA C C 1
ATOM 5342 O O . ALA C 1 36 ? -7.562 -22.677 -21.791 1.00 56.70 36 ALA C O 1
ATOM 5344 N N . ASP C 1 37 ? -8.021 -21.067 -20.303 1.00 49.52 37 ASP C N 1
ATOM 5345 C CA . ASP C 1 37 ? -9.358 -20.846 -20.837 1.00 52.69 37 ASP C CA 1
ATOM 5346 C C . ASP C 1 37 ? -9.358 -19.756 -21.899 1.00 54.10 37 ASP C C 1
ATOM 5347 O O . ASP C 1 37 ? -10.412 -19.282 -22.310 1.00 53.47 37 ASP C O 1
ATOM 5352 N N . GLY C 1 38 ? -8.172 -19.358 -22.338 1.00 52.30 38 GLY C N 1
ATOM 5353 C CA . GLY C 1 38 ? -8.061 -18.372 -23.396 1.00 53.59 38 GLY C CA 1
ATOM 5354 C C . GLY C 1 38 ? -7.289 -17.155 -22.937 1.00 51.81 38 GLY C C 1
ATOM 5355 O O . GLY C 1 38 ? -7.127 -16.943 -21.732 1.00 50.79 38 GLY C O 1
ATOM 5356 N N . PRO C 1 39 ? -6.806 -16.352 -23.898 1.00 47.99 39 PRO C N 1
ATOM 5357 C CA . PRO C 1 39 ? -5.941 -15.198 -23.624 1.00 47.36 39 PRO C CA 1
ATOM 5358 C C . PRO C 1 39 ? -6.562 -14.171 -22.665 1.00 44.80 39 PRO C C 1
ATOM 5359 O O . PRO C 1 39 ? -7.779 -14.000 -22.625 1.00 47.94 39 PRO C O 1
ATOM 5363 N N . LEU C 1 40 ? -5.711 -13.494 -21.901 1.00 44.24 40 LEU C N 1
ATOM 5364 C CA . LEU C 1 40 ? -6.168 -12.598 -20.845 1.00 43.76 40 LEU C CA 1
ATOM 5365 C C . LEU C 1 40 ? -5.327 -11.332 -20.813 1.00 45.78 40 LEU C C 1
ATOM 5366 O O . LEU C 1 40 ? -4.108 -11.381 -20.990 1.00 43.78 40 LEU C O 1
ATOM 5371 N N . SER C 1 41 ? -5.992 -10.201 -20.598 1.00 47.49 41 SER C N 1
ATOM 5372 C CA . SER C 1 41 ? -5.324 -8.920 -20.398 1.00 45.86 41 SER C CA 1
ATOM 5373 C C . SER C 1 41 ? -4.573 -8.948 -19.080 1.00 43.49 41 SER C C 1
ATOM 5374 O O . SER C 1 41 ? -4.805 -9.821 -18.242 1.00 40.25 41 SER C O 1
ATOM 5377 N N . VAL C 1 42 ? -3.689 -7.982 -18.884 1.00 42.38 42 VAL C N 1
ATOM 5378 C CA . VAL C 1 42 ? -2.971 -7.896 -17.623 1.00 44.37 42 VAL C CA 1
ATOM 5379 C C . VAL C 1 42 ? -3.940 -7.768 -16.444 1.00 44.05 42 VAL C C 1
ATOM 5380 O O . VAL C 1 42 ? -3.728 -8.376 -15.398 1.00 41.46 42 VAL C O 1
ATOM 5384 N N . GLU C 1 43 ? -5.008 -6.991 -16.635 1.00 51.13 43 GLU C N 1
ATOM 5385 C CA . GLU C 1 43 ? -6.021 -6.749 -15.599 1.00 47.79 43 GLU C CA 1
ATOM 5386 C C . GLU C 1 43 ? -6.758 -8.023 -15.228 1.00 47.43 43 GLU C C 1
ATOM 5387 O O . GLU C 1 43 ? -6.922 -8.340 -14.051 1.00 45.12 43 GLU C O 1
ATOM 5393 N N . GLU C 1 44 ? -7.206 -8.749 -16.247 1.00 47.55 44 GLU C N 1
ATOM 5394 C CA . GLU C 1 44 ? -7.918 -9.997 -16.032 1.00 46.00 44 GLU C CA 1
ATOM 5395 C C . GLU C 1 44 ? -7.006 -11.017 -15.356 1.00 46.02 44 GLU C C 1
ATOM 5396 O O . GLU C 1 44 ? -7.465 -11.872 -14.586 1.00 44.93 44 GLU C O 1
ATOM 5402 N N . MET C 1 45 ? -5.711 -10.935 -15.646 1.00 42.45 45 MET C N 1
ATOM 5403 C CA . MET C 1 45 ? -4.765 -11.880 -15.072 1.00 45.34 45 MET C CA 1
ATOM 5404 C C . MET C 1 45 ? -4.632 -11.592 -13.585 1.00 45.41 45 MET C C 1
ATOM 5405 O O . MET C 1 45 ? -4.537 -12.503 -12.771 1.00 47.13 45 MET C O 1
ATOM 5410 N N . ALA C 1 46 ? -4.633 -10.312 -13.246 1.00 39.94 46 ALA C N 1
ATOM 5411 C CA . ALA C 1 46 ? -4.508 -9.884 -11.864 1.00 45.18 46 ALA C CA 1
ATOM 5412 C C . ALA C 1 46 ? -5.707 -10.358 -11.058 1.00 50.35 46 ALA C C 1
ATOM 5413 O O . ALA C 1 46 ? -5.559 -10.818 -9.919 1.00 45.84 46 ALA C O 1
ATOM 5415 N N . ALA C 1 47 ? -6.896 -10.250 -11.649 1.00 49.00 47 ALA C N 1
ATOM 5416 C CA . ALA C 1 47 ? -8.107 -10.705 -10.968 1.00 52.92 47 ALA C CA 1
ATOM 5417 C C . ALA C 1 47 ? -7.951 -12.172 -10.581 1.00 52.94 47 ALA C C 1
ATOM 5418 O O . ALA C 1 47 ? -8.154 -12.551 -9.429 1.00 57.26 47 ALA C O 1
ATOM 5420 N N . ALA C 1 48 ? -7.555 -12.991 -11.544 1.00 45.85 48 ALA C N 1
ATOM 5421 C CA . ALA C 1 48 ? -7.478 -14.431 -11.325 1.00 52.87 48 ALA C CA 1
ATOM 5422 C C . ALA C 1 48 ? -6.382 -14.917 -10.351 1.00 56.42 48 ALA C C 1
ATOM 5423 O O . ALA C 1 48 ? -6.406 -16.076 -9.917 1.00 54.14 48 ALA C O 1
ATOM 5425 N N . THR C 1 49 ? -5.424 -14.061 -10.002 1.00 55.03 49 THR C N 1
ATOM 5426 C CA . THR C 1 49 ? -4.271 -14.549 -9.243 1.00 48.89 49 THR C CA 1
ATOM 5427 C C . THR C 1 49 ? -3.973 -13.776 -7.971 1.00 48.68 49 THR C C 1
ATOM 5428 O O . THR C 1 49 ? -3.163 -14.206 -7.155 1.00 51.71 49 THR C O 1
ATOM 5432 N N . GLY C 1 50 ? -4.621 -12.635 -7.804 1.00 46.13 50 GLY C N 1
ATOM 5433 C CA . GLY C 1 50 ? -4.319 -11.779 -6.679 1.00 52.66 50 GLY C CA 1
ATOM 5434 C C . GLY C 1 50 ? -3.017 -11.012 -6.840 1.00 49.45 50 GLY C C 1
ATOM 5435 O O . GLY C 1 50 ? -2.660 -10.214 -5.971 1.00 49.49 50 GLY C O 1
ATOM 5436 N N . LEU C 1 51 ? -2.306 -11.252 -7.942 1.00 44.38 51 LEU C N 1
ATOM 5437 C CA . LEU C 1 51 ? -1.085 -10.517 -8.226 1.00 36.85 51 LEU C CA 1
ATOM 5438 C C . LEU C 1 51 ? -1.412 -9.104 -8.678 1.00 40.30 51 LEU C C 1
ATOM 5439 O O . LEU C 1 51 ? -2.451 -8.860 -9.287 1.00 40.06 51 LEU C O 1
ATOM 5444 N N . HIS C 1 52 ? -0.514 -8.171 -8.388 1.00 41.36 52 HIS C N 1
ATOM 5445 C CA . HIS C 1 52 ? -0.702 -6.788 -8.809 1.00 36.78 52 HIS C CA 1
ATOM 5446 C C . HIS C 1 52 ? -0.426 -6.642 -10.323 1.00 37.66 52 HIS C C 1
ATOM 5447 O O . HIS C 1 52 ? 0.504 -7.236 -10.870 1.00 36.60 52 HIS C O 1
ATOM 5454 N N . PRO C 1 53 ? -1.243 -5.840 -11.004 1.00 40.28 53 PRO C N 1
ATOM 5455 C CA . PRO C 1 53 ? -1.117 -5.600 -12.448 1.00 35.33 53 PRO C CA 1
ATOM 5456 C C . PRO C 1 53 ? 0.318 -5.359 -12.912 1.00 36.63 53 PRO C C 1
ATOM 5457 O O . PRO C 1 53 ? 0.799 -6.067 -13.792 1.00 37.36 53 PRO C O 1
ATOM 5461 N N . ASP C 1 54 ? 0.985 -4.355 -12.353 1.00 37.89 54 ASP C N 1
ATOM 5462 C CA . ASP C 1 54 ? 2.311 -3.993 -12.836 1.00 37.15 54 ASP C CA 1
ATOM 5463 C C . ASP C 1 54 ? 3.270 -5.161 -12.769 1.00 36.80 54 ASP C C 1
ATOM 5464 O O . ASP C 1 54 ? 4.121 -5.316 -13.652 1.00 36.42 54 ASP C O 1
ATOM 5469 N N . ARG C 1 55 ? 3.127 -5.975 -11.723 1.00 33.86 55 ARG C N 1
ATOM 5470 C CA . ARG C 1 55 ? 3.975 -7.150 -11.548 1.00 32.37 55 ARG C CA 1
ATOM 5471 C C . ARG C 1 55 ? 3.592 -8.331 -12.441 1.00 34.67 55 ARG C C 1
ATOM 5472 O O . ARG C 1 55 ? 4.474 -9.100 -12.865 1.00 26.95 55 ARG C O 1
ATOM 5480 N N . VAL C 1 56 ? 2.297 -8.509 -12.720 1.00 34.53 56 VAL C N 1
ATOM 5481 C CA . VAL C 1 56 ? 1.944 -9.539 -13.700 1.00 38.47 56 VAL C CA 1
ATOM 5482 C C . VAL C 1 56 ? 2.487 -9.119 -15.064 1.00 33.09 56 VAL C C 1
ATOM 5483 O O . VAL C 1 56 ? 3.013 -9.930 -15.815 1.00 31.48 56 VAL C O 1
ATOM 5487 N N . GLN C 1 57 ? 2.379 -7.838 -15.360 1.00 29.71 57 GLN C N 1
ATOM 5488 C CA . GLN C 1 57 ? 2.901 -7.339 -16.606 1.00 33.77 57 GLN C CA 1
ATOM 5489 C C . GLN C 1 57 ? 4.389 -7.661 -16.763 1.00 36.57 57 GLN C C 1
ATOM 5490 O O . GLN C 1 57 ? 4.820 -8.076 -17.846 1.00 33.25 57 GLN C O 1
ATOM 5496 N N . THR C 1 58 ? 5.163 -7.474 -15.691 1.00 29.01 58 THR C N 1
ATOM 5497 C CA . THR C 1 58 ? 6.600 -7.755 -15.727 1.00 31.83 58 THR C CA 1
ATOM 5498 C C . THR C 1 58 ? 6.878 -9.238 -15.897 1.00 32.06 58 THR C C 1
ATOM 5499 O O . THR C 1 58 ? 7.730 -9.633 -16.688 1.00 34.20 58 THR C O 1
ATOM 5503 N N . LEU C 1 59 ? 6.165 -10.058 -15.143 1.00 28.75 59 LEU C N 1
ATOM 5504 C CA . LEU C 1 59 ? 6.334 -11.490 -15.248 1.00 31.39 59 LEU C CA 1
ATOM 5505 C C . LEU C 1 59 ? 5.968 -11.988 -16.650 1.00 34.25 59 LEU C C 1
ATOM 5506 O O . LEU C 1 59 ? 6.692 -12.790 -17.248 1.00 32.96 59 LEU C O 1
ATOM 5511 N N . LEU C 1 60 ? 4.844 -11.501 -17.163 1.00 32.63 60 LEU C N 1
ATOM 5512 C CA . LEU C 1 60 ? 4.334 -11.926 -18.459 1.00 37.21 60 LEU C CA 1
ATOM 5513 C C . LEU C 1 60 ? 5.227 -11.471 -19.621 1.00 34.55 60 LEU C C 1
ATOM 5514 O O . LEU C 1 60 ? 5.413 -12.209 -20.592 1.00 30.91 60 LEU C O 1
ATOM 5519 N N . THR C 1 61 ? 5.786 -10.268 -19.509 1.00 32.73 61 THR C N 1
ATOM 5520 C CA . THR C 1 61 ? 6.682 -9.753 -20.542 1.00 33.14 61 THR C CA 1
ATOM 5521 C C . THR C 1 61 ? 7.955 -10.603 -20.623 1.00 34.80 61 THR C C 1
ATOM 5522 O O . THR C 1 61 ? 8.402 -10.967 -21.714 1.00 29.10 61 THR C O 1
ATOM 5526 N N . ALA C 1 62 ? 8.497 -10.955 -19.461 1.00 30.04 62 ALA C N 1
ATOM 5527 C CA . ALA C 1 62 ? 9.635 -11.850 -19.383 1.00 29.80 62 ALA C CA 1
ATOM 5528 C C . ALA C 1 62 ? 9.327 -13.155 -20.125 1.00 34.42 62 ALA C C 1
ATOM 5529 O O . ALA C 1 62 ? 10.083 -13.571 -21.012 1.00 32.58 62 ALA C O 1
ATOM 5531 N N . LEU C 1 63 ? 8.217 -13.794 -19.750 1.00 30.32 63 LEU C N 1
ATOM 5532 C CA . LEU C 1 63 ? 7.798 -15.059 -20.335 1.00 27.83 63 LEU C CA 1
ATOM 5533 C C . LEU C 1 63 ? 7.564 -14.963 -21.854 1.00 32.89 63 LEU C C 1
ATOM 5534 O O . LEU C 1 63 ? 7.886 -15.893 -22.593 1.00 32.41 63 LEU C O 1
ATOM 5539 N N . ALA C 1 64 ? 6.997 -13.851 -22.319 1.00 27.80 64 ALA C N 1
ATOM 5540 C CA . ALA C 1 64 ? 6.702 -13.709 -23.737 1.00 27.19 64 ALA C CA 1
ATOM 5541 C C . ALA C 1 64 ? 7.996 -13.638 -24.523 1.00 30.12 64 ALA C C 1
ATOM 5542 O O . ALA C 1 64 ? 8.080 -14.179 -25.622 1.00 30.97 64 ALA C O 1
ATOM 5544 N N . SER C 1 65 ? 9.010 -12.991 -23.945 1.00 29.80 65 SER C N 1
ATOM 5545 C CA . SER C 1 65 ? 10.321 -12.860 -24.587 1.00 31.86 65 SER C CA 1
ATOM 5546 C C . SER C 1 65 ? 11.085 -14.187 -24.618 1.00 30.86 65 SER C C 1
ATOM 5547 O O . SER C 1 65 ? 12.094 -14.317 -25.316 1.00 33.93 65 SER C O 1
ATOM 5550 N N . LEU C 1 66 ? 10.615 -15.154 -23.837 1.00 26.90 66 LEU C N 1
ATOM 5551 C CA . LEU C 1 66 ? 11.181 -16.500 -23.836 1.00 29.03 66 LEU C CA 1
ATOM 5552 C C . LEU C 1 66 ? 10.400 -17.426 -24.781 1.00 29.09 66 LEU C C 1
ATOM 5553 O O . LEU C 1 66 ? 10.814 -18.552 -25.051 1.00 28.99 66 LEU C O 1
ATOM 5558 N N . GLY C 1 67 ? 9.258 -16.957 -25.260 1.00 29.64 67 GLY C N 1
ATOM 5559 C CA . GLY C 1 67 ? 8.410 -17.775 -26.104 1.00 31.87 67 GLY C CA 1
ATOM 5560 C C . GLY C 1 67 ? 7.474 -18.681 -25.330 1.00 34.42 67 GLY C C 1
ATOM 5561 O O . GLY C 1 67 ? 6.837 -19.562 -25.909 1.00 34.37 67 GLY C O 1
ATOM 5562 N N . VAL C 1 68 ? 7.374 -18.483 -24.017 1.00 32.06 68 VAL C N 1
ATOM 5563 C CA . VAL C 1 68 ? 6.554 -19.387 -23.224 1.00 29.91 68 VAL C CA 1
ATOM 5564 C C . VAL C 1 68 ? 5.070 -19.022 -23.328 1.00 32.33 68 VAL C C 1
ATOM 5565 O O . VAL C 1 68 ? 4.201 -19.887 -23.278 1.00 36.46 68 VAL C O 1
ATOM 5569 N N . VAL C 1 69 ? 4.785 -17.736 -23.468 1.00 30.47 69 VAL C N 1
ATOM 5570 C CA . VAL C 1 69 ? 3.442 -17.295 -23.815 1.00 32.63 69 VAL C CA 1
ATOM 5571 C C . VAL C 1 69 ? 3.568 -16.370 -25.006 1.00 29.21 69 VAL C C 1
ATOM 5572 O O . VAL C 1 69 ? 4.653 -15.909 -25.326 1.00 28.14 69 VAL C O 1
ATOM 5576 N N . SER C 1 70 ? 2.445 -16.087 -25.640 1.00 31.23 70 SER C N 1
ATOM 5577 C CA . SER C 1 70 ? 2.402 -15.178 -26.767 1.00 32.64 70 SER C CA 1
ATOM 5578 C C . SER C 1 70 ? 1.938 -13.862 -26.213 1.00 34.02 70 SER C C 1
ATOM 5579 O O . SER C 1 70 ? 1.325 -13.825 -25.146 1.00 36.66 70 SER C O 1
ATOM 5582 N N . ALA C 1 71 ? 2.220 -12.781 -26.935 1.00 38.44 71 ALA C N 1
ATOM 5583 C CA . ALA C 1 71 ? 1.778 -11.459 -26.524 1.00 39.55 71 ALA C CA 1
ATOM 5584 C C . ALA C 1 71 ? 1.142 -10.769 -27.713 1.00 41.79 71 ALA C C 1
ATOM 5585 O O . ALA C 1 71 ? 1.842 -10.378 -28.641 1.00 42.04 71 ALA C O 1
ATOM 5587 N N . VAL C 1 72 ? -0.179 -10.606 -27.679 1.00 40.94 72 VAL C N 1
ATOM 5588 C CA . VAL C 1 72 ? -0.913 -10.060 -28.820 1.00 44.95 72 VAL C CA 1
ATOM 5589 C C . VAL C 1 72 ? -2.029 -9.112 -28.395 1.00 44.65 72 VAL C C 1
ATOM 5590 O O . VAL C 1 72 ? -2.932 -9.507 -27.667 1.00 47.57 72 VAL C O 1
ATOM 5594 N N . GLU C 1 73 ? -1.967 -7.870 -28.868 1.00 45.62 73 GLU C N 1
ATOM 5595 C CA . GLU C 1 73 ? -2.988 -6.863 -28.569 1.00 50.28 73 GLU C CA 1
ATOM 5596 C C . GLU C 1 73 ? -3.216 -6.642 -27.081 1.00 50.59 73 GLU C C 1
ATOM 5597 O O . GLU C 1 73 ? -4.356 -6.574 -26.629 1.00 52.74 73 GLU C O 1
ATOM 5603 N N . GLY C 1 74 ? -2.136 -6.520 -26.324 1.00 45.83 74 GLY C N 1
ATOM 5604 C CA . GLY C 1 74 ? -2.244 -6.390 -24.885 1.00 48.37 74 GLY C CA 1
ATOM 5605 C C . GLY C 1 74 ? -2.840 -7.619 -24.218 1.00 51.44 74 GLY C C 1
ATOM 5606 O O . GLY C 1 74 ? -3.302 -7.545 -23.074 1.00 49.54 74 GLY C O 1
ATOM 5607 N N . ARG C 1 75 ? -2.840 -8.751 -24.925 1.00 44.66 75 ARG C N 1
ATOM 5608 C CA . ARG C 1 75 ? -3.282 -10.003 -24.317 1.00 47.06 75 ARG C CA 1
ATOM 5609 C C . ARG C 1 75 ? -2.219 -11.094 -24.348 1.00 44.80 75 ARG C C 1
ATOM 5610 O O . ARG C 1 75 ? -1.388 -11.174 -25.257 1.00 40.92 75 ARG C O 1
ATOM 5618 N N . PHE C 1 76 ? -2.259 -11.945 -23.336 1.00 42.65 76 PHE C N 1
ATOM 5619 C CA . PHE C 1 76 ? -1.288 -13.013 -23.226 1.00 40.19 76 PHE C CA 1
ATOM 5620 C C . PHE C 1 76 ? -1.990 -14.354 -23.320 1.00 36.46 76 PHE C C 1
ATOM 5621 O O . PHE C 1 76 ? -3.105 -14.502 -22.826 1.00 38.91 76 PHE C O 1
ATOM 5629 N N . ALA C 1 77 ? -1.334 -15.328 -23.949 1.00 34.27 77 ALA C N 1
ATOM 5630 C CA . ALA C 1 77 ? -1.890 -16.667 -24.042 1.00 36.99 77 ALA C CA 1
ATOM 5631 C C . ALA C 1 77 ? -0.808 -17.725 -23.887 1.00 35.89 77 ALA C C 1
ATOM 5632 O O . ALA C 1 77 ? 0.362 -17.462 -24.147 1.00 35.66 77 ALA C O 1
ATOM 5634 N N . ASN C 1 78 ? -1.193 -18.922 -23.451 1.00 33.79 78 ASN C N 1
ATOM 5635 C CA . ASN C 1 78 ? -0.246 -20.025 -23.373 1.00 35.11 78 ASN C CA 1
ATOM 5636 C C . ASN C 1 78 ? 0.350 -20.352 -24.730 1.00 35.93 78 ASN C C 1
ATOM 5637 O O . ASN C 1 78 ? -0.362 -20.380 -25.735 1.00 34.67 78 ASN C O 1
ATOM 5642 N N . SER C 1 79 ? 1.662 -20.564 -24.755 1.00 34.24 79 SER C N 1
ATOM 5643 C CA . SER C 1 79 ? 2.288 -21.278 -25.851 1.00 33.46 79 SER C CA 1
ATOM 5644 C C . SER C 1 79 ? 1.760 -22.712 -25.807 1.00 38.15 79 SER C C 1
ATOM 5645 O O . SER C 1 79 ? 1.351 -23.208 -24.750 1.00 33.69 79 SER C O 1
ATOM 5648 N N . PRO C 1 80 ? 1.777 -23.389 -26.951 1.00 32.67 80 PRO C N 1
ATOM 5649 C CA . PRO C 1 80 ? 1.338 -24.785 -26.983 1.00 35.96 80 PRO C CA 1
ATOM 5650 C C . PRO C 1 80 ? 2.111 -25.622 -25.968 1.00 38.62 80 PRO C C 1
ATOM 5651 O O . PRO C 1 80 ? 1.515 -26.471 -25.296 1.00 42.35 80 PRO C O 1
ATOM 5655 N N . ALA C 1 81 ? 3.415 -25.386 -25.841 1.00 32.04 81 ALA C N 1
ATOM 5656 C CA . ALA C 1 81 ? 4.195 -26.093 -24.828 1.00 36.82 81 ALA C CA 1
ATOM 5657 C C . ALA C 1 81 ? 3.633 -25.835 -23.415 1.00 41.17 81 ALA C C 1
ATOM 5658 O O . ALA C 1 81 ? 3.505 -26.760 -22.613 1.00 37.92 81 ALA C O 1
ATOM 5660 N N . ALA C 1 82 ? 3.289 -24.585 -23.117 1.00 33.62 82 ALA C N 1
ATOM 5661 C CA . ALA C 1 82 ? 2.778 -24.267 -21.792 1.00 37.40 82 ALA C CA 1
ATOM 5662 C C . ALA C 1 82 ? 1.443 -24.949 -21.582 1.00 39.90 82 ALA C C 1
ATOM 5663 O O . ALA C 1 82 ? 1.163 -25.473 -20.499 1.00 37.56 82 ALA C O 1
ATOM 5665 N N . GLU C 1 83 ? 0.626 -24.945 -22.625 1.00 37.97 83 GLU C N 1
ATOM 5666 C CA . GLU C 1 83 ? -0.711 -25.503 -22.543 1.00 42.10 83 GLU C CA 1
ATOM 5667 C C . GLU C 1 83 ? -0.603 -26.990 -22.232 1.00 44.69 83 GLU C C 1
ATOM 5668 O O . GLU C 1 83 ? -1.393 -27.540 -21.460 1.00 45.29 83 GLU C O 1
ATOM 5674 N N . SER C 1 84 ? 0.406 -27.624 -22.819 1.00 37.53 84 SER C N 1
ATOM 5675 C CA . SER C 1 84 ? 0.604 -29.061 -22.704 1.00 38.04 84 SER C CA 1
ATOM 5676 C C . SER C 1 84 ? 1.309 -29.541 -21.433 1.00 42.50 84 SER C C 1
ATOM 5677 O O . SER C 1 84 ? 1.090 -30.664 -20.981 1.00 43.52 84 SER C O 1
ATOM 5680 N N . PHE C 1 85 ? 2.184 -28.718 -20.876 1.00 39.04 85 PHE C N 1
ATOM 5681 C CA . PHE C 1 85 ? 3.090 -29.211 -19.854 1.00 41.07 85 PHE C CA 1
ATOM 5682 C C . PHE C 1 85 ? 3.110 -28.400 -18.566 1.00 37.78 85 PHE C C 1
ATOM 5683 O O . PHE C 1 85 ? 3.741 -28.805 -17.599 1.00 39.32 85 PHE C O 1
ATOM 5691 N N . LEU C 1 86 ? 2.416 -27.268 -18.556 1.00 39.29 86 LEU C N 1
ATOM 5692 C CA . LEU C 1 86 ? 2.476 -26.337 -17.435 1.00 37.51 86 LEU C CA 1
ATOM 5693 C C . LEU C 1 86 ? 1.084 -25.952 -16.944 1.00 40.38 86 LEU C C 1
ATOM 5694 O O . LEU C 1 86 ? 0.927 -24.999 -16.181 1.00 40.80 86 LEU C O 1
ATOM 5699 N N . VAL C 1 87 ? 0.066 -26.667 -17.406 1.00 41.20 87 VAL C N 1
ATOM 5700 C CA . VAL C 1 87 ? -1.290 -26.402 -16.950 1.00 38.26 87 VAL C CA 1
ATOM 5701 C C . VAL C 1 87 ? -1.721 -27.519 -16.024 1.00 41.57 87 VAL C C 1
ATOM 5702 O O . VAL C 1 87 ? -1.503 -28.687 -16.326 1.00 41.40 87 VAL C O 1
ATOM 5706 N N . LYS C 1 88 ? -2.326 -27.159 -14.896 1.00 45.31 88 LYS C N 1
ATOM 5707 C CA . LYS C 1 88 ? -2.778 -28.154 -13.923 1.00 52.05 88 LYS C CA 1
ATOM 5708 C C . LYS C 1 88 ? -3.735 -29.139 -14.574 1.00 50.77 88 LYS C C 1
ATOM 5709 O O . LYS C 1 88 ? -4.668 -28.737 -15.259 1.00 49.81 88 LYS C O 1
ATOM 5715 N N . GLY C 1 89 ? -3.500 -30.428 -14.362 1.00 52.47 89 GLY C N 1
ATOM 5716 C CA . GLY C 1 89 ? -4.396 -31.445 -14.884 1.00 52.54 89 GLY C CA 1
ATOM 5717 C C . GLY C 1 89 ? -4.209 -31.725 -16.366 1.00 57.34 89 GLY C C 1
ATOM 5718 O O . GLY C 1 89 ? -5.103 -32.250 -17.026 1.00 63.77 89 GLY C O 1
ATOM 5719 N N . ALA C 1 90 ? -3.050 -31.374 -16.903 1.00 55.07 90 ALA C N 1
ATOM 5720 C CA . ALA C 1 90 ? -2.753 -31.721 -18.284 1.00 53.70 90 ALA C CA 1
ATOM 5721 C C . ALA C 1 90 ? -2.204 -33.137 -18.280 1.00 49.01 90 ALA C C 1
ATOM 5722 O O . ALA C 1 90 ? -1.471 -33.513 -17.369 1.00 49.76 90 ALA C O 1
ATOM 5724 N N . LYS C 1 91 ? -2.582 -33.927 -19.278 1.00 51.11 91 LYS C N 1
ATOM 5725 C CA . LYS C 1 91 ? -2.120 -35.306 -19.368 1.00 53.87 91 LYS C CA 1
ATOM 5726 C C . LYS C 1 91 ? -0.628 -35.367 -19.063 1.00 55.47 91 LYS C C 1
ATOM 5727 O O . LYS C 1 91 ? -0.170 -36.266 -18.363 1.00 57.36 91 LYS C O 1
ATOM 5733 N N . TYR C 1 92 ? 0.127 -34.397 -19.573 1.00 53.47 92 TYR C N 1
ATOM 5734 C CA . TYR C 1 92 ? 1.580 -34.433 -19.437 1.00 51.60 92 TYR C CA 1
ATOM 5735 C C . TYR C 1 92 ? 2.163 -33.304 -18.567 1.00 47.55 92 TYR C C 1
ATOM 5736 O O . TYR C 1 92 ? 3.362 -33.049 -18.586 1.00 47.68 92 TYR C O 1
ATOM 5745 N N . ASP C 1 93 ? 1.309 -32.642 -17.804 1.00 43.02 93 ASP C N 1
ATOM 5746 C CA . ASP C 1 93 ? 1.749 -31.622 -16.857 1.00 45.43 93 ASP C CA 1
ATOM 5747 C C . ASP C 1 93 ? 2.962 -32.081 -16.046 1.00 45.11 93 ASP C C 1
ATOM 5748 O O . ASP C 1 93 ? 2.951 -33.172 -15.481 1.00 51.21 93 ASP C O 1
ATOM 5753 N N . PHE C 1 94 ? 4.008 -31.251 -16.001 1.00 42.72 94 PHE C N 1
ATOM 5754 C CA . PHE C 1 94 ? 5.101 -31.443 -15.042 1.00 39.39 94 PHE C CA 1
ATOM 5755 C C . PHE C 1 94 ? 5.509 -30.150 -14.309 1.00 39.68 94 PHE C C 1
ATOM 5756 O O . PHE C 1 94 ? 6.616 -30.039 -13.790 1.00 38.12 94 PHE C O 1
ATOM 5764 N N . GLY C 1 95 ? 4.584 -29.194 -14.243 1.00 41.97 95 GLY C N 1
ATOM 5765 C CA . GLY C 1 95 ? 4.823 -27.916 -13.594 1.00 38.23 95 GLY C CA 1
ATOM 5766 C C . GLY C 1 95 ? 5.162 -27.995 -12.115 1.00 45.25 95 GLY C C 1
ATOM 5767 O O . GLY C 1 95 ? 6.036 -27.262 -11.626 1.00 38.06 95 GLY C O 1
ATOM 5768 N N . ASP C 1 96 ? 4.477 -28.880 -11.395 1.00 38.14 96 ASP C N 1
ATOM 5769 C CA . ASP C 1 96 ? 4.743 -29.038 -9.970 1.00 42.69 96 ASP C CA 1
ATOM 5770 C C . ASP C 1 96 ? 6.122 -29.615 -9.666 1.00 41.18 96 ASP C C 1
ATOM 5771 O O . ASP C 1 96 ? 6.717 -29.299 -8.642 1.00 41.67 96 ASP C O 1
ATOM 5776 N N . TYR C 1 97 ? 6.634 -30.463 -10.544 1.00 39.39 97 TYR C N 1
ATOM 5777 C CA . TYR C 1 97 ? 7.979 -30.982 -10.344 1.00 38.36 97 TYR C CA 1
ATOM 5778 C C . TYR C 1 97 ? 9.027 -29.857 -10.432 1.00 42.92 97 TYR C C 1
ATOM 5779 O O . TYR C 1 97 ? 9.921 -29.752 -9.602 1.00 41.32 97 TYR C O 1
ATOM 5788 N N . LEU C 1 98 ? 8.898 -29.010 -11.448 1.00 44.95 98 LEU C N 1
ATOM 5789 C CA . LEU C 1 98 ? 9.798 -27.881 -11.641 1.00 39.06 98 LEU C CA 1
ATOM 5790 C C . LEU C 1 98 ? 9.680 -26.858 -10.521 1.00 39.39 98 LEU C C 1
ATOM 5791 O O . LEU C 1 98 ? 10.655 -26.251 -10.103 1.00 41.39 98 LEU C O 1
ATOM 5796 N N . ARG C 1 99 ? 8.458 -26.671 -10.052 1.00 41.43 99 ARG C N 1
ATOM 5797 C CA . ARG C 1 99 ? 8.112 -25.657 -9.070 1.00 38.39 99 ARG C CA 1
ATOM 5798 C C . ARG C 1 99 ? 8.671 -26.011 -7.687 1.00 42.26 99 ARG C C 1
ATOM 5799 O O . ARG C 1 99 ? 9.173 -25.153 -6.956 1.00 37.55 99 ARG C O 1
ATOM 5807 N N . LEU C 1 100 ? 8.572 -27.283 -7.330 1.00 41.41 100 LEU C N 1
ATOM 5808 C CA . LEU C 1 100 ? 8.821 -27.704 -5.955 1.00 43.08 100 LEU C CA 1
ATOM 5809 C C . LEU C 1 100 ? 10.231 -28.219 -5.747 1.00 45.18 100 LEU C C 1
ATOM 5810 O O . LEU C 1 100 ? 10.933 -27.747 -4.860 1.00 52.77 100 LEU C O 1
ATOM 5815 N N . GLN C 1 101 ? 10.648 -29.194 -6.546 1.00 36.74 101 GLN C N 1
ATOM 5816 C CA . GLN C 1 101 ? 11.999 -29.713 -6.407 1.00 42.91 101 GLN C CA 1
ATOM 5817 C C . GLN C 1 101 ? 13.058 -28.827 -7.064 1.00 46.04 101 GLN C C 1
ATOM 5818 O O . GLN C 1 101 ? 13.986 -28.365 -6.395 1.00 45.05 101 GLN C O 1
ATOM 5824 N N . VAL C 1 102 ? 12.936 -28.608 -8.370 1.00 39.16 102 VAL C N 1
ATOM 5825 C CA . VAL C 1 102 ? 13.971 -27.885 -9.093 1.00 37.81 102 VAL C CA 1
ATOM 5826 C C . VAL C 1 102 ? 14.140 -26.455 -8.598 1.00 36.43 102 VAL C C 1
ATOM 5827 O O . VAL C 1 102 ? 15.260 -25.989 -8.403 1.00 37.65 102 VAL C O 1
ATOM 5831 N N . ASP C 1 103 ? 13.032 -25.763 -8.375 1.00 34.17 103 ASP C N 1
ATOM 5832 C CA . ASP C 1 103 ? 13.122 -24.399 -7.895 1.00 34.62 103 ASP C CA 1
ATOM 5833 C C . ASP C 1 103 ? 13.403 -24.302 -6.392 1.00 38.92 103 ASP C C 1
ATOM 5834 O O . ASP C 1 103 ? 14.472 -23.854 -5.989 1.00 38.15 103 ASP C O 1
ATOM 5839 N N . ARG C 1 104 ? 12.438 -24.715 -5.575 1.00 38.15 104 ARG C N 1
ATOM 5840 C CA . ARG C 1 104 ? 12.506 -24.547 -4.119 1.00 40.28 104 ARG C CA 1
ATOM 5841 C C . ARG C 1 104 ? 13.753 -25.144 -3.468 1.00 41.30 104 ARG C C 1
ATOM 5842 O O . ARG C 1 104 ? 14.223 -24.648 -2.433 1.00 40.31 104 ARG C O 1
ATOM 5850 N N . GLN C 1 105 ? 14.291 -26.194 -4.081 1.00 36.00 105 GLN C N 1
ATOM 5851 C CA . GLN C 1 105 ? 15.413 -26.909 -3.496 1.00 37.13 105 GLN C CA 1
ATOM 5852 C C . GLN C 1 105 ? 16.707 -26.775 -4.290 1.00 42.09 105 GLN C C 1
ATOM 5853 O O . GLN C 1 105 ? 17.680 -26.164 -3.810 1.00 40.48 105 GLN C O 1
ATOM 5859 N N . MET C 1 106 ? 16.713 -27.329 -5.504 1.00 40.41 106 MET C N 1
ATOM 5860 C CA . MET C 1 106 ? 17.920 -27.383 -6.321 1.00 38.18 106 MET C CA 1
ATOM 5861 C C . MET C 1 106 ? 18.566 -26.025 -6.595 1.00 33.09 106 MET C C 1
ATOM 5862 O O . MET C 1 106 ? 19.781 -25.895 -6.536 1.00 37.97 106 MET C O 1
ATOM 5867 N N . TYR C 1 107 ? 17.760 -25.021 -6.904 1.00 29.88 107 TYR C N 1
ATOM 5868 C CA . TYR C 1 107 ? 18.286 -23.709 -7.255 1.00 31.12 107 TYR C CA 1
ATOM 5869 C C . TYR C 1 107 ? 19.107 -23.111 -6.108 1.00 36.63 107 TYR C C 1
ATOM 5870 O O . TYR C 1 107 ? 20.219 -22.598 -6.323 1.00 34.60 107 TYR C O 1
ATOM 5879 N N . GLY C 1 108 ? 18.541 -23.165 -4.898 1.00 36.80 108 GLY C N 1
ATOM 5880 C CA . GLY C 1 108 ? 19.198 -22.689 -3.691 1.00 28.27 108 GLY C CA 1
ATOM 5881 C C . GLY C 1 108 ? 20.477 -23.457 -3.436 1.00 32.92 108 GLY C C 1
ATOM 5882 O O . GLY C 1 108 ? 21.515 -22.860 -3.160 1.00 32.17 108 GLY C O 1
ATOM 5883 N N . LEU C 1 109 ? 20.402 -24.779 -3.560 1.00 29.89 109 LEU C N 1
ATOM 5884 C CA . LEU C 1 109 ? 21.556 -25.633 -3.337 1.00 35.74 109 LEU C CA 1
ATOM 5885 C C . LEU C 1 109 ? 22.687 -25.404 -4.317 1.00 38.06 109 LEU C C 1
ATOM 5886 O O . LEU C 1 109 ? 23.825 -25.738 -4.019 1.00 40.13 109 LEU C O 1
ATOM 5891 N N . LEU C 1 110 ? 22.393 -24.867 -5.496 1.00 34.31 110 LEU C N 1
ATOM 5892 C CA . LEU C 1 110 ? 23.466 -24.683 -6.467 1.00 34.59 110 LEU C CA 1
ATOM 5893 C C . LEU C 1 110 ? 24.319 -23.467 -6.098 1.00 31.54 110 LEU C C 1
ATOM 5894 O O . LEU C 1 110 ? 25.396 -23.274 -6.644 1.00 30.72 110 LEU C O 1
ATOM 5899 N N . ASP C 1 111 ? 23.863 -22.668 -5.134 1.00 38.31 111 ASP C N 1
ATOM 5900 C CA . ASP C 1 111 ? 24.691 -21.564 -4.609 1.00 37.61 111 ASP C CA 1
ATOM 5901 C C . ASP C 1 111 ? 25.958 -22.084 -3.899 1.00 37.34 111 ASP C C 1
ATOM 5902 O O . ASP C 1 111 ? 26.940 -21.356 -3.711 1.00 37.08 111 ASP C O 1
ATOM 5907 N N . GLN C 1 112 ? 25.941 -23.355 -3.528 1.00 32.19 112 GLN C N 1
ATOM 5908 C CA . GLN C 1 112 ? 27.086 -23.951 -2.853 1.00 38.08 112 GLN C CA 1
ATOM 5909 C C . GLN C 1 112 ? 28.180 -24.376 -3.824 1.00 36.53 112 GLN C C 1
ATOM 5910 O O . GLN C 1 112 ? 29.272 -24.798 -3.408 1.00 33.27 112 GLN C O 1
ATOM 5916 N N . ILE C 1 113 ? 27.891 -24.281 -5.114 1.00 32.57 113 ILE C N 1
ATOM 5917 C CA . ILE C 1 113 ? 28.781 -24.873 -6.105 1.00 34.60 113 ILE C CA 1
ATOM 5918 C C . ILE C 1 113 ? 30.197 -24.277 -6.119 1.00 38.05 113 ILE C C 1
ATOM 5919 O O . ILE C 1 113 ? 31.158 -25.032 -6.250 1.00 36.43 113 ILE C O 1
ATOM 5924 N N . GLU C 1 114 ? 30.335 -22.953 -5.987 1.00 33.81 114 GLU C N 1
ATOM 5925 C CA . GLU C 1 114 ? 31.672 -22.338 -6.013 1.00 35.74 114 GLU C CA 1
ATOM 5926 C C . GLU C 1 114 ? 32.600 -22.958 -4.954 1.00 40.95 114 GLU C C 1
ATOM 5927 O O . GLU C 1 114 ? 33.778 -23.184 -5.207 1.00 37.21 114 GLU C O 1
ATOM 5933 N N . ASP C 1 115 ? 32.076 -23.230 -3.764 1.00 42.26 115 ASP C N 1
ATOM 5934 C CA . ASP C 1 115 ? 32.887 -23.874 -2.732 1.00 40.62 115 ASP C CA 1
ATOM 5935 C C . ASP C 1 115 ? 32.975 -25.397 -2.947 1.00 41.09 115 ASP C C 1
ATOM 5936 O O . ASP C 1 115 ? 34.028 -25.996 -2.736 1.00 39.31 115 ASP C O 1
ATOM 5941 N N . ALA C 1 116 ? 31.882 -26.008 -3.401 1.00 35.11 116 ALA C N 1
ATOM 5942 C CA . ALA C 1 116 ? 31.838 -27.455 -3.590 1.00 34.40 116 ALA C CA 1
ATOM 5943 C C . ALA C 1 116 ? 32.810 -28.027 -4.635 1.00 40.31 116 ALA C C 1
ATOM 5944 O O . ALA C 1 116 ? 33.356 -29.109 -4.413 1.00 41.05 116 ALA C O 1
ATOM 5946 N N . ILE C 1 117 ? 33.033 -27.340 -5.765 1.00 40.20 117 ILE C N 1
ATOM 5947 C CA . ILE C 1 117 ? 33.985 -27.858 -6.762 1.00 40.28 117 ILE C CA 1
ATOM 5948 C C . ILE C 1 117 ? 35.442 -27.687 -6.304 1.00 43.53 117 ILE C C 1
ATOM 5949 O O . ILE C 1 117 ? 36.358 -28.231 -6.923 1.00 45.57 117 ILE C O 1
ATOM 5954 N N . ALA C 1 118 ? 35.659 -26.913 -5.244 1.00 41.03 118 ALA C N 1
ATOM 5955 C CA . ALA C 1 118 ? 37.003 -26.771 -4.695 1.00 42.39 118 ALA C CA 1
ATOM 5956 C C . ALA C 1 118 ? 37.114 -27.614 -3.432 1.00 42.82 118 ALA C C 1
ATOM 5957 O O . ALA C 1 118 ? 38.081 -27.502 -2.684 1.00 49.58 118 ALA C O 1
ATOM 5959 N N . ASN C 1 119 ? 36.113 -28.466 -3.219 1.00 45.86 119 ASN C N 1
ATOM 5960 C CA . ASN C 1 119 ? 36.015 -29.318 -2.030 1.00 40.87 119 ASN C CA 1
ATOM 5961 C C . ASN C 1 119 ? 36.264 -28.517 -0.744 1.00 46.45 119 ASN C C 1
ATOM 5962 O O . ASN C 1 119 ? 37.148 -28.822 0.055 1.00 46.31 119 ASN C O 1
ATOM 5967 N N . ASN C 1 120 ? 35.455 -27.479 -0.568 1.00 45.92 120 ASN C N 1
ATOM 5968 C CA . ASN C 1 120 ? 35.632 -26.519 0.505 1.00 35.89 120 ASN C CA 1
ATOM 5969 C C . ASN C 1 120 ? 34.310 -25.986 1.018 1.00 38.57 120 ASN C C 1
ATOM 5970 O O . ASN C 1 120 ? 34.169 -24.787 1.214 1.00 49.10 120 ASN C O 1
ATOM 5975 N N . LEU C 1 121 ? 33.334 -26.854 1.249 1.00 44.11 121 LEU C N 1
ATOM 5976 C CA . LEU C 1 121 ? 32.050 -26.373 1.759 1.00 44.73 121 LEU C CA 1
ATOM 5977 C C . LEU C 1 121 ? 32.227 -25.800 3.152 1.00 49.33 121 LEU C C 1
ATOM 5978 O O . LEU C 1 121 ? 33.057 -26.274 3.926 1.00 52.24 121 LEU C O 1
ATOM 5983 N N . PRO C 1 122 ? 31.446 -24.767 3.480 1.00 54.72 122 PRO C N 1
ATOM 5984 C CA . PRO C 1 122 ? 31.369 -24.360 4.884 1.00 55.99 122 PRO C CA 1
ATOM 5985 C C . PRO C 1 122 ? 30.660 -25.445 5.697 1.00 54.94 122 PRO C C 1
ATOM 5986 O O . PRO C 1 122 ? 29.872 -26.225 5.155 1.00 49.34 122 PRO C O 1
ATOM 5990 N N . ASP C 1 123 ? 30.940 -25.492 6.994 1.00 62.70 123 ASP C N 1
ATOM 5991 C CA . ASP C 1 123 ? 30.271 -26.434 7.881 1.00 63.40 123 ASP C CA 1
ATOM 5992 C C . ASP C 1 123 ? 28.765 -26.205 7.816 1.00 57.08 123 ASP C C 1
ATOM 5993 O O . ASP C 1 123 ? 27.978 -27.128 8.028 1.00 60.11 123 ASP C O 1
ATOM 5998 N N . ASP C 1 124 ? 28.376 -24.970 7.499 1.00 56.57 124 ASP C N 1
ATOM 5999 C CA . ASP C 1 124 ? 26.965 -24.586 7.389 1.00 61.31 124 ASP C CA 1
ATOM 6000 C C . ASP C 1 124 ? 26.237 -25.340 6.277 1.00 58.60 124 ASP C C 1
ATOM 6001 O O . ASP C 1 124 ? 25.018 -25.504 6.319 1.00 53.69 124 ASP C O 1
ATOM 6006 N N . ALA C 1 125 ? 26.992 -25.781 5.276 1.00 55.18 125 ALA C N 1
ATOM 6007 C CA . ALA C 1 125 ? 26.396 -26.260 4.032 1.00 49.05 125 ALA C CA 1
ATOM 6008 C C . ALA C 1 125 ? 25.949 -27.721 4.077 1.00 47.06 125 ALA C C 1
ATOM 6009 O O . ALA C 1 125 ? 26.500 -28.543 4.814 1.00 50.76 125 ALA C O 1
ATOM 6011 N N . THR C 1 126 ? 24.930 -28.016 3.279 1.00 48.50 126 THR C N 1
ATOM 6012 C CA . THR C 1 126 ? 24.438 -29.366 3.080 1.00 43.54 126 THR C CA 1
ATOM 6013 C C . THR C 1 126 ? 25.486 -30.163 2.307 1.00 47.38 126 THR C C 1
ATOM 6014 O O . THR C 1 126 ? 25.792 -29.833 1.156 1.00 46.61 126 THR C O 1
ATOM 6018 N N . SER C 1 127 ? 26.031 -31.210 2.932 1.00 40.73 127 SER C N 1
ATOM 6019 C CA . SER C 1 127 ? 27.228 -31.872 2.414 1.00 45.81 127 SER C CA 1
ATOM 6020 C C . SER C 1 127 ? 27.010 -33.314 1.963 1.00 45.88 127 SER C C 1
ATOM 6021 O O . SER C 1 127 ? 27.966 -34.030 1.631 1.00 42.09 127 SER C O 1
ATOM 6024 N N . SER C 1 128 ? 25.758 -33.748 1.964 1.00 38.29 128 SER C N 1
ATOM 6025 C CA . SER C 1 128 ? 25.438 -35.080 1.473 1.00 42.30 128 SER C CA 1
ATOM 6026 C C . SER C 1 128 ? 23.954 -35.300 1.585 1.00 42.29 128 SER C C 1
ATOM 6027 O O . SER C 1 128 ? 23.261 -34.549 2.274 1.00 44.22 128 SER C O 1
ATOM 6030 N N . TYR C 1 129 ? 23.467 -36.323 0.895 1.00 40.46 129 TYR C N 1
ATOM 6031 C CA . TYR C 1 129 ? 22.076 -36.729 1.043 1.00 47.93 129 TYR C CA 1
ATOM 6032 C C . TYR C 1 129 ? 21.741 -36.994 2.509 1.00 49.07 129 TYR C C 1
ATOM 6033 O O . TYR C 1 129 ? 20.706 -36.551 3.004 1.00 50.25 129 TYR C O 1
ATOM 6042 N N . ALA C 1 130 ? 22.622 -37.713 3.199 1.00 44.50 130 ALA C N 1
ATOM 6043 C CA . ALA C 1 130 ? 22.385 -38.060 4.601 1.00 52.16 130 ALA C CA 1
ATOM 6044 C C . ALA C 1 130 ? 22.171 -36.822 5.463 1.00 51.61 130 ALA C C 1
ATOM 6045 O O . ALA C 1 130 ? 21.166 -36.704 6.166 1.00 54.94 130 ALA C O 1
ATOM 6047 N N . ASP C 1 131 ? 23.124 -35.899 5.388 1.00 51.80 131 ASP C N 1
ATOM 6048 C CA . ASP C 1 131 ? 23.078 -34.656 6.138 1.00 51.15 131 ASP C CA 1
ATOM 6049 C C . ASP C 1 131 ? 21.835 -33.890 5.738 1.00 52.68 131 ASP C C 1
ATOM 6050 O O . ASP C 1 131 ? 21.140 -33.329 6.579 1.00 63.80 131 ASP C O 1
ATOM 6055 N N . TRP C 1 132 ? 21.537 -33.891 4.449 1.00 51.49 132 TRP C N 1
ATOM 6056 C CA . TRP C 1 132 ? 20.378 -33.173 3.949 1.00 54.80 132 TRP C CA 1
ATOM 6057 C C . TRP C 1 132 ? 19.098 -33.712 4.599 1.00 62.96 132 TRP C C 1
ATOM 6058 O O . TRP C 1 132 ? 18.260 -32.940 5.082 1.00 66.50 132 TRP C O 1
ATOM 6069 N N . PHE C 1 133 ? 18.963 -35.036 4.636 1.00 59.57 133 PHE C N 1
ATOM 6070 C CA . PHE C 1 133 ? 17.708 -35.664 5.049 1.00 67.31 133 PHE C CA 1
ATOM 6071 C C . PHE C 1 133 ? 17.577 -35.970 6.547 1.00 67.23 133 PHE C C 1
ATOM 6072 O O . PHE C 1 133 ? 16.697 -36.726 6.949 1.00 67.30 133 PHE C O 1
ATOM 6080 N N . SER C 1 134 ? 18.443 -35.375 7.360 1.00 68.53 134 SER C N 1
ATOM 6081 C CA . SER C 1 134 ? 18.304 -35.441 8.809 1.00 65.53 134 SER C CA 1
ATOM 6082 C C . SER C 1 134 ? 17.067 -34.661 9.205 1.00 72.12 134 SER C C 1
ATOM 6083 O O . SER C 1 134 ? 16.489 -34.886 10.267 1.00 78.43 134 SER C O 1
ATOM 6086 N N . ASP C 1 135 ? 16.666 -33.740 8.338 1.00 71.54 135 ASP C N 1
ATOM 6087 C CA . ASP C 1 135 ? 15.534 -32.867 8.612 1.00 79.63 135 ASP C CA 1
ATOM 6088 C C . ASP C 1 135 ? 14.266 -33.413 7.953 1.00 80.83 135 ASP C C 1
ATOM 6089 O O . ASP C 1 135 ? 14.079 -33.253 6.748 1.00 78.93 135 ASP C O 1
ATOM 6094 N N . PRO C 1 136 ? 13.394 -34.070 8.744 1.00 82.36 136 PRO C N 1
ATOM 6095 C CA . PRO C 1 136 ? 12.144 -34.652 8.236 1.00 79.53 136 PRO C CA 1
ATOM 6096 C C . PRO C 1 136 ? 11.362 -33.698 7.340 1.00 77.86 136 PRO C C 1
ATOM 6097 O O . PRO C 1 136 ? 10.819 -34.143 6.330 1.00 78.55 136 PRO C O 1
ATOM 6101 N N . GLU C 1 137 ? 11.306 -32.417 7.699 1.00 76.72 137 GLU C N 1
ATOM 6102 C CA . GLU C 1 137 ? 10.685 -31.422 6.832 1.00 76.70 137 GLU C CA 1
ATOM 6103 C C . GLU C 1 137 ? 11.304 -31.533 5.441 1.00 79.01 137 GLU C C 1
ATOM 6104 O O . GLU C 1 137 ? 10.621 -31.416 4.419 1.00 80.05 137 GLU C O 1
ATOM 6110 N N . GLN C 1 138 ? 12.609 -31.782 5.422 1.00 76.40 138 GLN C N 1
ATOM 6111 C CA . GLN C 1 138 ? 13.385 -31.815 4.194 1.00 78.02 138 GLN C CA 1
ATOM 6112 C C . GLN C 1 138 ? 13.170 -33.099 3.413 1.00 72.47 138 GLN C C 1
ATOM 6113 O O . GLN C 1 138 ? 12.897 -33.071 2.217 1.00 70.61 138 GLN C O 1
ATOM 6119 N N . ALA C 1 139 ? 13.319 -34.228 4.091 1.00 71.79 139 ALA C N 1
ATOM 6120 C CA . ALA C 1 139 ? 13.159 -35.519 3.443 1.00 73.55 139 ALA C CA 1
ATOM 6121 C C . ALA C 1 139 ? 11.778 -35.635 2.815 1.00 76.74 139 ALA C C 1
ATOM 6122 O O . ALA C 1 139 ? 11.585 -36.384 1.858 1.00 80.24 139 ALA C O 1
ATOM 6124 N N . LYS C 1 140 ? 10.816 -34.885 3.337 1.00 74.83 140 LYS C N 1
ATOM 6125 C CA . LYS C 1 140 ? 9.464 -34.965 2.805 1.00 77.83 140 LYS C CA 1
ATOM 6126 C C . LYS C 1 140 ? 9.277 -34.181 1.504 1.00 72.27 140 LYS C C 1
ATOM 6127 O O . LYS C 1 140 ? 8.714 -34.708 0.549 1.00 71.97 140 LYS C O 1
ATOM 6133 N N . LEU C 1 141 ? 9.752 -32.938 1.455 1.00 70.23 141 LEU C N 1
ATOM 6134 C CA . LEU C 1 141 ? 9.567 -32.130 0.247 1.00 72.16 141 LEU C CA 1
ATOM 6135 C C . LEU C 1 141 ? 10.365 -32.655 -0.950 1.00 70.65 141 LEU C C 1
ATOM 6136 O O . LEU C 1 141 ? 9.976 -32.448 -2.105 1.00 67.27 141 LEU C O 1
ATOM 6141 N N . TYR C 1 142 ? 11.482 -33.326 -0.673 1.00 70.61 142 TYR C N 1
ATOM 6142 C CA . TYR C 1 142 ? 12.319 -33.856 -1.741 1.00 68.59 142 TYR C CA 1
ATOM 6143 C C . TYR C 1 142 ? 11.637 -35.030 -2.395 1.00 69.03 142 TYR C C 1
ATOM 6144 O O . TYR C 1 142 ? 11.306 -34.989 -3.580 1.00 65.51 142 TYR C O 1
ATOM 6153 N N . SER C 1 143 ? 11.446 -36.082 -1.605 1.00 69.37 143 SER C N 1
ATOM 6154 C CA . SER C 1 143 ? 10.800 -37.292 -2.077 1.00 72.45 143 SER C CA 1
ATOM 6155 C C . SER C 1 143 ? 9.387 -36.996 -2.574 1.00 71.37 143 SER C C 1
ATOM 6156 O O . SER C 1 143 ? 8.954 -37.546 -3.583 1.00 73.94 143 SER C O 1
ATOM 6159 N N . ASN C 1 144 ? 8.675 -36.114 -1.883 1.00 67.61 144 ASN C N 1
ATOM 6160 C CA . ASN C 1 144 ? 7.358 -35.705 -2.356 1.00 71.72 144 ASN C CA 1
ATOM 6161 C C . ASN C 1 144 ? 7.316 -35.465 -3.861 1.00 67.94 144 ASN C C 1
ATOM 6162 O O . ASN C 1 144 ? 6.440 -35.978 -4.545 1.00 72.32 144 ASN C O 1
ATOM 6167 N N . SER C 1 145 ? 8.266 -34.696 -4.375 1.00 64.15 145 SER C N 1
ATOM 6168 C CA . SER C 1 145 ? 8.260 -34.345 -5.791 1.00 65.18 145 SER C CA 1
ATOM 6169 C C . SER C 1 145 ? 9.134 -35.282 -6.608 1.00 63.58 145 SER C C 1
ATOM 6170 O O . SER C 1 145 ? 8.974 -35.388 -7.822 1.00 67.01 145 SER C O 1
ATOM 6173 N N . GLN C 1 146 ? 10.067 -35.955 -5.952 1.00 60.47 146 GLN C N 1
ATOM 6174 C CA . GLN C 1 146 ? 10.902 -36.919 -6.653 1.00 65.71 146 GLN C CA 1
ATOM 6175 C C . GLN C 1 146 ? 10.144 -38.214 -6.914 1.00 67.09 146 GLN C C 1
ATOM 6176 O O . GLN C 1 146 ? 10.092 -38.696 -8.043 1.00 63.11 146 GLN C O 1
ATOM 6182 N N . HIS C 1 147 ? 9.556 -38.770 -5.858 1.00 71.69 147 HIS C N 1
ATOM 6183 C CA . HIS C 1 147 ? 8.812 -40.025 -5.956 1.00 76.07 147 HIS C CA 1
ATOM 6184 C C . HIS C 1 147 ? 7.735 -39.962 -7.032 1.00 69.45 147 HIS C C 1
ATOM 6185 O O . HIS C 1 147 ? 7.541 -40.911 -7.780 1.00 71.24 147 HIS C O 1
ATOM 6192 N N . ALA C 1 148 ? 7.033 -38.838 -7.097 1.00 69.30 148 ALA C N 1
ATOM 6193 C CA . ALA C 1 148 ? 6.007 -38.649 -8.110 1.00 73.21 148 ALA C CA 1
ATOM 6194 C C . ALA C 1 148 ? 6.614 -38.354 -9.480 1.00 69.55 148 ALA C C 1
ATOM 6195 O O . ALA C 1 148 ? 5.927 -38.429 -10.495 1.00 78.01 148 ALA C O 1
ATOM 6197 N N . GLY C 1 149 ? 7.899 -38.022 -9.506 1.00 71.22 149 GLY C N 1
ATOM 6198 C CA . GLY C 1 149 ? 8.585 -37.731 -10.756 1.00 73.87 149 GLY C CA 1
ATOM 6199 C C . GLY C 1 149 ? 9.311 -38.943 -11.317 1.00 68.45 149 GLY C C 1
ATOM 6200 O O . GLY C 1 149 ? 9.603 -39.012 -12.514 1.00 62.14 149 GLY C O 1
ATOM 6201 N N . SER C 1 150 ? 9.601 -39.903 -10.447 1.00 68.31 150 SER C N 1
ATOM 6202 C CA . SER C 1 150 ? 10.281 -41.126 -10.848 1.00 68.45 150 SER C CA 1
ATOM 6203 C C . SER C 1 150 ? 9.284 -42.163 -11.354 1.00 75.33 150 SER C C 1
ATOM 6204 O O . SER C 1 150 ? 9.669 -43.273 -11.721 1.00 77.17 150 SER C O 1
ATOM 6207 N N . LEU C 1 151 ? 8.003 -41.802 -11.356 1.00 77.23 151 LEU C N 1
ATOM 6208 C CA . LEU C 1 151 ? 6.954 -42.694 -11.851 1.00 79.15 151 LEU C CA 1
ATOM 6209 C C . LEU C 1 151 ? 7.095 -42.916 -13.347 1.00 75.32 151 LEU C C 1
ATOM 6210 O O . LEU C 1 151 ? 7.077 -44.050 -13.817 1.00 74.47 151 LEU C O 1
ATOM 6215 N N . GLY C 1 152 ? 7.222 -41.821 -14.088 1.00 75.33 152 GLY C N 1
ATOM 6216 C CA . GLY C 1 152 ? 7.527 -41.894 -15.503 1.00 78.78 152 GLY C CA 1
ATOM 6217 C C . GLY C 1 152 ? 8.633 -42.901 -15.791 1.00 82.50 152 GLY C C 1
ATOM 6218 O O . GLY C 1 152 ? 8.364 -43.973 -16.333 1.00 78.80 152 GLY C O 1
ATOM 6219 N N . PRO C 1 153 ? 9.886 -42.575 -15.414 1.00 80.82 153 PRO C N 1
ATOM 6220 C CA . PRO C 1 153 ? 10.980 -43.504 -15.716 1.00 76.04 153 PRO C CA 1
ATOM 6221 C C . PRO C 1 153 ? 10.659 -44.919 -15.242 1.00 75.62 153 PRO C C 1
ATOM 6222 O O . PRO C 1 153 ? 11.065 -45.895 -15.875 1.00 74.79 153 PRO C O 1
ATOM 6226 N N . ALA C 1 154 ? 9.922 -45.018 -14.141 1.00 76.24 154 ALA C N 1
ATOM 6227 C CA . ALA C 1 154 ? 9.572 -46.310 -13.562 1.00 78.31 154 ALA C CA 1
ATOM 6228 C C . ALA C 1 154 ? 8.622 -47.086 -14.464 1.00 78.48 154 ALA C C 1
ATOM 6229 O O . ALA C 1 154 ? 8.664 -48.313 -14.509 1.00 74.28 154 ALA C O 1
ATOM 6231 N N . ARG C 1 155 ? 7.756 -46.361 -15.167 1.00 78.72 155 ARG C N 1
ATOM 6232 C CA . ARG C 1 155 ? 6.819 -46.971 -16.098 1.00 74.69 155 ARG C CA 1
ATOM 6233 C C . ARG C 1 155 ? 7.575 -47.466 -17.319 1.00 82.79 155 ARG C C 1
ATOM 6234 O O . ARG C 1 155 ? 7.386 -48.600 -17.756 1.00 84.11 155 ARG C O 1
ATOM 6242 N N . GLY C 1 156 ? 8.427 -46.600 -17.869 1.00 84.45 156 GLY C N 1
ATOM 6243 C CA . GLY C 1 156 ? 9.256 -46.941 -19.013 1.00 79.50 156 GLY C CA 1
ATOM 6244 C C . GLY C 1 156 ? 10.190 -48.111 -18.748 1.00 76.80 156 GLY C C 1
ATOM 6245 O O . GLY C 1 156 ? 10.708 -48.730 -19.678 1.00 75.54 156 GLY C O 1
ATOM 6246 N N . LEU C 1 157 ? 10.410 -48.419 -17.476 1.00 76.66 157 LEU C N 1
ATOM 6247 C CA . LEU C 1 157 ? 11.223 -49.573 -17.127 1.00 78.69 157 LEU C CA 1
ATOM 6248 C C . LEU C 1 157 ? 10.317 -50.756 -16.782 1.00 81.21 157 LEU C C 1
ATOM 6249 O O . LEU C 1 157 ? 10.780 -51.892 -16.647 1.00 79.73 157 LEU C O 1
ATOM 6254 N N . ALA C 1 158 ? 9.020 -50.474 -16.648 1.00 77.66 158 ALA C N 1
ATOM 6255 C CA . ALA C 1 158 ? 8.008 -51.511 -16.442 1.00 77.83 158 ALA C CA 1
ATOM 6256 C C . ALA C 1 158 ? 7.559 -52.045 -17.793 1.00 76.56 158 ALA C C 1
ATOM 6257 O O . ALA C 1 158 ? 6.879 -53.072 -17.876 1.00 77.36 158 ALA C O 1
ATOM 6259 N N . LYS C 1 159 ? 7.940 -51.322 -18.844 1.00 72.00 159 LYS C N 1
ATOM 6260 C CA . LYS C 1 159 ? 7.684 -51.726 -20.219 1.00 70.33 159 LYS C CA 1
ATOM 6261 C C . LYS C 1 159 ? 8.890 -52.469 -20.816 1.00 73.90 159 LYS C C 1
ATOM 6262 O O . LYS C 1 159 ? 8.767 -53.137 -21.845 1.00 72.64 159 LYS C O 1
ATOM 6268 N N . LEU C 1 160 ? 10.042 -52.372 -20.150 1.00 76.71 160 LEU C N 1
ATOM 6269 C CA . LEU C 1 160 ? 11.300 -52.894 -20.693 1.00 76.95 160 LEU C CA 1
ATOM 6270 C C . LEU C 1 160 ? 11.691 -54.296 -20.236 1.00 73.01 160 LEU C C 1
ATOM 6271 O O . LEU C 1 160 ? 11.536 -55.260 -20.978 1.00 73.55 160 LEU C O 1
ATOM 6276 N N . ILE C 1 161 ? 12.218 -54.407 -19.023 1.00 74.89 161 ILE C N 1
ATOM 6277 C CA . ILE C 1 161 ? 12.673 -55.704 -18.530 1.00 82.84 161 ILE C CA 1
ATOM 6278 C C . ILE C 1 161 ? 11.508 -56.532 -18.004 1.00 84.85 161 ILE C C 1
ATOM 6279 O O . ILE C 1 161 ? 10.409 -56.020 -17.782 1.00 83.10 161 ILE C O 1
ATOM 6284 N N . ASP C 1 162 ? 11.761 -57.818 -17.804 1.00 86.82 162 ASP C N 1
ATOM 6285 C CA . ASP C 1 162 ? 10.742 -58.709 -17.283 1.00 87.46 162 ASP C CA 1
ATOM 6286 C C . ASP C 1 162 ? 11.075 -59.094 -15.855 1.00 87.24 162 ASP C C 1
ATOM 6287 O O . ASP C 1 162 ? 12.121 -59.688 -15.594 1.00 86.20 162 ASP C O 1
ATOM 6292 N N . LEU C 1 163 ? 10.186 -58.737 -14.933 1.00 85.74 163 LEU C N 1
ATOM 6293 C CA . LEU C 1 163 ? 10.334 -59.132 -13.541 1.00 89.40 163 LEU C CA 1
ATOM 6294 C C . LEU C 1 163 ? 9.255 -60.137 -13.181 1.00 89.23 163 LEU C C 1
ATOM 6295 O O . LEU C 1 163 ? 8.609 -60.031 -12.134 1.00 92.48 163 LEU C O 1
ATOM 6300 N N . SER C 1 164 ? 9.084 -61.122 -14.060 1.00 89.99 164 SER C N 1
ATOM 6301 C CA . SER C 1 164 ? 8.027 -62.120 -13.938 1.00 93.01 164 SER C CA 1
ATOM 6302 C C . SER C 1 164 ? 8.511 -63.390 -13.240 1.00 96.30 164 SER C C 1
ATOM 6303 O O . SER C 1 164 ? 9.717 -63.640 -13.129 1.00 93.35 164 SER C O 1
ATOM 6306 N N . GLY C 1 165 ? 7.558 -64.191 -12.775 1.00 94.65 165 GLY C N 1
ATOM 6307 C CA . GLY C 1 165 ? 7.866 -65.405 -12.046 1.00 92.59 165 GLY C CA 1
ATOM 6308 C C . GLY C 1 165 ? 7.983 -65.108 -10.568 1.00 101.07 165 GLY C C 1
ATOM 6309 O O . GLY C 1 165 ? 7.445 -64.109 -10.086 1.00 104.24 165 GLY C O 1
ATOM 6310 N N . GLY C 1 166 ? 8.680 -65.976 -9.844 1.00 102.07 166 GLY C N 1
ATOM 6311 C CA . GLY C 1 166 ? 8.945 -65.736 -8.439 1.00 102.01 166 GLY C CA 1
ATOM 6312 C C . GLY C 1 166 ? 10.172 -64.860 -8.312 1.00 103.29 166 GLY C C 1
ATOM 6313 O O . GLY C 1 166 ? 11.301 -65.353 -8.387 1.00 103.39 166 GLY C O 1
ATOM 6314 N N . LYS C 1 167 ? 9.957 -63.559 -8.130 1.00 98.08 167 LYS C N 1
ATOM 6315 C CA . LYS C 1 167 ? 11.069 -62.614 -8.162 1.00 99.53 167 LYS C CA 1
ATOM 6316 C C . LYS C 1 167 ? 11.189 -61.682 -6.954 1.00 98.15 167 LYS C C 1
ATOM 6317 O O . LYS C 1 167 ? 10.233 -61.011 -6.563 1.00 92.44 167 LYS C O 1
ATOM 6323 N N . LYS C 1 168 ? 12.391 -61.667 -6.380 1.00 99.44 168 LYS C N 1
ATOM 6324 C CA . LYS C 1 168 ? 12.776 -60.766 -5.298 1.00 99.59 168 LYS C CA 1
ATOM 6325 C C . LYS C 1 168 ? 13.516 -59.560 -5.871 1.00 100.03 168 LYS C C 1
ATOM 6326 O O . LYS C 1 168 ? 14.130 -59.647 -6.935 1.00 101.15 168 LYS C O 1
ATOM 6332 N N . LEU C 1 169 ? 13.476 -58.440 -5.158 1.00 99.53 169 LEU C N 1
ATOM 6333 C CA . LEU C 1 169 ? 14.094 -57.212 -5.649 1.00 95.69 169 LEU C CA 1
ATOM 6334 C C . LEU C 1 169 ? 14.905 -56.503 -4.566 1.00 95.10 169 LEU C C 1
ATOM 6335 O O . LEU C 1 169 ? 14.514 -56.495 -3.395 1.00 96.85 169 LEU C O 1
ATOM 6340 N N . LEU C 1 170 ? 16.037 -55.920 -4.964 1.00 88.73 170 LEU C N 1
ATOM 6341 C CA . LEU C 1 170 ? 16.868 -55.125 -4.061 1.00 87.30 170 LEU C CA 1
ATOM 6342 C C . LEU C 1 170 ? 17.148 -53.730 -4.624 1.00 88.12 170 LEU C C 1
ATOM 6343 O O . LEU C 1 170 ? 18.028 -53.547 -5.466 1.00 84.70 170 LEU C O 1
ATOM 6348 N N . ASP C 1 171 ? 16.402 -52.746 -4.135 1.00 85.78 171 ASP C N 1
ATOM 6349 C CA . ASP C 1 171 ? 16.474 -51.385 -4.647 1.00 77.12 171 ASP C CA 1
ATOM 6350 C C . ASP C 1 171 ? 17.414 -50.530 -3.797 1.00 75.86 171 ASP C C 1
ATOM 6351 O O . ASP C 1 171 ? 16.971 -49.625 -3.095 1.00 76.65 171 ASP C O 1
ATOM 6356 N N . VAL C 1 172 ? 18.711 -50.822 -3.852 1.00 71.73 172 VAL C N 1
ATOM 6357 C CA . VAL C 1 172 ? 19.686 -50.049 -3.089 1.00 69.92 172 VAL C CA 1
ATOM 6358 C C . VAL C 1 172 ? 19.556 -48.568 -3.416 1.00 70.72 172 VAL C C 1
ATOM 6359 O O . VAL C 1 172 ? 19.298 -48.189 -4.556 1.00 74.94 172 VAL C O 1
ATOM 6363 N N . GLY C 1 173 ? 19.620 -47.730 -2.393 1.00 71.57 173 GLY C N 1
ATOM 6364 C CA . GLY C 1 173 ? 19.375 -46.308 -2.548 1.00 68.54 173 GLY C CA 1
ATOM 6365 C C . GLY C 1 173 ? 17.989 -45.985 -3.056 1.00 64.31 173 GLY C C 1
ATOM 6366 O O . GLY C 1 173 ? 17.815 -45.092 -3.868 1.00 64.12 173 GLY C O 1
ATOM 6367 N N . GLY C 1 174 ? 16.998 -46.698 -2.545 1.00 67.28 174 GLY C N 1
ATOM 6368 C CA . GLY C 1 174 ? 15.670 -46.737 -3.123 1.00 67.56 174 GLY C CA 1
ATOM 6369 C C . GLY C 1 174 ? 14.691 -4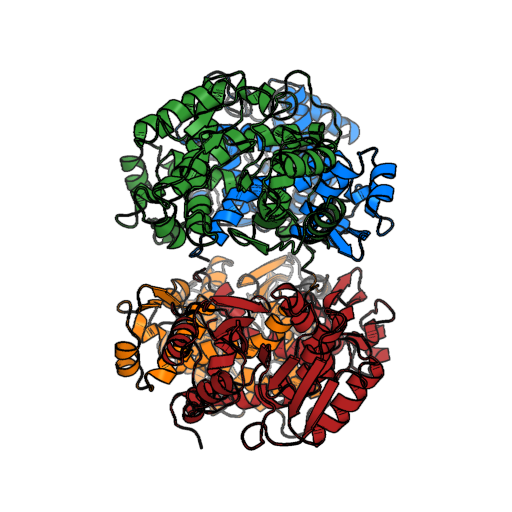5.587 -3.024 1.00 73.01 174 GLY C C 1
ATOM 6370 O O . GLY C 1 174 ? 13.713 -45.564 -3.761 1.00 73.96 174 GLY C O 1
ATOM 6371 N N . GLY C 1 175 ? 14.914 -44.641 -2.123 1.00 74.56 175 GLY C N 1
ATOM 6372 C CA . GLY C 1 175 ? 13.990 -43.530 -1.987 1.00 69.44 175 GLY C CA 1
ATOM 6373 C C . GLY C 1 175 ? 12.685 -43.914 -1.314 1.00 78.20 175 GLY C C 1
ATOM 6374 O O . GLY C 1 175 ? 12.682 -44.728 -0.410 1.00 73.21 175 GLY C O 1
ATOM 6375 N N . THR C 1 176 ? 11.576 -43.322 -1.743 1.00 79.61 176 THR C N 1
ATOM 6376 C CA . THR C 1 176 ? 10.292 -43.673 -1.183 1.00 80.36 176 THR C CA 1
ATOM 6377 C C . THR C 1 176 ? 9.707 -44.746 -2.086 1.00 84.52 176 THR C C 1
ATOM 6378 O O . THR C 1 176 ? 8.499 -44.791 -2.321 1.00 83.32 176 THR C O 1
ATOM 6382 N N . GLY C 1 177 ? 10.592 -45.594 -2.608 1.00 84.45 177 GLY C N 1
ATOM 6383 C CA . GLY C 1 177 ? 10.223 -46.679 -3.501 1.00 86.68 177 GLY C CA 1
ATOM 6384 C C . GLY C 1 177 ? 9.363 -46.355 -4.716 1.00 86.40 177 GLY C C 1
ATOM 6385 O O . GLY C 1 177 ? 8.480 -47.137 -5.068 1.00 85.32 177 GLY C O 1
ATOM 6386 N N . ALA C 1 178 ? 9.620 -45.223 -5.370 1.00 85.55 178 ALA C N 1
ATOM 6387 C CA . ALA C 1 178 ? 8.873 -44.849 -6.578 1.00 83.66 178 ALA C CA 1
ATOM 6388 C C . ALA C 1 178 ? 9.089 -45.851 -7.711 1.00 86.90 178 ALA C C 1
ATOM 6389 O O . ALA C 1 178 ? 8.338 -45.877 -8.691 1.00 83.85 178 ALA C O 1
ATOM 6391 N N . PHE C 1 179 ? 10.129 -46.667 -7.577 1.00 86.42 179 PHE C N 1
ATOM 6392 C CA . PHE C 1 179 ? 10.392 -47.718 -8.543 1.00 83.92 179 PHE C CA 1
ATOM 6393 C C . PHE C 1 179 ? 9.810 -49.052 -8.078 1.00 83.91 179 PHE C C 1
ATOM 6394 O O . PHE C 1 179 ? 8.980 -49.645 -8.769 1.00 83.68 179 PHE C O 1
ATOM 6402 N N . ALA C 1 180 ? 10.227 -49.509 -6.902 1.00 86.23 180 ALA C N 1
ATOM 6403 C CA . ALA C 1 180 ? 9.703 -50.749 -6.338 1.00 84.21 180 ALA C CA 1
ATOM 6404 C C . ALA C 1 180 ? 8.179 -50.836 -6.480 1.00 85.70 180 ALA C C 1
ATOM 6405 O O . ALA C 1 180 ? 7.640 -51.863 -6.892 1.00 81.28 180 ALA C O 1
ATOM 6407 N N . ILE C 1 181 ? 7.491 -49.747 -6.155 1.00 87.96 181 ILE C N 1
ATOM 6408 C CA . ILE C 1 181 ? 6.033 -49.705 -6.261 1.00 89.07 181 ILE C CA 1
ATOM 6409 C C . ILE C 1 181 ? 5.518 -49.934 -7.688 1.00 87.62 181 ILE C C 1
ATOM 6410 O O . ILE C 1 181 ? 4.680 -50.808 -7.913 1.00 92.73 181 ILE C O 1
ATOM 6415 N N . THR C 1 182 ? 6.015 -49.158 -8.647 1.00 82.63 182 THR C N 1
ATOM 6416 C CA . THR C 1 182 ? 5.559 -49.266 -10.032 1.00 84.84 182 THR C CA 1
ATOM 6417 C C . THR C 1 182 ? 5.899 -50.622 -10.676 1.00 87.22 182 THR C C 1
ATOM 6418 O O . THR C 1 182 ? 5.232 -51.058 -11.620 1.00 82.78 182 THR C O 1
ATOM 6422 N N . LEU C 1 183 ? 6.924 -51.287 -10.146 1.00 83.40 183 LEU C N 1
ATOM 6423 C CA . LEU C 1 183 ? 7.350 -52.596 -10.634 1.00 81.15 183 LEU C CA 1
ATOM 6424 C C . LEU C 1 183 ? 6.392 -53.723 -10.272 1.00 87.11 183 LEU C C 1
ATOM 6425 O O . LEU C 1 183 ? 5.869 -54.418 -11.147 1.00 84.09 183 LEU C O 1
ATOM 6430 N N . CYS C 1 184 ? 6.188 -53.920 -8.975 1.00 86.98 184 CYS C N 1
ATOM 6431 C CA . CYS C 1 184 ? 5.324 -54.988 -8.503 1.00 86.16 184 CYS C CA 1
ATOM 6432 C C . CYS C 1 184 ? 3.939 -54.816 -9.086 1.00 88.54 184 CYS C C 1
ATOM 6433 O O . CYS C 1 184 ? 3.310 -55.780 -9.516 1.00 93.69 184 CYS C O 1
ATOM 6436 N N . LYS C 1 185 ? 3.456 -53.583 -9.019 1.00 87.55 185 LYS C N 1
ATOM 6437 C CA . LYS C 1 185 ? 2.118 -53.241 -9.467 1.00 92.18 185 LYS C CA 1
ATOM 6438 C C . LYS C 1 185 ? 1.951 -53.630 -10.924 1.00 94.21 185 LYS C C 1
ATOM 6439 O O . LYS C 1 185 ? 0.846 -53.890 -11.391 1.00 88.99 185 LYS C O 1
ATOM 6445 N N . ALA C 1 186 ? 3.064 -53.683 -11.638 1.00 90.17 186 ALA C N 1
ATOM 6446 C CA . ALA C 1 186 ? 3.047 -54.164 -13.001 1.00 87.22 186 ALA C CA 1
ATOM 6447 C C . ALA C 1 186 ? 3.229 -55.663 -12.976 1.00 94.15 186 ALA C C 1
ATOM 6448 O O . ALA C 1 186 ? 2.658 -56.370 -13.797 1.00 97.80 186 ALA C O 1
ATOM 6450 N N . PHE C 1 187 ? 4.023 -56.147 -12.029 1.00 86.71 187 PHE C N 1
ATOM 6451 C CA . PHE C 1 187 ? 4.277 -57.574 -11.934 1.00 89.50 187 PHE C CA 1
ATOM 6452 C C . PHE C 1 187 ? 3.696 -58.178 -10.676 1.00 98.74 187 PHE C C 1
ATOM 6453 O O . PHE C 1 187 ? 4.299 -58.110 -9.616 1.00 98.79 187 PHE C O 1
ATOM 6461 N N . ALA C 1 188 ? 2.523 -58.782 -10.821 1.00 104.68 188 ALA C N 1
ATOM 6462 C CA . ALA C 1 188 ? 1.795 -59.393 -9.720 1.00 105.44 188 ALA C CA 1
ATOM 6463 C C . ALA C 1 188 ? 2.690 -60.073 -8.686 1.00 105.59 188 ALA C C 1
ATOM 6464 O O . ALA C 1 188 ? 2.555 -59.828 -7.495 1.00 105.35 188 ALA C O 1
ATOM 6466 N N . ASP C 1 189 ? 3.591 -60.932 -9.137 1.00 102.81 189 ASP C N 1
ATOM 6467 C CA . ASP C 1 189 ? 4.466 -61.621 -8.208 1.00 104.85 189 ASP C CA 1
ATOM 6468 C C . ASP C 1 189 ? 5.856 -61.033 -8.244 1.00 105.86 189 ASP C C 1
ATOM 6469 O O . ASP C 1 189 ? 6.644 -61.335 -9.134 1.00 107.01 189 ASP C O 1
ATOM 6474 N N . LEU C 1 190 ? 6.146 -60.194 -7.262 1.00 100.79 190 LEU C N 1
ATOM 6475 C CA . LEU C 1 190 ? 7.426 -59.528 -7.175 1.00 101.62 190 LEU C CA 1
ATOM 6476 C C . LEU C 1 190 ? 7.669 -59.160 -5.721 1.00 99.84 190 LEU C C 1
ATOM 6477 O O . LEU C 1 190 ? 6.733 -58.791 -5.022 1.00 96.46 190 LEU C O 1
ATOM 6482 N N . ALA C 1 191 ? 8.913 -59.264 -5.260 1.00 97.64 191 ALA C N 1
ATOM 6483 C CA . ALA C 1 191 ? 9.205 -58.901 -3.877 1.00 95.77 191 ALA C CA 1
ATOM 6484 C C . ALA C 1 191 ? 9.745 -57.476 -3.836 1.00 100.14 191 ALA C C 1
ATOM 6485 O O . ALA C 1 191 ? 9.580 -56.723 -4.798 1.00 96.74 191 ALA C O 1
ATOM 6487 N N . ALA C 1 192 ? 10.386 -57.107 -2.729 1.00 100.56 192 ALA C N 1
ATOM 6488 C CA . ALA C 1 192 ? 10.971 -55.770 -2.600 1.00 97.97 192 ALA C CA 1
ATOM 6489 C C . ALA C 1 192 ? 11.762 -55.579 -1.309 1.00 95.58 192 ALA C C 1
ATOM 6490 O O . ALA C 1 192 ? 11.425 -56.142 -0.265 1.00 95.41 192 ALA C O 1
ATOM 6492 N N . THR C 1 193 ? 12.751 -54.702 -1.370 1.00 91.77 193 THR C N 1
ATOM 6493 C CA . THR C 1 193 ? 13.731 -54.578 -0.311 1.00 93.86 193 THR C CA 1
ATOM 6494 C C . THR C 1 193 ? 14.493 -53.257 -0.415 1.00 89.58 193 THR C C 1
ATOM 6495 O O . THR C 1 193 ? 15.690 -53.237 -0.693 1.00 88.94 193 THR C O 1
ATOM 6499 N N . ILE C 1 194 ? 13.794 -52.152 -0.196 1.00 81.93 194 ILE C N 1
ATOM 6500 C CA . ILE C 1 194 ? 14.395 -50.843 -0.367 1.00 77.64 194 ILE C CA 1
ATOM 6501 C C . ILE C 1 194 ? 15.280 -50.428 0.781 1.00 78.11 194 ILE C C 1
ATOM 6502 O O . ILE C 1 194 ? 14.820 -50.294 1.903 1.00 80.36 194 ILE C O 1
ATOM 6507 N N . VAL C 1 195 ? 16.549 -50.204 0.486 1.00 74.67 195 VAL C N 1
ATOM 6508 C CA . VAL C 1 195 ? 17.469 -49.686 1.468 1.00 73.86 195 VAL C CA 1
ATOM 6509 C C . VAL C 1 195 ? 17.478 -48.178 1.350 1.00 77.40 195 VAL C C 1
ATOM 6510 O O . VAL C 1 195 ? 17.246 -47.633 0.275 1.00 74.61 195 VAL C O 1
ATOM 6514 N N . ASP C 1 196 ? 17.742 -47.501 2.457 1.00 75.01 196 ASP C N 1
ATOM 6515 C CA . ASP C 1 196 ? 17.802 -46.057 2.444 1.00 75.36 196 ASP C CA 1
ATOM 6516 C C . ASP C 1 196 ? 18.036 -45.424 3.819 1.00 79.59 196 ASP C C 1
ATOM 6517 O O . ASP C 1 196 ? 18.804 -45.939 4.628 1.00 78.21 196 ASP C O 1
ATOM 6522 N N . PHE C 1 197 ? 17.399 -44.282 4.057 1.00 80.04 197 PHE C N 1
ATOM 6523 C CA . PHE C 1 197 ? 17.637 -43.491 5.246 1.00 79.46 197 PHE C CA 1
ATOM 6524 C C . PHE C 1 197 ? 16.397 -43.444 6.105 1.00 80.18 197 PHE C C 1
ATOM 6525 O O . PHE C 1 197 ? 15.279 -43.376 5.603 1.00 78.77 197 PHE C O 1
ATOM 6533 N N . PRO C 1 198 ? 16.654 -43.494 7.481 1.00 82.76 198 PRO C N 1
ATOM 6534 C CA . PRO C 1 198 ? 15.436 -43.622 8.291 1.00 80.65 198 PRO C CA 1
ATOM 6535 C C . PRO C 1 198 ? 14.401 -42.556 8.022 1.00 78.32 198 PRO C C 1
ATOM 6536 O O . PRO C 1 198 ? 13.213 -42.831 8.066 1.00 76.70 198 PRO C O 1
ATOM 6540 N N . ASN C 1 199 ? 14.845 -41.347 7.743 1.00 75.24 199 ASN C N 1
ATOM 6541 C CA . ASN C 1 199 ? 13.904 -40.263 7.577 1.00 79.33 199 ASN C CA 1
ATOM 6542 C C . ASN C 1 199 ? 13.052 -40.424 6.320 1.00 81.50 199 ASN C C 1
ATOM 6543 O O . ASN C 1 199 ? 11.918 -39.957 6.268 1.00 78.65 199 ASN C O 1
ATOM 6548 N N . VAL C 1 200 ? 13.590 -41.099 5.310 1.00 80.74 200 VAL C N 1
ATOM 6549 C CA . VAL C 1 200 ? 12.841 -41.273 4.060 1.00 81.34 200 VAL C CA 1
ATOM 6550 C C . VAL C 1 200 ? 12.034 -42.563 4.033 1.00 80.14 200 VAL C C 1
ATOM 6551 O O . VAL C 1 200 ? 10.906 -42.579 3.544 1.00 81.36 200 VAL C O 1
ATOM 6555 N N . ALA C 1 201 ? 12.627 -43.642 4.535 1.00 77.84 201 ALA C N 1
ATOM 6556 C CA . ALA C 1 201 ? 11.906 -44.893 4.702 1.00 80.47 201 ALA C CA 1
ATOM 6557 C C . ALA C 1 201 ? 10.486 -44.586 5.173 1.00 85.29 201 ALA C C 1
ATOM 6558 O O . ALA C 1 201 ? 9.515 -44.776 4.433 1.00 83.36 201 ALA C O 1
ATOM 6560 N N . ALA C 1 202 ? 10.389 -44.077 6.400 1.00 79.20 202 ALA C N 1
ATOM 6561 C CA . ALA C 1 202 ? 9.118 -43.745 7.042 1.00 78.27 202 ALA C CA 1
ATOM 6562 C C . ALA C 1 202 ? 8.073 -43.075 6.134 1.00 83.52 202 ALA C C 1
ATOM 6563 O O . ALA C 1 202 ? 6.869 -43.271 6.319 1.00 82.38 202 ALA C O 1
ATOM 6565 N N . LEU C 1 203 ? 8.525 -42.280 5.169 1.00 83.84 203 LEU C N 1
ATOM 6566 C CA . LEU C 1 203 ? 7.610 -41.651 4.219 1.00 83.12 203 LEU C CA 1
ATOM 6567 C C . LEU C 1 203 ? 7.043 -42.663 3.241 1.00 86.60 203 LEU C C 1
ATOM 6568 O O . LEU C 1 203 ? 5.851 -42.643 2.934 1.00 86.06 203 LEU C O 1
ATOM 6573 N N . GLY C 1 204 ? 7.918 -43.531 2.740 1.00 85.90 204 GLY C N 1
ATOM 6574 C CA . GLY C 1 204 ? 7.557 -44.496 1.717 1.00 89.47 204 GLY C CA 1
ATOM 6575 C C . GLY C 1 204 ? 6.638 -45.576 2.243 1.00 87.00 204 GLY C C 1
ATOM 6576 O O . GLY C 1 204 ? 5.812 -46.116 1.508 1.00 81.53 204 GLY C O 1
ATOM 6577 N N . LYS C 1 205 ? 6.795 -45.896 3.524 1.00 87.75 205 LYS C N 1
ATOM 6578 C CA . LYS C 1 205 ? 5.889 -46.809 4.198 1.00 85.22 205 LYS C CA 1
ATOM 6579 C C . LYS C 1 205 ? 4.470 -46.295 4.022 1.00 85.62 205 LYS C C 1
ATOM 6580 O O . LYS C 1 205 ? 3.526 -47.074 3.926 1.00 90.05 205 LYS C O 1
ATOM 6586 N N . GLY C 1 206 ? 4.327 -44.974 3.977 1.00 86.27 206 GLY C N 1
ATOM 6587 C CA . GLY C 1 206 ? 3.054 -44.357 3.649 1.00 90.94 206 GLY C CA 1
ATOM 6588 C C . GLY C 1 206 ? 2.715 -44.547 2.179 1.00 89.40 206 GLY C C 1
ATOM 6589 O O . GLY C 1 206 ? 1.555 -44.729 1.809 1.00 86.07 206 GLY C O 1
ATOM 6590 N N . TYR C 1 207 ? 3.739 -44.509 1.335 1.00 90.02 207 TYR C N 1
ATOM 6591 C CA . TYR C 1 207 ? 3.554 -44.701 -0.097 1.00 90.17 207 TYR C CA 1
ATOM 6592 C C . TYR C 1 207 ? 3.185 -46.142 -0.444 1.00 87.36 207 TYR C C 1
ATOM 6593 O O . TYR C 1 207 ? 2.362 -46.375 -1.328 1.00 85.95 207 TYR C O 1
ATOM 6602 N N . VAL C 1 208 ? 3.796 -47.106 0.241 1.00 85.31 208 VAL C N 1
ATOM 6603 C CA . VAL C 1 208 ? 3.461 -48.506 0.007 1.00 89.38 208 VAL C CA 1
ATOM 6604 C C . VAL C 1 208 ? 2.089 -48.830 0.605 1.00 92.62 208 VAL C C 1
ATOM 6605 O O . VAL C 1 208 ? 1.232 -49.400 -0.073 1.00 91.17 208 VAL C O 1
ATOM 6609 N N . GLU C 1 209 ? 1.876 -48.442 1.862 1.00 88.73 209 GLU C N 1
ATOM 6610 C CA . GLU C 1 209 ? 0.575 -48.603 2.508 1.00 88.77 209 GLU C CA 1
ATOM 6611 C C . GLU C 1 209 ? -0.533 -47.999 1.654 1.00 89.67 209 GLU C C 1
ATOM 6612 O O . GLU C 1 209 ? -1.620 -48.568 1.551 1.00 88.46 209 GLU C O 1
ATOM 6618 N N . LYS C 1 210 ? -0.254 -46.839 1.056 1.00 91.68 210 LYS C N 1
ATOM 6619 C CA . LYS C 1 210 ? -1.234 -46.136 0.223 1.00 88.83 210 LYS C CA 1
ATOM 6620 C C . LYS C 1 210 ? -1.268 -46.682 -1.208 1.00 88.69 210 LYS C C 1
ATOM 6621 O O . LYS C 1 210 ? -1.681 -45.995 -2.143 1.00 92.12 210 LYS C O 1
ATOM 6627 N N . ALA C 1 211 ? -0.833 -47.924 -1.373 1.00 84.67 211 ALA C N 1
ATOM 6628 C CA . ALA C 1 211 ? -0.902 -48.580 -2.666 1.00 86.03 211 ALA C CA 1
ATOM 6629 C C . ALA C 1 211 ? -1.356 -50.018 -2.470 1.00 84.53 211 ALA C C 1
ATOM 6630 O O . ALA C 1 211 ? -1.873 -50.648 -3.393 1.00 82.48 211 ALA C O 1
ATOM 6632 N N . GLY C 1 212 ? -1.157 -50.528 -1.257 1.00 88.52 212 GLY C N 1
ATOM 6633 C CA . GLY C 1 212 ? -1.645 -51.841 -0.875 1.00 85.95 212 GLY C CA 1
ATOM 6634 C C . GLY C 1 212 ? -0.589 -52.927 -0.941 1.00 88.24 212 GLY C C 1
ATOM 6635 O O . GLY C 1 212 ? -0.916 -54.109 -1.070 1.00 85.73 212 GLY C O 1
ATOM 6636 N N . LEU C 1 213 ? 0.678 -52.535 -0.841 1.00 81.79 213 LEU C N 1
ATOM 6637 C CA . LEU C 1 213 ? 1.775 -53.475 -1.034 1.00 88.74 213 LEU C CA 1
ATOM 6638 C C . LEU C 1 213 ? 2.577 -53.659 0.243 1.00 93.46 213 LEU C C 1
ATOM 6639 O O . LEU C 1 213 ? 3.652 -54.257 0.235 1.00 96.82 213 LEU C O 1
ATOM 6644 N N . SER C 1 214 ? 2.031 -53.155 1.342 1.00 92.40 214 SER C N 1
ATOM 6645 C CA . SER C 1 214 ? 2.751 -53.079 2.606 1.00 98.35 214 SER C CA 1
ATOM 6646 C C . SER C 1 214 ? 3.430 -54.375 3.061 1.00 98.46 214 SER C C 1
ATOM 6647 O O . SER C 1 214 ? 4.241 -54.352 3.986 1.00 94.28 214 SER C O 1
ATOM 6650 N N . ASP C 1 215 ? 3.113 -55.498 2.422 1.00 102.63 215 ASP C N 1
ATOM 6651 C CA . ASP C 1 215 ? 3.658 -56.778 2.880 1.00 107.39 215 ASP C CA 1
ATOM 6652 C C . ASP C 1 215 ? 4.622 -57.447 1.902 1.00 102.53 215 ASP C C 1
ATOM 6653 O O . ASP C 1 215 ? 5.171 -58.510 2.197 1.00 95.63 215 ASP C O 1
ATOM 6658 N N . ARG C 1 216 ? 4.833 -56.827 0.747 1.00 103.93 216 ARG C N 1
ATOM 6659 C CA . ARG C 1 216 ? 5.805 -57.338 -0.217 1.00 105.83 216 ARG C CA 1
ATOM 6660 C C . ARG C 1 216 ? 7.110 -56.538 -0.166 1.00 104.16 216 ARG C C 1
ATOM 6661 O O . ARG C 1 216 ? 8.207 -57.101 -0.278 1.00 95.82 216 ARG C O 1
ATOM 6669 N N . ILE C 1 217 ? 6.974 -55.226 0.022 1.00 102.00 217 ILE C N 1
ATOM 6670 C CA . ILE C 1 217 ? 8.112 -54.310 0.075 1.00 100.48 217 ILE C CA 1
ATOM 6671 C C . ILE C 1 217 ? 8.616 -54.066 1.509 1.00 98.27 217 ILE C C 1
ATOM 6672 O O . ILE C 1 217 ? 7.862 -53.606 2.364 1.00 97.88 217 ILE C O 1
ATOM 6677 N N . GLU C 1 218 ? 9.890 -54.366 1.763 1.00 97.95 218 GLU C N 1
ATOM 6678 C CA . GLU C 1 218 ? 10.504 -54.105 3.069 1.00 99.67 218 GLU C CA 1
ATOM 6679 C C . GLU C 1 218 ? 11.437 -52.880 3.042 1.00 96.84 218 GLU C C 1
ATOM 6680 O O . GLU C 1 218 ? 11.451 -52.127 2.068 1.00 95.19 218 GLU C O 1
ATOM 6686 N N . TYR C 1 219 ? 12.221 -52.697 4.096 1.00 93.15 219 TYR C N 1
ATOM 6687 C CA . TYR C 1 219 ? 13.171 -51.592 4.172 1.00 87.24 219 TYR C CA 1
ATOM 6688 C C . TYR C 1 219 ? 14.323 -51.997 5.073 1.00 82.74 219 TYR C C 1
ATOM 6689 O O . TYR C 1 219 ? 14.113 -52.555 6.138 1.00 83.50 219 TYR C O 1
ATOM 6698 N N . VAL C 1 220 ? 15.544 -51.720 4.645 1.00 82.11 220 VAL C N 1
ATOM 6699 C CA . VAL C 1 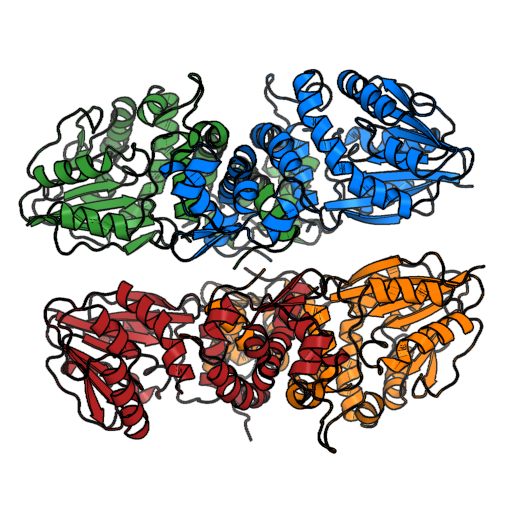220 ? 16.722 -52.132 5.394 1.00 80.45 220 VAL C CA 1
ATOM 6700 C C . VAL C 1 220 ? 17.535 -50.941 5.898 1.00 84.61 220 VAL C C 1
ATOM 6701 O O . VAL C 1 220 ? 18.714 -50.823 5.603 1.00 83.31 220 VAL C O 1
ATOM 6705 N N . ILE C 1 221 ? 16.878 -50.078 6.671 1.00 85.01 221 ILE C N 1
ATOM 6706 C CA . ILE C 1 221 ? 17.439 -48.843 7.217 1.00 78.13 221 ILE C CA 1
ATOM 6707 C C . ILE C 1 221 ? 18.949 -48.772 7.344 1.00 81.94 221 ILE C C 1
ATOM 6708 O O . ILE C 1 221 ? 19.589 -49.737 7.738 1.00 82.79 221 ILE C O 1
ATOM 6713 N N . GLY C 1 222 ? 19.505 -47.606 7.031 1.00 81.66 222 GLY C N 1
ATOM 6714 C CA . GLY C 1 222 ? 20.923 -47.361 7.204 1.00 80.90 222 GLY C CA 1
ATOM 6715 C C . GLY C 1 222 ? 21.601 -46.632 6.060 1.00 79.58 222 GLY C C 1
ATOM 6716 O O . GLY C 1 222 ? 20.952 -46.081 5.182 1.00 75.50 222 GLY C O 1
ATOM 6717 N N . ASP C 1 223 ? 22.925 -46.635 6.089 1.00 71.73 223 ASP C N 1
ATOM 6718 C CA . ASP C 1 223 ? 23.721 -46.013 5.058 1.00 71.22 223 ASP C CA 1
ATOM 6719 C C . ASP C 1 223 ? 24.189 -47.082 4.110 1.00 78.22 223 ASP C C 1
ATOM 6720 O O . ASP C 1 223 ? 25.145 -47.804 4.385 1.00 76.96 223 ASP C O 1
ATOM 6725 N N . ALA C 1 224 ? 23.516 -47.186 2.978 1.00 71.43 224 ALA C N 1
ATOM 6726 C CA . ALA C 1 224 ? 23.817 -48.285 2.070 1.00 71.49 224 ALA C CA 1
ATOM 6727 C C . ALA C 1 224 ? 25.292 -48.690 2.077 1.00 72.93 224 ALA C C 1
ATOM 6728 O O . ALA C 1 224 ? 25.622 -49.847 1.825 1.00 80.37 224 ALA C O 1
ATOM 6730 N N . LEU C 1 225 ? 26.180 -47.747 2.366 1.00 67.74 225 LEU C N 1
ATOM 6731 C CA . LEU C 1 225 ? 27.610 -48.041 2.348 1.00 74.52 225 LEU C CA 1
ATOM 6732 C C . LEU C 1 225 ? 28.090 -48.718 3.632 1.00 78.29 225 LEU C C 1
ATOM 6733 O O . LEU C 1 225 ? 29.189 -49.271 3.670 1.00 74.26 225 LEU C O 1
ATOM 6738 N N . ARG C 1 226 ? 27.266 -48.663 4.676 1.00 77.26 226 ARG C N 1
ATOM 6739 C CA . ARG C 1 226 ? 27.630 -49.185 5.992 1.00 80.48 226 ARG C CA 1
ATOM 6740 C C . ARG C 1 226 ? 26.778 -50.397 6.363 1.00 84.43 226 ARG C C 1
ATOM 6741 O O . ARG C 1 226 ? 27.259 -51.329 7.003 1.00 86.49 226 ARG C O 1
ATOM 6749 N N . THR C 1 227 ? 25.512 -50.363 5.950 1.00 84.27 227 THR C N 1
ATOM 6750 C CA . THR C 1 227 ? 24.529 -51.404 6.253 1.00 87.94 227 THR C CA 1
ATOM 6751 C C . THR C 1 227 ? 24.558 -52.550 5.227 1.00 90.09 227 THR C C 1
ATOM 6752 O O . THR C 1 227 ? 24.780 -52.319 4.039 1.00 91.53 227 THR C O 1
ATOM 6756 N N . GLU C 1 228 ? 24.330 -53.780 5.682 1.00 91.27 228 GLU C N 1
ATOM 6757 C CA . GLU C 1 228 ? 24.377 -54.938 4.787 1.00 93.93 228 GLU C CA 1
ATOM 6758 C C . GLU C 1 228 ? 23.036 -55.223 4.108 1.00 91.16 228 GLU C C 1
ATOM 6759 O O . GLU C 1 228 ? 21.981 -55.038 4.713 1.00 91.77 228 GLU C O 1
ATOM 6765 N N . TRP C 1 229 ? 23.090 -55.670 2.850 1.00 95.20 229 TRP C N 1
ATOM 6766 C CA . TRP C 1 229 ? 21.885 -55.954 2.060 1.00 95.53 229 TRP C CA 1
ATOM 6767 C C . TRP C 1 229 ? 21.540 -57.445 1.992 1.00 93.57 229 TRP C C 1
ATOM 6768 O O . TRP C 1 229 ? 22.405 -58.303 2.176 1.00 91.77 229 TRP C O 1
ATOM 6779 N N . PRO C 1 230 ? 20.265 -57.752 1.698 1.00 93.55 230 PRO C N 1
ATOM 6780 C CA . PRO C 1 230 ? 19.810 -59.131 1.484 1.00 98.83 230 PRO C CA 1
ATOM 6781 C C . PRO C 1 230 ? 20.482 -59.794 0.277 1.00 98.81 230 PRO C C 1
ATOM 6782 O O . PRO C 1 230 ? 20.328 -59.345 -0.865 1.00 95.51 230 PRO C O 1
ATOM 6786 N N . ARG C 1 231 ? 21.217 -60.870 0.544 1.00 97.51 231 ARG C N 1
ATOM 6787 C CA . ARG C 1 231 ? 21.972 -61.567 -0.487 1.00 97.46 231 ARG C CA 1
ATOM 6788 C C . ARG C 1 231 ? 21.074 -62.353 -1.437 1.00 94.67 231 ARG C C 1
ATOM 6789 O O . ARG C 1 231 ? 19.881 -62.527 -1.191 1.00 90.86 231 ARG C O 1
ATOM 6797 N N . GLU C 1 232 ? 21.676 -62.817 -2.527 1.00 96.57 232 GLU C N 1
ATOM 6798 C CA . GLU C 1 232 ? 21.022 -63.684 -3.497 1.00 95.16 232 GLU C CA 1
ATOM 6799 C C . GLU C 1 232 ? 19.673 -63.141 -3.948 1.00 95.73 232 GLU C C 1
ATOM 6800 O O . GLU C 1 232 ? 18.621 -63.624 -3.530 1.00 97.47 232 GLU C O 1
ATOM 6806 N N . GLN C 1 233 ? 19.721 -62.133 -4.811 1.00 95.55 233 GLN C N 1
ATOM 6807 C CA . GLN C 1 233 ? 18.520 -61.542 -5.382 1.00 98.36 233 GLN C CA 1
ATOM 6808 C C . GLN C 1 233 ? 18.511 -61.766 -6.889 1.00 98.20 233 GLN C C 1
ATOM 6809 O O . GLN C 1 233 ? 19.519 -62.172 -7.467 1.00 95.76 233 GLN C O 1
ATOM 6815 N N . ASP C 1 234 ? 17.376 -61.496 -7.524 1.00 99.81 234 ASP C N 1
ATOM 6816 C CA . ASP C 1 234 ? 17.286 -61.602 -8.978 1.00 102.76 234 ASP C CA 1
ATOM 6817 C C . ASP C 1 234 ? 17.587 -60.268 -9.670 1.00 102.25 234 ASP C C 1
ATOM 6818 O O . ASP C 1 234 ? 17.875 -60.243 -10.871 1.00 100.99 234 ASP C O 1
ATOM 6823 N N . ALA C 1 235 ? 17.533 -59.169 -8.915 1.00 101.42 235 ALA C N 1
ATOM 6824 C CA . ALA C 1 235 ? 17.709 -57.831 -9.490 1.00 97.33 235 ALA C CA 1
ATOM 6825 C C . ALA C 1 235 ? 18.009 -56.743 -8.454 1.00 94.74 235 ALA C C 1
ATOM 6826 O O . ALA C 1 235 ? 17.274 -56.585 -7.477 1.00 92.64 235 ALA C O 1
ATOM 6828 N N . ILE C 1 236 ? 19.075 -55.978 -8.694 1.00 92.12 236 ILE C N 1
ATOM 6829 C CA . ILE C 1 236 ? 19.508 -54.923 -7.775 1.00 90.00 236 ILE C CA 1
ATOM 6830 C C . ILE C 1 236 ? 19.558 -53.537 -8.422 1.00 86.40 236 ILE C C 1
ATOM 6831 O O . ILE C 1 236 ? 20.601 -53.135 -8.928 1.00 83.63 236 ILE C O 1
ATOM 6836 N N . LEU C 1 237 ? 18.445 -52.804 -8.378 1.00 84.51 237 LEU C N 1
ATOM 6837 C CA . LEU C 1 237 ? 18.353 -51.470 -8.983 1.00 73.93 237 LEU C CA 1
ATOM 6838 C C . LEU C 1 237 ? 19.195 -50.415 -8.257 1.00 74.06 237 LEU C C 1
ATOM 6839 O O . LEU C 1 237 ? 19.345 -50.455 -7.036 1.00 76.30 237 LEU C O 1
ATOM 6844 N N . MET C 1 238 ? 19.745 -49.476 -9.023 1.00 71.45 238 MET C N 1
ATOM 6845 C CA . MET C 1 238 ? 20.496 -48.344 -8.477 1.00 64.08 238 MET C CA 1
ATOM 6846 C C . MET C 1 238 ? 20.215 -47.091 -9.287 1.00 61.18 238 MET C C 1
ATOM 6847 O O . MET C 1 238 ? 20.947 -46.766 -10.214 1.00 61.42 238 MET C O 1
ATOM 6852 N N . SER C 1 239 ? 19.150 -46.390 -8.925 1.00 60.93 239 SER C N 1
ATOM 6853 C CA . SER C 1 239 ? 18.706 -45.217 -9.663 1.00 60.73 239 SER C CA 1
ATOM 6854 C C . SER C 1 239 ? 19.144 -43.914 -8.984 1.00 59.50 239 SER C C 1
ATOM 6855 O O . SER C 1 239 ? 18.746 -43.625 -7.856 1.00 61.76 239 SER C O 1
ATOM 6858 N N . TYR C 1 240 ? 19.968 -43.142 -9.686 1.00 59.75 240 TYR C N 1
ATOM 6859 C CA . TYR C 1 240 ? 20.479 -41.872 -9.187 1.00 55.57 240 TYR C CA 1
ATOM 6860 C C . TYR C 1 240 ? 21.349 -42.042 -7.957 1.00 56.48 240 TYR C C 1
ATOM 6861 O O . TYR C 1 240 ? 21.619 -41.073 -7.249 1.00 60.52 240 TYR C O 1
ATOM 6870 N N . LEU C 1 241 ? 21.780 -43.266 -7.694 1.00 50.44 241 LEU C N 1
ATOM 6871 C CA . LEU C 1 241 ? 22.640 -43.518 -6.549 1.00 50.84 241 LEU C CA 1
ATOM 6872 C C . LEU C 1 241 ? 24.073 -43.026 -6.760 1.00 54.13 241 LEU C C 1
ATOM 6873 O O . LEU C 1 241 ? 24.574 -42.210 -5.985 1.00 55.59 241 LEU C O 1
ATOM 6878 N N . PHE C 1 242 ? 24.734 -43.534 -7.799 1.00 51.28 242 PHE C N 1
ATOM 6879 C CA . PHE C 1 242 ? 26.128 -43.181 -8.077 1.00 57.68 242 PHE C CA 1
ATOM 6880 C C . PHE C 1 242 ? 26.364 -41.670 -8.193 1.00 55.78 242 PHE C C 1
ATOM 6881 O O . PHE C 1 242 ? 27.438 -41.161 -7.859 1.00 55.33 242 PHE C O 1
ATOM 6889 N N . SER C 1 243 ? 25.348 -40.967 -8.672 1.00 49.91 243 SER C N 1
ATOM 6890 C CA . SER C 1 243 ? 25.419 -39.533 -8.895 1.00 50.63 243 SER C CA 1
ATOM 6891 C C . SER C 1 243 ? 25.606 -38.725 -7.616 1.00 52.71 243 SER C C 1
ATOM 6892 O O . SER C 1 243 ? 26.287 -37.699 -7.616 1.00 46.78 243 SER C O 1
ATOM 6895 N N . GLY C 1 244 ? 24.962 -39.177 -6.543 1.00 53.61 244 GLY C N 1
ATOM 6896 C CA . GLY C 1 244 ? 25.012 -38.495 -5.264 1.00 51.30 244 GLY C CA 1
ATOM 6897 C C . GLY C 1 244 ? 25.826 -39.224 -4.212 1.00 46.36 244 GLY C C 1
ATOM 6898 O O . GLY C 1 244 ? 25.583 -39.062 -3.022 1.00 52.05 244 GLY C O 1
ATOM 6899 N N . VAL C 1 245 ? 26.788 -40.032 -4.649 1.00 50.76 245 VAL C N 1
ATOM 6900 C CA . VAL C 1 245 ? 27.702 -40.734 -3.744 1.00 47.04 245 VAL C CA 1
ATOM 6901 C C . VAL C 1 245 ? 29.131 -40.481 -4.204 1.00 53.80 245 VAL C C 1
ATOM 6902 O O . VAL C 1 245 ? 29.390 -40.398 -5.408 1.00 61.13 245 VAL C O 1
ATOM 6906 N N . ALA C 1 246 ? 30.047 -40.341 -3.249 1.00 49.34 246 ALA C N 1
ATOM 6907 C CA . ALA C 1 246 ? 31.454 -40.099 -3.538 1.00 51.20 246 ALA C CA 1
ATOM 6908 C C . ALA C 1 246 ? 32.011 -41.134 -4.518 1.00 60.51 246 ALA C C 1
ATOM 6909 O O . ALA C 1 246 ? 31.664 -42.312 -4.455 1.00 60.90 246 ALA C O 1
ATOM 6911 N N . GLY C 1 247 ? 32.889 -40.687 -5.411 1.00 64.36 247 GLY C N 1
ATOM 6912 C CA . GLY C 1 247 ? 33.345 -41.505 -6.525 1.00 64.57 247 GLY C CA 1
ATOM 6913 C C . GLY C 1 247 ? 34.283 -42.644 -6.170 1.00 70.23 247 GLY C C 1
ATOM 6914 O O . GLY C 1 247 ? 34.705 -43.408 -7.042 1.00 73.01 247 GLY C O 1
ATOM 6915 N N . ASP C 1 248 ? 34.608 -42.761 -4.889 1.00 72.26 248 ASP C N 1
ATOM 6916 C CA . ASP C 1 248 ? 35.520 -43.794 -4.420 1.00 73.01 248 ASP C CA 1
ATOM 6917 C C . ASP C 1 248 ? 34.722 -44.937 -3.825 1.00 72.25 248 ASP C C 1
ATOM 6918 O O . ASP C 1 248 ? 35.269 -45.970 -3.448 1.00 70.63 248 ASP C O 1
ATOM 6923 N N . GLU C 1 249 ? 33.413 -44.729 -3.745 1.00 74.17 249 GLU C N 1
ATOM 6924 C CA . GLU C 1 249 ? 32.484 -45.777 -3.363 1.00 71.43 249 GLU C CA 1
ATOM 6925 C C . GLU C 1 249 ? 31.988 -46.487 -4.614 1.00 69.96 249 GLU C C 1
ATOM 6926 O O . GLU C 1 249 ? 31.204 -47.424 -4.530 1.00 72.97 249 GLU C O 1
ATOM 6932 N N . HIS C 1 250 ? 32.451 -46.037 -5.774 1.00 69.48 250 HIS C N 1
ATOM 6933 C CA . HIS C 1 250 ? 31.934 -46.543 -7.040 1.00 71.58 250 HIS C CA 1
ATOM 6934 C C . HIS C 1 250 ? 32.415 -47.946 -7.352 1.00 78.28 250 HIS C C 1
ATOM 6935 O O . HIS C 1 250 ? 31.610 -48.855 -7.550 1.00 78.55 250 HIS C O 1
ATOM 6942 N N . ASP C 1 251 ? 33.727 -48.123 -7.398 1.00 78.54 251 ASP C N 1
ATOM 6943 C CA . ASP C 1 251 ? 34.282 -49.439 -7.654 1.00 79.94 251 ASP C CA 1
ATOM 6944 C C . ASP C 1 251 ? 33.781 -50.448 -6.624 1.00 82.37 251 ASP C C 1
ATOM 6945 O O . ASP C 1 251 ? 33.327 -51.532 -6.987 1.00 86.34 251 ASP C O 1
ATOM 6950 N N . SER C 1 252 ? 33.834 -50.084 -5.346 1.00 79.75 252 SER C N 1
ATOM 6951 C CA . SER C 1 252 ? 33.374 -50.978 -4.285 1.00 78.44 252 SER C CA 1
ATOM 6952 C C . SER C 1 252 ? 31.855 -51.238 -4.326 1.00 81.49 252 SER C C 1
ATOM 6953 O O . SER C 1 252 ? 31.378 -52.279 -3.872 1.00 84.05 252 SER C O 1
ATOM 6956 N N . LEU C 1 253 ? 31.097 -50.289 -4.864 1.00 81.42 253 LEU C N 1
ATOM 6957 C CA . LEU C 1 253 ? 29.668 -50.486 -5.069 1.00 77.48 253 LEU C CA 1
ATOM 6958 C C . LEU C 1 253 ? 29.452 -51.491 -6.182 1.00 81.89 253 LEU C C 1
ATOM 6959 O O . LEU C 1 253 ? 28.404 -52.128 -6.265 1.00 81.40 253 LEU C O 1
ATOM 6964 N N . LEU C 1 254 ? 30.449 -51.614 -7.049 1.00 83.71 254 LEU C N 1
ATOM 6965 C CA . LEU C 1 254 ? 30.358 -52.513 -8.188 1.00 83.78 254 LEU C CA 1
ATOM 6966 C C . LEU C 1 254 ? 30.579 -53.956 -7.756 1.00 86.50 254 LEU C C 1
ATOM 6967 O O . LEU C 1 254 ? 29.867 -54.855 -8.202 1.00 90.84 254 LEU C O 1
ATOM 6972 N N . LYS C 1 255 ? 31.561 -54.175 -6.887 1.00 86.27 255 LYS C N 1
ATOM 6973 C CA . LYS C 1 255 ? 31.817 -55.510 -6.352 1.00 89.47 255 LYS C CA 1
ATOM 6974 C C . LYS C 1 255 ? 30.665 -55.945 -5.455 1.00 90.94 255 LYS C C 1
ATOM 6975 O O . LYS C 1 255 ? 30.041 -56.982 -5.680 1.00 94.51 255 LYS C O 1
ATOM 6981 N N . ARG C 1 256 ? 30.381 -55.137 -4.442 1.00 89.95 256 ARG C N 1
ATOM 6982 C CA . ARG C 1 256 ? 29.292 -55.418 -3.522 1.00 91.37 256 ARG C CA 1
ATOM 6983 C C . ARG C 1 256 ? 28.032 -55.902 -4.242 1.00 92.10 256 ARG C C 1
ATOM 6984 O O . ARG C 1 256 ? 27.482 -56.950 -3.910 1.00 96.88 256 ARG C O 1
ATOM 6992 N N . ALA C 1 257 ? 27.586 -55.143 -5.234 1.00 89.90 257 ALA C N 1
ATOM 6993 C CA . ALA C 1 257 ? 26.347 -55.462 -5.937 1.00 90.83 257 ALA C CA 1
ATOM 6994 C C . ALA C 1 257 ? 26.404 -56.818 -6.638 1.00 95.06 257 ALA C C 1
ATOM 6995 O O . ALA C 1 257 ? 25.368 -57.433 -6.900 1.00 93.67 257 ALA C O 1
ATOM 6997 N N . TYR C 1 258 ? 27.613 -57.275 -6.948 1.00 95.46 258 TYR C N 1
ATOM 6998 C CA . TYR C 1 258 ? 27.790 -58.556 -7.620 1.00 97.75 258 TYR C CA 1
ATOM 6999 C C . TYR C 1 258 ? 27.439 -59.690 -6.660 1.00 97.61 258 TYR C C 1
ATOM 7000 O O . TYR C 1 258 ? 26.728 -60.629 -7.016 1.00 97.36 258 TYR C O 1
ATOM 7009 N N . ASP C 1 259 ? 27.929 -59.581 -5.433 1.00 96.04 259 ASP C N 1
ATOM 7010 C CA . ASP C 1 259 ? 27.738 -60.624 -4.437 1.00 96.83 259 ASP C CA 1
ATOM 7011 C C . ASP C 1 259 ? 26.266 -60.987 -4.248 1.00 93.53 259 ASP C C 1
ATOM 7012 O O . ASP C 1 259 ? 25.870 -62.129 -4.466 1.00 95.34 259 ASP C O 1
ATOM 7017 N N . HIS C 1 260 ? 25.462 -60.003 -3.860 1.00 92.54 260 HIS C N 1
ATOM 7018 C CA . HIS C 1 260 ? 24.081 -60.236 -3.435 1.00 96.80 260 HIS C CA 1
ATOM 7019 C C . HIS C 1 260 ? 23.110 -60.627 -4.550 1.00 95.49 260 HIS C C 1
ATOM 7020 O O . HIS C 1 260 ? 21.893 -60.523 -4.378 1.00 93.87 260 HIS C O 1
ATOM 7027 N N . LEU C 1 261 ? 23.637 -61.071 -5.685 1.00 95.94 261 LEU C N 1
ATOM 7028 C CA . LEU C 1 261 ? 22.787 -61.546 -6.773 1.00 94.23 261 LEU C CA 1
ATOM 7029 C C . LEU C 1 261 ? 22.892 -63.064 -6.936 1.00 99.43 261 LEU C C 1
ATOM 7030 O O . LEU C 1 261 ? 23.933 -63.661 -6.640 1.00 99.44 261 LEU C O 1
ATOM 7035 N N . VAL C 1 262 ? 21.804 -63.679 -7.395 1.00 97.84 262 VAL C N 1
ATOM 7036 C CA . VAL C 1 262 ? 21.798 -65.094 -7.756 1.00 97.96 262 VAL C CA 1
ATOM 7037 C C . VAL C 1 262 ? 22.508 -65.252 -9.098 1.00 97.18 262 VAL C C 1
ATOM 7038 O O . VAL C 1 262 ? 22.052 -64.700 -10.097 1.00 97.57 262 VAL C O 1
ATOM 7042 N N . PRO C 1 263 ? 23.635 -65.988 -9.127 1.00 97.92 263 PRO C N 1
ATOM 7043 C CA . PRO C 1 263 ? 24.350 -66.204 -10.390 1.00 96.44 263 PRO C CA 1
ATOM 7044 C C . PRO C 1 263 ? 23.384 -66.353 -11.559 1.00 97.28 263 PRO C C 1
ATOM 7045 O O . PRO C 1 263 ? 22.695 -67.367 -11.665 1.00 98.12 263 PRO C O 1
ATOM 7049 N N . GLY C 1 264 ? 23.329 -65.337 -12.415 1.00 96.26 264 GLY C N 1
ATOM 7050 C CA . GLY C 1 264 ? 22.359 -65.287 -13.493 1.00 92.71 264 GLY C CA 1
ATOM 7051 C C . GLY C 1 264 ? 21.401 -64.120 -13.328 1.00 93.94 264 GLY C C 1
ATOM 7052 O O . GLY C 1 264 ? 20.486 -63.935 -14.134 1.00 85.81 264 GLY C O 1
ATOM 7053 N N . GLY C 1 265 ? 21.620 -63.327 -12.279 1.00 97.28 265 GLY C N 1
ATOM 7054 C CA . GLY C 1 265 ? 20.763 -62.194 -11.962 1.00 94.90 265 GLY C CA 1
ATOM 7055 C C . GLY C 1 265 ? 21.284 -60.875 -12.509 1.00 95.47 265 GLY C C 1
ATOM 7056 O O . GLY C 1 265 ? 22.494 -60.643 -12.545 1.00 94.91 265 GLY C O 1
ATOM 7057 N N . ARG C 1 266 ? 20.368 -60.004 -12.925 1.00 95.61 266 ARG C N 1
ATOM 7058 C CA . ARG C 1 266 ? 20.737 -58.759 -13.603 1.00 95.80 266 ARG C CA 1
ATOM 7059 C C . ARG C 1 266 ? 20.926 -57.564 -12.664 1.00 94.58 266 ARG C C 1
ATOM 7060 O O . ARG C 1 266 ? 20.223 -57.432 -11.663 1.00 90.71 266 ARG C O 1
ATOM 7068 N N . LEU C 1 267 ? 21.882 -56.699 -13.007 1.00 96.68 267 LEU C N 1
ATOM 7069 C CA . LEU C 1 267 ? 22.077 -55.418 -12.324 1.00 88.32 267 LEU C CA 1
ATOM 7070 C C . LEU C 1 267 ? 21.644 -54.262 -13.221 1.00 81.15 267 LEU C C 1
ATOM 7071 O O . LEU C 1 267 ? 21.894 -54.269 -14.428 1.00 79.28 267 LEU C O 1
ATOM 7076 N N . LEU C 1 268 ? 20.978 -53.277 -12.627 1.00 79.01 268 LEU C N 1
ATOM 7077 C CA . LEU C 1 268 ? 20.577 -52.078 -13.354 1.00 76.40 268 LEU C CA 1
ATOM 7078 C C . LEU C 1 268 ? 21.106 -50.806 -12.693 1.00 74.22 268 LEU C C 1
ATOM 7079 O O . LEU C 1 268 ? 20.915 -50.590 -11.495 1.00 69.97 268 LEU C O 1
ATOM 7084 N N . ILE C 1 269 ? 21.786 -49.978 -13.484 1.00 74.05 269 ILE C N 1
ATOM 7085 C CA . ILE C 1 269 ? 22.214 -48.656 -13.045 1.00 64.19 269 ILE C CA 1
ATOM 7086 C C . ILE C 1 269 ? 21.471 -47.610 -13.864 1.00 62.51 269 ILE C C 1
ATOM 7087 O O . ILE C 1 269 ? 21.618 -47.541 -15.082 1.00 63.16 269 ILE C O 1
ATOM 7092 N N . HIS C 1 270 ? 20.647 -46.822 -13.191 1.00 56.65 270 HIS C N 1
ATOM 7093 C CA . HIS C 1 270 ? 20.027 -45.666 -13.805 1.00 57.76 270 HIS C CA 1
ATOM 7094 C C . HIS C 1 270 ? 20.694 -44.433 -13.221 1.00 59.87 270 HIS C C 1
ATOM 7095 O O . HIS C 1 270 ? 20.862 -44.333 -12.000 1.00 57.45 270 HIS C O 1
ATOM 7102 N N . ASP C 1 271 ? 21.073 -43.495 -14.081 1.00 54.82 271 ASP C N 1
ATOM 7103 C CA . ASP C 1 271 ? 21.847 -42.350 -13.626 1.00 53.91 271 ASP C CA 1
ATOM 7104 C C . ASP C 1 271 ? 22.202 -41.390 -14.755 1.00 52.01 271 ASP C C 1
ATOM 7105 O O . ASP C 1 271 ? 22.019 -41.692 -15.947 1.00 48.27 271 ASP C O 1
ATOM 7110 N N . PHE C 1 272 ? 22.706 -40.226 -14.356 1.00 44.50 272 PHE C N 1
ATOM 7111 C CA . PHE C 1 272 ? 23.264 -39.264 -15.286 1.00 45.04 272 PHE C CA 1
ATOM 7112 C C . PHE C 1 272 ? 24.611 -39.768 -15.759 1.00 43.97 272 PHE C C 1
ATOM 7113 O O . PHE C 1 272 ? 25.540 -39.946 -14.973 1.00 47.83 272 PHE C O 1
ATOM 7121 N N . VAL C 1 273 ? 24.694 -40.033 -17.053 1.00 41.98 273 VAL C N 1
ATOM 7122 C CA . VAL C 1 273 ? 25.916 -40.499 -17.668 1.00 45.24 273 VAL C CA 1
ATOM 7123 C C . VAL C 1 273 ? 26.174 -39.665 -18.919 1.00 44.75 273 VAL C C 1
ATOM 7124 O O . VAL C 1 273 ? 25.274 -39.452 -19.726 1.00 44.54 273 VAL C O 1
ATOM 7128 N N . VAL C 1 274 ? 27.398 -39.180 -19.071 1.00 42.21 274 VAL C N 1
ATOM 7129 C CA . VAL C 1 274 ? 27.767 -38.427 -20.259 1.00 44.84 274 VAL C CA 1
ATOM 7130 C C . VAL C 1 274 ? 28.453 -39.363 -21.267 1.00 46.63 274 VAL C C 1
ATOM 7131 O O . VAL C 1 274 ? 29.065 -40.359 -20.876 1.00 50.26 274 VAL C O 1
ATOM 7135 N N . THR C 1 275 ? 28.338 -39.071 -22.558 1.00 43.11 275 THR C N 1
ATOM 7136 C CA . THR C 1 275 ? 29.110 -39.825 -23.539 1.00 48.69 275 THR C CA 1
ATOM 7137 C C . THR C 1 275 ? 30.599 -39.673 -23.232 1.00 50.31 275 THR C C 1
ATOM 7138 O O . THR C 1 275 ? 31.035 -38.633 -22.738 1.00 49.56 275 THR C O 1
ATOM 7142 N N . ALA C 1 276 ? 31.373 -40.714 -23.512 1.00 51.74 276 ALA C N 1
ATOM 7143 C CA . ALA C 1 276 ? 32.809 -40.718 -23.218 1.00 53.77 276 ALA C CA 1
ATOM 7144 C C . ALA C 1 276 ? 33.590 -39.502 -23.742 1.00 50.86 276 ALA C C 1
ATOM 7145 O O . ALA C 1 276 ? 34.644 -39.156 -23.199 1.00 48.33 276 ALA C O 1
ATOM 7147 N N . ASP C 1 277 ? 33.088 -38.857 -24.791 1.00 45.55 277 ASP C N 1
ATOM 7148 C CA . ASP C 1 277 ? 33.812 -37.725 -25.377 1.00 52.27 277 ASP C CA 1
ATOM 7149 C C . ASP C 1 277 ? 33.592 -36.419 -24.620 1.00 52.59 277 ASP C C 1
ATOM 7150 O O . ASP C 1 277 ? 34.088 -35.369 -25.027 1.00 47.20 277 ASP C O 1
ATOM 7155 N N . ARG C 1 278 ? 32.840 -36.492 -23.526 1.00 51.10 278 ARG C N 1
ATOM 7156 C CA . ARG C 1 278 ? 32.668 -35.357 -22.625 1.00 45.33 278 ARG C CA 1
ATOM 7157 C C . ARG C 1 278 ? 32.028 -34.156 -23.314 1.00 46.55 278 ARG C C 1
ATOM 7158 O O . ARG C 1 278 ? 32.490 -33.031 -23.154 1.00 47.41 278 ARG C O 1
ATOM 7166 N N . THR C 1 279 ? 30.970 -34.386 -24.066 1.00 47.91 279 THR C N 1
ATOM 7167 C CA . THR C 1 279 ? 30.339 -33.310 -24.799 1.00 48.72 279 THR C CA 1
ATOM 7168 C C . THR C 1 279 ? 28.843 -33.274 -24.564 1.00 41.95 279 THR C C 1
ATOM 7169 O O . THR C 1 279 ? 28.148 -32.427 -25.085 1.00 34.98 279 THR C O 1
ATOM 7173 N N . GLY C 1 280 ? 28.359 -34.210 -23.770 1.00 46.32 280 GLY C N 1
ATOM 7174 C CA . GLY C 1 280 ? 26.950 -34.270 -23.475 1.00 42.30 280 GLY C CA 1
ATOM 7175 C C . GLY C 1 280 ? 26.481 -35.662 -23.093 1.00 42.71 280 GLY C C 1
ATOM 7176 O O . GLY C 1 280 ? 27.322 -36.516 -22.926 1.00 45.02 280 GLY C O 1
ATOM 7177 N N . PRO C 1 281 ? 25.106 -35.952 -22.938 1.00 37.10 281 PRO C N 1
ATOM 7178 C CA . PRO C 1 281 ? 24.182 -34.832 -23.209 1.00 38.70 281 PRO C CA 1
ATOM 7179 C C . PRO C 1 281 ? 24.253 -33.707 -22.189 1.00 40.40 281 PRO C C 1
ATOM 7180 O O . PRO C 1 281 ? 24.749 -33.884 -21.098 1.00 35.59 281 PRO C O 1
ATOM 7184 N N . LYS C 1 282 ? 23.719 -32.559 -22.569 1.00 38.10 282 LYS C N 1
ATOM 7185 C CA . LYS C 1 282 ? 23.719 -31.370 -21.745 1.00 38.74 282 LYS C CA 1
ATOM 7186 C C . LYS C 1 282 ? 23.076 -31.569 -20.375 1.00 40.78 282 LYS C C 1
ATOM 7187 O O . LYS C 1 282 ? 23.687 -31.280 -19.369 1.00 39.11 282 LYS C O 1
ATOM 7193 N N . LEU C 1 283 ? 21.838 -32.036 -20.342 1.00 37.39 283 LEU C N 1
ATOM 7194 C CA . LEU C 1 283 ? 21.145 -32.189 -19.066 1.00 38.70 283 LEU C CA 1
ATOM 7195 C C . LEU C 1 283 ? 21.847 -33.162 -18.125 1.00 44.52 283 LEU C C 1
ATOM 7196 O O . LEU C 1 283 ? 21.771 -33.022 -16.907 1.00 35.74 283 LEU C O 1
ATOM 7201 N N . ALA C 1 284 ? 22.513 -34.161 -18.697 1.00 44.62 284 ALA C N 1
ATOM 7202 C CA . ALA C 1 284 ? 23.214 -35.149 -17.902 1.00 39.68 284 ALA C CA 1
ATOM 7203 C C . ALA C 1 284 ? 24.432 -34.501 -17.266 1.00 39.46 284 ALA C C 1
ATOM 7204 O O . ALA C 1 284 ? 24.768 -34.768 -16.110 1.00 43.66 284 ALA C O 1
ATOM 7206 N N . ALA C 1 285 ? 25.100 -33.660 -18.041 1.00 32.26 285 ALA C N 1
ATOM 7207 C CA . ALA C 1 285 ? 26.288 -32.979 -17.580 1.00 35.09 285 ALA C CA 1
ATOM 7208 C C . ALA C 1 285 ? 25.932 -31.958 -16.483 1.00 38.86 285 ALA C C 1
ATOM 7209 O O . ALA C 1 285 ? 26.620 -31.870 -15.458 1.00 37.13 285 ALA C O 1
ATOM 7211 N N . LEU C 1 286 ? 24.856 -31.201 -16.705 1.00 33.58 286 LEU C N 1
ATOM 7212 C CA . LEU C 1 286 ? 24.408 -30.182 -15.757 1.00 33.09 286 LEU C CA 1
ATOM 7213 C C . LEU C 1 286 ? 23.946 -30.800 -14.448 1.00 37.58 286 LEU C C 1
ATOM 7214 O O . LEU C 1 286 ? 24.220 -30.266 -13.376 1.00 33.61 286 LEU C O 1
ATOM 7219 N N . TRP C 1 287 ? 23.259 -31.937 -14.534 1.00 37.65 287 TRP C N 1
ATOM 7220 C CA . TRP C 1 287 ? 22.735 -32.590 -13.337 1.00 35.57 287 TRP C CA 1
ATOM 7221 C C . TRP C 1 287 ? 23.863 -33.130 -12.464 1.00 39.40 287 TRP C C 1
ATOM 7222 O O . TRP C 1 287 ? 23.747 -33.116 -11.240 1.00 37.57 287 TRP C O 1
ATOM 7233 N N . GLN C 1 288 ? 24.946 -33.601 -13.092 1.00 37.77 288 GLN C N 1
ATOM 7234 C CA . GLN C 1 288 ? 26.090 -34.098 -12.333 1.00 40.49 288 GLN C CA 1
ATOM 7235 C C . GLN C 1 288 ? 26.672 -32.931 -11.561 1.00 36.68 288 GLN C C 1
ATOM 7236 O O . GLN C 1 288 ? 27.034 -33.077 -10.404 1.00 40.29 288 GLN C O 1
ATOM 7242 N N . LEU C 1 289 ? 26.725 -31.767 -12.199 1.00 32.98 289 LEU C N 1
ATOM 7243 C CA . LEU C 1 289 ? 27.219 -30.570 -11.542 1.00 31.18 289 LEU C CA 1
ATOM 7244 C C . LEU C 1 289 ? 26.287 -30.170 -10.387 1.00 37.75 289 LEU C C 1
ATOM 7245 O O . LEU C 1 289 ? 26.748 -29.826 -9.303 1.00 38.37 289 LEU C O 1
ATOM 7250 N N . GLN C 1 290 ? 24.976 -30.226 -10.611 1.00 36.45 290 GLN C N 1
ATOM 7251 C CA . GLN C 1 290 ? 24.025 -29.956 -9.543 1.00 36.43 290 GLN C CA 1
ATOM 7252 C C . GLN C 1 290 ? 24.267 -30.888 -8.365 1.00 39.01 290 GLN C C 1
ATOM 7253 O O . GLN C 1 290 ? 24.301 -30.448 -7.226 1.00 36.04 290 GLN C O 1
ATOM 7259 N N . HIS C 1 291 ? 24.423 -32.181 -8.637 1.00 38.34 291 HIS C N 1
ATOM 7260 C CA . HIS C 1 291 ? 24.626 -33.143 -7.554 1.00 38.56 291 HIS C CA 1
ATOM 7261 C C . HIS C 1 291 ? 25.997 -32.962 -6.894 1.00 41.07 291 HIS C C 1
ATOM 7262 O O . HIS C 1 291 ? 26.166 -33.266 -5.719 1.00 43.65 291 HIS C O 1
ATOM 7269 N N . THR C 1 292 ? 26.971 -32.446 -7.637 1.00 40.08 292 THR C N 1
ATOM 7270 C CA . THR C 1 292 ? 28.269 -32.147 -7.048 1.00 37.29 292 THR C CA 1
ATOM 7271 C C . THR C 1 292 ? 28.186 -31.028 -5.996 1.00 41.61 292 THR C C 1
ATOM 7272 O O . THR C 1 292 ? 29.047 -30.933 -5.114 1.00 37.47 292 THR C O 1
ATOM 7276 N N . ALA C 1 293 ? 27.141 -30.206 -6.082 1.00 36.28 293 ALA C N 1
ATOM 7277 C CA . ALA C 1 293 ? 26.923 -29.115 -5.134 1.00 37.13 293 ALA C CA 1
ATOM 7278 C C . ALA C 1 293 ? 26.794 -29.610 -3.693 1.00 44.21 293 ALA C C 1
ATOM 7279 O O . ALA C 1 293 ? 27.277 -28.964 -2.758 1.00 36.28 293 ALA C O 1
ATOM 7281 N N . PHE C 1 294 ? 26.105 -30.736 -3.515 1.00 43.10 294 PHE C N 1
ATOM 7282 C CA . PHE C 1 294 ? 25.932 -31.304 -2.185 1.00 42.43 294 PHE C CA 1
ATOM 7283 C C . PHE C 1 294 ? 26.549 -32.694 -2.121 1.00 46.57 294 PHE C C 1
ATOM 7284 O O . PHE C 1 294 ? 26.172 -33.506 -1.281 1.00 43.14 294 PHE C O 1
ATOM 7292 N N . THR C 1 295 ? 27.490 -32.955 -3.026 1.00 43.05 295 THR C N 1
ATOM 7293 C CA . THR C 1 295 ? 28.278 -34.177 -3.006 1.00 40.56 295 THR C CA 1
ATOM 7294 C C . THR C 1 295 ? 29.674 -33.857 -3.497 1.00 43.27 295 THR C C 1
ATOM 7295 O O . THR C 1 295 ? 30.089 -34.371 -4.528 1.00 44.79 295 THR C O 1
ATOM 7299 N N . PRO C 1 296 ? 30.406 -33.003 -2.766 1.00 44.61 296 PRO C N 1
ATOM 7300 C CA . PRO C 1 296 ? 31.698 -32.487 -3.246 1.00 42.62 296 PRO C CA 1
ATOM 7301 C C . PRO C 1 296 ? 32.707 -33.571 -3.647 1.00 44.77 296 PRO C C 1
ATOM 7302 O O . PRO C 1 296 ? 33.755 -33.249 -4.206 1.00 43.67 296 PRO C O 1
ATOM 7306 N N . GLU C 1 297 ? 32.404 -34.834 -3.375 1.00 44.10 297 GLU C N 1
ATOM 7307 C CA . GLU C 1 297 ? 33.335 -35.904 -3.729 1.00 47.53 297 GLU C CA 1
ATOM 7308 C C . GLU C 1 297 ? 32.873 -36.701 -4.944 1.00 45.14 297 GLU C C 1
ATOM 7309 O O . GLU C 1 297 ? 33.521 -37.667 -5.337 1.00 42.00 297 GLU C O 1
ATOM 7315 N N . ALA C 1 298 ? 31.757 -36.279 -5.537 1.00 48.38 298 ALA C N 1
ATOM 7316 C CA . ALA C 1 298 ? 31.172 -36.945 -6.703 1.00 43.04 298 ALA C CA 1
ATOM 7317 C C . ALA C 1 298 ? 32.121 -37.041 -7.895 1.00 41.78 298 ALA C C 1
ATOM 7318 O O . ALA C 1 298 ? 33.018 -36.211 -8.069 1.00 39.92 298 ALA C O 1
ATOM 7320 N N . ARG C 1 299 ? 31.916 -38.071 -8.706 1.00 46.96 299 ARG C N 1
ATOM 7321 C CA . ARG C 1 299 ? 32.682 -38.262 -9.926 1.00 48.04 299 ARG C CA 1
ATOM 7322 C C . ARG C 1 299 ? 31.745 -38.203 -11.141 1.00 54.24 299 ARG C C 1
ATOM 7323 O O . ARG C 1 299 ? 30.595 -38.645 -11.070 1.00 52.68 299 ARG C O 1
ATOM 7331 N N . SER C 1 300 ? 32.236 -37.651 -12.250 1.00 50.64 300 SER C N 1
ATOM 7332 C CA . SER C 1 300 ? 31.486 -37.645 -13.508 1.00 45.72 300 SER C CA 1
ATOM 7333 C C . SER C 1 300 ? 31.488 -39.019 -14.163 1.00 49.36 300 SER C C 1
ATOM 7334 O O . SER C 1 300 ? 32.548 -39.537 -14.547 1.00 54.09 300 SER C O 1
ATOM 7337 N N . LEU C 1 301 ? 30.292 -39.592 -14.287 1.00 47.30 301 LEU C N 1
ATOM 7338 C CA . LEU C 1 301 ? 30.082 -40.889 -14.932 1.00 48.14 301 LEU C CA 1
ATOM 7339 C C . LEU C 1 301 ? 29.968 -40.808 -16.458 1.00 49.15 301 LEU C C 1
ATOM 7340 O O . LEU C 1 301 ? 29.072 -40.146 -16.982 1.00 45.27 301 LEU C O 1
ATOM 7345 N N . ASP C 1 302 ? 30.855 -41.493 -17.173 1.00 47.45 302 ASP C N 1
ATOM 7346 C CA . ASP C 1 302 ? 30.697 -41.592 -18.621 1.00 54.02 302 ASP C CA 1
ATOM 7347 C C . ASP C 1 302 ? 30.268 -43.009 -18.998 1.00 50.97 302 ASP C C 1
ATOM 7348 O O . ASP C 1 302 ? 30.370 -43.930 -18.193 1.00 52.69 302 ASP C O 1
ATOM 7353 N N . ASP C 1 303 ? 29.779 -43.180 -20.219 1.00 52.28 303 ASP C N 1
ATOM 7354 C CA . ASP C 1 303 ? 29.291 -44.486 -20.665 1.00 57.53 303 ASP C CA 1
ATOM 7355 C C . ASP C 1 303 ? 30.393 -45.540 -20.802 1.00 63.46 303 ASP C C 1
ATOM 7356 O O . ASP C 1 303 ? 30.161 -46.717 -20.534 1.00 66.93 303 ASP C O 1
ATOM 7361 N N . GLU C 1 304 ? 31.589 -45.121 -21.206 1.00 62.18 304 GLU C N 1
ATOM 7362 C CA . GLU C 1 304 ? 32.689 -46.058 -21.401 1.00 63.61 304 GLU C CA 1
ATOM 7363 C C . GLU C 1 304 ? 33.280 -46.568 -20.104 1.00 65.77 304 GLU C C 1
ATOM 7364 O O . GLU C 1 304 ? 33.509 -47.769 -19.953 1.00 64.61 304 GLU C O 1
ATOM 7370 N N . TRP C 1 305 ? 33.557 -45.657 -19.178 1.00 65.49 305 TRP C N 1
ATOM 7371 C CA . TRP C 1 305 ? 34.110 -46.067 -17.900 1.00 67.69 305 TRP C CA 1
ATOM 7372 C C . TRP C 1 305 ? 33.187 -47.113 -17.327 1.00 67.53 305 TRP C C 1
ATOM 7373 O O . TRP C 1 305 ? 33.621 -48.156 -16.842 1.00 70.21 305 TRP C O 1
ATOM 7384 N N . LEU C 1 306 ? 31.897 -46.818 -17.402 1.00 66.49 306 LEU C N 1
ATOM 7385 C CA . LEU C 1 306 ? 30.885 -47.669 -16.809 1.00 68.69 306 LEU C CA 1
ATOM 7386 C C . LEU C 1 306 ? 30.957 -49.071 -17.391 1.00 69.42 306 LEU C C 1
ATOM 7387 O O . LEU C 1 306 ? 31.417 -50.005 -16.729 1.00 73.61 306 LEU C O 1
ATOM 7392 N N . ALA C 1 307 ? 30.514 -49.207 -18.635 1.00 72.20 307 ALA C N 1
ATOM 7393 C CA . ALA C 1 307 ? 30.594 -50.477 -19.347 1.00 73.67 307 ALA C CA 1
ATOM 7394 C C . ALA C 1 307 ? 31.924 -51.171 -19.053 1.00 75.56 307 ALA C C 1
ATOM 7395 O O . ALA C 1 307 ? 31.969 -52.373 -18.796 1.00 80.63 307 ALA C O 1
ATOM 7397 N N . GLU C 1 308 ? 33.003 -50.402 -19.073 1.00 72.74 308 GLU C N 1
ATOM 7398 C CA . GLU C 1 308 ? 34.315 -50.936 -18.751 1.00 73.44 308 GLU C CA 1
ATOM 7399 C C . GLU C 1 308 ? 34.357 -51.616 -17.384 1.00 77.41 308 GLU C C 1
ATOM 7400 O O . GLU C 1 308 ? 34.489 -52.834 -17.297 1.00 81.59 308 GLU C O 1
ATOM 7406 N N . GLN C 1 309 ? 34.257 -50.831 -16.319 1.00 80.25 309 GLN C N 1
ATOM 7407 C CA . GLN C 1 309 ? 34.401 -51.368 -14.969 1.00 81.32 309 GLN C CA 1
ATOM 7408 C C . GLN C 1 309 ? 33.426 -52.502 -14.649 1.00 82.56 309 GLN C C 1
ATOM 7409 O O . GLN C 1 309 ? 33.756 -53.409 -13.883 1.00 85.08 309 GLN C O 1
ATOM 7415 N N . LEU C 1 310 ? 32.230 -52.452 -15.224 1.00 76.38 310 LEU C N 1
ATOM 7416 C CA . LEU C 1 310 ? 31.277 -53.536 -15.031 1.00 78.12 310 LEU C CA 1
ATOM 7417 C C . LEU C 1 310 ? 31.932 -54.848 -15.406 1.00 85.95 310 LEU C C 1
ATOM 7418 O O . LEU C 1 310 ? 32.179 -55.705 -14.557 1.00 88.71 310 LEU C O 1
ATOM 7423 N N . LYS C 1 311 ? 32.211 -54.988 -16.695 1.00 88.40 311 LYS C N 1
ATOM 7424 C CA . LYS C 1 311 ? 32.884 -56.161 -17.223 1.00 88.81 311 LYS C CA 1
ATOM 7425 C C . LYS C 1 311 ? 34.083 -56.538 -16.357 1.00 88.26 311 LYS C C 1
ATOM 7426 O O . LYS C 1 311 ? 34.351 -57.720 -16.122 1.00 90.53 311 LYS C O 1
ATOM 7432 N N . LYS C 1 312 ? 34.791 -55.523 -15.876 1.00 85.42 312 LYS C N 1
ATOM 7433 C CA . LYS C 1 312 ? 36.000 -55.734 -15.089 1.00 86.96 312 LYS C CA 1
ATOM 7434 C C . LYS C 1 312 ? 35.683 -56.270 -13.696 1.00 85.10 312 LYS C C 1
ATOM 7435 O O . LYS C 1 312 ? 36.557 -56.794 -13.006 1.00 87.34 312 LYS C O 1
ATOM 7441 N N . THR C 1 313 ? 34.429 -56.133 -13.286 1.00 89.58 313 THR C N 1
ATOM 7442 C CA . THR C 1 313 ? 33.996 -56.607 -11.978 1.00 88.86 313 THR C CA 1
ATOM 7443 C C . THR C 1 313 ? 33.430 -58.024 -12.073 1.00 92.01 313 THR C C 1
ATOM 7444 O O . THR C 1 313 ? 33.349 -58.739 -11.074 1.00 91.48 313 THR C O 1
ATOM 7448 N N . GLY C 1 314 ? 33.044 -58.426 -13.280 1.00 92.85 314 GLY C N 1
ATOM 7449 C CA . GLY C 1 314 ? 32.609 -59.790 -13.518 1.00 92.36 314 GLY C CA 1
ATOM 7450 C C . GLY C 1 314 ? 31.391 -59.901 -14.410 1.00 92.38 314 GLY C C 1
ATOM 7451 O O . GLY C 1 314 ? 31.179 -60.920 -15.066 1.00 91.93 314 GLY C O 1
ATOM 7452 N N . PHE C 1 315 ? 30.583 -58.851 -14.439 1.00 91.76 315 PHE C N 1
ATOM 7453 C CA . PHE C 1 315 ? 29.343 -58.891 -15.196 1.00 93.44 315 PHE C CA 1
ATOM 7454 C C . PHE C 1 315 ? 29.567 -59.260 -16.655 1.00 94.85 315 PHE C C 1
ATOM 7455 O O . PHE C 1 315 ? 30.705 -59.344 -17.118 1.00 94.34 315 PHE C O 1
ATOM 7463 N N . THR C 1 316 ? 28.477 -59.507 -17.371 1.00 91.67 316 THR C N 1
ATOM 7464 C CA . THR C 1 316 ? 28.569 -59.985 -18.743 1.00 95.76 316 THR C CA 1
ATOM 7465 C C . THR C 1 316 ? 27.440 -59.428 -19.601 1.00 97.63 316 THR C C 1
ATOM 7466 O O . THR C 1 316 ? 26.385 -59.056 -19.088 1.00 97.25 316 THR C O 1
ATOM 7470 N N . ASP C 1 317 ? 27.666 -59.389 -20.910 1.00 98.72 317 ASP C N 1
ATOM 7471 C CA . ASP C 1 317 ? 26.736 -58.765 -21.852 1.00 99.76 317 ASP C CA 1
ATOM 7472 C C . ASP C 1 317 ? 26.130 -57.474 -21.297 1.00 96.19 317 ASP C C 1
ATOM 7473 O O . ASP C 1 317 ? 24.915 -57.269 -21.322 1.00 95.48 317 ASP C O 1
ATOM 7478 N N . VAL C 1 318 ? 27.003 -56.603 -20.802 1.00 94.61 318 VAL C N 1
ATOM 7479 C CA . VAL C 1 318 ? 26.583 -55.305 -20.296 1.00 90.97 318 VAL C CA 1
ATOM 7480 C C . VAL C 1 318 ? 26.099 -54.419 -21.447 1.00 84.30 318 VAL C C 1
ATOM 7481 O O . VAL C 1 318 ? 26.707 -54.386 -22.511 1.00 84.46 318 VAL C O 1
ATOM 7485 N N . LYS C 1 319 ? 24.990 -53.721 -21.235 1.00 82.66 319 LYS C N 1
ATOM 7486 C CA . LYS C 1 319 ? 24.442 -52.829 -22.250 1.00 81.95 319 LYS C CA 1
ATOM 7487 C C . LYS C 1 319 ? 24.103 -51.460 -21.669 1.00 79.39 319 LYS C C 1
ATOM 7488 O O . LYS C 1 319 ? 23.189 -51.326 -20.856 1.00 76.84 319 LYS C O 1
ATOM 7494 N N . VAL C 1 320 ? 24.840 -50.444 -22.103 1.00 74.80 320 VAL C N 1
ATOM 7495 C CA . VAL C 1 320 ? 24.589 -49.075 -21.679 1.00 70.71 320 VAL C CA 1
ATOM 7496 C C . VAL C 1 320 ? 23.856 -48.316 -22.780 1.00 67.06 320 VAL C C 1
ATOM 7497 O O . VAL C 1 320 ? 24.364 -48.183 -23.883 1.00 68.01 320 VAL C O 1
ATOM 7501 N N . GLY C 1 321 ? 22.657 -47.837 -22.485 1.00 65.10 321 GLY C N 1
ATOM 7502 C CA . GLY C 1 321 ? 21.867 -47.126 -23.463 1.00 61.19 321 GLY C CA 1
ATOM 7503 C C . GLY C 1 321 ? 20.943 -46.089 -22.870 1.00 61.28 321 GLY C C 1
ATOM 7504 O O . GLY C 1 321 ? 20.727 -46.056 -21.669 1.00 63.07 321 GLY C O 1
ATOM 7505 N N . PRO C 1 322 ? 20.377 -45.200 -23.795 1.00 63.11 322 PRO C N 1
ATOM 7506 C CA . PRO C 1 322 ? 19.510 -44.180 -23.181 1.00 54.87 322 PRO C CA 1
ATOM 7507 C C . PRO C 1 322 ? 18.387 -44.691 -22.289 1.00 61.41 322 PRO C C 1
ATOM 7508 O O . PRO C 1 322 ? 18.218 -45.878 -22.089 1.00 61.12 322 PRO C O 1
ATOM 7512 N N . MET C 1 323 ? 17.607 -43.740 -21.788 1.00 64.65 323 MET C N 1
ATOM 7513 C CA . MET C 1 323 ? 16.584 -43.941 -20.783 1.00 55.57 323 MET C CA 1
ATOM 7514 C C . MET C 1 323 ? 16.251 -42.529 -20.345 1.00 58.19 323 MET C C 1
ATOM 7515 O O . MET C 1 323 ? 17.093 -41.859 -19.784 1.00 63.81 323 MET C O 1
ATOM 7520 N N . ILE C 1 324 ? 15.046 -42.048 -20.613 1.00 61.79 324 ILE C N 1
ATOM 7521 C CA . ILE C 1 324 ? 14.790 -40.613 -20.501 1.00 58.96 324 ILE C CA 1
ATOM 7522 C C . ILE C 1 324 ? 15.797 -39.856 -21.351 1.00 62.33 324 ILE C C 1
ATOM 7523 O O . ILE C 1 324 ? 16.779 -39.313 -20.834 1.00 63.06 324 ILE C O 1
ATOM 7528 N N . PRO C 1 325 ? 15.560 -39.822 -22.662 1.00 60.59 325 PRO C N 1
ATOM 7529 C CA . PRO C 1 325 ? 16.545 -39.311 -23.615 1.00 59.32 325 PRO C CA 1
ATOM 7530 C C . PRO C 1 325 ? 17.098 -37.940 -23.252 1.00 53.62 325 PRO C C 1
ATOM 7531 O O . PRO C 1 325 ? 16.350 -37.061 -22.826 1.00 59.14 325 PRO C O 1
ATOM 7535 N N . GLY C 1 326 ? 18.405 -37.771 -23.423 1.00 56.29 326 GLY C N 1
ATOM 7536 C CA . GLY C 1 326 ? 19.040 -36.480 -23.248 1.00 50.18 326 GLY C CA 1
ATOM 7537 C C . GLY C 1 326 ? 19.328 -36.139 -21.802 1.00 48.10 326 GLY C C 1
ATOM 7538 O O . GLY C 1 326 ? 19.822 -35.051 -21.520 1.00 44.86 326 GLY C O 1
ATOM 7539 N N . MET C 1 327 ? 19.008 -37.053 -20.889 1.00 49.78 327 MET C N 1
ATOM 7540 C CA . MET C 1 327 ? 19.203 -36.805 -19.458 1.00 56.25 327 MET C CA 1
ATOM 7541 C C . MET C 1 327 ? 19.811 -37.977 -18.705 1.00 54.25 327 MET C C 1
ATOM 7542 O O . MET C 1 327 ? 20.753 -37.797 -17.940 1.00 54.23 327 MET C O 1
ATOM 7547 N N . THR C 1 328 ? 19.255 -39.169 -18.886 1.00 52.24 328 THR C N 1
ATOM 7548 C CA . THR C 1 328 ? 19.817 -40.337 -18.224 1.00 54.23 328 THR C CA 1
ATOM 7549 C C . THR C 1 328 ? 20.067 -41.507 -19.167 1.00 52.25 328 THR C C 1
ATOM 7550 O O . THR C 1 328 ? 19.544 -41.555 -20.284 1.00 52.10 328 THR C O 1
ATOM 7554 N N . MET C 1 329 ? 20.880 -42.442 -18.692 1.00 49.68 329 MET C N 1
ATOM 7555 C CA . MET C 1 329 ? 21.122 -43.691 -19.384 1.00 56.41 329 MET C CA 1
ATOM 7556 C C . MET C 1 329 ? 20.773 -44.852 -18.464 1.00 61.76 329 MET C C 1
ATOM 7557 O O . MET C 1 329 ? 20.651 -44.683 -17.247 1.00 57.32 329 MET C O 1
ATOM 7562 N N . LEU C 1 330 ? 20.613 -46.034 -19.051 1.00 65.85 330 LEU C N 1
ATOM 7563 C CA . LEU C 1 330 ? 20.419 -47.247 -18.266 1.00 67.43 330 LEU C CA 1
ATOM 7564 C C . LEU C 1 330 ? 21.493 -48.277 -18.580 1.00 64.84 330 LEU C C 1
ATOM 7565 O O . LEU C 1 330 ? 21.587 -48.759 -19.708 1.00 65.84 330 LEU C O 1
ATOM 7570 N N . ALA C 1 331 ? 22.309 -48.602 -17.582 1.00 63.91 331 ALA C N 1
ATOM 7571 C CA . ALA C 1 331 ? 23.230 -49.722 -17.690 1.00 64.83 331 ALA C CA 1
ATOM 7572 C C . ALA C 1 331 ? 22.417 -50.985 -17.455 1.00 75.78 331 ALA C C 1
ATOM 7573 O O . ALA C 1 331 ? 21.300 -50.916 -16.935 1.00 73.46 331 ALA C O 1
ATOM 7575 N N . GLU C 1 332 ? 22.966 -52.134 -17.841 1.00 81.29 332 GLU C N 1
ATOM 7576 C CA . GLU C 1 332 ? 22.256 -53.398 -17.699 1.00 79.92 332 GLU C CA 1
ATOM 7577 C C . GLU C 1 332 ? 23.219 -54.563 -17.873 1.00 81.55 332 GLU C C 1
ATOM 7578 O O . GLU C 1 332 ? 23.631 -54.873 -18.985 1.00 86.51 332 GLU C O 1
ATOM 7584 N N . ALA C 1 333 ? 23.585 -55.203 -16.768 1.00 85.75 333 ALA C N 1
ATOM 7585 C CA . ALA C 1 333 ? 24.496 -56.340 -16.821 1.00 88.10 333 ALA C CA 1
ATOM 7586 C C . ALA C 1 333 ? 23.834 -57.586 -16.254 1.00 90.80 333 ALA C C 1
ATOM 7587 O O . ALA C 1 333 ? 22.728 -57.520 -15.721 1.00 87.71 333 ALA C O 1
ATOM 7589 N N . VAL C 1 334 ? 24.517 -58.719 -16.377 1.00 93.52 334 VAL C N 1
ATOM 7590 C CA . VAL C 1 334 ? 23.975 -59.996 -15.935 1.00 91.91 334 VAL C CA 1
ATOM 7591 C C . VAL C 1 334 ? 25.064 -60.794 -15.235 1.00 91.07 334 VAL C C 1
ATOM 7592 O O . VAL C 1 334 ? 26.187 -60.885 -15.726 1.00 91.64 334 VAL C O 1
ATOM 7596 N N . ARG C 1 335 ? 24.732 -61.369 -14.084 1.00 93.52 335 ARG C N 1
ATOM 7597 C CA . ARG C 1 335 ? 25.720 -62.090 -13.286 1.00 95.99 335 ARG C CA 1
ATOM 7598 C C . ARG C 1 335 ? 25.930 -63.510 -13.793 1.00 96.69 335 ARG C C 1
ATOM 7599 O O . ARG C 1 335 ? 24.970 -64.259 -13.963 1.00 97.10 335 ARG C O 1
ATOM 7607 N N . PRO C 1 336 ? 27.194 -63.878 -14.045 1.00 95.51 336 PRO C N 1
ATOM 7608 C CA . PRO C 1 336 ? 27.555 -65.225 -14.497 1.00 99.65 336 PRO C CA 1
ATOM 7609 C C . PRO C 1 336 ? 26.858 -66.315 -13.685 1.00 98.02 336 PRO C C 1
ATOM 7610 O O . PRO C 1 336 ? 25.862 -66.870 -14.157 1.00 96.02 336 PRO C O 1
ATOM 7614 N N . THR D 1 2 ? 9.135 -25.334 -32.040 1.00 41.30 2 THR D N 1
ATOM 7615 C CA . THR D 1 2 ? 8.682 -23.953 -31.911 1.00 40.08 2 THR D CA 1
ATOM 7616 C C . THR D 1 2 ? 7.776 -23.554 -33.064 1.00 37.71 2 THR D C 1
ATOM 7617 O O . THR D 1 2 ? 7.794 -24.172 -34.118 1.00 43.46 2 THR D O 1
ATOM 7621 N N . LEU D 1 3 ? 6.988 -22.514 -32.848 1.00 36.18 3 LEU D N 1
ATOM 7622 C CA . LEU D 1 3 ? 6.172 -21.934 -33.888 1.00 33.67 3 LEU D CA 1
ATOM 7623 C C . LEU D 1 3 ? 6.697 -20.529 -34.088 1.00 33.36 3 LEU D C 1
ATOM 7624 O O . LEU D 1 3 ? 6.863 -19.795 -33.122 1.00 38.41 3 LEU D O 1
ATOM 7629 N N . LEU D 1 4 ? 6.948 -20.148 -35.333 1.00 30.70 4 LEU D N 1
ATOM 7630 C CA . LEU D 1 4 ? 7.492 -18.832 -35.636 1.00 30.97 4 LEU D CA 1
ATOM 7631 C C . LEU D 1 4 ? 6.526 -17.689 -35.314 1.00 31.77 4 LEU D C 1
ATOM 7632 O O . LEU D 1 4 ? 5.313 -17.827 -35.454 1.00 31.01 4 LEU D O 1
ATOM 7637 N N . THR D 1 5 ? 7.086 -16.553 -34.907 1.00 29.47 5 THR D N 1
ATOM 7638 C CA . THR D 1 5 ? 6.311 -15.366 -34.600 1.00 33.33 5 THR D CA 1
ATOM 7639 C C . THR D 1 5 ? 6.849 -14.135 -35.343 1.00 38.09 5 THR D C 1
ATOM 7640 O O . THR D 1 5 ? 6.056 -13.316 -35.804 1.00 41.28 5 THR D O 1
ATOM 7644 N N . ASN D 1 6 ? 8.180 -14.023 -35.468 1.00 32.98 6 ASN D N 1
ATOM 7645 C CA . ASN D 1 6 ? 8.849 -12.851 -36.077 1.00 38.15 6 ASN D CA 1
ATOM 7646 C C . ASN D 1 6 ? 8.930 -12.873 -37.605 1.00 36.74 6 ASN D C 1
ATOM 7647 O O . ASN D 1 6 ? 8.962 -13.931 -38.238 1.00 33.65 6 ASN D O 1
ATOM 7652 N N . ALA D 1 7 ? 9.058 -11.691 -38.189 1.00 32.84 7 ALA D N 1
ATOM 7653 C CA . ALA D 1 7 ? 9.353 -11.600 -39.604 1.00 35.08 7 ALA D CA 1
ATOM 7654 C C . ALA D 1 7 ? 10.772 -12.099 -39.902 1.00 30.91 7 ALA D C 1
ATOM 7655 O O . ALA D 1 7 ? 11.022 -12.649 -40.975 1.00 33.07 7 ALA D O 1
ATOM 7657 N N . GLU D 1 8 ? 11.688 -11.924 -38.950 1.00 30.59 8 GLU D N 1
ATOM 7658 C CA . GLU D 1 8 ? 13.065 -12.393 -39.111 1.00 32.53 8 GLU D CA 1
ATOM 7659 C C . GLU D 1 8 ? 13.131 -13.910 -39.168 1.00 32.38 8 GLU D C 1
ATOM 7660 O O . GLU D 1 8 ? 14.003 -14.488 -39.821 1.00 33.90 8 GLU D O 1
ATOM 7666 N N . GLU D 1 9 ? 12.211 -14.558 -38.467 1.00 31.17 9 GLU D N 1
ATOM 7667 C CA . GLU D 1 9 ? 12.197 -16.010 -38.446 1.00 33.68 9 GLU D CA 1
ATOM 7668 C C . GLU D 1 9 ? 11.745 -16.590 -39.791 1.00 30.17 9 GLU D C 1
ATOM 7669 O O . GLU D 1 9 ? 12.214 -17.643 -40.201 1.00 28.07 9 GLU D O 1
ATOM 7675 N N . ILE D 1 10 ? 10.839 -15.897 -40.475 1.00 28.29 10 ILE D N 1
ATOM 7676 C CA . ILE D 1 10 ? 10.426 -16.308 -41.812 1.00 27.79 10 ILE D CA 1
ATOM 7677 C C . ILE D 1 10 ? 11.587 -16.127 -42.804 1.00 29.20 10 ILE D C 1
ATOM 7678 O O . ILE D 1 10 ? 11.843 -16.989 -43.645 1.00 30.40 10 ILE D O 1
ATOM 7683 N N . SER D 1 11 ? 12.277 -14.993 -42.685 1.00 26.54 11 SER D N 1
ATOM 7684 C CA . SER D 1 11 ? 13.445 -14.663 -43.498 1.00 27.07 11 SER D CA 1
ATOM 7685 C C . SER D 1 11 ? 14.567 -15.691 -43.363 1.00 28.76 11 SER D C 1
ATOM 7686 O O . SER D 1 11 ? 15.193 -16.048 -44.347 1.00 29.38 11 SER D O 1
ATOM 7689 N N . ASP D 1 12 ? 14.830 -16.163 -42.147 1.00 28.15 12 ASP D N 1
ATOM 7690 C CA . ASP D 1 12 ? 15.821 -17.216 -41.973 1.00 30.58 12 ASP D CA 1
ATOM 7691 C C . ASP D 1 12 ? 15.507 -18.423 -42.880 1.00 32.33 12 ASP D C 1
ATOM 7692 O O . ASP D 1 12 ? 16.407 -19.004 -43.497 1.00 34.48 12 ASP D O 1
ATOM 7697 N N . ILE D 1 13 ? 14.236 -18.801 -42.964 1.00 25.93 13 ILE D N 1
ATOM 7698 C CA . ILE D 1 13 ? 13.856 -19.929 -43.792 1.00 24.93 13 ILE D CA 1
ATOM 7699 C C . ILE D 1 13 ? 13.871 -19.544 -45.268 1.00 28.19 13 ILE D C 1
ATOM 7700 O O . ILE D 1 13 ? 14.442 -20.255 -46.104 1.00 24.60 13 ILE D O 1
ATOM 7705 N N . ALA D 1 14 ? 13.256 -18.402 -45.573 1.00 24.50 14 ALA D N 1
ATOM 7706 C CA . ALA D 1 14 ? 13.106 -17.983 -46.950 1.00 28.97 14 ALA D CA 1
ATOM 7707 C C . ALA D 1 14 ? 14.461 -17.859 -47.648 1.00 23.65 14 ALA D C 1
ATOM 7708 O O . ALA D 1 14 ? 14.585 -18.165 -48.826 1.00 26.61 14 ALA D O 1
ATOM 7710 N N . PHE D 1 15 ? 15.477 -17.421 -46.922 1.00 24.19 15 PHE D N 1
ATOM 7711 C CA . PHE D 1 15 ? 16.771 -17.170 -47.542 1.00 24.23 15 PHE D CA 1
ATOM 7712 C C . PHE D 1 15 ? 17.804 -18.257 -47.228 1.00 29.51 15 PHE D C 1
ATOM 7713 O O . PHE D 1 15 ? 18.993 -18.105 -47.537 1.00 27.14 15 PHE D O 1
ATOM 7721 N N . GLY D 1 16 ? 17.339 -19.364 -46.646 1.00 26.73 16 GLY D N 1
ATOM 7722 C CA . GLY D 1 16 ? 18.183 -20.539 -46.464 1.00 26.14 16 GLY D CA 1
ATOM 7723 C C . GLY D 1 16 ? 18.964 -20.908 -47.720 1.00 28.30 16 GLY D C 1
ATOM 7724 O O . GLY D 1 16 ? 20.130 -21.323 -47.637 1.00 30.15 16 GLY D O 1
ATOM 7725 N N . PHE D 1 17 ? 18.342 -20.737 -48.887 1.00 24.28 17 PHE D N 1
ATOM 7726 C CA . PHE D 1 17 ? 18.982 -21.098 -50.156 1.00 22.86 17 PHE D CA 1
ATOM 7727 C C . PHE D 1 17 ? 20.273 -20.326 -50.422 1.00 23.51 17 PHE D C 1
ATOM 7728 O O . PHE D 1 17 ? 21.184 -20.812 -51.097 1.00 23.41 17 PHE D O 1
ATOM 7736 N N . MET D 1 18 ? 20.364 -19.133 -49.862 1.00 21.80 18 MET D N 1
ATOM 7737 C CA . MET D 1 18 ? 21.581 -18.357 -50.005 1.00 24.50 18 MET D CA 1
ATOM 7738 C C . MET D 1 18 ? 22.733 -18.921 -49.174 1.00 27.24 18 MET D C 1
ATOM 7739 O O . MET D 1 18 ? 23.877 -18.860 -49.606 1.00 27.53 18 MET D O 1
ATOM 7744 N N . GLY D 1 19 ? 22.430 -19.460 -47.989 1.00 25.77 19 GLY D N 1
ATOM 7745 C CA . GLY D 1 19 ? 23.435 -20.136 -47.180 1.00 23.25 19 GLY D CA 1
ATOM 7746 C C . GLY D 1 19 ? 23.945 -21.387 -47.866 1.00 26.76 19 GLY D C 1
ATOM 7747 O O . GLY D 1 19 ? 25.148 -21.667 -47.872 1.00 32.16 19 GLY D O 1
ATOM 7748 N N . SER D 1 20 ? 23.039 -22.150 -48.471 1.00 27.39 20 SER D N 1
ATOM 7749 C CA . SER D 1 20 ? 23.455 -23.314 -49.238 1.00 27.76 20 SER D CA 1
ATOM 7750 C C . SER D 1 20 ? 24.442 -22.906 -50.336 1.00 29.31 20 SER D C 1
ATOM 7751 O O . SER D 1 20 ? 25.534 -23.452 -50.405 1.00 26.42 20 SER D O 1
ATOM 7754 N N . LYS D 1 21 ? 24.065 -21.944 -51.183 1.00 28.64 21 LYS D N 1
ATOM 7755 C CA . LYS D 1 21 ? 24.927 -21.561 -52.307 1.00 28.72 21 LYS D CA 1
ATOM 7756 C C . LYS D 1 21 ? 26.271 -20.999 -51.858 1.00 31.05 21 LYS D C 1
ATOM 7757 O O . LYS D 1 21 ? 27.276 -21.175 -52.543 1.00 30.84 21 LYS D O 1
ATOM 7763 N N . ALA D 1 22 ? 26.286 -20.305 -50.723 1.00 28.17 22 ALA D N 1
ATOM 7764 C CA . ALA D 1 22 ? 27.527 -19.785 -50.177 1.00 26.95 22 ALA D CA 1
ATOM 7765 C C . ALA D 1 22 ? 28.499 -20.934 -49.886 1.00 30.05 22 ALA D C 1
ATOM 7766 O O . ALA D 1 22 ? 29.647 -20.915 -50.314 1.00 30.71 22 ALA D O 1
ATOM 7768 N N . LEU D 1 23 ? 28.024 -21.924 -49.147 1.00 25.76 23 LEU D N 1
ATOM 7769 C CA . LEU D 1 23 ? 28.800 -23.116 -48.866 1.00 29.35 23 LEU D CA 1
ATOM 7770 C C . LEU D 1 23 ? 29.238 -23.784 -50.182 1.00 34.44 23 LEU D C 1
ATOM 7771 O O . LEU D 1 23 ? 30.385 -24.197 -50.325 1.00 32.58 23 LEU D O 1
ATOM 7776 N N . PHE D 1 24 ? 28.331 -23.874 -51.149 1.00 31.97 24 PHE D N 1
ATOM 7777 C CA . PHE D 1 24 ? 28.637 -24.580 -52.398 1.00 35.90 24 PHE D CA 1
ATOM 7778 C C . PHE D 1 24 ? 29.677 -23.854 -53.245 1.00 36.58 24 PHE D C 1
ATOM 7779 O O . PHE D 1 24 ? 30.557 -24.483 -53.828 1.00 37.72 24 PHE D O 1
ATOM 7787 N N . ALA D 1 25 ? 29.575 -22.535 -53.328 1.00 29.78 25 ALA D N 1
ATOM 7788 C CA . ALA D 1 25 ? 30.545 -21.779 -54.100 1.00 35.80 25 ALA D CA 1
ATOM 7789 C C . ALA D 1 25 ? 31.930 -21.950 -53.493 1.00 37.81 25 ALA D C 1
ATOM 7790 O O . ALA D 1 25 ? 32.906 -22.227 -54.200 1.00 39.09 25 ALA D O 1
ATOM 7792 N N . ALA D 1 26 ? 31.999 -21.786 -52.176 1.00 34.59 26 ALA D N 1
ATOM 7793 C CA . ALA D 1 26 ? 33.242 -21.933 -51.428 1.00 34.35 26 ALA D CA 1
ATOM 7794 C C . ALA D 1 26 ? 33.941 -23.252 -51.761 1.00 30.45 26 ALA D C 1
ATOM 7795 O O . ALA D 1 26 ? 35.158 -23.317 -51.865 1.00 35.36 26 ALA D O 1
ATOM 7797 N N . LEU D 1 27 ? 33.153 -24.295 -51.945 1.00 27.02 27 LEU D N 1
ATOM 7798 C CA . LEU D 1 27 ? 33.677 -25.607 -52.277 1.00 32.66 27 LEU D CA 1
ATOM 7799 C C . LEU D 1 27 ? 34.188 -25.720 -53.732 1.00 35.07 27 LEU D C 1
ATOM 7800 O O . LEU D 1 27 ? 35.238 -26.307 -53.974 1.00 33.00 27 LEU D O 1
ATOM 7805 N N . HIS D 1 28 ? 33.464 -25.145 -54.688 1.00 31.71 28 HIS D N 1
ATOM 7806 C CA . HIS D 1 28 ? 33.910 -25.174 -56.074 1.00 35.55 28 HIS D CA 1
ATOM 7807 C C . HIS D 1 28 ? 35.226 -24.447 -56.205 1.00 35.02 28 HIS D C 1
ATOM 7808 O O . HIS D 1 28 ? 36.055 -24.802 -57.038 1.00 35.23 28 HIS D O 1
ATOM 7815 N N . HIS D 1 29 ? 35.432 -23.434 -55.371 1.00 35.43 29 HIS D N 1
ATOM 7816 C CA . HIS D 1 29 ? 36.673 -22.681 -55.454 1.00 33.04 29 HIS D CA 1
ATOM 7817 C C . HIS D 1 29 ? 37.706 -23.131 -54.404 1.00 36.93 29 HIS D C 1
ATOM 7818 O O . HIS D 1 29 ? 38.695 -22.430 -54.168 1.00 32.36 29 HIS D O 1
ATOM 7825 N N . GLY D 1 30 ? 37.468 -24.294 -53.781 1.00 33.54 30 GLY D N 1
ATOM 7826 C CA . GLY D 1 30 ? 38.374 -24.862 -52.785 1.00 33.12 30 GLY D CA 1
ATOM 7827 C C . GLY D 1 30 ? 38.833 -23.937 -51.655 1.00 37.64 30 GLY D C 1
ATOM 7828 O O . GLY D 1 30 ? 40.006 -23.947 -51.257 1.00 30.22 30 GLY D O 1
ATOM 7829 N N . VAL D 1 31 ? 37.905 -23.133 -51.137 1.00 35.65 31 VAL D N 1
ATOM 7830 C CA . VAL D 1 31 ? 38.192 -22.200 -50.049 1.00 30.55 31 VAL D CA 1
ATOM 7831 C C . VAL D 1 31 ? 38.683 -22.902 -48.783 1.00 28.92 31 VAL D C 1
ATOM 7832 O O . VAL D 1 31 ? 39.721 -2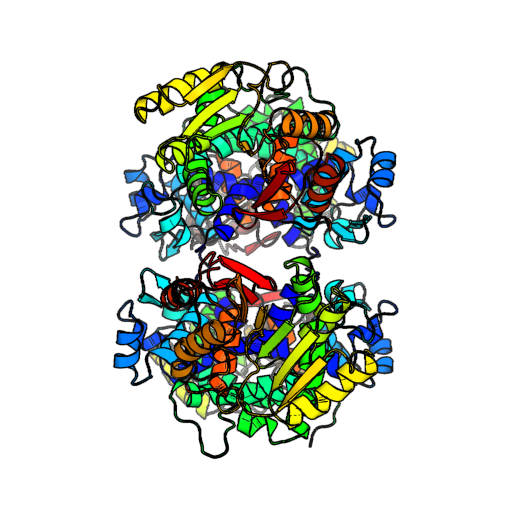2.565 -48.230 1.00 35.52 31 VAL D O 1
ATOM 7836 N N . PHE D 1 32 ? 37.922 -23.870 -48.307 1.00 27.10 32 PHE D N 1
ATOM 7837 C CA . PHE D 1 32 ? 38.286 -24.551 -47.072 1.00 35.58 32 PHE D CA 1
ATOM 7838 C C . PHE D 1 32 ? 39.671 -25.214 -47.178 1.00 36.47 32 PHE D C 1
ATOM 7839 O O . PHE D 1 32 ? 40.467 -25.146 -46.256 1.00 34.19 32 PHE D O 1
ATOM 7847 N N . THR D 1 33 ? 39.964 -25.811 -48.324 1.00 30.63 33 THR D N 1
ATOM 7848 C CA . THR D 1 33 ? 41.243 -26.454 -48.508 1.00 37.17 33 THR D CA 1
ATOM 7849 C C . THR D 1 33 ? 42.403 -25.449 -48.449 1.00 41.54 33 THR D C 1
ATOM 7850 O O . THR D 1 33 ? 43.461 -25.773 -47.908 1.00 38.92 33 THR D O 1
ATOM 7854 N N . CYS D 1 34 ? 42.198 -24.234 -48.972 1.00 38.06 34 CYS D N 1
ATOM 7855 C CA . CYS D 1 34 ? 43.223 -23.174 -48.906 1.00 39.55 34 CYS D CA 1
ATOM 7856 C C . CYS D 1 34 ? 43.532 -22.741 -47.480 1.00 41.45 34 CYS D C 1
ATOM 7857 O O . CYS D 1 34 ? 44.606 -22.202 -47.208 1.00 41.11 34 CYS D O 1
ATOM 7860 N N . LEU D 1 35 ? 42.572 -22.964 -46.585 1.00 40.05 35 LEU D N 1
ATOM 7861 C CA . LEU D 1 35 ? 42.669 -22.527 -45.195 1.00 40.12 35 LEU D CA 1
ATOM 7862 C C . LEU D 1 35 ? 43.242 -23.604 -44.272 1.00 42.38 35 LEU D C 1
ATOM 7863 O O . LEU D 1 35 ? 43.489 -23.343 -43.081 1.00 43.85 35 LEU D O 1
ATOM 7868 N N . ALA D 1 36 ? 43.435 -24.806 -44.816 1.00 40.22 36 ALA D N 1
ATOM 7869 C CA . ALA D 1 36 ? 43.909 -25.943 -44.029 1.00 46.00 36 ALA D CA 1
ATOM 7870 C C . ALA D 1 36 ? 45.263 -25.643 -43.412 1.00 45.30 36 ALA D C 1
ATOM 7871 O O . ALA D 1 36 ? 45.553 -26.084 -42.304 1.00 49.94 36 ALA D O 1
ATOM 7873 N N . ASP D 1 37 ? 46.077 -24.871 -44.122 1.00 43.96 37 ASP D N 1
ATOM 7874 C CA . ASP D 1 37 ? 47.414 -24.549 -43.644 1.00 48.32 37 ASP D CA 1
ATOM 7875 C C . ASP D 1 37 ? 47.445 -23.364 -42.686 1.00 51.16 37 ASP D C 1
ATOM 7876 O O . ASP D 1 37 ? 48.506 -22.796 -42.439 1.00 53.52 37 ASP D O 1
ATOM 7881 N N . GLY D 1 38 ? 46.285 -22.999 -42.144 1.00 48.80 38 GLY D N 1
ATOM 7882 C CA . GLY D 1 38 ? 46.197 -21.886 -41.215 1.00 44.05 38 GLY D CA 1
ATOM 7883 C C . GLY D 1 38 ? 45.481 -20.679 -41.793 1.00 45.73 38 GLY D C 1
ATOM 7884 O O . GLY D 1 38 ? 45.154 -20.647 -42.985 1.00 45.59 38 GLY D O 1
ATOM 7885 N N . PRO D 1 39 ? 45.251 -19.664 -40.950 1.00 39.88 39 PRO D N 1
ATOM 7886 C CA . PRO D 1 39 ? 44.388 -18.518 -41.264 1.00 38.77 39 PRO D CA 1
ATOM 7887 C C . PRO D 1 39 ? 44.939 -17.662 -42.403 1.00 43.51 39 PRO D C 1
ATOM 7888 O O . PRO D 1 39 ? 46.156 -17.519 -42.545 1.00 44.29 39 PRO D O 1
ATOM 7892 N N . LEU D 1 40 ? 44.044 -17.092 -43.204 1.00 40.24 40 LEU D N 1
ATOM 7893 C CA . LEU D 1 40 ? 44.454 -16.229 -44.299 1.00 39.69 40 LEU D CA 1
ATOM 7894 C C . LEU D 1 40 ? 43.657 -14.942 -44.295 1.00 43.84 40 LEU D C 1
ATOM 7895 O O . LEU D 1 40 ? 42.533 -14.896 -43.788 1.00 42.84 40 LEU D O 1
ATOM 7900 N N . SER D 1 41 ? 44.256 -13.900 -44.861 1.00 42.85 41 SER D N 1
ATOM 7901 C CA . SER D 1 41 ? 43.578 -12.631 -45.071 1.00 39.50 41 SER D CA 1
ATOM 7902 C C . SER D 1 41 ? 42.901 -12.675 -46.434 1.00 37.10 41 SER D C 1
ATOM 7903 O O . SER D 1 41 ? 43.156 -13.561 -47.242 1.00 38.23 41 SER D O 1
ATOM 7906 N N . VAL D 1 42 ? 42.045 -11.700 -46.695 1.00 38.98 42 VAL D N 1
ATOM 7907 C CA . VAL D 1 42 ? 41.357 -11.627 -47.973 1.00 40.27 42 VAL D CA 1
ATOM 7908 C C . VAL D 1 42 ? 42.351 -11.483 -49.131 1.00 39.14 42 VAL D C 1
ATOM 7909 O O . VAL D 1 42 ? 42.222 -12.143 -50.166 1.00 37.17 42 VAL D O 1
ATOM 7913 N N . GLU D 1 43 ? 43.350 -10.627 -48.944 1.00 44.96 43 GLU D N 1
ATOM 7914 C CA . GLU D 1 43 ? 44.391 -10.446 -49.948 1.00 47.48 43 GLU D CA 1
ATOM 7915 C C . GLU D 1 43 ? 45.079 -11.773 -50.209 1.00 38.57 43 GLU D C 1
ATOM 7916 O O . GLU D 1 43 ? 45.295 -12.162 -51.356 1.00 35.74 43 GLU D O 1
ATOM 7922 N N . GLU D 1 44 ? 45.404 -12.470 -49.128 1.00 36.93 44 GLU D N 1
ATOM 7923 C CA . GLU D 1 44 ? 46.092 -13.745 -49.225 1.00 38.45 44 GLU D CA 1
ATOM 7924 C C . GLU D 1 44 ? 45.247 -14.800 -49.934 1.00 42.95 44 GLU D C 1
ATOM 7925 O O . GLU D 1 44 ? 45.718 -15.463 -50.862 1.00 42.73 44 GLU D O 1
ATOM 7931 N N . MET D 1 45 ? 43.997 -14.950 -49.497 1.00 42.15 45 MET D N 1
ATOM 7932 C CA . MET D 1 45 ? 43.051 -15.830 -50.174 1.00 42.97 45 MET D CA 1
ATOM 7933 C C . MET D 1 45 ? 42.961 -15.504 -51.669 1.00 45.61 45 MET D C 1
ATOM 7934 O O . MET D 1 45 ? 43.034 -16.404 -52.506 1.00 48.68 45 MET D O 1
ATOM 7939 N N . ALA D 1 46 ? 42.805 -14.221 -51.999 1.00 42.14 46 ALA D N 1
ATOM 7940 C CA . ALA D 1 46 ? 42.707 -13.790 -53.400 1.00 42.41 46 ALA D CA 1
ATOM 7941 C C . ALA D 1 46 ? 43.924 -14.246 -54.174 1.00 44.51 46 ALA D C 1
ATOM 7942 O O . ALA D 1 46 ? 43.816 -14.720 -55.304 1.00 48.06 46 ALA D O 1
ATOM 7944 N N . ALA D 1 47 ? 45.085 -14.076 -53.549 1.00 44.50 47 ALA D N 1
ATOM 7945 C CA . ALA D 1 47 ? 46.350 -14.481 -54.131 1.00 47.05 47 ALA D CA 1
ATOM 7946 C C . ALA D 1 47 ? 46.398 -15.996 -54.282 1.00 47.22 47 ALA D C 1
ATOM 7947 O O . ALA D 1 47 ? 46.967 -16.508 -55.247 1.00 50.95 47 ALA D O 1
ATOM 7949 N N . ALA D 1 48 ? 45.782 -16.710 -53.344 1.00 45.94 48 ALA D N 1
ATOM 7950 C CA . ALA D 1 48 ? 45.807 -18.173 -53.377 1.00 47.84 48 ALA D CA 1
ATOM 7951 C C . ALA D 1 48 ? 44.812 -18.792 -54.359 1.00 55.10 48 ALA D C 1
ATOM 7952 O O . ALA D 1 48 ? 44.924 -19.976 -54.678 1.00 58.97 48 ALA D O 1
ATOM 7954 N N . THR D 1 49 ? 43.841 -18.010 -54.835 1.00 53.02 49 THR D N 1
ATOM 7955 C CA . THR D 1 49 ? 42.775 -18.571 -55.672 1.00 48.21 49 THR D CA 1
ATOM 7956 C C . THR D 1 49 ? 42.572 -17.837 -56.980 1.00 48.11 49 THR D C 1
ATOM 7957 O O . THR D 1 49 ? 41.750 -18.242 -57.791 1.00 53.03 49 THR D O 1
ATOM 7961 N N . GLY D 1 50 ? 43.293 -16.745 -57.184 1.00 48.46 50 GLY D N 1
ATOM 7962 C CA . GLY D 1 50 ? 43.080 -15.949 -58.377 1.00 48.80 50 GLY D CA 1
ATOM 7963 C C . GLY D 1 50 ? 41.699 -15.304 -58.427 1.00 50.37 50 GLY D C 1
ATOM 7964 O O . GLY D 1 50 ? 41.263 -14.845 -59.488 1.00 48.96 50 GLY D O 1
ATOM 7965 N N . LEU D 1 51 ? 41.009 -15.277 -57.285 1.00 45.87 51 LEU D N 1
ATOM 7966 C CA . LEU D 1 51 ? 39.737 -14.566 -57.160 1.00 37.87 51 LEU D CA 1
ATOM 7967 C C . LEU D 1 51 ? 40.000 -13.111 -56.774 1.00 35.71 51 LEU D C 1
ATOM 7968 O O . LEU D 1 51 ? 40.933 -12.824 -56.020 1.00 34.09 51 LEU D O 1
ATOM 7973 N N . HIS D 1 52 ? 39.181 -12.195 -57.281 1.00 29.72 52 HIS D N 1
ATOM 7974 C CA . HIS D 1 52 ? 39.297 -10.790 -56.895 1.00 32.85 52 HIS D CA 1
ATOM 7975 C C . HIS D 1 52 ? 39.060 -10.633 -55.387 1.00 37.70 52 HIS D C 1
ATOM 7976 O O . HIS D 1 52 ? 38.161 -11.275 -54.818 1.00 35.88 52 HIS D O 1
ATOM 7983 N N . PRO D 1 53 ? 39.871 -9.787 -54.735 1.00 31.45 53 PRO D N 1
ATOM 7984 C CA . PRO D 1 53 ? 39.816 -9.581 -53.282 1.00 35.48 53 PRO D CA 1
ATOM 7985 C C . PRO D 1 53 ? 38.412 -9.198 -52.814 1.00 34.68 53 PRO D C 1
ATOM 7986 O O . PRO D 1 53 ? 37.940 -9.750 -51.811 1.00 30.28 53 PRO D O 1
ATOM 7990 N N . ASP D 1 54 ? 37.761 -8.282 -53.532 1.00 32.12 54 ASP D N 1
ATOM 7991 C CA . ASP D 1 54 ? 36.419 -7.826 -53.156 1.00 32.17 54 ASP D CA 1
ATOM 7992 C C . ASP D 1 54 ? 35.364 -8.939 -53.102 1.00 32.67 54 ASP D C 1
ATOM 7993 O O . ASP D 1 54 ? 34.560 -8.967 -52.178 1.00 33.84 54 ASP D O 1
ATOM 7998 N N . ARG D 1 55 ? 35.355 -9.840 -54.087 1.00 32.76 55 ARG D N 1
ATOM 7999 C CA . ARG D 1 55 ? 34.408 -10.963 -54.086 1.00 28.10 55 ARG D CA 1
ATOM 8000 C C . ARG D 1 55 ? 34.779 -12.063 -53.090 1.00 35.68 55 ARG D C 1
ATOM 8001 O O . ARG D 1 55 ? 33.906 -12.758 -52.562 1.00 31.85 55 ARG D O 1
ATOM 8009 N N . VAL D 1 56 ? 36.076 -12.234 -52.852 1.00 31.42 56 VAL D N 1
ATOM 8010 C CA . VAL D 1 56 ? 36.527 -13.151 -51.833 1.00 31.19 56 VAL D CA 1
ATOM 8011 C C . VAL D 1 56 ? 35.978 -12.672 -50.479 1.00 31.88 56 VAL D C 1
ATOM 8012 O O . VAL D 1 56 ? 35.560 -13.472 -49.640 1.00 25.38 56 VAL D O 1
ATOM 8016 N N . GLN D 1 57 ? 35.988 -11.360 -50.272 1.00 31.29 57 GLN D N 1
ATOM 8017 C CA . GLN D 1 57 ? 35.524 -10.821 -49.000 1.00 34.27 57 GLN D CA 1
ATOM 8018 C C . GLN D 1 57 ? 34.039 -11.117 -48.799 1.00 29.71 57 GLN D C 1
ATOM 8019 O O . GLN D 1 57 ? 33.648 -11.642 -47.769 1.00 31.59 57 GLN D O 1
ATOM 8025 N N . THR D 1 58 ? 33.223 -10.790 -49.789 1.00 31.70 58 THR D N 1
ATOM 8026 C CA . THR D 1 58 ? 31.790 -11.049 -49.707 1.00 30.81 58 THR D CA 1
ATOM 8027 C C . THR D 1 58 ? 31.535 -12.502 -49.375 1.00 28.72 58 THR D C 1
ATOM 8028 O O . THR D 1 58 ? 30.689 -12.806 -48.547 1.00 29.86 58 THR D O 1
ATOM 8032 N N . LEU D 1 59 ? 32.287 -13.399 -50.005 1.00 29.51 59 LEU D N 1
ATOM 8033 C CA . LEU D 1 59 ? 32.103 -14.831 -49.806 1.00 29.13 59 LEU D CA 1
ATOM 8034 C C . LEU D 1 59 ? 32.483 -15.277 -48.393 1.00 30.81 59 LEU D C 1
ATOM 8035 O O . LEU D 1 59 ? 31.722 -15.978 -47.720 1.00 31.09 59 LEU D O 1
ATOM 8040 N N . LEU D 1 60 ? 33.662 -14.867 -47.951 1.00 29.69 60 LEU D N 1
ATOM 8041 C CA . LEU D 1 60 ? 34.174 -15.259 -46.653 1.00 29.06 60 LEU D CA 1
ATOM 8042 C C . LEU D 1 60 ? 33.362 -14.614 -45.533 1.00 32.29 60 LEU D C 1
ATOM 8043 O O . LEU D 1 60 ? 33.214 -15.187 -44.447 1.00 30.16 60 LEU D O 1
ATOM 8048 N N . THR D 1 61 ? 32.834 -13.423 -45.786 1.00 30.50 61 THR D N 1
ATOM 8049 C CA . THR D 1 61 ? 31.919 -12.815 -44.822 1.00 33.73 61 THR D CA 1
ATOM 8050 C C . THR D 1 61 ? 30.633 -13.646 -44.712 1.00 31.41 61 THR D C 1
ATOM 8051 O O . THR D 1 61 ? 30.125 -13.895 -43.612 1.00 27.26 61 THR D O 1
ATOM 8055 N N . ALA D 1 62 ? 30.123 -14.093 -45.858 1.00 29.49 62 ALA D N 1
ATOM 8056 C CA . ALA D 1 62 ? 28.949 -14.939 -45.850 1.00 28.09 62 ALA D CA 1
ATOM 8057 C C . ALA D 1 62 ? 29.222 -16.192 -45.015 1.00 29.14 62 ALA D C 1
ATOM 8058 O O . ALA D 1 62 ? 28.439 -16.536 -44.120 1.00 30.24 62 ALA D O 1
ATOM 8060 N N . LEU D 1 63 ? 30.342 -16.853 -45.304 1.00 28.87 63 LEU D N 1
ATOM 8061 C CA . LEU D 1 63 ? 30.750 -18.062 -44.600 1.00 29.21 63 LEU D CA 1
ATOM 8062 C C . LEU D 1 63 ? 30.918 -17.864 -43.084 1.00 26.10 63 LEU D C 1
ATOM 8063 O O . LEU D 1 63 ? 30.489 -18.696 -42.294 1.00 28.27 63 LEU D O 1
ATOM 8068 N N . ALA D 1 64 ? 31.554 -16.777 -42.683 1.00 23.53 64 ALA D N 1
ATOM 8069 C CA . ALA D 1 64 ? 31.778 -16.534 -41.261 1.00 28.30 64 ALA D CA 1
ATOM 8070 C C . ALA D 1 64 ? 30.447 -16.310 -40.547 1.00 30.66 64 ALA D C 1
ATOM 8071 O O . ALA D 1 64 ? 30.246 -16.805 -39.446 1.00 24.44 64 ALA D O 1
ATOM 8073 N N . SER D 1 65 ? 29.528 -15.586 -41.187 1.00 31.05 65 SER D N 1
ATOM 8074 C CA . SER D 1 65 ? 28.211 -15.346 -40.586 1.00 31.14 65 SER D CA 1
ATOM 8075 C C . SER D 1 65 ? 27.386 -16.641 -40.425 1.00 31.39 65 SER D C 1
ATOM 8076 O O . SER D 1 65 ? 26.360 -16.647 -39.737 1.00 37.23 65 SER D O 1
ATOM 8079 N N . LEU D 1 66 ? 27.826 -17.720 -41.071 1.00 25.61 66 LEU D N 1
ATOM 8080 C CA . LEU D 1 66 ? 27.162 -19.013 -40.974 1.00 28.05 66 LEU D CA 1
ATOM 8081 C C . LEU D 1 66 ? 27.905 -19.888 -39.969 1.00 34.77 66 LEU D C 1
ATOM 8082 O O . LEU D 1 66 ? 27.413 -20.951 -39.566 1.00 33.63 66 LEU D O 1
ATOM 8087 N N . GLY D 1 67 ? 29.087 -19.436 -39.549 1.00 28.22 67 GLY D N 1
ATOM 8088 C CA . GLY D 1 67 ? 29.878 -20.193 -38.600 1.00 24.97 67 GLY D CA 1
ATOM 8089 C C . GLY D 1 67 ? 30.714 -21.281 -39.258 1.00 30.55 67 GLY D C 1
ATOM 8090 O O . GLY D 1 67 ? 31.297 -22.127 -38.575 1.00 29.48 67 GLY D O 1
ATOM 8091 N N . VAL D 1 68 ? 30.784 -21.262 -40.585 1.00 27.85 68 VAL D N 1
ATOM 8092 C CA . VAL D 1 68 ? 31.556 -22.273 -41.315 1.00 27.79 68 VAL D CA 1
ATOM 8093 C C . VAL D 1 68 ? 33.024 -21.901 -41.280 1.00 26.27 68 VAL D C 1
ATOM 8094 O O . VAL D 1 68 ? 33.895 -22.762 -41.337 1.00 29.55 68 VAL D O 1
ATOM 8098 N N . VAL D 1 69 ? 33.297 -20.609 -41.184 1.00 26.31 69 VAL D N 1
ATOM 8099 C CA . VAL D 1 69 ? 34.641 -20.160 -40.854 1.00 29.29 69 VAL D CA 1
ATOM 8100 C C . VAL D 1 69 ? 34.559 -19.155 -39.719 1.00 28.46 69 VAL D C 1
ATOM 8101 O O . VAL D 1 69 ? 33.490 -18.627 -39.422 1.00 26.26 69 VAL D O 1
ATOM 8105 N N . SER D 1 70 ? 35.706 -18.897 -39.103 1.00 31.59 70 SER D N 1
ATOM 8106 C CA . SER D 1 70 ? 35.852 -17.861 -38.097 1.00 32.78 70 SER D CA 1
ATOM 8107 C C . SER D 1 70 ? 36.567 -16.648 -38.703 1.00 36.36 70 SER D C 1
ATOM 8108 O O . SER D 1 70 ? 37.413 -16.787 -39.594 1.00 38.58 70 SER D O 1
ATOM 8111 N N . ALA D 1 71 ? 36.232 -15.462 -38.205 1.00 39.73 71 ALA D N 1
ATOM 8112 C CA . ALA D 1 71 ? 36.834 -14.217 -38.659 1.00 37.87 71 ALA D CA 1
ATOM 8113 C C . ALA D 1 71 ? 37.444 -13.519 -37.464 1.00 45.12 71 ALA D C 1
ATOM 8114 O O . ALA D 1 71 ? 36.720 -12.929 -36.656 1.00 46.50 71 ALA D O 1
ATOM 8116 N N . VAL D 1 72 ? 38.767 -13.581 -37.343 1.00 45.31 72 VAL D N 1
ATOM 8117 C CA . VAL D 1 72 ? 39.452 -12.930 -36.225 1.00 51.52 72 VAL D CA 1
ATOM 8118 C C . VAL D 1 72 ? 40.627 -12.055 -36.682 1.00 52.82 72 VAL D C 1
ATOM 8119 O O . VAL D 1 72 ? 41.496 -12.503 -37.438 1.00 49.52 72 VAL D O 1
ATOM 8123 N N . GLU D 1 73 ? 40.634 -10.810 -36.211 1.00 49.48 73 GLU D N 1
ATOM 8124 C CA . GLU D 1 73 ? 41.645 -9.813 -36.579 1.00 51.97 73 GLU D CA 1
ATOM 8125 C C . GLU D 1 73 ? 42.048 -9.826 -38.056 1.00 50.66 73 GLU D C 1
ATOM 8126 O O . GLU D 1 73 ? 43.225 -9.968 -38.391 1.00 54.39 73 GLU D O 1
ATOM 8132 N N . GLY D 1 74 ? 41.058 -9.671 -38.930 1.00 50.42 74 GLY D N 1
ATOM 8133 C CA . GLY D 1 74 ? 41.286 -9.542 -40.361 1.00 40.06 74 GLY D CA 1
ATOM 8134 C C . GLY D 1 74 ? 41.579 -10.839 -41.099 1.00 44.81 74 GLY D C 1
ATOM 8135 O O . GLY D 1 74 ? 41.738 -10.841 -42.322 1.00 44.50 74 GLY D O 1
ATOM 8136 N N . ARG D 1 75 ? 41.670 -11.945 -40.368 1.00 41.61 75 ARG D N 1
ATOM 8137 C CA . ARG D 1 75 ? 41.991 -13.217 -40.992 1.00 43.33 75 ARG D CA 1
ATOM 8138 C C . ARG D 1 75 ? 40.905 -14.258 -40.792 1.00 42.76 75 ARG D C 1
ATOM 8139 O O . ARG D 1 75 ? 40.144 -14.218 -39.816 1.00 44.72 75 ARG D O 1
ATOM 8147 N N . PHE D 1 76 ? 40.848 -15.198 -41.723 1.00 37.86 76 PHE D N 1
ATOM 8148 C CA . PHE D 1 76 ? 39.836 -16.234 -41.687 1.00 35.13 76 PHE D CA 1
ATOM 8149 C C . PHE D 1 76 ? 40.451 -17.604 -41.451 1.00 31.01 76 PHE D C 1
ATOM 8150 O O . PHE D 1 76 ? 41.536 -17.891 -41.947 1.00 36.15 76 PHE D O 1
ATOM 8158 N N . ALA D 1 77 ? 39.749 -18.439 -40.687 1.00 30.18 77 ALA D N 1
ATOM 8159 C CA . ALA D 1 77 ? 40.182 -19.811 -40.416 1.00 34.94 77 ALA D CA 1
ATOM 8160 C C . ALA D 1 77 ? 39.016 -20.800 -40.516 1.00 30.73 77 ALA D C 1
ATOM 8161 O O . ALA D 1 77 ? 37.858 -20.448 -40.259 1.00 32.61 77 ALA D O 1
ATOM 8163 N N . ASN D 1 78 ? 39.315 -22.031 -40.907 1.00 30.62 78 ASN D N 1
ATOM 8164 C CA . ASN D 1 78 ? 38.292 -23.064 -40.968 1.00 31.69 78 ASN D CA 1
ATOM 8165 C C . ASN D 1 78 ? 37.701 -23.257 -39.588 1.00 34.24 78 ASN D C 1
ATOM 8166 O O . ASN D 1 78 ? 38.383 -23.078 -38.579 1.00 36.93 78 ASN D O 1
ATOM 8171 N N . SER D 1 79 ? 36.426 -23.597 -39.538 1.00 29.67 79 SER D N 1
ATOM 8172 C CA . SER D 1 79 ? 35.827 -24.035 -38.297 1.00 29.60 79 SER D CA 1
ATOM 8173 C C . SER D 1 79 ? 36.224 -25.492 -38.189 1.00 32.13 79 SER D C 1
ATOM 8174 O O . SER D 1 79 ? 36.541 -26.128 -39.205 1.00 28.84 79 SER D O 1
ATOM 8177 N N . PRO D 1 80 ? 36.193 -26.036 -36.965 1.00 31.96 80 PRO D N 1
ATOM 8178 C CA . PRO D 1 80 ? 36.502 -27.454 -36.761 1.00 35.29 80 PRO D CA 1
ATOM 8179 C C . PRO D 1 80 ? 35.637 -28.351 -37.654 1.00 33.98 80 PRO D C 1
ATOM 8180 O O . PRO D 1 80 ? 36.107 -29.392 -38.100 1.00 34.50 80 PRO D O 1
ATOM 8184 N N . ALA D 1 81 ? 34.408 -27.937 -37.941 1.00 35.59 81 ALA D N 1
ATOM 8185 C CA . ALA D 1 81 ? 33.548 -28.698 -38.848 1.00 31.68 81 ALA D CA 1
ATOM 8186 C C . ALA D 1 81 ? 34.102 -28.641 -40.269 1.00 39.99 81 ALA D C 1
ATOM 8187 O O . ALA D 1 81 ? 34.140 -29.657 -40.972 1.00 41.40 81 ALA D O 1
ATOM 8189 N N . ALA D 1 82 ? 34.541 -27.458 -40.694 1.00 29.23 82 ALA D N 1
ATOM 8190 C CA . ALA D 1 82 ? 35.129 -27.334 -42.014 1.00 28.97 82 ALA D CA 1
ATOM 8191 C C . ALA D 1 82 ? 36.447 -28.125 -42.121 1.00 35.10 82 ALA D C 1
ATOM 8192 O O . ALA D 1 82 ? 36.776 -28.691 -43.185 1.00 31.74 82 ALA D O 1
ATOM 8194 N N . GLU D 1 83 ? 37.202 -28.154 -41.024 1.00 34.88 83 GLU D N 1
ATOM 8195 C CA . GLU D 1 83 ? 38.490 -28.869 -40.979 1.00 39.55 83 GLU D CA 1
ATOM 8196 C C . GLU D 1 83 ? 38.298 -30.367 -41.151 1.00 37.74 83 GLU D C 1
ATOM 8197 O O . GLU D 1 83 ? 39.045 -31.025 -41.862 1.00 45.77 83 GLU D O 1
ATOM 8203 N N . SER D 1 84 ? 37.278 -30.904 -40.506 1.00 37.90 84 SER D N 1
ATOM 8204 C CA . SER D 1 84 ? 37.038 -32.333 -40.554 1.00 39.14 84 SER D CA 1
ATOM 8205 C C . SER D 1 84 ? 36.299 -32.762 -41.819 1.00 40.31 84 SER D C 1
ATOM 8206 O O . SER D 1 84 ? 36.488 -33.881 -42.286 1.00 41.39 84 SER D O 1
ATOM 8209 N N . PHE D 1 85 ? 35.446 -31.888 -42.355 1.00 38.02 85 PHE D N 1
ATOM 8210 C CA . PHE D 1 85 ? 34.434 -32.316 -43.334 1.00 40.24 85 PHE D CA 1
ATOM 8211 C C . PHE D 1 85 ? 34.489 -31.666 -44.709 1.00 38.70 85 PHE D C 1
ATOM 8212 O O . PHE D 1 85 ? 33.855 -32.159 -45.635 1.00 43.18 85 PHE D O 1
ATOM 8220 N N . LEU D 1 86 ? 35.224 -30.567 -44.847 1.00 35.01 86 LEU D N 1
ATOM 8221 C CA . LEU D 1 86 ? 35.174 -29.780 -46.073 1.00 34.57 86 LEU D CA 1
ATOM 8222 C C . LEU D 1 86 ? 36.532 -29.598 -46.754 1.00 37.21 86 LEU D C 1
ATOM 8223 O O . LEU D 1 86 ? 36.609 -29.086 -47.879 1.00 37.22 86 LEU D O 1
ATOM 8228 N N . VAL D 1 87 ? 37.596 -30.004 -46.066 1.00 35.39 87 VAL D N 1
ATOM 8229 C CA . VAL D 1 87 ? 38.947 -29.922 -46.601 1.00 35.23 87 VAL D CA 1
ATOM 8230 C C . VAL D 1 87 ? 39.275 -31.180 -47.405 1.00 39.30 87 VAL D C 1
ATOM 8231 O O . VAL D 1 87 ? 39.166 -32.284 -46.892 1.00 37.07 87 VAL D O 1
ATOM 8235 N N . LYS D 1 88 ? 39.668 -31.010 -48.663 1.00 36.66 88 LYS D N 1
ATOM 8236 C CA . LYS D 1 88 ? 40.053 -32.135 -49.511 1.00 42.58 88 LYS D CA 1
ATOM 8237 C C . LYS D 1 88 ? 41.198 -32.934 -48.878 1.00 46.41 88 LYS D C 1
ATOM 8238 O O . LYS D 1 88 ? 42.244 -32.379 -48.535 1.00 44.95 88 LYS D O 1
ATOM 8244 N N . GLY D 1 89 ? 40.994 -34.238 -48.719 1.00 46.02 89 GLY D N 1
ATOM 8245 C CA . GLY D 1 89 ? 41.972 -35.082 -48.049 1.00 52.67 89 GLY D CA 1
ATOM 8246 C C . GLY D 1 89 ? 41.599 -35.450 -46.619 1.00 49.24 89 GLY D C 1
ATOM 8247 O O . GLY D 1 89 ? 41.998 -36.495 -46.116 1.00 52.79 89 GLY D O 1
ATOM 8248 N N . ALA D 1 90 ? 40.836 -34.593 -45.956 1.00 40.63 90 ALA D N 1
ATOM 8249 C CA . ALA D 1 90 ? 40.441 -34.873 -44.591 1.00 49.25 90 ALA D CA 1
ATOM 8250 C C . ALA D 1 90 ? 39.754 -36.229 -44.553 1.00 51.65 90 ALA D C 1
ATOM 8251 O O . ALA D 1 90 ? 39.136 -36.652 -45.525 1.00 51.86 90 ALA D O 1
ATOM 8253 N N . LYS D 1 91 ? 39.880 -36.902 -43.421 1.00 52.50 91 LYS D N 1
ATOM 8254 C CA . LYS D 1 91 ? 39.353 -38.243 -43.245 1.00 57.40 91 LYS D CA 1
ATOM 8255 C C . LYS D 1 91 ? 37.848 -38.352 -43.489 1.00 54.53 91 LYS D C 1
ATOM 8256 O O . LYS D 1 91 ? 37.374 -39.390 -43.958 1.00 54.01 91 LYS D O 1
ATOM 8262 N N . TYR D 1 92 ? 37.102 -37.299 -43.149 1.00 47.82 92 TYR D N 1
ATOM 8263 C CA . TYR D 1 92 ? 35.639 -37.317 -43.254 1.00 45.38 92 TYR D CA 1
ATOM 8264 C C . TYR D 1 92 ? 35.073 -36.327 -44.282 1.00 46.60 92 TYR D C 1
ATOM 8265 O O . TYR D 1 92 ? 33.879 -35.971 -44.244 1.00 42.85 92 TYR D O 1
ATOM 8274 N N . ASP D 1 93 ? 35.937 -35.908 -45.204 1.00 43.86 93 ASP D N 1
ATOM 8275 C CA . ASP D 1 93 ? 35.592 -34.928 -46.227 1.00 45.67 93 ASP D CA 1
ATOM 8276 C C . ASP D 1 93 ? 34.423 -35.404 -47.083 1.00 45.66 93 ASP D C 1
ATOM 8277 O O . ASP D 1 93 ? 34.545 -36.408 -47.788 1.00 42.77 93 ASP D O 1
ATOM 8282 N N . PHE D 1 94 ? 33.292 -34.699 -47.019 1.00 41.60 94 PHE D N 1
ATOM 8283 C CA . PHE D 1 94 ? 32.210 -34.957 -47.969 1.00 41.55 94 PHE D CA 1
ATOM 8284 C C . PHE D 1 94 ? 31.896 -33.766 -48.870 1.00 41.23 94 PHE D C 1
ATOM 8285 O O . PHE D 1 94 ? 30.785 -33.626 -49.373 1.00 41.16 94 PHE D O 1
ATOM 8293 N N . GLY D 1 95 ? 32.910 -32.938 -49.097 1.00 38.79 95 GLY D N 1
ATOM 8294 C CA . GLY D 1 95 ? 32.787 -31.753 -49.925 1.00 40.00 95 GLY D CA 1
ATOM 8295 C C . GLY D 1 95 ? 32.326 -31.999 -51.353 1.00 41.76 95 GLY D C 1
ATOM 8296 O O . GLY D 1 95 ? 31.428 -31.308 -51.851 1.00 35.15 95 GLY D O 1
ATOM 8297 N N . ASP D 1 96 ? 32.938 -32.967 -52.026 1.00 35.20 96 ASP D N 1
ATOM 8298 C CA . ASP D 1 96 ? 32.564 -33.241 -53.411 1.00 41.95 96 ASP D CA 1
ATOM 8299 C C . ASP D 1 96 ? 31.131 -33.737 -53.545 1.00 40.93 96 ASP D C 1
ATOM 8300 O O . ASP D 1 96 ? 30.474 -33.495 -54.552 1.00 42.37 96 ASP D O 1
ATOM 8305 N N . TYR D 1 97 ? 30.635 -34.411 -52.519 1.00 41.83 97 TYR D N 1
ATOM 8306 C CA . TYR D 1 97 ? 29.247 -34.826 -52.523 1.00 40.72 97 TYR D CA 1
ATOM 8307 C C . TYR D 1 97 ? 28.330 -33.610 -52.511 1.00 40.61 97 TYR D C 1
ATOM 8308 O O . TYR D 1 97 ? 27.390 -33.513 -53.303 1.00 40.91 97 TYR D O 1
ATOM 8317 N N . LEU D 1 98 ? 28.599 -32.678 -51.605 1.00 38.89 98 LEU D N 1
ATOM 8318 C CA . LEU D 1 98 ? 27.804 -31.471 -51.554 1.00 38.10 98 LEU D CA 1
ATOM 8319 C C . LEU D 1 98 ? 27.931 -30.728 -52.881 1.00 40.37 98 LEU D C 1
ATOM 8320 O O . LEU D 1 98 ? 26.939 -30.295 -53.481 1.00 36.15 98 LEU D O 1
ATOM 8325 N N . ARG D 1 99 ? 29.171 -30.609 -53.331 1.00 35.52 99 ARG D N 1
ATOM 8326 C CA . ARG D 1 99 ? 29.530 -29.825 -54.495 1.00 35.55 99 ARG D CA 1
ATOM 8327 C C . ARG D 1 99 ? 28.927 -30.408 -55.776 1.00 41.32 99 ARG D C 1
ATOM 8328 O O . ARG D 1 99 ? 28.318 -29.695 -56.579 1.00 39.05 99 ARG D O 1
ATOM 8336 N N . LEU D 1 100 ? 29.106 -31.706 -55.965 1.00 37.13 100 LEU D N 1
ATOM 8337 C CA . LEU D 1 100 ? 28.820 -32.309 -57.262 1.00 45.33 100 LEU D CA 1
ATOM 8338 C C . LEU D 1 100 ? 27.391 -32.818 -57.369 1.00 46.47 100 LEU D C 1
ATOM 8339 O O . LEU D 1 100 ? 26.743 -32.626 -58.396 1.00 48.50 100 LEU D O 1
ATOM 8344 N N . GLN D 1 101 ? 26.904 -33.453 -56.307 1.00 43.93 101 GLN D N 1
ATOM 8345 C CA . GLN D 1 101 ? 25.551 -33.984 -56.291 1.00 42.61 101 GLN D CA 1
ATOM 8346 C C . GLN D 1 101 ? 24.493 -32.963 -55.793 1.00 50.58 101 GLN D C 1
ATOM 8347 O O . GLN D 1 101 ? 23.534 -32.660 -56.520 1.00 51.10 101 GLN D O 1
ATOM 8353 N N . VAL D 1 102 ? 24.668 -32.432 -54.578 1.00 44.83 102 VAL D N 1
ATOM 8354 C CA . VAL D 1 102 ? 23.656 -31.555 -53.971 1.00 40.90 102 VAL D CA 1
ATOM 8355 C C . VAL D 1 102 ? 23.512 -30.230 -54.692 1.00 38.14 102 VAL D C 1
ATOM 8356 O O . VAL D 1 102 ? 22.405 -29.835 -55.046 1.00 39.01 102 VAL D O 1
ATOM 8360 N N . ASP D 1 103 ? 24.624 -29.535 -54.893 1.00 35.64 103 ASP D N 1
ATOM 8361 C CA . ASP D 1 103 ? 24.598 -28.278 -55.625 1.00 38.49 103 ASP D CA 1
ATOM 8362 C C . ASP D 1 103 ? 24.297 -28.516 -57.113 1.00 44.11 103 ASP D C 1
ATOM 8363 O O . ASP D 1 103 ? 23.215 -28.197 -57.575 1.00 45.30 103 ASP D O 1
ATOM 8368 N N . ARG D 1 104 ? 25.247 -29.090 -57.846 1.00 46.33 104 ARG D N 1
ATOM 8369 C CA . ARG D 1 104 ? 25.138 -29.214 -59.306 1.00 48.83 104 ARG D CA 1
ATOM 8370 C C . ARG D 1 104 ? 23.832 -29.838 -59.794 1.00 45.93 104 ARG D C 1
ATOM 8371 O O . ARG D 1 104 ? 23.298 -29.437 -60.824 1.00 48.14 104 ARG D O 1
ATOM 8379 N N . GLN D 1 105 ? 23.314 -30.811 -59.059 1.00 43.96 105 GLN D N 1
ATOM 8380 C CA . GLN D 1 105 ? 22.117 -31.500 -59.515 1.00 46.42 105 GLN D CA 1
ATOM 8381 C C . GLN D 1 105 ? 20.813 -31.131 -58.794 1.00 44.86 105 GLN D C 1
ATOM 8382 O O . GLN D 1 105 ? 19.861 -30.718 -59.450 1.00 48.43 105 GLN D O 1
ATOM 8388 N N . MET D 1 106 ? 20.772 -31.244 -57.468 1.00 39.77 106 MET D N 1
ATOM 8389 C CA . MET D 1 106 ? 19.523 -31.021 -56.715 1.00 40.85 106 MET D CA 1
ATOM 8390 C C . MET D 1 106 ? 19.031 -29.573 -56.680 1.00 34.97 106 MET D C 1
ATOM 8391 O O . MET D 1 106 ? 17.832 -29.317 -56.715 1.00 33.48 106 MET D O 1
ATOM 8396 N N . TYR D 1 107 ? 19.958 -28.626 -56.614 1.00 36.08 107 TYR D N 1
ATOM 8397 C CA . TYR D 1 107 ? 19.585 -27.231 -56.471 1.00 31.79 107 TYR D CA 1
ATOM 8398 C C . TYR D 1 107 ? 18.725 -26.731 -57.614 1.00 32.05 107 TYR D C 1
ATOM 8399 O O . TYR D 1 107 ? 17.681 -26.121 -57.385 1.00 27.05 107 TYR D O 1
ATOM 8408 N N . GLY D 1 108 ? 19.182 -26.976 -58.843 1.00 33.14 108 GLY D N 1
ATOM 8409 C CA . GLY D 1 108 ? 18.443 -26.571 -60.024 1.00 32.87 108 GLY D CA 1
ATOM 8410 C C . GLY D 1 108 ? 17.193 -27.408 -60.216 1.00 34.59 108 GLY D C 1
ATOM 8411 O O . GLY D 1 108 ? 16.185 -26.912 -60.709 1.00 38.33 108 GLY D O 1
ATOM 8412 N N . LEU D 1 109 ? 17.256 -28.681 -59.831 1.00 35.80 109 LEU D N 1
ATOM 8413 C CA . LEU D 1 109 ? 16.090 -29.565 -59.947 1.00 40.93 109 LEU D CA 1
ATOM 8414 C C . LEU D 1 109 ? 14.908 -29.053 -59.105 1.00 41.40 109 LEU D C 1
ATOM 8415 O O . LEU D 1 109 ? 13.759 -29.084 -59.542 1.00 39.38 109 LEU D O 1
ATOM 8420 N N . LEU D 1 110 ? 15.206 -28.569 -57.900 1.00 41.79 110 LEU D N 1
ATOM 8421 C CA . LEU D 1 110 ? 14.169 -28.077 -57.003 1.00 38.70 110 LEU D CA 1
ATOM 8422 C C . LEU D 1 110 ? 13.563 -26.798 -57.541 1.00 36.98 110 LEU D C 1
ATOM 8423 O O . LEU D 1 110 ? 12.514 -26.377 -57.087 1.00 35.62 110 LEU D O 1
ATOM 8428 N N . ASP D 1 111 ? 14.223 -26.172 -58.511 1.00 39.45 111 ASP D N 1
ATOM 8429 C CA . ASP D 1 111 ? 13.674 -24.959 -59.105 1.00 41.93 111 ASP D CA 1
ATOM 8430 C C . ASP D 1 111 ? 12.390 -25.313 -59.858 1.00 43.81 111 ASP D C 1
ATOM 8431 O O . ASP D 1 111 ? 11.766 -24.471 -60.472 1.00 44.55 111 ASP D O 1
ATOM 8436 N N . GLN D 1 112 ? 11.981 -26.570 -59.758 1.00 44.30 112 GLN D N 1
ATOM 8437 C CA . GLN D 1 112 ? 10.779 -27.034 -60.427 1.00 51.03 112 GLN D CA 1
ATOM 8438 C C . GLN D 1 112 ? 9.674 -27.601 -59.508 1.00 49.72 112 GLN D C 1
ATOM 8439 O O . GLN D 1 112 ? 8.670 -28.103 -60.015 1.00 51.23 112 GLN D O 1
ATOM 8445 N N . ILE D 1 113 ? 9.831 -27.538 -58.184 1.00 42.45 113 ILE D N 1
ATOM 8446 C CA . ILE D 1 113 ? 8.836 -28.193 -57.324 1.00 47.56 113 ILE D CA 1
ATOM 8447 C C . ILE D 1 113 ? 7.420 -27.596 -57.448 1.00 45.99 113 ILE D C 1
ATOM 8448 O O . ILE D 1 113 ? 6.427 -28.276 -57.208 1.00 44.04 113 ILE D O 1
ATOM 8453 N N . GLU D 1 114 ? 7.325 -26.325 -57.806 1.00 44.16 114 GLU D N 1
ATOM 8454 C CA . GLU D 1 114 ? 6.017 -25.695 -57.919 1.00 50.22 114 GLU D CA 1
ATOM 8455 C C . GLU D 1 114 ? 5.115 -26.544 -58.824 1.00 52.77 114 GLU D C 1
ATOM 8456 O O . GLU D 1 114 ? 4.051 -27.011 -58.407 1.00 49.17 114 GLU D O 1
ATOM 8462 N N . ASP D 1 115 ? 5.569 -26.759 -60.056 1.00 55.51 115 ASP D N 1
ATOM 8463 C CA . ASP D 1 115 ? 4.847 -27.590 -61.017 1.00 62.50 115 ASP D CA 1
ATOM 8464 C C . ASP D 1 115 ? 4.932 -29.075 -60.684 1.00 61.79 115 ASP D C 1
ATOM 8465 O O . ASP D 1 115 ? 3.961 -29.813 -60.862 1.00 61.88 115 ASP D O 1
ATOM 8470 N N . ALA D 1 116 ? 6.096 -29.509 -60.213 1.00 53.00 116 ALA D N 1
ATOM 8471 C CA . ALA D 1 116 ? 6.288 -30.903 -59.859 1.00 52.77 116 ALA D CA 1
ATOM 8472 C C . ALA D 1 116 ? 5.291 -31.309 -58.785 1.00 51.49 116 ALA D C 1
ATOM 8473 O O . ALA D 1 116 ? 4.685 -32.377 -58.858 1.00 54.53 116 ALA D O 1
ATOM 8475 N N . ILE D 1 117 ? 5.115 -30.448 -57.793 1.00 47.83 117 ILE D N 1
ATOM 8476 C CA . ILE D 1 117 ? 4.198 -30.739 -56.700 1.00 54.20 117 ILE D CA 1
ATOM 8477 C C . ILE D 1 117 ? 2.741 -30.817 -57.166 1.00 52.39 117 ILE D C 1
ATOM 8478 O O . ILE D 1 117 ? 1.930 -31.509 -56.562 1.00 45.35 117 ILE D O 1
ATOM 8483 N N . ALA D 1 118 ? 2.418 -30.121 -58.248 1.00 53.16 118 ALA D N 1
ATOM 8484 C CA . ALA D 1 118 ? 1.043 -30.095 -58.730 1.00 60.21 118 ALA D CA 1
ATOM 8485 C C . ALA D 1 118 ? 0.785 -31.132 -59.827 1.00 60.33 118 ALA D C 1
ATOM 8486 O O . ALA D 1 118 ? -0.286 -31.137 -60.429 1.00 58.64 118 ALA D O 1
ATOM 8488 N N . ASN D 1 119 ? 1.755 -32.021 -60.050 1.00 61.83 119 ASN D N 1
ATOM 8489 C CA . ASN D 1 119 ? 1.708 -33.009 -61.136 1.00 67.01 119 ASN D CA 1
ATOM 8490 C C . ASN D 1 119 ? 1.535 -32.283 -62.464 1.00 72.74 119 ASN D C 1
ATOM 8491 O O . ASN D 1 119 ? 0.799 -32.727 -63.347 1.00 73.54 119 ASN D O 1
ATOM 8496 N N . ASN D 1 120 ? 2.224 -31.153 -62.579 1.00 70.05 120 ASN D N 1
ATOM 8497 C CA . ASN D 1 120 ? 2.101 -30.259 -63.723 1.00 77.87 120 ASN D CA 1
ATOM 8498 C C . ASN D 1 120 ? 3.413 -30.120 -64.504 1.00 84.23 120 ASN D C 1
ATOM 8499 O O . ASN D 1 120 ? 3.630 -29.109 -65.182 1.00 83.11 120 ASN D O 1
ATOM 8504 N N . LEU D 1 121 ? 4.271 -31.139 -64.416 1.00 87.98 121 LEU D N 1
ATOM 8505 C CA . LEU D 1 121 ? 5.640 -31.055 -64.939 1.00 90.29 121 LEU D CA 1
ATOM 8506 C C . LEU D 1 121 ? 5.802 -31.376 -66.432 1.00 107.04 121 LEU D C 1
ATOM 8507 O O . LEU D 1 121 ? 5.511 -32.498 -66.870 1.00 107.09 121 LEU D O 1
ATOM 8512 N N . PRO D 1 122 ? 6.272 -30.379 -67.214 1.00 112.64 122 PRO D N 1
ATOM 8513 C CA . PRO D 1 122 ? 6.723 -30.556 -68.600 1.00 113.41 122 PRO D CA 1
ATOM 8514 C C . PRO D 1 122 ? 8.219 -30.881 -68.666 1.00 115.06 122 PRO D C 1
ATOM 8515 O O . PRO D 1 122 ? 9.037 -30.108 -68.155 1.00 110.72 122 PRO D O 1
ATOM 8519 N N . SER D 1 143 ? 31.553 -39.673 -54.462 1.00 49.92 143 SER D N 1
ATOM 8520 C CA . SER D 1 143 ? 31.472 -41.125 -54.254 1.00 57.14 143 SER D CA 1
ATOM 8521 C C . SER D 1 143 ? 32.402 -41.633 -53.145 1.00 52.28 143 SER D C 1
ATOM 8522 O O . SER D 1 143 ? 31.968 -42.388 -52.269 1.00 50.97 143 SER D O 1
ATOM 8525 N N . ASN D 1 144 ? 33.680 -41.248 -53.212 1.00 55.90 144 ASN D N 1
ATOM 8526 C CA . ASN D 1 144 ? 34.575 -41.333 -52.054 1.00 53.61 144 ASN D CA 1
ATOM 8527 C C . ASN D 1 144 ? 34.037 -40.392 -50.973 1.00 55.76 144 ASN D C 1
ATOM 8528 O O . ASN D 1 144 ? 34.161 -40.656 -49.765 1.00 48.67 144 ASN D O 1
ATOM 8533 N N . SER D 1 145 ? 33.457 -39.279 -51.431 1.00 53.97 145 SER D N 1
ATOM 8534 C CA . SER D 1 145 ? 32.799 -38.327 -50.548 1.00 49.87 145 SER D CA 1
ATOM 8535 C C . SER D 1 145 ? 31.678 -39.038 -49.821 1.00 50.23 145 SER D C 1
ATOM 8536 O O . SER D 1 145 ? 31.583 -38.981 -48.584 1.00 50.31 145 SER D O 1
ATOM 8539 N N . GLN D 1 146 ? 30.833 -39.717 -50.594 1.00 45.80 146 GLN D N 1
ATOM 8540 C CA . GLN D 1 146 ? 29.703 -40.428 -50.014 1.00 48.51 146 GLN D CA 1
ATOM 8541 C C . GLN D 1 146 ? 30.191 -41.396 -48.935 1.00 48.84 146 GLN D C 1
ATOM 8542 O O . GLN D 1 146 ? 29.673 -41.399 -47.817 1.00 46.21 146 GLN D O 1
ATOM 8548 N N . HIS D 1 147 ? 31.211 -42.187 -49.265 1.00 42.04 147 HIS D N 1
ATOM 8549 C CA . HIS D 1 147 ? 31.773 -43.144 -48.316 1.00 43.05 147 HIS D CA 1
ATOM 8550 C C . HIS D 1 147 ? 32.223 -42.448 -47.023 1.00 48.37 147 HIS D C 1
ATOM 8551 O O . HIS D 1 147 ? 31.724 -42.759 -45.938 1.00 44.98 147 HIS D O 1
ATOM 8558 N N . ALA D 1 148 ? 33.151 -41.497 -47.150 1.00 45.95 148 ALA D N 1
ATOM 8559 C CA . ALA D 1 148 ? 33.666 -40.748 -46.002 1.00 51.11 148 ALA D CA 1
ATOM 8560 C C . ALA D 1 148 ? 32.545 -40.126 -45.158 1.00 46.08 148 ALA D C 1
ATOM 8561 O O . ALA D 1 148 ? 32.598 -40.154 -43.935 1.00 44.38 148 ALA D O 1
ATOM 8563 N N . GLY D 1 149 ? 31.532 -39.578 -45.819 1.00 47.06 149 GLY D N 1
ATOM 8564 C CA . GLY D 1 149 ? 30.381 -39.032 -45.122 1.00 43.57 149 GLY D CA 1
ATOM 8565 C C . GLY D 1 149 ? 29.600 -40.049 -44.301 1.00 45.78 149 GLY D C 1
ATOM 8566 O O . GLY D 1 149 ? 28.973 -39.685 -43.314 1.00 52.33 149 GLY D O 1
ATOM 8567 N N . SER D 1 150 ? 29.624 -41.318 -44.700 1.00 39.83 150 SER D N 1
ATOM 8568 C CA . SER D 1 150 ? 28.837 -42.339 -44.007 1.00 46.92 150 SER D CA 1
ATOM 8569 C C . SER D 1 150 ? 29.503 -42.903 -42.733 1.00 45.09 150 SER D C 1
ATOM 8570 O O . SER D 1 150 ? 28.845 -43.538 -41.909 1.00 41.11 150 SER D O 1
ATOM 8573 N N . LEU D 1 151 ? 30.804 -42.674 -42.581 1.00 39.47 151 LEU D N 1
ATOM 8574 C CA . LEU D 1 151 ? 31.560 -43.288 -41.504 1.00 41.00 151 LEU D CA 1
ATOM 8575 C C . LEU D 1 151 ? 31.055 -42.892 -40.111 1.00 49.06 151 LEU D C 1
ATOM 8576 O O . LEU D 1 151 ? 30.801 -43.757 -39.273 1.00 51.11 151 LEU D O 1
ATOM 8581 N N . GLY D 1 152 ? 30.890 -41.598 -39.856 1.00 50.40 152 GLY D N 1
ATOM 8582 C CA . GLY D 1 152 ? 30.358 -41.159 -38.571 1.00 49.31 152 GLY D CA 1
ATOM 8583 C C . GLY D 1 152 ? 29.026 -41.812 -38.237 1.00 53.03 152 GLY D C 1
ATOM 8584 O O . GLY D 1 152 ? 28.870 -42.404 -37.160 1.00 49.86 152 GLY D O 1
ATOM 8585 N N . PRO D 1 153 ? 28.048 -41.702 -39.157 1.00 46.96 153 PRO D N 1
ATOM 8586 C CA . PRO D 1 153 ? 26.740 -42.336 -38.967 1.00 45.18 153 PRO D CA 1
ATOM 8587 C C . PRO D 1 153 ? 26.889 -43.819 -38.667 1.00 49.02 153 PRO D C 1
ATOM 8588 O O . PRO D 1 153 ? 26.241 -44.350 -37.763 1.00 44.73 153 PRO D O 1
ATOM 8592 N N . ALA D 1 154 ? 27.748 -44.480 -39.433 1.00 50.86 154 ALA D N 1
ATOM 8593 C CA . ALA D 1 154 ? 28.032 -45.896 -39.224 1.00 48.51 154 ALA D CA 1
ATOM 8594 C C . ALA D 1 154 ? 28.607 -46.178 -37.827 1.00 49.14 154 ALA D C 1
ATOM 8595 O O . ALA D 1 154 ? 28.299 -47.210 -37.228 1.00 49.28 154 ALA D O 1
ATOM 8597 N N . ARG D 1 155 ? 29.435 -45.263 -37.314 1.00 48.62 155 ARG D N 1
ATOM 8598 C CA . ARG D 1 155 ? 29.929 -45.346 -35.935 1.00 49.40 155 ARG D CA 1
ATOM 8599 C C . ARG D 1 155 ? 28.755 -45.293 -34.982 1.00 55.08 155 ARG D C 1
ATOM 8600 O O . ARG D 1 155 ? 28.631 -46.123 -34.078 1.00 53.58 155 ARG D O 1
ATOM 8608 N N . GLY D 1 156 ? 27.912 -44.281 -35.180 1.00 49.54 156 GLY D N 1
ATOM 8609 C CA . GLY D 1 156 ? 26.730 -44.096 -34.370 1.00 49.49 156 GLY D CA 1
ATOM 8610 C C . GLY D 1 156 ? 25.875 -45.349 -34.314 1.00 55.56 156 GLY D C 1
ATOM 8611 O O . GLY D 1 156 ? 25.384 -45.713 -33.243 1.00 54.74 156 GLY D O 1
ATOM 8612 N N . LEU D 1 157 ? 25.702 -46.017 -35.457 1.00 50.98 157 LEU D N 1
ATOM 8613 C CA . LEU D 1 157 ? 24.862 -47.214 -35.520 1.00 51.47 157 LEU D CA 1
ATOM 8614 C C . LEU D 1 157 ? 25.491 -48.379 -34.778 1.00 56.28 157 LEU D C 1
ATOM 8615 O O . LEU D 1 157 ? 24.787 -49.182 -34.159 1.00 55.82 157 LEU D O 1
ATOM 8620 N N . ALA D 1 158 ? 26.815 -48.483 -34.854 1.00 54.57 158 ALA D N 1
ATOM 8621 C CA . ALA D 1 158 ? 27.523 -49.542 -34.142 1.00 55.94 158 ALA D CA 1
ATOM 8622 C C . ALA D 1 158 ? 27.279 -49.453 -32.638 1.00 56.31 158 ALA D C 1
ATOM 8623 O O . ALA D 1 158 ? 27.464 -50.435 -31.916 1.00 59.66 158 ALA D O 1
ATOM 8625 N N . LYS D 1 159 ? 26.861 -48.282 -32.168 1.00 54.13 159 LYS D N 1
ATOM 8626 C CA . LYS D 1 159 ? 26.568 -48.106 -30.745 1.00 64.23 159 LYS D CA 1
ATOM 8627 C C . LYS D 1 159 ? 25.147 -48.533 -30.391 1.00 62.51 159 LYS D C 1
ATOM 8628 O O . LYS D 1 159 ? 24.845 -48.751 -29.222 1.00 63.18 159 LYS D O 1
ATOM 8634 N N . LEU D 1 160 ? 24.284 -48.652 -31.399 1.00 63.07 160 LEU D N 1
ATOM 8635 C CA . LEU D 1 160 ? 22.859 -48.939 -31.178 1.00 62.67 160 LEU D CA 1
ATOM 8636 C C . LEU D 1 160 ? 22.513 -50.430 -31.163 1.00 61.00 160 LEU D C 1
ATOM 8637 O O . LEU D 1 160 ? 21.380 -50.816 -30.873 1.00 66.09 160 LEU D O 1
ATOM 8642 N N . ILE D 1 161 ? 23.483 -51.273 -31.475 1.00 58.15 161 ILE D N 1
ATOM 8643 C CA . ILE D 1 161 ? 23.208 -52.694 -31.581 1.00 58.12 161 ILE D CA 1
ATOM 8644 C C . ILE D 1 161 ? 24.416 -53.538 -31.202 1.00 59.64 161 ILE D C 1
ATOM 8645 O O . ILE D 1 161 ? 25.486 -53.010 -30.875 1.00 63.05 161 ILE D O 1
ATOM 8650 N N . ASP D 1 162 ? 24.239 -54.855 -31.246 1.00 61.55 162 ASP D N 1
ATOM 8651 C CA . ASP D 1 162 ? 25.312 -55.774 -30.895 1.00 63.43 162 ASP D CA 1
ATOM 8652 C C . ASP D 1 162 ? 25.280 -57.012 -31.787 1.00 66.74 162 ASP D C 1
ATOM 8653 O O . ASP D 1 162 ? 24.304 -57.774 -31.778 1.00 69.18 162 ASP D O 1
ATOM 8658 N N . LEU D 1 163 ? 26.350 -57.197 -32.560 1.00 66.28 163 LEU D N 1
ATOM 8659 C CA . LEU D 1 163 ? 26.483 -58.347 -33.457 1.00 62.88 163 LEU D CA 1
ATOM 8660 C C . LEU D 1 163 ? 27.666 -59.217 -33.042 1.00 60.95 163 LEU D C 1
ATOM 8661 O O . LEU D 1 163 ? 28.290 -59.880 -33.870 1.00 58.81 163 LEU D O 1
ATOM 8666 N N . SER D 1 164 ? 27.964 -59.201 -31.747 1.00 64.46 164 SER D N 1
ATOM 8667 C CA . SER D 1 164 ? 29.049 -59.994 -31.188 1.00 63.29 164 SER D CA 1
ATOM 8668 C C . SER D 1 164 ? 28.799 -61.496 -31.312 1.00 63.87 164 SER D C 1
ATOM 8669 O O . SER D 1 164 ? 27.663 -61.934 -31.532 1.00 59.18 164 SER D O 1
ATOM 8672 N N . GLY D 1 165 ? 29.873 -62.274 -31.174 1.00 63.14 165 GLY D N 1
ATOM 8673 C CA . GLY D 1 165 ? 29.782 -63.723 -31.134 1.00 66.27 165 GLY D CA 1
ATOM 8674 C C . GLY D 1 165 ? 29.453 -64.406 -32.448 1.00 66.65 165 GLY D C 1
ATOM 8675 O O . GLY D 1 165 ? 28.440 -65.112 -32.556 1.00 61.08 165 GLY D O 1
ATOM 8676 N N . GLY D 1 166 ? 30.308 -64.188 -33.444 1.00 56.01 166 GLY D N 1
ATOM 8677 C CA . GLY D 1 166 ? 30.219 -64.880 -34.716 1.00 52.89 166 GLY D CA 1
ATOM 8678 C C . GLY D 1 166 ? 28.885 -64.838 -35.444 1.00 60.16 166 GLY D C 1
ATOM 8679 O O . GLY D 1 166 ? 28.292 -65.884 -35.719 1.00 61.66 166 GLY D O 1
ATOM 8680 N N . LYS D 1 167 ? 28.416 -63.644 -35.788 1.00 57.10 167 LYS D N 1
ATOM 8681 C CA . LYS D 1 167 ? 27.158 -63.537 -36.513 1.00 55.89 167 LYS D CA 1
ATOM 8682 C C . LYS D 1 167 ? 27.398 -63.391 -38.013 1.00 49.81 167 LYS D C 1
ATOM 8683 O O . LYS D 1 167 ? 28.526 -63.186 -38.449 1.00 51.50 167 LYS D O 1
ATOM 8689 N N . LYS D 1 168 ? 26.330 -63.513 -38.791 1.00 49.83 168 LYS D N 1
ATOM 8690 C CA . LYS D 1 168 ? 26.371 -63.288 -40.231 1.00 48.10 168 LYS D CA 1
ATOM 8691 C C . LYS D 1 168 ? 25.469 -62.118 -40.612 1.00 52.79 168 LYS D C 1
ATOM 8692 O O . LYS D 1 168 ? 24.278 -62.109 -40.283 1.00 50.28 168 LYS D O 1
ATOM 8698 N N . LEU D 1 169 ? 26.041 -61.137 -41.308 1.00 45.84 169 LEU D N 1
ATOM 8699 C CA . LEU D 1 169 ? 25.357 -59.880 -41.581 1.00 41.86 169 LEU D CA 1
ATOM 8700 C C . LEU D 1 169 ? 25.184 -59.632 -43.070 1.00 48.23 169 LEU D C 1
ATOM 8701 O O . LEU D 1 169 ? 26.147 -59.685 -43.826 1.00 46.85 169 LEU D O 1
ATOM 8706 N N . LEU D 1 170 ? 23.955 -59.344 -43.487 1.00 49.56 170 LEU D N 1
ATOM 8707 C CA . LEU D 1 170 ? 23.684 -59.037 -44.882 1.00 49.38 170 LEU D CA 1
ATOM 8708 C C . LEU D 1 170 ? 23.311 -57.562 -45.018 1.00 51.03 170 LEU D C 1
ATOM 8709 O O . LEU D 1 170 ? 22.353 -57.098 -44.398 1.00 49.56 170 LEU D O 1
ATOM 8714 N N . ASP D 1 171 ? 24.083 -56.824 -45.811 1.00 48.54 171 ASP D N 1
ATOM 8715 C CA . ASP D 1 171 ? 23.829 -55.400 -46.012 1.00 50.53 171 ASP D CA 1
ATOM 8716 C C . ASP D 1 171 ? 23.228 -55.215 -47.399 1.00 50.97 171 ASP D C 1
ATOM 8717 O O . ASP D 1 171 ? 23.949 -55.071 -48.382 1.00 50.83 171 ASP D O 1
ATOM 8722 N N . VAL D 1 172 ? 21.913 -55.258 -47.499 1.00 52.81 172 VAL D N 1
ATOM 8723 C CA . VAL D 1 172 ? 21.268 -55.203 -48.798 1.00 53.69 172 VAL D CA 1
ATOM 8724 C C . VAL D 1 172 ? 21.319 -53.813 -49.410 1.00 55.42 172 VAL D C 1
ATOM 8725 O O . VAL D 1 172 ? 20.603 -52.929 -48.997 1.00 60.71 172 VAL D O 1
ATOM 8729 N N . GLY D 1 173 ? 22.178 -53.628 -50.397 1.00 49.46 173 GLY D N 1
ATOM 8730 C CA . GLY D 1 173 ? 22.336 -52.335 -51.023 1.00 52.70 173 GLY D CA 1
ATOM 8731 C C . GLY D 1 173 ? 23.445 -51.521 -50.400 1.00 56.11 173 GLY D C 1
ATOM 8732 O O . GLY D 1 173 ? 23.480 -50.310 -50.535 1.00 53.26 173 GLY D O 1
ATOM 8733 N N . GLY D 1 174 ? 24.356 -52.207 -49.722 1.00 55.22 174 GLY D N 1
ATOM 8734 C CA . GLY D 1 174 ? 25.380 -51.586 -48.909 1.00 41.28 174 GLY D CA 1
ATOM 8735 C C . GLY D 1 174 ? 26.353 -50.641 -49.568 1.00 47.08 174 GLY D C 1
ATOM 8736 O O . GLY D 1 174 ? 27.163 -50.033 -48.896 1.00 43.15 174 GLY D O 1
ATOM 8737 N N . GLY D 1 175 ? 26.280 -50.506 -50.881 1.00 50.99 175 GLY D N 1
ATOM 8738 C CA . GLY D 1 175 ? 27.156 -49.585 -51.575 1.00 50.07 175 GLY D CA 1
ATOM 8739 C C . GLY D 1 175 ? 28.627 -49.882 -51.388 1.00 47.93 175 GLY D C 1
ATOM 8740 O O . GLY D 1 175 ? 29.044 -51.012 -51.489 1.00 47.09 175 GLY D O 1
ATOM 8741 N N . THR D 1 176 ? 29.416 -48.856 -51.126 1.00 40.33 176 THR D N 1
ATOM 8742 C CA . THR D 1 176 ? 30.842 -49.033 -50.978 1.00 39.36 176 THR D CA 1
ATOM 8743 C C . THR D 1 176 ? 31.200 -49.626 -49.628 1.00 45.02 176 THR D C 1
ATOM 8744 O O . THR D 1 176 ? 32.354 -49.735 -49.276 1.00 37.25 176 THR D O 1
ATOM 8748 N N . GLY D 1 177 ? 30.185 -50.012 -48.873 1.00 47.69 177 GLY D N 1
ATOM 8749 C CA . GLY D 1 177 ? 30.400 -50.764 -47.647 1.00 45.14 177 GLY D CA 1
ATOM 8750 C C . GLY D 1 177 ? 30.865 -50.045 -46.390 1.00 42.20 177 GLY D C 1
ATOM 8751 O O . GLY D 1 177 ? 31.415 -50.693 -45.517 1.00 41.18 177 GLY D O 1
ATOM 8752 N N . ALA D 1 178 ? 30.646 -48.736 -46.277 1.00 40.03 178 ALA D N 1
ATOM 8753 C CA . ALA D 1 178 ? 31.081 -48.012 -45.079 1.00 43.86 178 ALA D CA 1
ATOM 8754 C C . ALA D 1 178 ? 30.425 -48.542 -43.795 1.00 40.93 178 ALA D C 1
ATOM 8755 O O . ALA D 1 178 ? 31.017 -48.511 -42.726 1.00 36.91 178 ALA D O 1
ATOM 8757 N N . PHE D 1 179 ? 29.192 -49.012 -43.899 1.00 44.23 179 PHE D N 1
ATOM 8758 C CA . PHE D 1 179 ? 28.514 -49.574 -42.740 1.00 40.33 179 PHE D CA 1
ATOM 8759 C C . PHE D 1 179 ? 28.993 -50.985 -42.424 1.00 37.39 179 PHE D C 1
ATOM 8760 O O . PHE D 1 179 ? 29.250 -51.314 -41.270 1.00 41.96 179 PHE D O 1
ATOM 8768 N N . ALA D 1 180 ? 29.113 -51.818 -43.446 1.00 38.50 180 ALA D N 1
ATOM 8769 C CA . ALA D 1 180 ? 29.657 -53.153 -43.259 1.00 40.06 180 ALA D CA 1
ATOM 8770 C C . ALA D 1 180 ? 31.035 -53.059 -42.608 1.00 39.32 180 ALA D C 1
ATOM 8771 O O . ALA D 1 180 ? 31.325 -53.760 -41.641 1.00 41.60 180 ALA D O 1
ATOM 8773 N N . ILE D 1 181 ? 31.865 -52.161 -43.128 1.00 39.34 181 ILE D N 1
ATOM 8774 C CA . ILE D 1 181 ? 33.244 -52.008 -42.683 1.00 38.77 181 ILE D CA 1
ATOM 8775 C C . ILE D 1 181 ? 33.319 -51.505 -41.247 1.00 42.97 181 ILE D C 1
ATOM 8776 O O . ILE D 1 181 ? 34.093 -52.019 -40.442 1.00 40.78 181 ILE D O 1
ATOM 8781 N N . THR D 1 182 ? 32.493 -50.513 -40.925 1.00 41.53 182 THR D N 1
ATOM 8782 C CA . THR D 1 182 ? 32.457 -49.947 -39.575 1.00 42.46 182 THR D CA 1
ATOM 8783 C C . THR D 1 182 ? 31.992 -50.981 -38.540 1.00 42.79 182 THR D C 1
ATOM 8784 O O . THR D 1 182 ? 32.510 -51.033 -37.426 1.00 38.39 182 THR D O 1
ATOM 8788 N N . LEU D 1 183 ? 30.997 -51.785 -38.914 1.00 40.49 183 LEU D N 1
ATOM 8789 C CA . LEU D 1 183 ? 30.447 -52.789 -38.018 1.00 38.23 183 LEU D CA 1
ATOM 8790 C C . LEU D 1 183 ? 31.405 -53.973 -37.813 1.00 46.20 183 LEU D C 1
ATOM 8791 O O . LEU D 1 183 ? 31.452 -54.552 -36.722 1.00 42.60 183 LEU D O 1
ATOM 8796 N N . CYS D 1 184 ? 32.167 -54.333 -38.850 1.00 39.19 184 CYS D N 1
ATOM 8797 C CA . CYS D 1 184 ? 33.189 -55.375 -38.686 1.00 44.42 184 CYS D CA 1
ATOM 8798 C C . CYS D 1 184 ? 34.345 -54.937 -37.802 1.00 45.03 184 CYS D C 1
ATOM 8799 O O . CYS D 1 184 ? 34.894 -55.748 -37.058 1.00 48.00 184 CYS D O 1
ATOM 8802 N N . LYS D 1 185 ? 34.722 -53.663 -37.894 1.00 49.52 185 LYS D N 1
ATOM 8803 C CA . LYS D 1 185 ? 35.756 -53.113 -37.021 1.00 48.80 185 LYS D CA 1
ATOM 8804 C C . LYS D 1 185 ? 35.270 -53.189 -35.586 1.00 49.66 185 LYS D C 1
ATOM 8805 O O . LYS D 1 185 ? 36.052 -53.439 -34.669 1.00 55.76 185 LYS D O 1
ATOM 8811 N N . ALA D 1 186 ? 33.965 -53.004 -35.408 1.00 47.24 186 ALA D N 1
ATOM 8812 C CA . ALA D 1 186 ? 33.347 -52.997 -34.084 1.00 51.00 186 ALA D CA 1
ATOM 8813 C C . ALA D 1 186 ? 33.250 -54.389 -33.455 1.00 49.30 186 ALA D C 1
ATOM 8814 O O . ALA D 1 186 ? 33.530 -54.568 -32.264 1.00 46.13 186 ALA D O 1
ATOM 8816 N N . PHE D 1 187 ? 32.844 -55.360 -34.266 1.00 47.96 187 PHE D N 1
ATOM 8817 C CA . PHE D 1 187 ? 32.594 -56.722 -33.794 1.00 49.52 187 PHE D CA 1
ATOM 8818 C C . PHE D 1 187 ? 33.570 -57.769 -34.358 1.00 50.53 187 PHE D C 1
ATOM 8819 O O . PHE D 1 187 ? 33.549 -58.107 -35.544 1.00 45.06 187 PHE D O 1
ATOM 8827 N N . ALA D 1 188 ? 34.411 -58.268 -33.459 1.00 53.76 188 ALA D N 1
ATOM 8828 C CA . ALA D 1 188 ? 35.518 -59.158 -33.773 1.00 55.71 188 ALA D CA 1
ATOM 8829 C C . ALA D 1 188 ? 35.239 -60.173 -34.860 1.00 53.82 188 ALA D C 1
ATOM 8830 O O . ALA D 1 188 ? 35.983 -60.252 -35.843 1.00 55.81 188 ALA D O 1
ATOM 8832 N N . ASP D 1 189 ? 34.201 -60.979 -34.681 1.00 47.67 189 ASP D N 1
ATOM 8833 C CA . ASP D 1 189 ? 33.988 -62.068 -35.631 1.00 54.62 189 ASP D CA 1
ATOM 8834 C C . ASP D 1 189 ? 32.766 -61.898 -36.519 1.00 53.00 189 ASP D C 1
ATOM 8835 O O . ASP D 1 189 ? 32.198 -62.877 -36.997 1.00 48.59 189 ASP D O 1
ATOM 8840 N N . LEU D 1 190 ? 32.375 -60.650 -36.748 1.00 48.41 190 LEU D N 1
ATOM 8841 C CA . LEU D 1 190 ? 31.279 -60.367 -37.659 1.00 46.09 190 LEU D CA 1
ATOM 8842 C C . LEU D 1 190 ? 31.731 -60.630 -39.094 1.00 42.98 190 LEU D C 1
ATOM 8843 O O . LEU D 1 190 ? 32.760 -60.106 -39.523 1.00 43.50 190 LEU D O 1
ATOM 8848 N N . ALA D 1 191 ? 30.987 -61.472 -39.815 1.00 45.41 191 ALA D N 1
ATOM 8849 C CA . ALA D 1 191 ? 31.201 -61.670 -41.249 1.00 41.66 191 ALA D CA 1
ATOM 8850 C C . ALA D 1 191 ? 30.101 -60.931 -42.004 1.00 49.87 191 ALA D C 1
ATOM 8851 O O . ALA D 1 191 ? 28.922 -61.027 -41.649 1.00 45.52 191 ALA D O 1
ATOM 8853 N N . ALA D 1 192 ? 30.478 -60.191 -43.041 1.00 44.30 192 ALA D N 1
ATOM 8854 C CA . ALA D 1 192 ? 29.495 -59.431 -43.786 1.00 41.08 192 ALA D CA 1
ATOM 8855 C C . ALA D 1 192 ? 29.439 -59.807 -45.261 1.00 44.64 192 ALA D C 1
ATOM 8856 O O . ALA D 1 192 ? 30.459 -60.104 -45.889 1.00 44.65 192 ALA D O 1
ATOM 8858 N N . THR D 1 193 ? 28.223 -59.797 -45.795 1.00 42.56 193 THR D N 1
ATOM 8859 C CA . THR D 1 193 ? 27.985 -59.906 -47.224 1.00 48.65 193 THR D CA 1
ATOM 8860 C C . THR D 1 193 ? 27.320 -58.617 -47.672 1.00 49.25 193 THR D C 1
ATOM 8861 O O . THR D 1 193 ? 26.305 -58.207 -47.098 1.00 49.36 193 THR D O 1
ATOM 8865 N N . ILE D 1 194 ? 27.894 -57.981 -48.688 1.00 43.71 194 ILE D N 1
ATOM 8866 C CA . ILE D 1 194 ? 27.300 -56.798 -49.288 1.00 44.55 194 ILE D CA 1
ATOM 8867 C C . ILE D 1 194 ? 26.744 -57.125 -50.675 1.00 54.53 194 ILE D C 1
ATOM 8868 O O . ILE D 1 194 ? 27.427 -57.747 -51.499 1.00 50.81 194 ILE D O 1
ATOM 8873 N N . VAL D 1 195 ? 25.508 -56.698 -50.928 1.00 50.36 195 VAL D N 1
ATOM 8874 C CA . VAL D 1 195 ? 24.850 -56.926 -52.208 1.00 53.20 195 VAL D CA 1
ATOM 8875 C C . VAL D 1 195 ? 24.619 -55.599 -52.929 1.00 58.22 195 VAL D C 1
ATOM 8876 O O . VAL D 1 195 ? 23.840 -54.771 -52.466 1.00 60.24 195 VAL D O 1
ATOM 8880 N N . ASP D 1 196 ? 25.294 -55.393 -54.056 1.00 58.60 196 ASP D N 1
ATOM 8881 C CA . ASP D 1 196 ? 25.158 -54.141 -54.804 1.00 59.88 196 ASP D CA 1
ATOM 8882 C C . ASP D 1 196 ? 25.745 -54.229 -56.221 1.00 59.48 196 ASP D C 1
ATOM 8883 O O . ASP D 1 196 ? 26.191 -55.289 -56.646 1.00 64.08 196 ASP D O 1
ATOM 8888 N N . PHE D 1 197 ? 25.742 -53.111 -56.943 1.00 63.89 197 PHE D N 1
ATOM 8889 C CA . PHE D 1 197 ? 26.181 -53.074 -58.340 1.00 65.97 197 PHE D CA 1
ATOM 8890 C C . PHE D 1 197 ? 27.696 -53.165 -58.541 1.00 68.32 197 PHE D C 1
ATOM 8891 O O . PHE D 1 197 ? 28.475 -52.724 -57.693 1.00 64.93 197 PHE D O 1
ATOM 8899 N N . PRO D 1 198 ? 28.108 -53.728 -59.688 1.00 66.08 198 PRO D N 1
ATOM 8900 C CA . PRO D 1 198 ? 29.502 -53.969 -60.083 1.00 64.37 198 PRO D CA 1
ATOM 8901 C C . PRO D 1 198 ? 30.407 -52.762 -59.859 1.00 67.45 198 PRO D C 1
ATOM 8902 O O . PRO D 1 198 ? 31.429 -52.849 -59.168 1.00 62.87 198 PRO D O 1
ATOM 8906 N N . ASN D 1 199 ? 30.029 -51.642 -60.463 1.00 70.32 199 ASN D N 1
ATOM 8907 C CA . ASN D 1 199 ? 30.769 -50.397 -60.314 1.00 70.95 199 ASN D CA 1
ATOM 8908 C C . ASN D 1 199 ? 31.098 -50.065 -58.846 1.00 67.36 199 ASN D C 1
ATOM 8909 O O . ASN D 1 199 ? 32.270 -49.876 -58.495 1.00 60.06 199 ASN D O 1
ATOM 8914 N N . VAL D 1 200 ? 30.065 -50.009 -57.998 1.00 66.42 200 VAL D N 1
ATOM 8915 C CA . VAL D 1 200 ? 30.248 -49.734 -56.568 1.00 62.86 200 VAL D CA 1
ATOM 8916 C C . VAL D 1 200 ? 31.043 -50.837 -55.873 1.00 58.00 200 VAL D C 1
ATOM 8917 O O . VAL D 1 200 ? 31.853 -50.549 -54.994 1.00 53.69 200 VAL D O 1
ATOM 8921 N N . ALA D 1 201 ? 30.803 -52.089 -56.268 1.00 61.09 201 ALA D N 1
ATOM 8922 C CA . ALA D 1 201 ? 31.500 -53.234 -55.686 1.00 57.88 201 ALA D CA 1
ATOM 8923 C C . ALA D 1 201 ? 33.006 -53.070 -55.831 1.00 54.98 201 ALA D C 1
ATOM 8924 O O . ALA D 1 201 ? 33.758 -53.282 -54.874 1.00 54.46 201 ALA D O 1
ATOM 8926 N N . ALA D 1 202 ? 33.430 -52.686 -57.032 1.00 53.63 202 ALA D N 1
ATOM 8927 C CA . ALA D 1 202 ? 34.835 -52.463 -57.337 1.00 52.98 202 ALA D CA 1
ATOM 8928 C C . ALA D 1 202 ? 35.461 -51.490 -56.351 1.00 55.37 202 ALA D C 1
ATOM 8929 O O . ALA D 1 202 ? 36.559 -51.728 -55.840 1.00 56.41 202 ALA D O 1
ATOM 8931 N N . LEU D 1 203 ? 34.769 -50.387 -56.086 1.00 51.74 203 LEU D N 1
ATOM 8932 C CA . LEU D 1 203 ? 35.270 -49.409 -55.123 1.00 58.37 203 LEU D CA 1
ATOM 8933 C C . LEU D 1 203 ? 35.175 -49.952 -53.679 1.00 52.75 203 LEU D C 1
ATOM 8934 O O . LEU D 1 203 ? 36.073 -49.743 -52.862 1.00 50.64 203 LEU D O 1
ATOM 8939 N N . GLY D 1 204 ? 34.089 -50.657 -53.385 1.00 49.28 204 GLY D N 1
ATOM 8940 C CA . GLY D 1 204 ? 33.928 -51.344 -52.116 1.00 52.02 204 GLY D CA 1
ATOM 8941 C C . GLY D 1 204 ? 35.018 -52.362 -51.796 1.00 51.61 204 GLY D C 1
ATOM 8942 O O . GLY D 1 204 ? 35.487 -52.418 -50.660 1.00 49.16 204 GLY D O 1
ATOM 8943 N N . LYS D 1 205 ? 35.406 -53.171 -52.764 1.00 50.29 205 LYS D N 1
ATOM 8944 C CA . LYS D 1 205 ? 36.446 -54.142 -52.502 1.00 46.88 205 LYS D CA 1
ATOM 8945 C C . LYS D 1 205 ? 37.695 -53.420 -52.049 1.00 52.22 205 LYS D C 1
ATOM 8946 O O . LYS D 1 205 ? 38.446 -53.916 -51.230 1.00 51.05 205 LYS D O 1
ATOM 8952 N N . GLY D 1 206 ? 37.899 -52.226 -52.575 1.00 49.37 206 GLY D N 1
ATOM 8953 C CA . GLY D 1 206 ? 39.077 -51.462 -52.262 1.00 46.03 206 GLY D CA 1
ATOM 8954 C C . GLY D 1 206 ? 39.046 -50.850 -50.893 1.00 52.71 206 GLY D C 1
ATOM 8955 O O . GLY D 1 206 ? 40.072 -50.702 -50.262 1.00 57.81 206 GLY D O 1
ATOM 8956 N N . TYR D 1 207 ? 37.869 -50.485 -50.426 1.00 51.53 207 TYR D N 1
ATOM 8957 C CA . TYR D 1 207 ? 37.762 -49.917 -49.100 1.00 53.62 207 TYR D CA 1
ATOM 8958 C C . TYR D 1 207 ? 37.909 -51.019 -48.065 1.00 44.84 207 TYR D C 1
ATOM 8959 O O . TYR D 1 207 ? 38.466 -50.816 -47.010 1.00 45.77 207 TYR D O 1
ATOM 8968 N N . VAL D 1 208 ? 37.401 -52.191 -48.397 1.00 46.53 208 VAL D N 1
ATOM 8969 C CA . VAL D 1 208 ? 37.500 -53.356 -47.541 1.00 53.90 208 VAL D CA 1
ATOM 8970 C C . VAL D 1 208 ? 38.956 -53.714 -47.291 1.00 57.93 208 VAL D C 1
ATOM 8971 O O . VAL D 1 208 ? 39.333 -54.037 -46.175 1.00 53.47 208 VAL D O 1
ATOM 8975 N N . GLU D 1 209 ? 39.767 -53.672 -48.340 1.00 52.21 209 GLU D N 1
ATOM 8976 C CA . GLU D 1 209 ? 41.168 -54.002 -48.204 1.00 50.78 209 GLU D CA 1
ATOM 8977 C C . GLU D 1 209 ? 41.892 -52.927 -47.439 1.00 57.03 209 GLU D C 1
ATOM 8978 O O . GLU D 1 209 ? 42.756 -53.209 -46.628 1.00 60.07 209 GLU D O 1
ATOM 8984 N N . LYS D 1 210 ? 41.545 -51.681 -47.704 1.00 57.32 210 LYS D N 1
ATOM 8985 C CA . LYS D 1 210 ? 42.171 -50.580 -47.004 1.00 56.27 210 LYS D CA 1
ATOM 8986 C C . LYS D 1 210 ? 41.979 -50.785 -45.518 1.00 60.92 210 LYS D C 1
ATOM 8987 O O . LYS D 1 210 ? 42.737 -50.287 -44.705 1.00 62.88 210 LYS D O 1
ATOM 8993 N N . ALA D 1 211 ? 40.949 -51.537 -45.176 1.00 56.23 211 ALA D N 1
ATOM 8994 C CA . ALA D 1 211 ? 40.632 -51.813 -43.794 1.00 64.30 211 ALA D CA 1
ATOM 8995 C C . ALA D 1 211 ? 41.193 -53.160 -43.387 1.00 59.43 211 ALA D C 1
ATOM 8996 O O . ALA D 1 211 ? 41.325 -53.445 -42.212 1.00 61.62 211 ALA D O 1
ATOM 8998 N N . GLY D 1 212 ? 41.504 -53.990 -44.371 1.00 53.48 212 GLY D N 1
ATOM 8999 C CA . GLY D 1 212 ? 42.046 -55.305 -44.114 1.00 53.69 212 GLY D CA 1
ATOM 9000 C C . GLY D 1 212 ? 40.968 -56.289 -43.746 1.00 50.35 212 GLY D C 1
ATOM 9001 O O . GLY D 1 212 ? 41.203 -57.240 -43.025 1.00 49.95 212 GLY D O 1
ATOM 9002 N N . LEU D 1 213 ? 39.773 -56.061 -44.253 1.00 47.29 213 LEU D N 1
ATOM 9003 C CA . LEU D 1 213 ? 38.659 -56.920 -43.899 1.00 48.45 213 LEU D CA 1
ATOM 9004 C C . LEU D 1 213 ? 38.344 -57.935 -44.984 1.00 44.94 213 LEU D C 1
ATOM 9005 O O . LEU D 1 213 ? 37.314 -58.598 -44.936 1.00 48.65 213 LEU D O 1
ATOM 9010 N N . SER D 1 214 ? 39.235 -58.072 -45.957 1.00 47.64 214 SER D N 1
ATOM 9011 C CA . SER D 1 214 ? 38.940 -58.918 -47.110 1.00 49.65 214 SER D CA 1
ATOM 9012 C C . SER D 1 214 ? 38.539 -60.336 -46.701 1.00 50.69 214 SER D C 1
ATOM 9013 O O . SER D 1 214 ? 37.782 -61.020 -47.404 1.00 50.69 214 SER D O 1
ATOM 9016 N N . ASP D 1 215 ? 39.039 -60.762 -45.549 1.00 48.52 215 ASP D N 1
ATOM 9017 C CA . ASP D 1 215 ? 38.738 -62.085 -45.026 1.00 53.70 215 ASP D CA 1
ATOM 9018 C C . ASP D 1 215 ? 37.278 -62.199 -44.577 1.00 48.93 215 ASP D C 1
ATOM 9019 O O . ASP D 1 215 ? 36.679 -63.279 -44.644 1.00 47.92 215 ASP D O 1
ATOM 9024 N N . ARG D 1 216 ? 36.707 -61.080 -44.138 1.00 45.22 216 ARG D N 1
ATOM 9025 C CA . ARG D 1 216 ? 35.376 -61.089 -43.518 1.00 49.58 216 ARG D CA 1
ATOM 9026 C C . ARG D 1 216 ? 34.246 -60.439 -44.325 1.00 45.23 216 ARG D C 1
ATOM 9027 O O . ARG D 1 216 ? 33.075 -60.719 -44.082 1.00 47.61 216 ARG D O 1
ATOM 9035 N N . ILE D 1 217 ? 34.579 -59.580 -45.282 1.00 47.28 217 ILE D N 1
ATOM 9036 C CA . ILE D 1 217 ? 33.539 -58.948 -46.093 1.00 45.16 217 ILE D CA 1
ATOM 9037 C C . ILE D 1 217 ? 33.590 -59.376 -47.554 1.00 44.26 217 ILE D C 1
ATOM 9038 O O . ILE D 1 217 ? 34.628 -59.292 -48.198 1.00 50.44 217 ILE D O 1
ATOM 9043 N N . GLU D 1 218 ? 32.447 -59.814 -48.069 1.00 48.34 218 GLU D N 1
ATOM 9044 C CA . GLU D 1 218 ? 32.360 -60.404 -49.395 1.00 46.26 218 GLU D CA 1
ATOM 9045 C C . GLU D 1 218 ? 31.221 -59.779 -50.194 1.00 49.51 218 GLU D C 1
ATOM 9046 O O . GLU D 1 218 ? 30.077 -59.775 -49.747 1.00 54.81 218 GLU D O 1
ATOM 9052 N N . TYR D 1 219 ? 31.527 -59.264 -51.377 1.00 45.09 219 TYR D N 1
ATOM 9053 C CA . TYR D 1 219 ? 30.501 -58.727 -52.264 1.00 50.88 219 TYR D CA 1
ATOM 9054 C C . TYR D 1 219 ? 29.823 -59.804 -53.096 1.00 52.78 219 TYR D C 1
ATOM 9055 O O . TYR D 1 219 ? 30.485 -60.621 -53.739 1.00 58.50 219 TYR D O 1
ATOM 9064 N N . VAL D 1 220 ? 28.498 -59.813 -53.054 1.00 51.54 220 VAL D N 1
ATOM 9065 C CA . VAL D 1 220 ? 27.700 -60.480 -54.070 1.00 56.15 220 VAL D CA 1
ATOM 9066 C C . VAL D 1 220 ? 27.291 -59.395 -55.065 1.00 59.99 220 VAL D C 1
ATOM 9067 O O . VAL D 1 220 ? 26.609 -58.434 -54.702 1.00 56.02 220 VAL D O 1
ATOM 9071 N N . ILE D 1 221 ? 27.724 -59.527 -56.312 1.00 58.23 221 ILE D N 1
ATOM 9072 C CA . ILE D 1 221 ? 27.525 -58.452 -57.266 1.00 59.34 221 ILE D CA 1
ATOM 9073 C C . ILE D 1 221 ? 26.203 -58.574 -58.010 1.00 67.27 221 ILE D C 1
ATOM 9074 O O . ILE D 1 221 ? 25.821 -59.657 -58.457 1.00 67.42 221 ILE D O 1
ATOM 9079 N N . GLY D 1 222 ? 25.499 -57.450 -58.107 1.00 65.05 222 GLY D N 1
ATOM 9080 C CA . GLY D 1 222 ? 24.243 -57.388 -58.823 1.00 66.38 222 GLY D CA 1
ATOM 9081 C C . GLY D 1 222 ? 23.299 -56.339 -58.271 1.00 75.13 222 GLY D C 1
ATOM 9082 O O . GLY D 1 222 ? 23.587 -55.649 -57.289 1.00 72.84 222 GLY D O 1
ATOM 9083 N N . ASP D 1 223 ? 22.155 -56.230 -58.922 1.00 76.12 223 ASP D N 1
ATOM 9084 C CA . ASP D 1 223 ? 21.093 -55.373 -58.468 1.00 72.40 223 ASP D CA 1
ATOM 9085 C C . ASP D 1 223 ? 20.393 -56.103 -57.341 1.00 72.01 223 ASP D C 1
ATOM 9086 O O . ASP D 1 223 ? 19.868 -57.191 -57.525 1.00 72.86 223 ASP D O 1
ATOM 9091 N N . ALA D 1 224 ? 20.402 -55.501 -56.165 1.00 71.02 224 ALA D N 1
ATOM 9092 C CA . ALA D 1 224 ? 19.895 -56.140 -54.966 1.00 64.70 224 ALA D CA 1
ATOM 9093 C C . ALA D 1 224 ? 18.462 -56.634 -55.046 1.00 71.78 224 ALA D C 1
ATOM 9094 O O . ALA D 1 224 ? 17.937 -57.137 -54.066 1.00 73.59 224 ALA D O 1
ATOM 9096 N N . LEU D 1 225 ? 17.816 -56.499 -56.193 1.00 71.13 225 LEU D N 1
ATOM 9097 C CA . LEU D 1 225 ? 16.374 -56.715 -56.240 1.00 72.96 225 LEU D CA 1
ATOM 9098 C C . LEU D 1 225 ? 15.770 -58.106 -56.536 1.00 76.26 225 LEU D C 1
ATOM 9099 O O . LEU D 1 225 ? 15.010 -58.588 -55.702 1.00 77.72 225 LEU D O 1
ATOM 9104 N N . ARG D 1 226 ? 15.981 -58.755 -57.684 1.00 74.72 226 ARG D N 1
ATOM 9105 C CA . ARG D 1 226 ? 16.975 -58.547 -58.733 1.00 72.08 226 ARG D CA 1
ATOM 9106 C C . ARG D 1 226 ? 18.093 -59.577 -58.615 1.00 75.40 226 ARG D C 1
ATOM 9107 O O . ARG D 1 226 ? 18.284 -60.383 -59.504 1.00 74.59 226 ARG D O 1
ATOM 9115 N N . THR D 1 227 ? 18.814 -59.569 -57.504 1.00 76.91 227 THR D N 1
ATOM 9116 C CA . THR D 1 227 ? 19.844 -60.566 -57.273 1.00 72.61 227 THR D CA 1
ATOM 9117 C C . THR D 1 227 ? 19.494 -61.437 -56.083 1.00 67.82 227 THR D C 1
ATOM 9118 O O . THR D 1 227 ? 18.714 -61.043 -55.239 1.00 69.56 227 THR D O 1
ATOM 9122 N N . GLU D 1 228 ? 20.076 -62.624 -56.022 1.00 68.11 228 GLU D N 1
ATOM 9123 C CA . GLU D 1 228 ? 19.728 -63.589 -54.979 1.00 75.34 228 GLU D CA 1
ATOM 9124 C C . GLU D 1 228 ? 20.584 -63.488 -53.708 1.00 71.98 228 GLU D C 1
ATOM 9125 O O . GLU D 1 228 ? 21.812 -63.393 -53.781 1.00 71.90 228 GLU D O 1
ATOM 9131 N N . TRP D 1 229 ? 19.934 -63.548 -52.547 1.00 63.27 229 TRP D N 1
ATOM 9132 C CA . TRP D 1 229 ? 20.621 -63.351 -51.276 1.00 63.93 229 TRP D CA 1
ATOM 9133 C C . TRP D 1 229 ? 20.949 -64.653 -50.546 1.00 67.96 229 TRP D C 1
ATOM 9134 O O . TRP D 1 229 ? 20.211 -65.627 -50.657 1.00 73.27 229 TRP D O 1
ATOM 9145 N N . PRO D 1 230 ? 22.046 -64.654 -49.764 1.00 65.11 230 PRO D N 1
ATOM 9146 C CA . PRO D 1 230 ? 22.369 -65.721 -48.809 1.00 64.13 230 PRO D CA 1
ATOM 9147 C C . PRO D 1 230 ? 21.311 -65.800 -47.715 1.00 67.73 230 PRO D C 1
ATOM 9148 O O . PRO D 1 230 ? 20.640 -64.807 -47.458 1.00 69.83 230 PRO D O 1
ATOM 9152 N N . ARG D 1 231 ? 21.175 -66.952 -47.069 1.00 66.32 231 ARG D N 1
ATOM 9153 C CA . ARG D 1 231 ? 20.115 -67.146 -46.088 1.00 66.3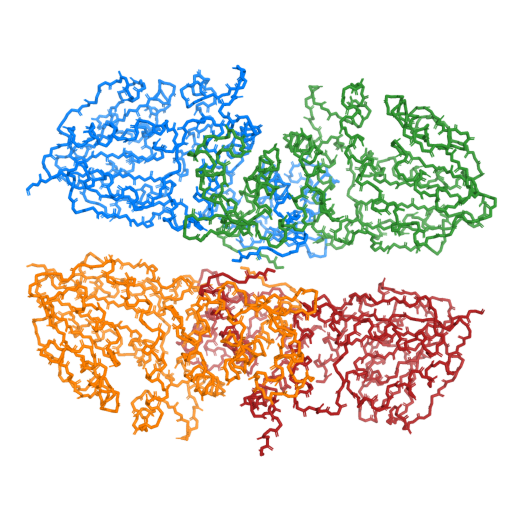7 231 ARG D CA 1
ATOM 9154 C C . ARG D 1 231 ? 20.654 -67.463 -44.695 1.00 67.51 231 ARG D C 1
ATOM 9155 O O . ARG D 1 231 ? 21.861 -67.443 -44.463 1.00 68.31 231 ARG D O 1
ATOM 9163 N N . GLU D 1 232 ? 19.752 -67.771 -43.771 1.00 69.74 232 GLU D N 1
ATOM 9164 C CA . GLU D 1 232 ? 20.138 -68.033 -42.385 1.00 71.59 232 GLU D CA 1
ATOM 9165 C C . GLU D 1 232 ? 21.067 -66.931 -41.901 1.00 67.25 232 GLU D C 1
ATOM 9166 O O . GLU D 1 232 ? 22.121 -67.186 -41.321 1.00 72.42 232 GLU D O 1
ATOM 9172 N N . GLN D 1 233 ? 20.663 -65.696 -42.162 1.00 69.34 233 GLN D N 1
ATOM 9173 C CA . GLN D 1 233 ? 21.432 -64.531 -41.765 1.00 61.72 233 GLN D CA 1
ATOM 9174 C C . GLN D 1 233 ? 21.087 -64.160 -40.328 1.00 60.49 233 GLN D C 1
ATOM 9175 O O . GLN D 1 233 ? 19.985 -64.435 -39.861 1.00 63.55 233 GLN D O 1
ATOM 9181 N N . ASP D 1 234 ? 22.030 -63.556 -39.615 1.00 62.89 234 ASP D N 1
ATOM 9182 C CA . ASP D 1 234 ? 21.765 -63.114 -38.243 1.00 60.29 234 ASP D CA 1
ATOM 9183 C C . ASP D 1 234 ? 21.245 -61.680 -38.184 1.00 61.07 234 ASP D C 1
ATOM 9184 O O . ASP D 1 234 ? 20.602 -61.276 -37.216 1.00 65.19 234 ASP D O 1
ATOM 9189 N N . ALA D 1 235 ? 21.556 -60.905 -39.215 1.00 58.43 235 ALA D N 1
ATOM 9190 C CA . ALA D 1 235 ? 21.130 -59.522 -39.277 1.00 56.78 235 ALA D CA 1
ATOM 9191 C C . ALA D 1 235 ? 21.118 -59.080 -40.725 1.00 55.37 235 ALA D C 1
ATOM 9192 O O . ALA D 1 235 ? 21.994 -59.458 -41.499 1.00 56.67 235 ALA D O 1
ATOM 9194 N N . ILE D 1 236 ? 20.101 -58.311 -41.096 1.00 52.36 236 ILE D N 1
ATOM 9195 C CA . ILE D 1 236 ? 20.018 -57.747 -42.432 1.00 48.41 236 ILE D CA 1
ATOM 9196 C C . ILE D 1 236 ? 19.908 -56.235 -42.309 1.00 50.08 236 ILE D C 1
ATOM 9197 O O . ILE D 1 236 ? 19.038 -55.731 -41.599 1.00 52.87 236 ILE D O 1
ATOM 9202 N N . LEU D 1 237 ? 20.792 -55.512 -42.988 1.00 45.13 237 LEU D N 1
ATOM 9203 C CA . LEU D 1 237 ? 20.787 -54.058 -42.930 1.00 46.38 237 LEU D CA 1
ATOM 9204 C C . LEU D 1 237 ? 20.273 -53.506 -44.243 1.00 46.03 237 LEU D C 1
ATOM 9205 O O . LEU D 1 237 ? 20.701 -53.942 -45.315 1.00 44.83 237 LEU D O 1
ATOM 9210 N N . MET D 1 238 ? 19.352 -52.553 -44.152 1.00 41.40 238 MET D N 1
ATOM 9211 C CA . MET D 1 238 ? 18.884 -51.797 -45.315 1.00 46.63 238 MET D CA 1
ATOM 9212 C C . MET D 1 238 ? 19.040 -50.308 -45.011 1.00 46.62 238 MET D C 1
ATOM 9213 O O . MET D 1 238 ? 18.300 -49.741 -44.200 1.00 41.42 238 MET D O 1
ATOM 9218 N N . SER D 1 239 ? 20.024 -49.696 -45.663 1.00 45.29 239 SER D N 1
ATOM 9219 C CA . SER D 1 239 ? 20.445 -48.344 -45.367 1.00 38.01 239 SER D CA 1
ATOM 9220 C C . SER D 1 239 ? 20.193 -47.476 -46.582 1.00 44.95 239 SER D C 1
ATOM 9221 O O . SER D 1 239 ? 20.924 -47.564 -47.570 1.00 44.09 239 SER D O 1
ATOM 9224 N N . TYR D 1 240 ? 19.149 -46.648 -46.499 1.00 47.99 240 TYR D N 1
ATOM 9225 C CA . TYR D 1 240 ? 18.661 -45.837 -47.619 1.00 45.64 240 TYR D CA 1
ATOM 9226 C C . TYR D 1 240 ? 18.131 -46.672 -48.788 1.00 48.11 240 TYR D C 1
ATOM 9227 O O . TYR D 1 240 ? 18.043 -46.183 -49.923 1.00 48.33 240 TYR D O 1
ATOM 9236 N N . LEU D 1 241 ? 17.778 -47.924 -48.510 1.00 45.96 241 LEU D N 1
ATOM 9237 C CA . LEU D 1 241 ? 17.190 -48.793 -49.526 1.00 47.93 241 LEU D CA 1
ATOM 9238 C C . LEU D 1 241 ? 15.702 -48.489 -49.714 1.00 49.59 241 LEU D C 1
ATOM 9239 O O . LEU D 1 241 ? 15.230 -48.369 -50.836 1.00 48.91 241 LEU D O 1
ATOM 9244 N N . PHE D 1 242 ? 14.966 -48.373 -48.613 1.00 48.78 242 PHE D N 1
ATOM 9245 C CA . PHE D 1 242 ? 13.531 -48.088 -48.683 1.00 55.19 242 PHE D CA 1
ATOM 9246 C C . PHE D 1 242 ? 13.217 -46.785 -49.393 1.00 52.50 242 PHE D C 1
ATOM 9247 O O . PHE D 1 242 ? 12.494 -46.775 -50.390 1.00 57.07 242 PHE D O 1
ATOM 9255 N N . SER D 1 243 ? 13.754 -45.685 -48.874 1.00 52.90 243 SER D N 1
ATOM 9256 C CA . SER D 1 243 ? 13.613 -44.405 -49.546 1.00 53.00 243 SER D CA 1
ATOM 9257 C C . SER D 1 243 ? 13.893 -44.589 -51.039 1.00 57.60 243 SER D C 1
ATOM 9258 O O . SER D 1 243 ? 13.096 -44.160 -51.866 1.00 58.72 243 SER D O 1
ATOM 9261 N N . GLY D 1 244 ? 14.998 -45.256 -51.380 1.00 51.77 244 GLY D N 1
ATOM 9262 C CA . GLY D 1 244 ? 15.438 -45.349 -52.765 1.00 55.24 244 GLY D CA 1
ATOM 9263 C C . GLY D 1 244 ? 14.806 -46.463 -53.587 1.00 62.37 244 GLY D C 1
ATOM 9264 O O . GLY D 1 244 ? 15.475 -47.102 -54.407 1.00 63.09 244 GLY D O 1
ATOM 9265 N N . VAL D 1 245 ? 13.510 -46.684 -53.389 1.00 60.18 245 VAL D N 1
ATOM 9266 C CA . VAL D 1 245 ? 12.830 -47.835 -53.973 1.00 62.18 245 VAL D CA 1
ATOM 9267 C C . VAL D 1 245 ? 11.333 -47.595 -54.023 1.00 62.41 245 VAL D C 1
ATOM 9268 O O . VAL D 1 245 ? 10.760 -47.060 -53.079 1.00 65.20 245 VAL D O 1
ATOM 9272 N N . ALA D 1 246 ? 10.697 -48.004 -55.116 1.00 68.46 246 ALA D N 1
ATOM 9273 C CA . ALA D 1 246 ? 9.265 -47.768 -55.296 1.00 72.96 246 ALA D CA 1
ATOM 9274 C C . ALA D 1 246 ? 8.451 -48.350 -54.146 1.00 69.97 246 ALA D C 1
ATOM 9275 O O . ALA D 1 246 ? 8.968 -49.121 -53.346 1.00 74.42 246 ALA D O 1
ATOM 9277 N N . GLY D 1 247 ? 7.179 -47.973 -54.066 1.00 75.79 247 GLY D N 1
ATOM 9278 C CA . GLY D 1 247 ? 6.312 -48.429 -52.993 1.00 75.10 247 GLY D CA 1
ATOM 9279 C C . GLY D 1 247 ? 5.851 -49.869 -53.129 1.00 76.52 247 GLY D C 1
ATOM 9280 O O . GLY D 1 247 ? 5.752 -50.587 -52.132 1.00 76.79 247 GLY D O 1
ATOM 9281 N N . ASP D 1 248 ? 5.572 -50.288 -54.363 1.00 82.44 248 ASP D N 1
ATOM 9282 C CA . ASP D 1 248 ? 5.060 -51.629 -54.651 1.00 81.19 248 ASP D CA 1
ATOM 9283 C C . ASP D 1 248 ? 5.969 -52.683 -54.048 1.00 79.42 248 ASP D C 1
ATOM 9284 O O . ASP D 1 248 ? 5.531 -53.769 -53.656 1.00 76.25 248 ASP D O 1
ATOM 9289 N N . GLU D 1 249 ? 7.251 -52.350 -53.998 1.00 78.03 249 GLU D N 1
ATOM 9290 C CA . GLU D 1 249 ? 8.284 -53.319 -53.686 1.00 76.33 249 GLU D CA 1
ATOM 9291 C C . GLU D 1 249 ? 8.573 -53.451 -52.195 1.00 75.40 249 GLU D C 1
ATOM 9292 O O . GLU D 1 249 ? 9.451 -54.214 -51.814 1.00 79.11 249 GLU D O 1
ATOM 9298 N N . HIS D 1 250 ? 7.849 -52.725 -51.348 1.00 70.99 250 HIS D N 1
ATOM 9299 C CA . HIS D 1 250 ? 8.187 -52.715 -49.926 1.00 68.39 250 HIS D CA 1
ATOM 9300 C C . HIS D 1 250 ? 7.816 -53.984 -49.162 1.00 72.19 250 HIS D C 1
ATOM 9301 O O . HIS D 1 250 ? 8.658 -54.537 -48.451 1.00 72.30 250 HIS D O 1
ATOM 9308 N N . ASP D 1 251 ? 6.574 -54.451 -49.289 1.00 73.06 251 ASP D N 1
ATOM 9309 C CA . ASP D 1 251 ? 6.144 -55.597 -48.478 1.00 75.89 251 ASP D CA 1
ATOM 9310 C C . ASP D 1 251 ? 6.782 -56.912 -48.938 1.00 73.99 251 ASP D C 1
ATOM 9311 O O . ASP D 1 251 ? 7.161 -57.741 -48.110 1.00 71.23 251 ASP D O 1
ATOM 9316 N N . SER D 1 252 ? 6.925 -57.076 -50.252 1.00 79.44 252 SER D N 1
ATOM 9317 C CA . SER D 1 252 ? 7.602 -58.237 -50.835 1.00 80.54 252 SER D CA 1
ATOM 9318 C C . SER D 1 252 ? 9.127 -58.082 -50.749 1.00 77.09 252 SER D C 1
ATOM 9319 O O . SER D 1 252 ? 9.889 -58.773 -51.433 1.00 79.15 252 SER D O 1
ATOM 9322 N N . LEU D 1 253 ? 9.554 -57.160 -49.897 1.00 73.75 253 LEU D N 1
ATOM 9323 C CA . LEU D 1 253 ? 10.961 -56.881 -49.673 1.00 70.72 253 LEU D CA 1
ATOM 9324 C C . LEU D 1 253 ? 11.160 -57.072 -48.183 1.00 67.97 253 LEU D C 1
ATOM 9325 O O . LEU D 1 253 ? 12.193 -57.564 -47.735 1.00 66.01 253 LEU D O 1
ATOM 9330 N N . LEU D 1 254 ? 10.140 -56.682 -47.426 1.00 65.40 254 LEU D N 1
ATOM 9331 C CA . LEU D 1 254 ? 10.045 -56.983 -46.008 1.00 65.72 254 LEU D CA 1
ATOM 9332 C C . LEU D 1 254 ? 9.947 -58.483 -45.783 1.00 66.85 254 LEU D C 1
ATOM 9333 O O . LEU D 1 254 ? 10.572 -59.032 -44.877 1.00 65.40 254 LEU D O 1
ATOM 9338 N N . LYS D 1 255 ? 9.124 -59.133 -46.598 1.00 69.46 255 LYS D N 1
ATOM 9339 C CA . LYS D 1 255 ? 8.912 -60.568 -46.491 1.00 72.63 255 LYS D CA 1
ATOM 9340 C C . LYS D 1 255 ? 10.214 -61.269 -46.828 1.00 73.16 255 LYS D C 1
ATOM 9341 O O . LYS D 1 255 ? 10.678 -62.153 -46.096 1.00 66.78 255 LYS D O 1
ATOM 9347 N N . ARG D 1 256 ? 10.802 -60.852 -47.946 1.00 70.68 256 ARG D N 1
ATOM 9348 C CA . ARG D 1 256 ? 12.006 -61.478 -48.469 1.00 64.84 256 ARG D CA 1
ATOM 9349 C C . ARG D 1 256 ? 13.139 -61.389 -47.458 1.00 62.88 256 ARG D C 1
ATOM 9350 O O . ARG D 1 256 ? 14.016 -62.241 -47.424 1.00 65.48 256 ARG D O 1
ATOM 9358 N N . ALA D 1 257 ? 13.097 -60.358 -46.621 1.00 66.30 257 ALA D N 1
ATOM 9359 C CA . ALA D 1 257 ? 14.088 -60.176 -45.572 1.00 63.57 257 ALA D CA 1
ATOM 9360 C C . ALA D 1 257 ? 13.735 -60.990 -44.340 1.00 67.21 257 ALA D C 1
ATOM 9361 O O . ALA D 1 257 ? 14.583 -61.222 -43.477 1.00 69.20 257 ALA D O 1
ATOM 9363 N N . TYR D 1 258 ? 12.477 -61.412 -44.246 1.00 70.65 258 TYR D N 1
ATOM 9364 C CA . TYR D 1 258 ? 12.053 -62.264 -43.136 1.00 72.99 258 TYR D CA 1
ATOM 9365 C C . TYR D 1 258 ? 12.513 -63.697 -43.390 1.00 67.25 258 TYR D C 1
ATOM 9366 O O . TYR D 1 258 ? 13.086 -64.352 -42.523 1.00 66.05 258 TYR D O 1
ATOM 9375 N N . ASP D 1 259 ? 12.242 -64.158 -44.604 1.00 68.68 259 ASP D N 1
ATOM 9376 C CA . ASP D 1 259 ? 12.621 -65.480 -45.074 1.00 73.89 259 ASP D CA 1
ATOM 9377 C C . ASP D 1 259 ? 14.121 -65.749 -44.867 1.00 73.34 259 ASP D C 1
ATOM 9378 O O . ASP D 1 259 ? 14.508 -66.733 -44.231 1.00 73.57 259 ASP D O 1
ATOM 9383 N N . HIS D 1 260 ? 14.958 -64.856 -45.391 1.00 72.91 260 HIS D N 1
ATOM 9384 C CA . HIS D 1 260 ? 16.410 -65.019 -45.329 1.00 69.51 260 HIS D CA 1
ATOM 9385 C C . HIS D 1 260 ? 17.010 -64.727 -43.956 1.00 65.98 260 HIS D C 1
ATOM 9386 O O . HIS D 1 260 ? 18.216 -64.526 -43.838 1.00 67.35 260 HIS D O 1
ATOM 9393 N N . LEU D 1 261 ? 16.189 -64.695 -42.916 1.00 65.11 261 LEU D N 1
ATOM 9394 C CA . LEU D 1 261 ? 16.734 -64.555 -41.568 1.00 64.29 261 LEU D CA 1
ATOM 9395 C C . LEU D 1 261 ? 16.641 -65.865 -40.796 1.00 70.45 261 LEU D C 1
ATOM 9396 O O . LEU D 1 261 ? 15.909 -66.778 -41.183 1.00 77.31 261 LEU D O 1
ATOM 9401 N N . VAL D 1 262 ? 17.393 -65.953 -39.706 1.00 63.05 262 VAL D N 1
ATOM 9402 C CA . VAL D 1 262 ? 17.276 -67.073 -38.800 1.00 66.08 262 VAL D CA 1
ATOM 9403 C C . VAL D 1 262 ? 16.294 -66.677 -37.722 1.00 70.29 262 VAL D C 1
ATOM 9404 O O . VAL D 1 262 ? 16.072 -65.488 -37.492 1.00 68.07 262 VAL D O 1
ATOM 9408 N N . PRO D 1 263 ? 15.680 -67.671 -37.066 1.00 71.90 263 PRO D N 1
ATOM 9409 C CA . PRO D 1 263 ? 14.948 -67.362 -35.836 1.00 67.74 263 PRO D CA 1
ATOM 9410 C C . PRO D 1 263 ? 15.874 -66.640 -34.870 1.00 64.03 263 PRO D C 1
ATOM 9411 O O . PRO D 1 263 ? 16.985 -67.108 -34.622 1.00 66.84 263 PRO D O 1
ATOM 9415 N N . GLY D 1 264 ? 15.429 -65.503 -34.347 1.00 60.19 264 GLY D N 1
ATOM 9416 C CA . GLY D 1 264 ? 16.273 -64.684 -33.496 1.00 64.31 264 GLY D CA 1
ATOM 9417 C C . GLY D 1 264 ? 16.998 -63.603 -34.280 1.00 60.48 264 GLY D C 1
ATOM 9418 O O . GLY D 1 264 ? 17.563 -62.681 -33.697 1.00 61.60 264 GLY D O 1
ATOM 9419 N N . GLY D 1 265 ? 16.973 -63.714 -35.605 1.00 60.03 265 GLY D N 1
ATOM 9420 C CA . GLY D 1 265 ? 17.589 -62.724 -36.475 1.00 63.00 265 GLY D CA 1
ATOM 9421 C C . GLY D 1 265 ? 17.066 -61.311 -36.269 1.00 64.45 265 GLY D C 1
ATOM 9422 O O . GLY D 1 265 ? 15.994 -61.112 -35.704 1.00 64.72 265 GLY D O 1
ATOM 9423 N N . ARG D 1 266 ? 17.829 -60.327 -36.731 1.00 62.20 266 ARG D N 1
ATOM 9424 C CA . ARG D 1 266 ? 17.489 -58.925 -36.515 1.00 60.85 266 ARG D CA 1
ATOM 9425 C C . ARG D 1 266 ? 17.472 -58.137 -37.829 1.00 59.30 266 ARG D C 1
ATOM 9426 O O . ARG D 1 266 ? 18.427 -58.204 -38.609 1.00 62.23 266 ARG D O 1
ATOM 9434 N N . LEU D 1 267 ? 16.384 -57.406 -38.076 1.00 55.15 267 LEU D N 1
ATOM 9435 C CA . LEU D 1 267 ? 16.268 -56.553 -39.262 1.00 49.52 267 LEU D CA 1
ATOM 9436 C C . LEU D 1 267 ? 16.539 -55.110 -38.884 1.00 52.29 267 LEU D C 1
ATOM 9437 O O . LEU D 1 267 ? 16.074 -54.628 -37.856 1.00 54.40 267 LEU D O 1
ATOM 9442 N N . LEU D 1 268 ? 17.311 -54.421 -39.708 1.00 54.02 268 LEU D N 1
ATOM 9443 C CA . LEU D 1 268 ? 17.687 -53.048 -39.410 1.00 47.87 268 LEU D CA 1
ATOM 9444 C C . LEU D 1 268 ? 17.399 -52.176 -40.621 1.00 48.05 268 LEU D C 1
ATOM 9445 O O . LEU D 1 268 ? 17.916 -52.415 -41.712 1.00 44.71 268 LEU D O 1
ATOM 9450 N N . ILE D 1 269 ? 16.537 -51.183 -40.434 1.00 48.64 269 ILE D N 1
ATOM 9451 C CA . ILE D 1 269 ? 16.215 -50.273 -41.519 1.00 46.41 269 ILE D CA 1
ATOM 9452 C C . ILE D 1 269 ? 16.595 -48.857 -41.135 1.00 43.52 269 ILE D C 1
ATOM 9453 O O . ILE D 1 269 ? 16.026 -48.273 -40.227 1.00 39.38 269 ILE D O 1
ATOM 9458 N N . HIS D 1 270 ? 17.594 -48.330 -41.826 1.00 44.99 270 HIS D N 1
ATOM 9459 C CA . HIS D 1 270 ? 18.083 -46.985 -41.583 1.00 43.31 270 HIS D CA 1
ATOM 9460 C C . HIS D 1 270 ? 17.670 -46.185 -42.804 1.00 40.44 270 HIS D C 1
ATOM 9461 O O . HIS D 1 270 ? 17.967 -46.586 -43.925 1.00 41.42 270 HIS D O 1
ATOM 9468 N N . ASP D 1 271 ? 16.958 -45.081 -42.593 1.00 35.80 271 ASP D N 1
ATOM 9469 C CA . ASP D 1 271 ? 16.417 -44.310 -43.715 1.00 40.56 271 ASP D CA 1
ATOM 9470 C C . ASP D 1 271 ? 15.807 -42.969 -43.281 1.00 42.68 271 ASP D C 1
ATOM 9471 O O . ASP D 1 271 ? 15.706 -42.669 -42.079 1.00 40.00 271 ASP D O 1
ATOM 9476 N N . PHE D 1 272 ? 15.403 -42.174 -44.270 1.00 35.24 272 PHE D N 1
ATOM 9477 C CA . PHE D 1 272 ? 14.719 -40.915 -44.016 1.00 38.65 272 PHE D CA 1
ATOM 9478 C C . PHE D 1 272 ? 13.277 -41.160 -43.600 1.00 40.37 272 PHE D C 1
ATOM 9479 O O . PHE D 1 272 ? 12.426 -41.510 -44.422 1.00 40.86 272 PHE D O 1
ATOM 9487 N N . VAL D 1 273 ? 13.002 -40.955 -42.319 1.00 41.15 273 VAL D N 1
ATOM 9488 C CA . VAL D 1 273 ? 11.686 -41.239 -41.788 1.00 39.77 273 VAL D CA 1
ATOM 9489 C C . VAL D 1 273 ? 11.179 -40.067 -40.968 1.00 40.64 273 VAL D C 1
ATOM 9490 O O . VAL D 1 273 ? 11.902 -39.538 -40.121 1.00 40.63 273 VAL D O 1
ATOM 9494 N N . VAL D 1 274 ? 9.931 -39.673 -41.209 1.00 35.21 274 VAL D N 1
ATOM 9495 C CA . VAL D 1 274 ? 9.291 -38.670 -40.366 1.00 40.57 274 VAL D CA 1
ATOM 9496 C C . VAL D 1 274 ? 8.400 -39.328 -39.299 1.00 43.91 274 VAL D C 1
ATOM 9497 O O . VAL D 1 274 ? 7.879 -40.435 -39.496 1.00 38.39 274 VAL D O 1
ATOM 9501 N N . THR D 1 275 ? 8.245 -38.658 -38.160 1.00 43.41 275 THR D N 1
ATOM 9502 C CA . THR D 1 275 ? 7.354 -39.152 -37.119 1.00 43.22 275 THR D CA 1
ATOM 9503 C C . THR D 1 275 ? 5.902 -39.082 -37.603 1.00 46.05 275 THR D C 1
ATOM 9504 O O . THR D 1 275 ? 5.556 -38.267 -38.469 1.00 41.72 275 THR D O 1
ATOM 9508 N N . ALA D 1 276 ? 5.055 -39.951 -37.059 1.00 44.31 276 ALA D N 1
ATOM 9509 C CA . ALA D 1 276 ? 3.657 -40.023 -37.484 1.00 46.81 276 ALA D CA 1
ATOM 9510 C C . ALA D 1 276 ? 2.810 -38.781 -37.137 1.00 40.98 276 ALA D C 1
ATOM 9511 O O . ALA D 1 276 ? 1.731 -38.593 -37.684 1.00 42.73 276 ALA D O 1
ATOM 9513 N N . ASP D 1 277 ? 3.292 -37.936 -36.237 1.00 37.62 277 ASP D N 1
ATOM 9514 C CA . ASP D 1 277 ? 2.566 -36.722 -35.907 1.00 41.84 277 ASP D CA 1
ATOM 9515 C C . ASP D 1 277 ? 2.947 -35.582 -36.866 1.00 46.24 277 ASP D C 1
ATOM 9516 O O . ASP D 1 277 ? 2.452 -34.461 -36.753 1.00 42.18 277 ASP D O 1
ATOM 9521 N N . ARG D 1 278 ? 3.847 -35.884 -37.797 1.00 46.77 278 ARG D N 1
ATOM 9522 C CA . ARG D 1 278 ? 4.154 -34.992 -38.908 1.00 37.10 278 ARG D CA 1
ATOM 9523 C C . ARG D 1 278 ? 4.894 -33.715 -38.523 1.00 40.56 278 ARG D C 1
ATOM 9524 O O . ARG D 1 278 ? 4.815 -32.726 -39.244 1.00 42.95 278 ARG D O 1
ATOM 9532 N N . THR D 1 279 ? 5.629 -33.733 -37.415 1.00 32.53 279 THR D N 1
ATOM 9533 C CA . THR D 1 279 ? 6.403 -32.559 -37.029 1.00 38.31 279 THR D CA 1
ATOM 9534 C C . THR D 1 279 ? 7.897 -32.649 -37.361 1.00 38.81 279 THR D C 1
ATOM 9535 O O . THR D 1 279 ? 8.665 -31.770 -36.967 1.00 37.11 279 THR D O 1
ATOM 9539 N N . GLY D 1 280 ? 8.323 -33.712 -38.019 1.00 39.07 280 GLY D N 1
ATOM 9540 C CA . GLY D 1 280 ? 9.730 -33.869 -38.312 1.00 41.22 280 GLY D CA 1
ATOM 9541 C C . GLY D 1 280 ? 10.240 -35.300 -38.325 1.00 38.65 280 GLY D C 1
ATOM 9542 O O . GLY D 1 280 ? 9.428 -36.192 -38.403 1.00 43.66 280 GLY D O 1
ATOM 9543 N N . PRO D 1 281 ? 11.623 -35.585 -38.270 1.00 35.19 281 PRO D N 1
ATOM 9544 C CA . PRO D 1 281 ? 12.511 -34.414 -38.112 1.00 37.25 281 PRO D CA 1
ATOM 9545 C C . PRO D 1 281 ? 12.700 -33.559 -39.367 1.00 38.22 281 PRO D C 1
ATOM 9546 O O . PRO D 1 281 ? 12.352 -33.959 -40.462 1.00 34.46 281 PRO D O 1
ATOM 9550 N N . LYS D 1 282 ? 13.249 -32.370 -39.172 1.00 38.22 282 LYS D N 1
ATOM 9551 C CA . LYS D 1 282 ? 13.349 -31.371 -40.224 1.00 36.25 282 LYS D CA 1
ATOM 9552 C C . LYS D 1 282 ? 14.022 -31.850 -41.488 1.00 37.33 282 LYS D C 1
ATOM 9553 O O . LYS D 1 282 ? 13.431 -31.833 -42.549 1.00 34.74 282 LYS D O 1
ATOM 9559 N N . LEU D 1 283 ? 15.272 -32.255 -41.366 1.00 37.60 283 LEU D N 1
ATOM 9560 C CA . LEU D 1 283 ? 16.042 -32.637 -42.533 1.00 40.53 283 LEU D CA 1
ATOM 9561 C C . LEU D 1 283 ? 15.369 -33.785 -43.255 1.00 35.98 283 LEU D C 1
ATOM 9562 O O . LEU D 1 283 ? 15.307 -33.781 -44.467 1.00 35.95 283 LEU D O 1
ATOM 9567 N N . ALA D 1 284 ? 14.821 -34.741 -42.515 1.00 36.83 284 ALA D N 1
ATOM 9568 C CA . ALA D 1 284 ? 14.136 -35.859 -43.146 1.00 33.04 284 ALA D CA 1
ATOM 9569 C C . ALA D 1 284 ? 12.905 -35.384 -43.935 1.00 32.42 284 ALA D C 1
ATOM 9570 O O . ALA D 1 284 ? 12.657 -35.828 -45.062 1.00 34.49 284 ALA D O 1
ATOM 9572 N N . ALA D 1 285 ? 12.127 -34.485 -43.345 1.00 27.57 285 ALA D N 1
ATOM 9573 C CA . ALA D 1 285 ? 10.923 -33.988 -44.015 1.00 32.05 285 ALA D CA 1
ATOM 9574 C C . ALA D 1 285 ? 11.252 -33.162 -45.258 1.00 30.93 285 ALA D C 1
ATOM 9575 O O . ALA D 1 285 ? 10.543 -33.235 -46.272 1.00 30.04 285 ALA D O 1
ATOM 9577 N N . LEU D 1 286 ? 12.312 -32.361 -45.184 1.00 29.11 286 LEU D N 1
ATOM 9578 C CA . LEU D 1 286 ? 12.762 -31.625 -46.373 1.00 30.05 286 LEU D CA 1
ATOM 9579 C C . LEU D 1 286 ? 13.165 -32.623 -47.447 1.00 33.68 286 LEU D C 1
ATOM 9580 O O . LEU D 1 286 ? 12.781 -32.497 -48.607 1.00 31.62 286 LEU D O 1
ATOM 9585 N N . TRP D 1 287 ? 13.915 -33.643 -47.054 1.00 33.88 287 TRP D N 1
ATOM 9586 C CA . TRP D 1 287 ? 14.368 -34.605 -48.037 1.00 36.97 287 TRP D CA 1
ATOM 9587 C C . TRP D 1 287 ? 13.178 -35.336 -48.695 1.00 38.05 287 TRP D C 1
ATOM 9588 O O . TRP D 1 287 ? 13.152 -35.516 -49.918 1.00 37.97 287 TRP D O 1
ATOM 9599 N N . GLN D 1 288 ? 12.199 -35.745 -47.886 1.00 35.02 288 GLN D N 1
ATOM 9600 C CA . GLN D 1 288 ? 11.037 -36.479 -48.392 1.00 34.22 288 GLN D CA 1
ATOM 9601 C C . GLN D 1 288 ? 10.186 -35.637 -49.334 1.00 40.20 288 GLN D C 1
ATOM 9602 O O . GLN D 1 288 ? 9.489 -36.168 -50.213 1.00 42.94 288 GLN D O 1
ATOM 9608 N N . LEU D 1 289 ? 10.219 -34.323 -49.148 1.00 38.95 289 LEU D N 1
ATOM 9609 C CA . LEU D 1 289 ? 9.338 -33.454 -49.926 1.00 37.99 289 LEU D CA 1
ATOM 9610 C C . LEU D 1 289 ? 9.750 -33.473 -51.389 1.00 40.61 289 LEU D C 1
ATOM 9611 O O . LEU D 1 289 ? 8.921 -33.642 -52.285 1.00 40.01 289 LEU D O 1
ATOM 9616 N N . GLN D 1 290 ? 11.044 -33.301 -51.616 1.00 42.78 290 GLN D N 1
ATOM 9617 C CA . GLN D 1 290 ? 11.581 -33.255 -52.967 1.00 44.98 290 GLN D CA 1
ATOM 9618 C C . GLN D 1 290 ? 11.618 -34.658 -53.577 1.00 46.08 290 GLN D C 1
ATOM 9619 O O . GLN D 1 290 ? 11.343 -34.841 -54.766 1.00 50.90 290 GLN D O 1
ATOM 9625 N N . HIS D 1 291 ? 11.927 -35.656 -52.763 1.00 38.20 291 HIS D N 1
ATOM 9626 C CA . HIS D 1 291 ? 11.966 -37.009 -53.283 1.00 45.29 291 HIS D CA 1
ATOM 9627 C C . HIS D 1 291 ? 10.621 -37.447 -53.861 1.00 48.48 291 HIS D C 1
ATOM 9628 O O . HIS D 1 291 ? 10.557 -37.876 -55.014 1.00 51.03 291 HIS D O 1
ATOM 9635 N N . THR D 1 292 ? 9.551 -37.329 -53.072 1.00 46.07 292 THR D N 1
ATOM 9636 C CA . THR D 1 292 ? 8.230 -37.777 -53.517 1.00 50.13 292 THR D CA 1
ATOM 9637 C C . THR D 1 292 ? 7.561 -36.840 -54.505 1.00 49.69 292 THR D C 1
ATOM 9638 O O . THR D 1 292 ? 6.605 -37.234 -55.166 1.00 51.24 292 THR D O 1
ATOM 9642 N N . ALA D 1 293 ? 8.045 -35.603 -54.597 1.00 45.28 293 ALA D N 1
ATOM 9643 C CA . ALA D 1 293 ? 7.496 -34.667 -55.573 1.00 48.64 293 ALA D CA 1
ATOM 9644 C C . ALA D 1 293 ? 8.033 -35.007 -56.960 1.00 50.47 293 ALA D C 1
ATOM 9645 O O . ALA D 1 293 ? 7.321 -34.919 -57.959 1.00 51.90 293 ALA D O 1
ATOM 9647 N N . PHE D 1 294 ? 9.288 -35.427 -57.008 1.00 48.85 294 PHE D N 1
ATOM 9648 C CA . PHE D 1 294 ? 9.921 -35.764 -58.271 1.00 54.68 294 PHE D CA 1
ATOM 9649 C C . PHE D 1 294 ? 9.971 -37.277 -58.546 1.00 57.35 294 PHE D C 1
ATOM 9650 O O . PHE D 1 294 ? 10.360 -37.703 -59.633 1.00 59.47 294 PHE D O 1
ATOM 9658 N N . THR D 1 295 ? 9.579 -38.083 -57.566 1.00 56.87 295 THR D N 1
ATOM 9659 C CA . THR D 1 295 ? 9.550 -39.539 -57.731 1.00 59.77 295 THR D CA 1
ATOM 9660 C C . THR D 1 295 ? 8.216 -40.064 -57.211 1.00 63.76 295 THR D C 1
ATOM 9661 O O . THR D 1 295 ? 8.161 -40.680 -56.148 1.00 65.64 295 THR D O 1
ATOM 9665 N N . PRO D 1 296 ? 7.127 -39.805 -57.955 1.00 67.47 296 PRO D N 1
ATOM 9666 C CA . PRO D 1 296 ? 5.759 -40.031 -57.455 1.00 70.25 296 PRO D CA 1
ATOM 9667 C C . PRO D 1 296 ? 5.477 -41.460 -56.977 1.00 72.51 296 PRO D C 1
ATOM 9668 O O . PRO D 1 296 ? 4.632 -41.626 -56.091 1.00 74.79 296 PRO D O 1
ATOM 9672 N N . GLU D 1 297 ? 6.168 -42.456 -57.537 1.00 70.66 297 GLU D N 1
ATOM 9673 C CA . GLU D 1 297 ? 5.998 -43.856 -57.122 1.00 68.03 297 GLU D CA 1
ATOM 9674 C C . GLU D 1 297 ? 6.568 -44.115 -55.735 1.00 66.69 297 GLU D C 1
ATOM 9675 O O . GLU D 1 297 ? 6.228 -45.106 -55.092 1.00 71.70 297 GLU D O 1
ATOM 9681 N N . ALA D 1 298 ? 7.442 -43.224 -55.281 1.00 66.47 298 ALA D N 1
ATOM 9682 C CA . ALA D 1 298 ? 8.060 -43.361 -53.969 1.00 64.03 298 ALA D CA 1
ATOM 9683 C C . ALA D 1 298 ? 7.053 -43.174 -52.841 1.00 61.46 298 ALA D C 1
ATOM 9684 O O . ALA D 1 298 ? 6.005 -42.564 -53.024 1.00 58.33 298 ALA D O 1
ATOM 9686 N N . ARG D 1 299 ? 7.382 -43.711 -51.672 1.00 60.43 299 ARG D N 1
ATOM 9687 C CA . ARG D 1 299 ? 6.518 -43.595 -50.512 1.00 60.01 299 ARG D CA 1
ATOM 9688 C C . ARG D 1 299 ? 7.138 -42.644 -49.505 1.00 62.41 299 ARG D C 1
ATOM 9689 O O . ARG D 1 299 ? 8.353 -42.658 -49.287 1.00 61.29 299 ARG D O 1
ATOM 9697 N N . SER D 1 300 ? 6.303 -41.824 -48.881 1.00 57.69 300 SER D N 1
ATOM 9698 C CA . SER D 1 300 ? 6.763 -41.046 -47.744 1.00 56.40 300 SER D CA 1
ATOM 9699 C C . SER D 1 300 ? 6.760 -41.926 -46.490 1.00 53.86 300 SER D C 1
ATOM 9700 O O . SER D 1 300 ? 5.705 -42.338 -45.996 1.00 55.07 300 SER D O 1
ATOM 9703 N N . LEU D 1 301 ? 7.954 -42.221 -45.991 1.00 52.21 301 LEU D N 1
ATOM 9704 C CA . LEU D 1 301 ? 8.119 -43.103 -44.849 1.00 45.52 301 LEU D CA 1
ATOM 9705 C C . LEU D 1 301 ? 7.807 -42.413 -43.545 1.00 47.58 301 LEU D C 1
ATOM 9706 O O . LEU D 1 301 ? 8.447 -41.420 -43.206 1.00 47.84 301 LEU D O 1
ATOM 9711 N N . ASP D 1 302 ? 6.849 -42.958 -42.798 1.00 49.90 302 ASP D N 1
ATOM 9712 C CA . ASP D 1 302 ? 6.676 -42.578 -41.397 1.00 45.36 302 ASP D CA 1
ATOM 9713 C C . ASP D 1 302 ? 6.814 -43.761 -40.452 1.00 44.19 302 ASP D C 1
ATOM 9714 O O . ASP D 1 302 ? 6.501 -44.892 -40.805 1.00 48.30 302 ASP D O 1
ATOM 9719 N N . ASP D 1 303 ? 7.272 -43.471 -39.242 1.00 42.59 303 ASP D N 1
ATOM 9720 C CA . ASP D 1 303 ? 7.602 -44.478 -38.238 1.00 46.53 303 ASP D CA 1
ATOM 9721 C C . ASP D 1 303 ? 6.454 -45.413 -37.834 1.00 53.11 303 ASP D C 1
ATOM 9722 O O . ASP D 1 303 ? 6.650 -46.620 -37.721 1.00 55.27 303 ASP D O 1
ATOM 9727 N N . GLU D 1 304 ? 5.261 -44.875 -37.606 1.00 54.01 304 GLU D N 1
ATOM 9728 C CA . GLU D 1 304 ? 4.154 -45.736 -37.209 1.00 56.19 304 GLU D CA 1
ATOM 9729 C C . GLU D 1 304 ? 3.787 -46.720 -38.309 1.00 56.08 304 GLU D C 1
ATOM 9730 O O . GLU D 1 304 ? 3.518 -47.881 -38.026 1.00 60.00 304 GLU D O 1
ATOM 9736 N N . TRP D 1 305 ? 3.810 -46.269 -39.560 1.00 49.36 305 TRP D N 1
ATOM 9737 C CA . TRP D 1 305 ? 3.548 -47.166 -40.688 1.00 55.75 305 TRP D CA 1
ATOM 9738 C C . TRP D 1 305 ? 4.665 -48.186 -40.872 1.00 61.40 305 TRP D C 1
ATOM 9739 O O . TRP D 1 305 ? 4.463 -49.246 -41.469 1.00 61.03 305 TRP D O 1
ATOM 9750 N N . LEU D 1 306 ? 5.850 -47.850 -40.380 1.00 57.59 306 LEU D N 1
ATOM 9751 C CA . LEU D 1 306 ? 6.994 -48.735 -40.513 1.00 61.74 306 LEU D CA 1
ATOM 9752 C C . LEU D 1 306 ? 6.888 -49.858 -39.489 1.00 60.22 306 LEU D C 1
ATOM 9753 O O . LEU D 1 306 ? 7.057 -51.029 -39.823 1.00 58.63 306 LEU D O 1
ATOM 9758 N N . ALA D 1 307 ? 6.594 -49.502 -38.243 1.00 56.10 307 ALA D N 1
ATOM 9759 C CA . ALA D 1 307 ? 6.345 -50.512 -37.233 1.00 60.32 307 ALA D CA 1
ATOM 9760 C C . ALA D 1 307 ? 5.237 -51.442 -37.734 1.00 64.59 307 ALA D C 1
ATOM 9761 O O . ALA D 1 307 ? 5.439 -52.649 -37.857 1.00 66.87 307 ALA D O 1
ATOM 9763 N N . GLU D 1 308 ? 4.085 -50.863 -38.062 1.00 63.25 308 GLU D N 1
ATOM 9764 C CA . GLU D 1 308 ? 2.908 -51.624 -38.498 1.00 64.62 308 GLU D CA 1
ATOM 9765 C C . GLU D 1 308 ? 3.180 -52.632 -39.613 1.00 63.29 308 GLU D C 1
ATOM 9766 O O . GLU D 1 308 ? 2.736 -53.778 -39.545 1.00 63.60 308 GLU D O 1
ATOM 9772 N N . GLN D 1 309 ? 3.892 -52.204 -40.645 1.00 63.18 309 GLN D N 1
ATOM 9773 C CA . GLN D 1 309 ? 4.158 -53.084 -41.774 1.00 66.38 309 GLN D CA 1
ATOM 9774 C C . GLN D 1 309 ? 5.146 -54.194 -41.412 1.00 67.79 309 GLN D C 1
ATOM 9775 O O . GLN D 1 309 ? 5.169 -55.247 -42.051 1.00 66.05 309 GLN D O 1
ATOM 9781 N N . LEU D 1 310 ? 5.948 -53.952 -40.377 1.00 65.65 310 LEU D N 1
ATOM 9782 C CA . LEU D 1 310 ? 6.875 -54.953 -39.870 1.00 62.51 310 LEU D CA 1
ATOM 9783 C C . LEU D 1 310 ? 6.122 -56.053 -39.142 1.00 65.58 310 LEU D C 1
ATOM 9784 O O . LEU D 1 310 ? 6.407 -57.235 -39.343 1.00 64.46 310 LEU D O 1
ATOM 9789 N N . LYS D 1 311 ? 5.178 -55.664 -38.282 1.00 68.42 311 LYS D N 1
ATOM 9790 C CA . LYS D 1 311 ? 4.364 -56.634 -37.548 1.00 65.54 311 LYS D CA 1
ATOM 9791 C C . LYS D 1 311 ? 3.629 -57.510 -38.543 1.00 65.44 311 LYS D C 1
ATOM 9792 O O . LYS D 1 311 ? 3.768 -58.726 -38.523 1.00 64.56 311 LYS D O 1
ATOM 9798 N N . LYS D 1 312 ? 2.864 -56.880 -39.428 1.00 66.35 312 LYS D N 1
ATOM 9799 C CA . LYS D 1 312 ? 2.157 -57.606 -40.475 1.00 68.45 312 LYS D CA 1
ATOM 9800 C C . LYS D 1 312 ? 3.024 -58.735 -41.024 1.00 69.96 312 LYS D C 1
ATOM 9801 O O . LYS D 1 312 ? 2.549 -59.856 -41.207 1.00 72.45 312 LYS D O 1
ATOM 9807 N N . THR D 1 313 ? 4.297 -58.428 -41.273 1.00 69.71 313 THR D N 1
ATOM 9808 C CA . THR D 1 313 ? 5.236 -59.376 -41.879 1.00 69.97 313 THR D CA 1
ATOM 9809 C C . THR D 1 313 ? 5.633 -60.516 -40.939 1.00 65.69 313 THR D C 1
ATOM 9810 O O . THR D 1 313 ? 5.938 -61.615 -41.397 1.00 68.75 313 THR D O 1
ATOM 9814 N N . GLY D 1 314 ? 5.636 -60.252 -39.634 1.00 59.62 314 GLY D N 1
ATOM 9815 C CA . GLY D 1 314 ? 5.827 -61.308 -38.654 1.00 56.90 314 GLY D CA 1
ATOM 9816 C C . GLY D 1 314 ? 6.801 -61.005 -37.535 1.00 65.00 314 GLY D C 1
ATOM 9817 O O . GLY D 1 314 ? 7.021 -61.851 -36.665 1.00 68.93 314 GLY D O 1
ATOM 9818 N N . PHE D 1 315 ? 7.387 -59.807 -37.554 1.00 66.04 315 PHE D N 1
ATOM 9819 C CA . PHE D 1 315 ? 8.421 -59.425 -36.595 1.00 55.33 315 PHE D CA 1
ATOM 9820 C C . PHE D 1 315 ? 7.811 -59.075 -35.254 1.00 62.77 315 PHE D C 1
ATOM 9821 O O . PHE D 1 315 ? 6.639 -58.720 -35.172 1.00 69.34 315 PHE D O 1
ATOM 9829 N N . THR D 1 316 ? 8.600 -59.181 -34.195 1.00 57.78 316 THR D N 1
ATOM 9830 C CA . THR D 1 316 ? 8.192 -58.610 -32.919 1.00 65.46 316 THR D CA 1
ATOM 9831 C C . THR D 1 316 ? 9.340 -57.758 -32.419 1.00 65.31 316 THR D C 1
ATOM 9832 O O . THR D 1 316 ? 10.310 -57.556 -33.152 1.00 70.26 316 THR D O 1
ATOM 9836 N N . ASP D 1 317 ? 9.233 -57.248 -31.197 1.00 61.75 317 ASP D N 1
ATOM 9837 C CA . ASP D 1 317 ? 10.274 -56.385 -30.657 1.00 68.54 317 ASP D CA 1
ATOM 9838 C C . ASP D 1 317 ? 10.502 -55.124 -31.490 1.00 66.82 317 ASP D C 1
ATOM 9839 O O . ASP D 1 317 ? 11.501 -54.428 -31.295 1.00 65.13 317 ASP D O 1
ATOM 9844 N N . VAL D 1 318 ? 9.587 -54.848 -32.420 1.00 61.65 318 VAL D N 1
ATOM 9845 C CA . VAL D 1 318 ? 9.701 -53.692 -33.307 1.00 60.06 318 VAL D CA 1
ATOM 9846 C C . VAL D 1 318 ? 9.943 -52.407 -32.521 1.00 60.03 318 VAL D C 1
ATOM 9847 O O . VAL D 1 318 ? 9.262 -52.136 -31.537 1.00 63.72 318 VAL D O 1
ATOM 9851 N N . LYS D 1 319 ? 10.942 -51.640 -32.948 1.00 58.86 319 LYS D N 1
ATOM 9852 C CA . LYS D 1 319 ? 11.349 -50.421 -32.254 1.00 58.31 319 LYS D CA 1
ATOM 9853 C C . LYS D 1 319 ? 11.942 -49.416 -33.249 1.00 61.28 319 LYS D C 1
ATOM 9854 O O . LYS D 1 319 ? 12.924 -49.714 -33.933 1.00 58.39 319 LYS D O 1
ATOM 9860 N N . VAL D 1 320 ? 11.328 -48.238 -33.347 1.00 56.44 320 VAL D N 1
ATOM 9861 C CA . VAL D 1 320 ? 11.813 -47.201 -34.254 1.00 52.90 320 VAL D CA 1
ATOM 9862 C C . VAL D 1 320 ? 12.404 -46.025 -33.480 1.00 56.37 320 VAL D C 1
ATOM 9863 O O . VAL D 1 320 ? 11.717 -45.385 -32.683 1.00 58.20 320 VAL D O 1
ATOM 9867 N N . GLY D 1 321 ? 13.678 -45.739 -33.716 1.00 53.57 321 GLY D N 1
ATOM 9868 C CA . GLY D 1 321 ? 14.354 -44.671 -33.001 1.00 53.26 321 GLY D CA 1
ATOM 9869 C C . GLY D 1 321 ? 15.199 -43.794 -33.904 1.00 52.97 321 GLY D C 1
ATOM 9870 O O . GLY D 1 321 ? 15.347 -44.069 -35.092 1.00 50.36 321 GLY D O 1
ATOM 9871 N N . PRO D 1 322 ? 15.763 -42.723 -33.341 1.00 51.47 322 PRO D N 1
ATOM 9872 C CA . PRO D 1 322 ? 16.636 -41.829 -34.103 1.00 53.43 322 PRO D CA 1
ATOM 9873 C C . PRO D 1 322 ? 18.001 -42.461 -34.328 1.00 51.34 322 PRO D C 1
ATOM 9874 O O . PRO D 1 322 ? 18.500 -43.192 -33.473 1.00 50.72 322 PRO D O 1
ATOM 9878 N N . MET D 1 323 ? 18.597 -42.163 -35.473 1.00 47.60 323 MET D N 1
ATOM 9879 C CA . MET D 1 323 ? 19.918 -42.664 -35.803 1.00 47.62 323 MET D CA 1
ATOM 9880 C C . MET D 1 323 ? 20.846 -41.471 -36.015 1.00 50.45 323 MET D C 1
ATOM 9881 O O . MET D 1 323 ? 21.567 -41.073 -35.099 1.00 56.31 323 MET D O 1
ATOM 9886 N N . ILE D 1 324 ? 20.828 -40.895 -37.215 1.00 48.22 324 ILE D N 1
ATOM 9887 C CA . ILE D 1 324 ? 21.567 -39.667 -37.453 1.00 43.99 324 ILE D CA 1
ATOM 9888 C C . ILE D 1 324 ? 20.712 -38.519 -36.963 1.00 49.61 324 ILE D C 1
ATOM 9889 O O . ILE D 1 324 ? 19.593 -38.323 -37.436 1.00 49.00 324 ILE D O 1
ATOM 9894 N N . PRO D 1 325 ? 21.251 -37.739 -36.023 1.00 53.16 325 PRO D N 1
ATOM 9895 C CA . PRO D 1 325 ? 20.513 -36.728 -35.258 1.00 51.52 325 PRO D CA 1
ATOM 9896 C C . PRO D 1 325 ? 19.836 -35.721 -36.181 1.00 50.94 325 PRO D C 1
ATOM 9897 O O . PRO D 1 325 ? 20.514 -35.040 -36.953 1.00 52.17 325 PRO D O 1
ATOM 9901 N N . GLY D 1 326 ? 18.515 -35.637 -36.105 1.00 45.16 326 GLY D N 1
ATOM 9902 C CA . GLY D 1 326 ? 17.767 -34.683 -36.903 1.00 45.50 326 GLY D CA 1
ATOM 9903 C C . GLY D 1 326 ? 17.624 -35.041 -38.372 1.00 43.22 326 GLY D C 1
ATOM 9904 O O . GLY D 1 326 ? 17.124 -34.239 -39.158 1.00 48.35 326 GLY D O 1
ATOM 9905 N N . MET D 1 327 ? 18.026 -36.249 -38.749 1.00 42.83 327 MET D N 1
ATOM 9906 C CA . MET D 1 327 ? 18.041 -36.611 -40.164 1.00 42.66 327 MET D CA 1
ATOM 9907 C C . MET D 1 327 ? 17.483 -37.996 -40.503 1.00 40.72 327 MET D C 1
ATOM 9908 O O . MET D 1 327 ? 16.722 -38.154 -41.457 1.00 38.86 327 MET D O 1
ATOM 9913 N N . THR D 1 328 ? 17.884 -39.016 -39.763 1.00 37.39 328 THR D N 1
ATOM 9914 C CA . THR D 1 328 ? 17.446 -40.351 -40.130 1.00 40.07 328 THR D CA 1
ATOM 9915 C C . THR D 1 328 ? 17.054 -41.158 -38.924 1.00 39.59 328 THR D C 1
ATOM 9916 O O . THR D 1 328 ? 17.450 -40.854 -37.795 1.00 44.41 328 THR D O 1
ATOM 9920 N N . MET D 1 329 ? 16.303 -42.216 -39.170 1.00 35.18 329 MET D N 1
ATOM 9921 C CA . MET D 1 329 ? 15.893 -43.083 -38.083 1.00 43.00 329 MET D CA 1
ATOM 9922 C C . MET D 1 329 ? 16.336 -44.523 -38.299 1.00 40.51 329 MET D C 1
ATOM 9923 O O . MET D 1 329 ? 16.468 -44.978 -39.434 1.00 40.75 329 MET D O 1
ATOM 9928 N N . LEU D 1 330 ? 16.538 -45.241 -37.200 1.00 45.47 330 LEU D N 1
ATOM 9929 C CA . LEU D 1 330 ? 16.792 -46.674 -37.256 1.00 43.87 330 LEU D CA 1
ATOM 9930 C C . LEU D 1 330 ? 15.617 -47.491 -36.718 1.00 44.11 330 LEU D C 1
ATOM 9931 O O . LEU D 1 330 ? 15.318 -47.447 -35.524 1.00 45.32 330 LEU D O 1
ATOM 9936 N N . ALA D 1 331 ? 14.978 -48.251 -37.603 1.00 44.65 331 ALA D N 1
ATOM 9937 C CA . ALA D 1 331 ? 13.891 -49.159 -37.233 1.00 51.83 331 ALA D CA 1
ATOM 9938 C C . ALA D 1 331 ? 14.402 -50.594 -37.147 1.00 52.72 331 ALA D C 1
ATOM 9939 O O . ALA D 1 331 ? 14.809 -51.159 -38.164 1.00 49.47 331 ALA D O 1
ATOM 9941 N N . GLU D 1 332 ? 14.373 -51.182 -35.949 1.00 52.02 332 GLU D N 1
ATOM 9942 C CA . GLU D 1 332 ? 14.808 -52.572 -35.766 1.00 54.17 332 GLU D CA 1
ATOM 9943 C C . GLU D 1 332 ? 13.677 -53.561 -35.450 1.00 59.40 332 GLU D C 1
ATOM 9944 O O . GLU D 1 332 ? 12.661 -53.201 -34.861 1.00 59.72 332 GLU D O 1
ATOM 9950 N N . ALA D 1 333 ? 13.876 -54.812 -35.858 1.00 58.65 333 ALA D N 1
ATOM 9951 C CA . ALA D 1 333 ? 12.854 -55.850 -35.766 1.00 59.83 333 ALA D CA 1
ATOM 9952 C C . ALA D 1 333 ? 13.479 -57.256 -35.699 1.00 66.26 333 ALA D C 1
ATOM 9953 O O . ALA D 1 333 ? 14.627 -57.459 -36.099 1.00 60.11 333 ALA D O 1
ATOM 9955 N N . VAL D 1 334 ? 12.715 -58.220 -35.193 1.00 66.03 334 VAL D N 1
ATOM 9956 C CA . VAL D 1 334 ? 13.236 -59.559 -34.927 1.00 64.35 334 VAL D CA 1
ATOM 9957 C C . VAL D 1 334 ? 12.300 -60.654 -35.419 1.00 64.18 334 VAL D C 1
ATOM 9958 O O . VAL D 1 334 ? 11.102 -60.613 -35.141 1.00 64.34 334 VAL D O 1
ATOM 9962 N N . ARG D 1 335 ? 12.840 -61.627 -36.153 1.00 61.81 335 ARG D N 1
ATOM 9963 C CA . ARG D 1 335 ? 12.090 -62.844 -36.415 1.00 64.96 335 ARG D CA 1
ATOM 9964 C C . ARG D 1 335 ? 12.087 -63.574 -35.093 1.00 62.30 335 ARG D C 1
ATOM 9965 O O . ARG D 1 335 ? 13.144 -63.905 -34.566 1.00 66.27 335 ARG D O 1
ATOM 9973 N N . PRO D 1 336 ? 10.892 -63.805 -34.534 1.00 68.83 336 PRO D N 1
ATOM 9974 C CA . PRO D 1 336 ? 10.801 -64.352 -33.171 1.00 68.69 336 PRO D CA 1
ATOM 9975 C C . PRO D 1 336 ? 11.530 -65.698 -33.013 1.00 64.06 336 PRO D C 1
ATOM 9976 O O . PRO D 1 336 ? 11.709 -66.440 -33.986 1.00 59.82 336 PRO D O 1
ATOM 9980 N N . GLU D 1 337 ? 11.954 -65.995 -31.789 1.00 64.54 337 GLU D N 1
ATOM 9981 C CA . GLU D 1 337 ? 12.616 -67.259 -31.506 1.00 71.69 337 GLU D CA 1
ATOM 9982 C C . GLU D 1 337 ? 11.631 -68.420 -31.594 1.00 66.96 337 GLU D C 1
ATOM 9983 O O . GLU D 1 337 ? 10.669 -68.479 -30.832 1.00 55.20 337 GLU D O 1
#

Secondary structure (DSSP, 8-state):
-B---HHHHHHHHTHHHHHHHHHHHHHTTHHHHTTTS-EEHHHHHHHH---HHHHHHHHHHHHTTTSEEEETTEEEE-HHHHHHTSTT-TT--HHHIIIIIIIIIIHHHTTHHHHTTT---TTS--SHHHHHTSHHHHHHHHHHHHHHHHHHHHHHHHHS---SS-EEEEET-TTSHHHHHHHHHSTT-EEEEEE-HHHHHHHHHHHHHTT-TTTEEEEES-TTTSPPPSSEEEEEEES-GGGS-GGGHHHHHHHHHHTEEEEEEEEEEE--B-TTS---HHHHHHHHHHHTT-TT----BHHHHHHHHHHHT-EEEEEEESSTTT-EEEEEE---/-B---HHHHHHHHHHHHHHHHHHHHHHTTHHHHHTTS-B-HHHHHHHH---HHHHHHHHHHHHHHTSEEEETTEEEE-HHHHHHTSTT-TT--HHIIIIIIIIIIHHHGGGHHHHHTT---TTS---HHHHTTSHHHHHHHHHHHHHHHHHHHHHHHHH----SS-EEEEET-TTSHHHHHHHHH-TT-EEEEEE-HHHHHHHHHHHHHTT-TTTEEEEES-TTTS---SSEEEEEEESTGGGS-GGGHHHHHHHHHHTEEEEEEEEEEE--B-TTS---HHHHHHHHHHHHH-TT----BHHHHHHHHHHTT-EEEEEEESSTTT-EEEEEE---/-B--SHHHHHHHHTHHHHHHHHHHHHHTTHHHHHTTS-EEHHHHHHHH---HHHHHHHHHHHHHHTSEEEETTEEEE-HHHHHHSSTT-TT--HHHIIIIIIIIIIHHGGGHHHHTTT---TTS--SHHHHTTSHHHHHHHHHHHHTTSHHHHHHTTTTS---SS-----TT-TT-HHHHHHHTTSSS--EEE---HHHHHHHHHHHHTTT-TTTEEE--S-TTTSPPPSSEEEEEEESTGGGS-TTSHHHHHHHHHHTEEEEEEEEEEE--B-TTS---HHHHHHHHHHHTT-TT----BHHHHHHHHHHHT-BS---EEETTTTEEEEEEE--/-B--SHHHHHHHHTHHHHHHHHHHHHHTTHHHHTTTS-EEHHHHHHHHT--HHHHHHHHHHHHHHTSEEEETTEEEE-HHHHHHTSTT-TT--HHIIIIIIIIIIIHHGGGHHHHHTT----HHHHHHHHHHHHHHHTT---TTT-EEEEET-TT-HHHHHHHHHSTT-EEEEEE-HHHHHHHHHHHHHHT-TTTEEEEES-TTTSPPP-SEEEEEEESTTTTS-STTSHHHHHHHHHTEEEEEEEEEEE--B-TTS---HHHHHHHHHHHHH-TTS---BHHHHHHHHHHHT-EEEEEEE-STTT-EEEEEE---

Sequence (1323 aa):
TLLTNAEEISDIAFGFMGSKALFAALHHGVFTCLADGPLSVEEMAAATGLHPDRVQTLLTALASLGVVSAVEGRFANSPAAESFLVKGAKYDFGDYLRLQVDRQMYGLLDQIEDAIANNLPDDATSSYADWFSSDPEQAKLYSNSQHAGSLGPARGLAKLIDLSGGKKLLDVGGGTGAFAITLCKAFADLAATIVDFPNVAALGKGYVEKAGLSDRIEYVIGDALRTEWPREQDAILMSYLFSGVAGDEHDSLLKRAYDHLVPGGRLLIHDFVVTADRTGPKLAALWQLQHTAFTPEARSLDDEWLAEQLKKTGFTDVKVGPMIPGMTMLAEAVRPETLLTNAEEISDIAFGFMGSKALFAALHHGVFTCLADGPLSVEEMAAATGLHPDRVQTLLTALASLGVVSAVEGRFANSPAAESFLVKGAKYDFGDYLRLQVDRQMYGLLDQIEDAIANNLPDDATSSYADWFSDPEQAKLYSNSQHAGSLGPARGLAKLIDLSGGKKLLDVGGGTGAFAITLCKAFADLAATIVDFPNVAALGKGYVEKAGLSDRIEYVIGDALRTEWPREQDAILMSYLFSGVAGDEHDSLLKRAYDHLVPGGRLLIHDFVVTADRTGPKLAALWQLQHTAFTPEARSLDDEWLAEQLKKTGFTDVKVGPMIPGMTMLAEAVRPETLLTNAEEISDIAFGFMGSKALFAALHHGVFTCLADGPLSVEEMAAATGLHPDRVQTLLTALASLGVVSAVEGRFANSPAAESFLVKGAKYDFGDYLRLQVDRQMYGLLDQIEDAIANNLPDDATSSYADWFSDPEQAKLYSNSQHAGSLGPARGLAKLIDLSGGKKLLDVGGGTGAFAITLCKAFADLAATIVDFPNVAALGKGYVEKAGLSDRIEYVIGDALRTEWPREQDAILMSYLFSGVAGDEHDSLLKRAYDHLVPGGRLLIHDFVVTADRTGPKLAALWQLQHTAFTPEARSLDDEWLAEQLKKTGFTDVKVGPMIPGMTMLAEAVRPTLLTNAEEISDIAFGFMGSKALFAALHHGVFTCLADGPLSVEEMAAATGLHPDRVQTLLTALASLGVVSAVEGRFANSPAAESFLVKGAKYDFGDYLRLQVDRQMYGLLDQIEDAIANNLPSNSQHAGSLGPARGLAKLIDLSGGKKLLDVGGGTGAFAITLCKAFADLAATIVDFPNVAALGKGYVEKAGLSDRIEYVIGDALRTEWPREQDAILMSYLFSGVAGDEHDSLLKRAYDHLVPGGRLLIHDFVVTADRTGPKLAALWQLQHTAFTPEARSLDDEWLAEQLKKTGFTDVKVGPMIPGMTMLAEAVRPE

B-factor: mean 46.89, std 17.81, range [19.8, 115.06]

Solvent-accessible surface area: 49952 Å² total; per-residue (Å²): 62,13,12,40,79,31,98,37,0,16,66,24,0,4,18,0,0,4,0,3,0,0,0,1,0,9,24,42,27,0,1,57,34,4,54,147,28,70,35,15,20,112,84,0,12,83,68,28,68,8,84,52,32,15,0,34,2,0,1,0,0,0,10,22,23,6,0,1,22,25,95,162,51,86,2,22,13,0,39,0,0,98,36,25,1,19,80,73,22,175,133,51,53,0,62,41,0,54,36,2,0,4,117,6,0,1,28,22,0,68,30,1,43,52,0,0,36,61,97,39,62,160,141,16,29,55,37,32,43,68,13,11,78,69,87,112,47,0,107,30,24,5,43,6,46,14,68,38,10,44,42,28,0,150,22,2,16,168,98,10,100,6,54,37,69,71,116,2,0,1,0,24,13,21,6,0,6,14,0,10,14,0,2,142,58,27,88,99,1,43,5,19,0,0,17,43,80,43,3,3,69,44,0,147,27,47,4,104,163,28,60,11,49,146,67,8,124,42,44,95,16,42,12,62,211,34,134,5,39,127,89,6,36,0,0,0,0,13,40,22,1,10,10,21,28,11,130,58,1,61,48,0,0,102,55,0,53,60,11,0,34,74,24,3,58,0,2,2,2,0,9,1,0,49,36,88,21,71,6,41,71,23,0,1,2,6,13,0,0,5,1,0,0,10,23,87,5,41,2,2,16,34,115,51,1,20,99,31,0,112,147,19,34,9,73,81,27,112,40,23,97,33,44,117,44,32,5,23,11,1,26,0,22,56,66,196,64,16,15,39,69,27,50,32,0,17,61,20,0,18,15,0,1,4,0,5,0,1,0,0,0,13,28,37,23,1,1,52,35,4,48,146,25,62,36,22,25,127,83,1,13,89,55,24,66,8,79,56,86,26,2,50,6,1,0,2,0,0,11,22,23,5,0,1,22,18,87,160,60,96,6,27,20,0,46,0,0,73,41,29,2,12,109,77,27,159,100,34,34,2,43,30,3,48,32,1,0,5,118,6,0,0,29,22,0,80,35,1,47,54,0,0,40,65,103,37,69,160,137,14,32,52,39,31,42,88,15,10,75,63,87,100,54,0,110,31,26,4,50,2,41,15,32,21,8,55,34,26,0,102,17,0,18,164,96,15,103,3,55,33,67,76,115,1,0,1,0,20,14,19,6,0,6,12,0,8,18,1,0,133,58,26,87,95,0,43,4,18,0,0,17,39,75,44,2,0,61,48,0,91,40,39,4,119,162,22,66,11,58,145,60,9,111,35,43,74,13,39,11,70,209,37,145,4,43,125,85,9,30,0,0,0,0,10,43,28,1,9,10,16,29,6,141,63,2,78,53,0,0,108,62,0,42,50,14,0,37,66,25,2,72,1,1,2,0,0,10,2,0,49,34,87,20,67,7,45,67,4,0,0,3,7,8,0,0,6,1,0,0,10,23,107,3,50,2,3,16,33,122,48,1,21,85,25,1,109,143,22,32,7,78,107,32,116,41,11,98,30,36,87,28,19,4,28,10,1,34,1,24,53,58,194,64,15,17,39,60,50,126,31,0,13,61,31,0,7,15,0,1,5,0,4,0,0,0,0,0,16,27,40,27,1,0,55,35,2,41,150,27,78,39,20,18,118,76,2,13,90,62,33,73,8,78,52,38,10,2,36,2,0,0,0,0,0,12,23,24,2,0,1,20,27,95,160,60,111,4,21,17,0,48,0,0,76,49,35,6,17,126,79,25,190,148,41,59,4,47,60,3,53,35,2,0,4,112,14,0,1,29,22,0,69,33,0,39,52,0,0,40,63,93,37,59,151,137,11,30,51,40,36,44,69,16,13,78,63,84,144,65,0,110,55,21,4,75,9,36,12,65,35,9,55,34,20,0,149,31,5,26,184,100,15,78,11,58,48,63,45,60,3,0,3,1,22,12,26,4,0,6,12,0,20,21,7,1,141,57,30,91,96,5,34,4,18,0,0,19,40,73,50,4,2,71,27,0,108,20,51,4,111,159,43,68,6,66,139,94,5,108,28,38,75,16,49,10,24,174,37,85,5,43,115,93,6,40,4,1,8,0,16,39,23,0,8,9,23,27,6,115,44,0,68,49,1,0,148,67,1,42,73,8,0,60,84,47,4,78,2,10,2,1,0,7,3,0,48,33,84,22,68,5,45,67,10,0,0,3,8,11,0,0,5,2,0,0,10,21,90,4,41,0,2,18,26,114,42,2,23,76,34,1,122,155,31,28,5,62,111,22,118,38,9,102,28,51,112,35,35,4,22,4,2,23,0,35,41,88,53,15,14,43,70,43,58,34,0,13,54,26,0,4,16,0,0,4,0,6,0,0,0,0,0,11,28,46,6,0,1,41,38,4,41,148,25,77,38,21,22,136,74,1,9,90,62,37,76,9,87,52,40,10,1,46,2,2,0,1,0,0,10,20,21,2,0,2,25,31,82,163,65,107,8,24,18,0,54,0,0,79,43,31,2,14,118,77,29,140,54,20,20,3,59,60,6,52,89,71,0,5,122,128,25,1,39,78,2,62,75,4,43,56,4,0,23,95,98,85,145,84,83,8,104,8,13,27,26,28,33,32,0,95,26,0,19,163,76,22,85,1,58,70,51,59,122,0,0,1,1,24,14,16,18,0,4,13,0,9,12,0,2,146,53,19,84,102,1,40,4,25,0,0,20,84,69,107,43,0,71,64,0,100,34,32,4,114,160,43,54,10,57,145,67,10,131,20,48,88,15,23,6,61,190,28,139,4,46,118,101,5,28,0,0,0,0,18,77,20,3,8,54,23,36,13,117,81,3,48,67,6,1,102,54,0,45,68,16,2,25,76,28,1,62,1,0,1,0,0,18,1,1,43,34,86,21,63,4,33,75,6,0,2,4,41,6,4,14,30,9,6,42,46,81,109,13,84,24,2,23,29,120,54,0,29,118,42,0,100,134,23,30,3,55,112,31,120,42,11,108,23,13,82,42,21,2,17,4,1,24,1,30,53,56,178

Nearest PDB structures (foldseek):
  7wdq-assembly2_D  TM=1.003E+00  e=1.941E-68  Nisaea denitrificans DSM 18348
  7wdq-assembly1_C  TM=8.749E-01  e=2.567E-57  Nisaea denitrificans DSM 18348
  2r3s-assembly1_B  TM=8.758E-01  e=6.701E-24  Nostoc punctiforme PCC 73102
  2r3s-assembly1_A  TM=8.718E-01  e=8.832E-23  Nostoc punctiforme PCC 73102
  7clf-assembly1_A  TM=8.451E-01  e=6.786E-22  Serratia marcescens

Organism: NCBI:txid1122607

Radius of gyration: 33.16 Å; Cα contacts (8 Å, |Δi|>4): 2810; chains: 4; bounding box: 58×95×81 Å

Foldseek 3Di:
DDDDDPVVVVCVVCVVVVLVLLLVCLVQQVLQLQLVHKDALVRSCVVRVNDSVVSVVSQVSCCVVVQWPQDPRIIHGDPCSNQARHVPHPNHLSLLSNQPCNVPLVVLLVQLVCLLVVHGDPVHQQAPQSQCVPLVSLCSNQVSVLVVCLVLLLLVLVPDDQEDQFEEEEEACFLCSNVLSNCVSHPNYAYEYEDAPSRVVNSCVVCVVSPNNVRYYYDHDDSVPGDDAAAGQEYEYAANLLREAPVCVLVVLLVRLGRHHAFHKYKYKALAAAPVRPDLPQSVVVSSSSSSNHSRHDHHYDVVVQVSNVVSPWPPWDWADRPPSGMIMIMTGRHD/DDDDDPVVVVCVVCVVVLLVLLLVCLVQQVQQQQLVDWDALVVSCVSRVHDSVVSVVSQVSCCVVVQWPADPRIIHGDVVCNQARHPPHPLHQNLLSNQCCVVPLVVLLVLLVCLLVVHGDPPHQAAPQVQVVDLVSLCSNQVNVLSVCLVLLLLVLVVDDPEDQFEEEEEQCFLCSNVLSNCVSHVNYAYEYEDAPSRVVNSCVVCVVSVNVVRYYYDHDNSVPDDDAAAGQEYEYAAPQLRDAPVCVLVVLLNRLRRYHAFHKYKYKALAAAPVRPDDPQSVVVSSSSSSRHSRHDHHYDVVVQVSNVVSQWPPWDKADRPVRGMIMIMTGRHD/DDDDDDVVVCCVVCVVVVLVLLLVCLVQQVQQVQLVHKDALVRSCVVGVDDSVVSVVSQVSCCVVVQWPADPRIIHGDPCCNQARHPPHPHHDSVLSNQAVPVPLVVLLVLLVCLLVVHGDPPHQAAPQSQLVDLVRLCSNLVSVLVVCLVLLVVVLVPDDQEDQFEEAAEQQFLNSNVLSNCVSYVHYAEEYEDAPSRPVVSCVVCVVRVNNPRYDYQHDDSLVGAGAAAGQEYEAAQNLLREAVVCVLVVLLSVLGRHHQFHKYKYKALAAAPVPPALPQSVVVSSSSSSNHSRHDHHYPVVVVVSNVVSAWPPWDWAPRPPRHIIMIMTTGD/DDDDDPVVVVCVVCVVVLLVLLQVCLVQQVLQVQLVHKDALVRSCVVRVNDSVVSVVSQVSCCVVVQWPADPRIIHGHVCCNQARHPPHQLHLSCCSRPPVPVPVVVLVVCLVCLVVVNDPAVSVLSNCQVLLLLVLVVDDPEDAFEEEEQACFLPSNVLNNCVSYPRYAYEYEEAPVRVVNSCVVCVVSPNNVRYYYDHARSQGDDDAAQGQEYEYAQNQQVDFDVCPLVVLLSVLGRYHAFHKYKYKHLEAEPVPPALPQSVVVLSSSCSNPVRHDHHYDVVVQVSNVVSPWPPWDKAPRPPSGIIMTMTGNHD